Protein 8P0O (pdb70)

Foldseek 3Di:
DDDDDQFQELVQLLVCLVVVVLVSNLVSLLSQLVVCVVVLAANPRYDDDDPPVCVPPQLVVLQVQLQSVLVSVLSNLLPPVRFADLVSLLSLLLSLLSVQLSCCLHPNNFNVVSQLSQADDPPDPDSLERDHDLDVRNVSSNLSRCHLRRSHDDDLVVNCVSPVLSSQQSLLSLQQHLFQAFPSSLVSVVVCLVPPLVSLLPALECVSHNLVRLLSNQQLLVLHDDLSSNSNLLSSLNNLLSHCVVVVDDFDDQDDFFDDPRAGAEEEEEEDQACQDQLVQFALVLLLLLVVHHQYEYEEAPPHDPVRQVSHPGYDHDPDQDLVSNVVVLLVVCVVRSHAEYEYQDPRNHVSSLSVLQGHRHPAYEYEPPPFAENSHPSHAEYEDAQQLAADPVRYPHHYPHDHNQQGQGDDRPPQDDDADADQDQDDQEAEEEEEEESSLHHPLQLLLVLLLCVPAPGHYAYEYQYHSCYHSNPSSVQVSSCVRQNPRYDYDGHDPPVVSLVSRRPGQAYEFGPDQTDDVVVLSQLSSLHYAAAEADRGSRRRVVVSVCVLLPHDPQSYAHDSVSNSVSRSCCRRVSVVRSVSSVVSVVVVSVVVSNDHHNNVVSVVSSVVSVVVCVVPVD/DDDDDQFQELVQLLVCLVVVVLVSNLVSLLSQLVVCVVVLAANPRYDDDDPPVCVPPQLVVLQVQLQSVLVSLLSQLLPPVRFADLVSLLSLLLRLLSVQLSCCLHPNNFNVVSQLSQAPDPPDPDSLERDHDLDVRNVSSNLSRCHLRRSHDDDLVVNCVSPVLSSQQSLLSLQQHLFQAFPSSLVSVVVCLVPPLVSLLPAQECVSHNVQRLLSNQQLLVLHDDLSSNSNLLSSLNNLLSHCVVVVDDFDDQDDFFADPRAGEEEEEEEDQACQDQLVQFALVLLLLLVVHHQYEYEEAPPHDPVSQVSHPGYDYQPDQDLNVSLVVLLVVCVVRSHAEYEYQDPRNHVSRLSNLQHHRHPAYEYEPPPFAENSHPSHAEYEEAQQLAADPVRYPHHYPHDHNQQGFGDDRPPQDDDADADQDQDDQEAEAEEEDESSLHHDLQLLLVLLLCVPFPGHYAYEYQYHSCDHSNPSSVQVSNCVRQPPRYDYHGHDPPVVSLVSVSPGQAYEFGPPQTDDVVVLSQLSNLHYAAAEADRGSRNRVVVSVCVLLPHDPQSYAHDSVSNSVSRSCCRRVSVVRSVRSVVSNVSVSVVSSNDHHNNVVSVVSSVVSVVVCVVPD

Solvent-accessible surface area: 48382 Å² total; per-residue (Å²): 134,195,79,249,166,166,41,13,12,1,68,92,0,51,94,8,9,100,117,126,71,44,130,39,0,17,52,19,0,3,52,0,0,64,58,0,45,95,56,104,0,50,18,133,26,9,68,32,82,74,22,95,35,1,105,111,14,114,67,29,42,8,32,21,1,0,0,35,0,0,51,5,0,33,110,0,0,40,19,114,128,1,82,7,67,110,80,10,1,43,124,0,2,30,1,0,33,23,0,2,14,0,0,0,2,1,11,20,1,4,0,18,77,0,0,59,81,20,34,56,38,118,141,61,143,36,109,103,34,24,98,48,96,141,71,76,35,19,17,7,5,7,0,0,0,14,0,3,4,4,33,8,71,45,100,24,83,85,8,17,146,90,27,103,53,14,1,0,2,1,0,0,0,8,2,0,10,96,8,8,0,7,76,17,2,12,61,29,4,34,69,4,1,92,47,0,15,61,43,0,84,90,25,122,36,3,104,76,3,0,39,110,1,0,44,7,0,0,26,10,2,0,15,1,56,29,170,58,5,7,62,0,1,107,2,1,5,76,0,0,49,26,37,0,84,145,57,59,25,133,47,10,144,30,100,109,10,12,97,80,124,64,63,4,0,0,0,0,4,10,10,84,2,72,33,77,58,34,5,32,44,25,12,1,33,0,0,82,18,0,72,128,24,1,27,0,0,0,0,0,58,109,70,7,42,116,42,0,53,82,2,9,54,49,35,55,79,21,119,52,106,72,41,83,123,29,0,56,70,0,59,103,18,0,88,155,10,26,0,0,0,0,0,0,1,2,1,0,50,55,20,7,5,0,10,2,0,5,0,45,0,0,12,6,0,0,0,0,21,26,4,13,1,0,0,42,6,156,31,8,49,32,0,1,2,14,59,27,6,7,29,43,93,106,24,14,66,13,78,18,10,92,4,71,125,70,0,3,11,16,42,69,41,117,132,46,48,142,119,33,115,96,34,45,46,84,105,16,97,58,0,30,0,0,1,5,6,40,1,37,31,2,1,24,120,0,0,86,5,0,68,25,0,61,89,126,16,185,33,150,8,34,0,38,0,7,2,18,38,0,39,14,0,8,8,17,3,0,22,20,8,3,87,49,26,0,31,137,48,16,50,19,24,58,91,24,97,81,108,110,39,14,76,14,0,36,46,0,2,0,0,0,1,2,8,14,15,8,4,36,67,9,0,36,13,0,16,21,6,0,0,0,0,0,0,38,10,14,64,10,2,2,25,35,20,2,24,2,0,0,94,48,9,38,6,44,121,43,0,15,0,96,50,57,81,37,0,9,96,58,0,25,88,0,0,44,60,30,107,55,0,1,58,27,2,114,77,12,62,154,88,73,15,32,142,81,8,70,72,36,76,40,20,21,0,0,118,38,0,82,47,51,6,72,98,48,74,149,109,71,69,63,131,199,79,247,168,173,42,14,12,0,67,91,0,49,96,8,8,100,118,126,69,44,132,40,0,16,62,21,0,16,62,0,0,69,58,0,45,95,54,103,0,53,10,138,26,9,65,28,82,71,22,94,34,0,106,113,14,123,66,26,47,5,34,21,0,0,0,36,0,0,50,5,0,32,106,0,0,40,19,110,127,2,83,9,63,109,61,6,1,40,120,0,1,30,2,0,34,23,0,1,13,0,0,0,2,0,10,19,2,5,0,19,79,0,0,58,82,19,34,59,38,118,141,62,145,34,111,100,34,24,98,47,96,140,70,71,36,19,14,6,5,6,0,0,0,13,0,2,5,4,33,8,72,47,100,27,82,86,7,21,142,90,25,101,51,11,0,0,2,1,0,0,0,6,2,0,8,91,8,10,0,8,78,17,2,12,63,30,4,34,70,3,1,93,44,0,14,60,42,0,82,94,25,130,44,5,103,75,3,0,38,109,2,0,38,2,1,0,19,6,2,0,18,1,58,28,172,60,6,7,62,0,0,106,1,0,5,75,0,0,48,24,33,0,71,141,60,58,27,135,44,9,143,43,104,100,8,11,108,89,127,57,72,8,0,0,0,0,3,11,10,85,2,71,32,78,58,33,5,31,43,26,13,1,30,0,0,83,9,0,68,109,28,0,18,0,0,0,0,0,61,117,69,6,41,117,44,0,54,82,2,9,54,39,35,51,63,22,120,57,100,76,40,76,136,27,0,55,79,0,59,112,8,0,85,127,7,26,0,0,0,0,0,0,2,2,1,0,51,56,19,7,4,0,8,1,0,4,0,47,0,0,14,6,0,0,0,0,20,27,7,12,1,0,0,46,7,160,32,8,50,31,0,1,2,13,65,36,6,8,29,40,94,105,22,15,66,12,77,19,12,95,4,68,113,50,0,4,9,16,45,71,40,118,127,46,48,133,109,27,132,90,49,45,38,107,107,16,80,53,0,24,0,0,0,6,6,42,0,36,29,2,1,23,120,0,0,86,6,0,69,25,0,61,90,126,16,183,34,121,8,34,0,26,0,7,2,18,38,0,40,16,0,7,12,17,3,0,21,22,8,4,92,50,27,0,29,131,48,16,51,20,24,61,91,26,97,78,104,116,38,15,84,10,0,54,59,0,2,0,0,0,1,2,8,13,17,7,5,37,69,6,0,37,13,0,15,20,6,0,1,0,0,0,0,39,11,15,68,9,2,2,26,33,21,1,23,1,0,0,93,41,7,36,7,41,120,43,0,13,0,97,49,58,82,38,0,8,99,56,0,25,90,0,0,45,49,27,123,48,0,2,57,29,3,117,89,12,50,152,78,75,13,32,143,81,6,69,72,32,81,38,9,24,0,0,112,40,0,80,46,55,6,82,110,57,103,145,85,144,31

Nearest PDB structures (foldseek):
  8p0q-assembly2_B  TM=9.976E-01  e=0.000E+00  Aggregatibacter aphrophilus
  3q3i-assembly1_A  TM=9.888E-01  e=2.001E-91  Actinobacillus pleuropneumoniae serovar 1 str. 4074
  8j30-assembly1_A  TM=9.880E-01  e=1.558E-89  Actinobacillus pleuropneumoniae serovar 5b str. L20
  3q3e-assembly2_B  TM=9.897E-01  e=3.392E-89  Actinobacillus pleuropneumoniae serovar 1 str. 4074
  8j30-assembly2_B  TM=9.890E-01  e=7.612E-88  Actinobacillus pleuropneumoniae serovar 5b str. L20

Sequence (1243 aa):
GMSRKKNPSVIQFEKAITEKNYEAACTELLDILNKIDTNFGDIEGIDFDYPQQLETLMQDRIVYFCTRMSNAITQLFCDPQFSLSESGANRFFVVQRWLNLIFASSPYINADHILQTYNCNPERDSIYDIYLEPNKNVLMKFAVLYLPESNVNLNLDTMWETDKNICGSLCFALQSPRFIGTPAAFSKRSTILQWFPAKLEQFHVLDDLPSNISHDVYMHCSYDTAENKHNVKKALNQVIRSHLLKCGWQDRQITQIGMRNGKPVMVVVLEHFHSSHSIYRTHSTSMIAAREQFYLIGLGNNAVDQAGRDVFDEFHEFDGSNILKKLAFLKEMCEKNDAAVLYMPSIGMDLATIFVSNARFAPIQVIALGHPATTHSEFIEYVIVEDDYVGSESCFSETLLRLPKDALPYVPSSLAPTDVQYVLRETPEVVNIGIAATTMKLNPYFLETLKTIRDRAKVKVHFHFALGQSIGITHPYVARFIRSYLGDDATAHPHSPYNRYLDILHNCDMMLNPFPFGNTNGIIDMVTLGLVGVCKTGPEVHEHIDEGLFKRLGLPEWLIADSVEDYIERAIRLAENHQERLALRRHIIENNGLKTLFSGDPSPMGKTLFAKLTEWRQTNGIGMSRKKNPSVIQFEKAITEKNYEAACTELLDILNKIDTNFGDIEGIDFDYPQQLETLMQDRIVYFCTRMSNAITQLFCDPQFSLSESGANRFFVVQRWLNLIFASSPYINADHILQTYNCNPERDSIYDIYLEPNKNVLMKFAVLYLPESNVNLNLDTMWETDKNICGSLCFALQSPRFIGTPAAFSKRSTILQWFPAKLEQFHVLDDLPSNISHDVYMHCSYDTAENKHNVKKALNQVIRSHLLKCGWQDRQITQIGMRNGKPVMVVVLEHFHSSHSIYRTHSTSMIAAREQFYLIGLGNNAVDQAGRDVFDEFHEFDGSNILKKLAFLKEMCEKNDAAVLYMPSIGMDLATIFVSNARFAPIQVIALGHPATTHSEFIEYVIVEDDYVGSESCFSETLLRLPKDALPYVPSSLAPTDVQYVLRETPEVVNIGIAATTMKLNPYFLETLKTIRDRAKVKVHFHFALGQSIGITHPYVARFIRSYLGDDATAHPHSPYNRYLDILHNCDMMLNPFPFGNTNGIIDMVTLGLVGVCKTGPEVHEHIDEGLFKRLGLPEWLIADSVEDYIERAIRLAENHQERLALRRHIIENNGLKTLFSGDPSPMGKTLFAKLTEWRQTNG

B-factor: mean 41.21, std 12.96, range [19.82, 117.95]

Radius of gyration: 37.04 Å; Cα contacts (8 Å, |Δi|>4): 2335; chains: 2; bounding box: 56×75×134 Å

Secondary structure (DSSP, 8-state):
---SSPPPBHHHHHHHHHTT-HHHHHHHHHHHHHHHHHTTT--TT-B----GGGTT-HHHHHHHHHHHHHHHHHHHHT-TT----HHHHHHHHHTHHHHHHHHHTSTT-SSHHHHHTT---TT-S-TT--PPPS-HHHHHHHHHT--TT------HHHHHHH-HHHHHHHHHHHH--S---SHHHHHHHHHHHHHSHHHHTT-S-STTS-GGGHHHHHHHGGGS--TTTTHHHHHHHHHHHHHHHTTT--PPP-----EETTEEEEEEE-S---TTSHHHHHHHHHHHHHTTTSEEEEEE-TT--HHHHTTSSEEEE--SS-HHHHHHHHHHHHHHHT-SEEEES--SSSHHHHHHTTS-SSSEEEE--SS-S----TT--EEEEEGGG-S-GGG-SSEEEEE-TTSSPPPPPTT--SS------SS-SEEEEEEEEEGGG--HHHHHHHHHHHHH-SSEEEEEEEEET--GGGHHHHHHHHHHHHGGGEEEEPP--HHHHHHHHHT-SEEE--SSS--SHHHHHHHHTT--EEEE--SSHHHHHHHHHHHHTT--GGGEESSHHHHHHHHHHHHH-HHHHHHHHHHHHHH-GGGGGG-S--THHHHHHHHHHHHHHHHHT-/---SSPPPBHHHHHHHHHTT-HHHHHHHHHHHHHHHHHTTT--TT-B----GGGTT-HHHHHHHHHHHHHHHHHHHHT-TT----HHHHHHHHHTHHHHHHHHHTSTT-SSHHHHHTT---TT-S-TT--PPPS-HHHHHHHHHT--TT--S---HHHHHHH-HHHHHHHHHHHH--S---SHHHHHHHHHHHHHSHHHHTT-S-STTS-GGGHHHHHHHGGGS--TTTTHHHHHHHHHHHHHHHHTT--PPP-----EETTEEEEEEE-SS--TTSHHHHHHHHHHHHHTTTSEEEEEE-TT--HHHHTTSSEEEE--SS-HHHHHHHHHHHHHHHT-SEEEES--SSSHHHHHHTTS-SSSEEEEE-SS-S----TT--EEEEEGGG---GGG-SSEEEEE-TTSSPPPPPTT--SSPPP---SS-SEEEEEEEEEGGG--HHHHHHHHHHHHH-SSEEEEEEEEET--GGGHHHHHHHHHHHHGGGEEEEPP--HHHHHHHHHT-SEEE--SSS--SHHHHHHHHTT--EEEE--SSHHHHHHHHHHHHTT--GGGEESSHHHHHHHHHHHHH-HHHHHHHHHHHHHH-GGGGGG-S--THHHHHHHHHHHHHTTS--

Structure (mmCIF, N/CA/C/O backbone):
data_8P0O
#
_entry.id   8P0O
#
_cell.length_a   47.338
_cell.length_b   113.331
_cell.length_c   260.115
_cell.angle_alpha   90.00
_cell.angle_beta   90.00
_cell.angle_gamma   90.00
#
_symmetry.space_group_name_H-M   'P 21 21 21'
#
loop_
_entity.id
_entity.type
_entity.pdbx_description
1 polymer Adhesin
2 non-polymer 1,2-ETHANEDIOL
3 non-polymer "GALACTOSE-URIDINE-5'-DIPHOSPHATE"
4 water water
#
loop_
_atom_site.group_PDB
_atom_site.id
_atom_site.type_symbol
_atom_site.label_atom_id
_atom_site.label_alt_id
_atom_site.label_comp_id
_atom_site.label_asym_id
_atom_site.label_entity_id
_atom_site.label_seq_id
_atom_site.pdbx_PDB_ins_code
_atom_site.Cartn_x
_atom_site.Cartn_y
_atom_site.Cartn_z
_atom_site.occupancy
_atom_site.B_iso_or_equiv
_atom_site.auth_seq_id
_atom_site.auth_comp_id
_atom_site.auth_asym_id
_atom_site.auth_atom_id
_atom_site.pdbx_PDB_model_num
ATOM 1 N N . GLY A 1 1 ? 24.568 -19.598 41.970 1.00 65.72 0 GLY A N 1
ATOM 2 C CA . GLY A 1 1 ? 24.973 -19.078 43.296 1.00 59.74 0 GLY A CA 1
ATOM 3 C C . GLY A 1 1 ? 24.742 -20.063 44.448 1.00 49.60 0 GLY A C 1
ATOM 4 O O . GLY A 1 1 ? 24.033 -21.063 44.338 1.00 44.96 0 GLY A O 1
ATOM 5 N N . MET A 1 2 ? 25.365 -19.751 45.584 1.00 43.69 1 MET A N 1
ATOM 6 C CA . MET A 1 2 ? 25.213 -20.524 46.798 1.00 39.64 1 MET A CA 1
ATOM 7 C C . MET A 1 2 ? 23.979 -20.020 47.525 1.00 46.33 1 MET A C 1
ATOM 8 O O . MET A 1 2 ? 23.737 -18.816 47.582 1.00 51.62 1 MET A O 1
ATOM 13 N N . SER A 1 3 ? 23.244 -20.949 48.137 1.00 43.99 2 SER A N 1
ATOM 14 C CA . SER A 1 3 ? 22.046 -20.595 48.874 1.00 46.71 2 SER A CA 1
ATOM 15 C C . SER A 1 3 ? 21.839 -21.621 49.979 1.00 38.47 2 SER A C 1
ATOM 16 O O . SER A 1 3 ? 22.519 -22.632 50.032 1.00 41.16 2 SER A O 1
ATOM 19 N N . ARG A 1 4 ? 20.923 -21.324 50.902 1.00 39.74 3 ARG A N 1
ATOM 20 C CA . ARG A 1 4 ? 20.722 -22.156 52.073 1.00 38.18 3 ARG A CA 1
ATOM 21 C C . ARG A 1 4 ? 20.110 -23.502 51.693 1.00 42.06 3 ARG A C 1
ATOM 22 O O . ARG A 1 4 ? 20.397 -24.548 52.276 1.00 38.03 3 ARG A O 1
ATOM 30 N N . LYS A 1 5 ? 19.201 -23.476 50.719 1.00 37.95 4 LYS A N 1
ATOM 31 C CA . LYS A 1 5 ? 18.343 -24.617 50.465 1.00 38.03 4 LYS A CA 1
ATOM 32 C C . LYS A 1 5 ? 17.971 -24.574 48.996 1.00 33.49 4 LYS A C 1
ATOM 33 O O . LYS A 1 5 ? 17.796 -23.486 48.479 1.00 31.58 4 LYS A O 1
ATOM 39 N N . LYS A 1 6 ? 17.806 -25.733 48.353 1.00 31.06 5 LYS A N 1
ATOM 40 C CA . LYS A 1 6 ? 17.303 -25.841 46.992 1.00 34.76 5 LYS A CA 1
ATOM 41 C C . LYS A 1 6 ? 15.966 -25.107 46.841 1.00 33.22 5 LYS A C 1
ATOM 42 O O . LYS A 1 6 ? 15.062 -25.303 47.640 1.00 32.58 5 LYS A O 1
ATOM 48 N N . ASN A 1 7 ? 15.856 -24.280 45.807 1.00 33.23 6 ASN A N 1
ATOM 49 C CA . ASN A 1 7 ? 14.604 -23.599 45.504 1.00 34.05 6 ASN A CA 1
ATOM 50 C C . ASN A 1 7 ? 13.557 -24.573 44.983 1.00 32.70 6 ASN A C 1
ATOM 51 O O . ASN A 1 7 ? 13.849 -25.521 44.264 1.00 30.31 6 ASN A O 1
ATOM 56 N N . PRO A 1 8 ? 12.281 -24.375 45.344 1.00 30.27 7 PRO A N 1
ATOM 57 C CA . PRO A 1 8 ? 11.185 -25.045 44.652 1.00 29.43 7 PRO A CA 1
ATOM 58 C C . PRO A 1 8 ? 11.231 -24.633 43.177 1.00 30.93 7 PRO A C 1
ATOM 59 O O . PRO A 1 8 ? 11.719 -23.544 42.839 1.00 29.98 7 PRO A O 1
ATOM 63 N N . SER A 1 9 ? 10.794 -25.538 42.295 1.00 28.45 8 SER A N 1
ATOM 64 C CA . SER A 1 9 ? 11.013 -25.408 40.862 1.00 29.98 8 SER A CA 1
ATOM 65 C C . SER A 1 9 ? 9.736 -25.744 40.095 1.00 28.44 8 SER A C 1
ATOM 66 O O . SER A 1 9 ? 9.232 -26.848 40.194 1.00 26.57 8 SER A O 1
ATOM 69 N N . VAL A 1 10 ? 9.328 -24.820 39.212 1.00 28.36 9 VAL A N 1
ATOM 70 C CA . VAL A 1 10 ? 8.268 -25.057 38.271 1.00 26.75 9 VAL A CA 1
ATOM 71 C C . VAL A 1 10 ? 8.667 -26.174 37.315 1.00 26.58 9 VAL A C 1
ATOM 72 O O . VAL A 1 10 ? 7.849 -27.010 36.961 1.00 27.45 9 VAL A O 1
ATOM 76 N N . ILE A 1 11 ? 9.934 -26.204 36.879 1.00 27.88 10 ILE A N 1
ATOM 77 C CA . ILE A 1 11 ? 10.383 -27.245 35.967 1.00 29.69 10 ILE A CA 1
ATOM 78 C C . ILE A 1 11 ? 10.265 -28.648 36.588 1.00 28.64 10 ILE A C 1
ATOM 79 O O . ILE A 1 11 ? 9.813 -29.600 35.931 1.00 30.80 10 ILE A O 1
ATOM 84 N N . GLN A 1 12 ? 10.693 -28.795 37.837 1.00 29.24 11 GLN A N 1
ATOM 85 C CA . GLN A 1 12 ? 10.606 -30.073 38.534 1.00 30.56 11 GLN A CA 1
ATOM 86 C C . GLN A 1 12 ? 9.145 -30.474 38.740 1.00 30.07 11 GLN A C 1
ATOM 87 O O . GLN A 1 12 ? 8.802 -31.655 38.679 1.00 28.52 11 GLN A O 1
ATOM 93 N N . PHE A 1 13 ? 8.272 -29.500 39.005 1.00 28.49 12 PHE A N 1
ATOM 94 C CA . PHE A 1 13 ? 6.850 -29.777 39.153 1.00 26.85 12 PHE A CA 1
ATOM 95 C C . PHE A 1 13 ? 6.316 -30.348 37.850 1.00 28.44 12 PHE A C 1
ATOM 96 O O . PHE A 1 13 ? 5.616 -31.380 37.837 1.00 28.04 12 PHE A O 1
ATOM 104 N N . GLU A 1 14 ? 6.611 -29.647 36.741 1.00 27.28 13 GLU A N 1
ATOM 105 C CA . GLU A 1 14 ? 6.166 -30.070 35.426 1.00 29.28 13 GLU A CA 1
ATOM 106 C C . GLU A 1 14 ? 6.707 -31.464 35.106 1.00 30.80 13 GLU A C 1
ATOM 107 O O . GLU A 1 14 ? 6.006 -32.288 34.541 1.00 31.26 13 GLU A O 1
ATOM 113 N N . LYS A 1 15 ? 7.965 -31.710 35.461 1.00 30.32 14 LYS A N 1
ATOM 114 C CA . LYS A 1 15 ? 8.591 -32.985 35.133 1.00 32.13 14 LYS A CA 1
ATOM 115 C C . LYS A 1 15 ? 7.902 -34.127 35.880 1.00 30.60 14 LYS A C 1
ATOM 116 O O . LYS A 1 15 ? 7.670 -35.189 35.305 1.00 33.66 14 LYS A O 1
ATOM 122 N N . ALA A 1 16 ? 7.589 -33.915 37.158 1.00 31.02 15 ALA A N 1
ATOM 123 C CA . ALA A 1 16 ? 6.896 -34.914 37.950 1.00 31.55 15 ALA A CA 1
ATOM 124 C C . ALA A 1 16 ? 5.528 -35.201 37.346 1.00 32.68 15 ALA A C 1
ATOM 125 O O . ALA A 1 16 ? 5.102 -36.353 37.283 1.00 36.54 15 ALA A O 1
ATOM 127 N N . ILE A 1 17 ? 4.829 -34.149 36.886 1.00 29.76 16 ILE A N 1
ATOM 128 C CA . ILE A 1 17 ? 3.529 -34.382 36.274 1.00 32.86 16 ILE A CA 1
ATOM 129 C C . ILE A 1 17 ? 3.660 -35.245 35.024 1.00 34.52 16 ILE A C 1
ATOM 130 O O . ILE A 1 17 ? 2.860 -36.152 34.794 1.00 36.25 16 ILE A O 1
ATOM 135 N N . THR A 1 18 ? 4.612 -34.910 34.177 1.00 33.95 17 THR A N 1
ATOM 136 C CA . THR A 1 18 ? 4.836 -35.658 32.957 1.00 37.51 17 THR A CA 1
ATOM 137 C C . THR A 1 18 ? 5.080 -37.134 33.264 1.00 39.52 17 THR A C 1
ATOM 138 O O . THR A 1 18 ? 4.585 -38.009 32.549 1.00 39.93 17 THR A O 1
ATOM 142 N N . GLU A 1 19 ? 5.866 -37.407 34.301 1.00 39.24 18 GLU A N 1
ATOM 143 C CA . GLU A 1 19 ? 6.252 -38.761 34.661 1.00 40.15 18 GLU A CA 1
ATOM 144 C C . GLU A 1 19 ? 5.156 -39.462 35.446 1.00 40.64 18 GLU A C 1
ATOM 145 O O . GLU A 1 19 ? 5.326 -40.607 35.852 1.00 40.26 18 GLU A O 1
ATOM 151 N N . LYS A 1 20 ? 4.057 -38.747 35.730 1.00 38.30 19 LYS A N 1
ATOM 152 C CA . LYS A 1 20 ? 2.969 -39.262 36.544 1.00 37.74 19 LYS A CA 1
ATOM 153 C C . LYS A 1 20 ? 3.512 -39.744 37.885 1.00 37.80 19 LYS A C 1
ATOM 154 O O . LYS A 1 20 ? 2.998 -40.691 38.467 1.00 38.65 19 LYS A O 1
ATOM 160 N N . ASN A 1 21 ? 4.487 -38.991 38.409 1.00 35.27 20 ASN A N 1
ATOM 161 C CA . ASN A 1 21 ? 4.944 -39.162 39.771 1.00 35.54 20 ASN A CA 1
ATOM 162 C C . ASN A 1 21 ? 4.153 -38.179 40.634 1.00 34.67 20 ASN A C 1
ATOM 163 O O . ASN A 1 21 ? 4.627 -37.069 40.894 1.00 34.83 20 ASN A O 1
ATOM 168 N N . TYR A 1 22 ? 2.974 -38.624 41.090 1.00 35.81 21 TYR A N 1
ATOM 169 C CA . TYR A 1 22 ? 1.984 -37.734 41.674 1.00 38.06 21 TYR A CA 1
ATOM 170 C C . TYR A 1 22 ? 2.461 -37.222 43.020 1.00 41.93 21 TYR A C 1
ATOM 171 O O . TYR A 1 22 ? 2.183 -36.073 43.372 1.00 37.25 21 TYR A O 1
ATOM 180 N N . GLU A 1 23 ? 3.159 -38.086 43.776 1.00 41.45 22 GLU A N 1
ATOM 181 C CA . GLU A 1 23 ? 3.697 -37.696 45.063 1.00 43.96 22 GLU A CA 1
ATOM 182 C C . GLU A 1 23 ? 4.719 -36.569 44.871 1.00 40.31 22 GLU A C 1
ATOM 183 O O . GLU A 1 23 ? 4.749 -35.597 45.637 1.00 38.45 22 GLU A O 1
ATOM 189 N N . ALA A 1 24 ? 5.634 -36.721 43.914 1.00 35.19 23 ALA A N 1
ATOM 190 C CA . ALA A 1 24 ? 6.652 -35.702 43.722 1.00 36.84 23 ALA A CA 1
ATOM 191 C C . ALA A 1 24 ? 6.014 -34.404 43.177 1.00 32.09 23 ALA A C 1
ATOM 192 O O . ALA A 1 24 ? 6.467 -33.293 43.475 1.00 31.26 23 ALA A O 1
ATOM 194 N N . ALA A 1 25 ? 4.984 -34.542 42.356 1.00 31.32 24 ALA A N 1
ATOM 195 C CA . ALA A 1 25 ? 4.308 -33.365 41.811 1.00 30.96 24 ALA A CA 1
ATOM 196 C C . ALA A 1 25 ? 3.599 -32.607 42.939 1.00 30.75 24 ALA A C 1
ATOM 197 O O . ALA A 1 25 ? 3.723 -31.387 43.021 1.00 30.56 24 ALA A O 1
ATOM 199 N N . CYS A 1 26 ? 2.892 -33.325 43.821 1.00 31.81 25 CYS A N 1
ATOM 200 C CA . CYS A 1 26 ? 2.239 -32.695 44.960 1.00 35.79 25 CYS A CA 1
ATOM 201 C C . CYS A 1 26 ? 3.222 -32.036 45.903 1.00 34.93 25 CYS A C 1
ATOM 202 O O . CYS A 1 26 ? 2.970 -30.932 46.381 1.00 32.05 25 CYS A O 1
ATOM 205 N N . THR A 1 27 ? 4.311 -32.747 46.197 1.00 33.88 26 THR A N 1
ATOM 206 C CA . THR A 1 27 ? 5.378 -32.212 47.017 1.00 33.81 26 THR A CA 1
ATOM 207 C C . THR A 1 27 ? 5.945 -30.917 46.420 1.00 31.60 26 THR A C 1
ATOM 208 O O . THR A 1 27 ? 6.182 -29.965 47.169 1.00 29.98 26 THR A O 1
ATOM 212 N N . GLU A 1 28 ? 6.261 -30.901 45.121 1.00 30.25 27 GLU A N 1
ATOM 213 C CA . GLU A 1 28 ? 6.828 -29.704 44.518 1.00 28.71 27 GLU A CA 1
ATOM 214 C C . GLU A 1 28 ? 5.812 -28.548 44.588 1.00 27.74 27 GLU A C 1
ATOM 215 O O . GLU A 1 28 ? 6.205 -27.419 44.854 1.00 26.60 27 GLU A O 1
ATOM 221 N N . LEU A 1 29 ? 4.538 -28.839 44.322 1.00 28.74 28 LEU A N 1
ATOM 222 C CA . LEU A 1 29 ? 3.509 -27.795 44.303 1.00 27.04 28 LEU A CA 1
ATOM 223 C C . LEU A 1 29 ? 3.371 -27.207 45.694 1.00 28.87 28 LEU A C 1
ATOM 224 O O . LEU A 1 29 ? 3.323 -25.982 45.877 1.00 28.09 28 LEU A O 1
ATOM 229 N N . LEU A 1 30 ? 3.323 -28.072 46.729 1.00 27.86 29 LEU A N 1
ATOM 230 C CA . LEU A 1 30 ? 3.263 -27.576 48.094 1.00 32.05 29 LEU A CA 1
ATOM 231 C C . LEU A 1 30 ? 4.510 -26.782 48.462 1.00 31.02 29 LEU A C 1
ATOM 232 O O . LEU A 1 30 ? 4.404 -25.768 49.163 1.00 30.29 29 LEU A O 1
ATOM 237 N N . ASP A 1 31 ? 5.700 -27.221 48.039 1.00 29.88 30 ASP A N 1
ATOM 238 C CA . ASP A 1 31 ? 6.897 -26.459 48.325 1.00 30.26 30 ASP A CA 1
ATOM 239 C C . ASP A 1 31 ? 6.850 -25.063 47.684 1.00 28.03 30 ASP A C 1
ATOM 240 O O . ASP A 1 31 ? 7.283 -24.081 48.317 1.00 26.30 30 ASP A O 1
ATOM 245 N N . ILE A 1 32 ? 6.338 -24.979 46.443 1.00 26.39 31 ILE A N 1
ATOM 246 C CA . ILE A 1 32 ? 6.185 -23.694 45.763 1.00 26.42 31 ILE A CA 1
ATOM 247 C C . ILE A 1 32 ? 5.209 -22.829 46.562 1.00 25.80 31 ILE A C 1
ATOM 248 O O . ILE A 1 32 ? 5.513 -21.671 46.865 1.00 28.56 31 ILE A O 1
ATOM 253 N N . LEU A 1 33 ? 4.020 -23.361 46.876 1.00 25.06 32 LEU A N 1
ATOM 254 C CA . LEU A 1 33 ? 2.995 -22.554 47.547 1.00 27.38 32 LEU A CA 1
ATOM 255 C C . LEU A 1 33 ? 3.443 -22.151 48.946 1.00 28.50 32 LEU A C 1
ATOM 256 O O . LEU A 1 33 ? 3.162 -21.032 49.386 1.00 27.69 32 LEU A O 1
ATOM 261 N N . ASN A 1 34 ? 4.153 -23.050 49.663 1.00 27.62 33 ASN A N 1
ATOM 262 C CA . ASN A 1 34 ? 4.625 -22.724 50.998 1.00 31.90 33 ASN A CA 1
ATOM 263 C C . ASN A 1 34 ? 5.664 -21.614 50.966 1.00 29.06 33 ASN A C 1
ATOM 264 O O . ASN A 1 34 ? 5.666 -20.770 51.858 1.00 32.81 33 ASN A O 1
ATOM 269 N N . LYS A 1 35 ? 6.526 -21.576 49.950 1.00 30.00 34 LYS A N 1
ATOM 270 C CA . LYS A 1 35 ? 7.525 -20.544 49.895 1.00 31.59 34 LYS A CA 1
ATOM 271 C C . LYS A 1 35 ? 6.874 -19.194 49.533 1.00 33.56 34 LYS A C 1
ATOM 272 O O . LYS A 1 35 ? 7.229 -18.139 50.059 1.00 30.32 34 LYS A O 1
ATOM 278 N N . ILE A 1 36 ? 5.923 -19.226 48.611 1.00 29.76 35 ILE A N 1
ATOM 279 C CA . ILE A 1 36 ? 5.154 -18.023 48.317 1.00 25.98 35 ILE A CA 1
ATOM 280 C C . ILE A 1 36 ? 4.496 -17.508 49.597 1.00 24.95 35 ILE A C 1
ATOM 281 O O . ILE A 1 36 ? 4.556 -16.308 49.884 1.00 29.79 35 ILE A O 1
ATOM 286 N N . ASP A 1 37 ? 3.921 -18.411 50.406 1.00 26.96 36 ASP A N 1
ATOM 287 C CA . ASP A 1 37 ? 3.280 -18.040 51.651 1.00 27.84 36 ASP A CA 1
ATOM 288 C C . ASP A 1 37 ? 4.272 -17.321 52.573 1.00 31.52 36 ASP A C 1
ATOM 289 O O . ASP A 1 37 ? 3.968 -16.247 53.083 1.00 28.76 36 ASP A O 1
ATOM 294 N N . THR A 1 38 ? 5.462 -17.926 52.729 1.00 30.18 37 THR A N 1
ATOM 295 C CA . THR A 1 38 ? 6.527 -17.363 53.531 1.00 32.48 37 THR A CA 1
ATOM 296 C C . THR A 1 38 ? 6.896 -15.970 53.063 1.00 33.93 37 THR A C 1
ATOM 297 O O . THR A 1 38 ? 7.205 -15.121 53.895 1.00 35.30 37 THR A O 1
ATOM 301 N N . ASN A 1 39 ? 6.885 -15.725 51.756 1.00 30.06 38 ASN A N 1
ATOM 302 C CA . ASN A 1 39 ? 7.242 -14.428 51.212 1.00 31.82 38 ASN A CA 1
ATOM 303 C C . ASN A 1 39 ? 6.027 -13.572 50.823 1.00 27.30 38 ASN A C 1
ATOM 304 O O . ASN A 1 39 ? 6.193 -12.613 50.067 1.00 27.60 38 ASN A O 1
ATOM 309 N N . PHE A 1 40 ? 4.873 -13.879 51.393 1.00 27.29 39 PHE A N 1
ATOM 310 C CA . PHE A 1 40 ? 3.682 -13.035 51.290 1.00 30.28 39 PHE A CA 1
ATOM 311 C C . PHE A 1 40 ? 3.315 -12.714 49.835 1.00 28.73 39 PHE A C 1
ATOM 312 O O . PHE A 1 40 ? 2.726 -11.662 49.570 1.00 26.37 39 PHE A O 1
ATOM 320 N N . GLY A 1 41 ? 3.518 -13.684 48.935 1.00 26.29 40 GLY A N 1
ATOM 321 C CA . GLY A 1 41 ? 3.096 -13.563 47.551 1.00 28.72 40 GLY A CA 1
ATOM 322 C C . GLY A 1 41 ? 4.242 -13.381 46.558 1.00 25.91 40 GLY A C 1
ATOM 323 O O . GLY A 1 41 ? 4.097 -13.591 45.358 1.00 25.54 40 GLY A O 1
ATOM 324 N N . ASP A 1 42 ? 5.413 -12.998 47.066 1.00 26.73 41 ASP A N 1
ATOM 325 C CA . ASP A 1 42 ? 6.581 -12.783 46.247 1.00 25.28 41 ASP A CA 1
ATOM 326 C C . ASP A 1 42 ? 7.093 -14.131 45.727 1.00 26.85 41 ASP A C 1
ATOM 327 O O . ASP A 1 42 ? 7.095 -15.130 46.457 1.00 27.78 41 ASP A O 1
ATOM 332 N N . ILE A 1 43 ? 7.515 -14.154 44.464 1.00 25.79 42 ILE A N 1
ATOM 333 C CA . ILE A 1 43 ? 7.965 -15.392 43.829 1.00 27.55 42 ILE A CA 1
ATOM 334 C C . ILE A 1 43 ? 9.476 -15.425 43.595 1.00 30.88 42 ILE A C 1
ATOM 335 O O . ILE A 1 43 ? 9.973 -16.305 42.888 1.00 28.99 42 ILE A O 1
ATOM 340 N N . GLU A 1 44 ? 10.214 -14.522 44.230 1.00 30.08 43 GLU A N 1
ATOM 341 C CA . GLU A 1 44 ? 11.676 -14.664 44.204 1.00 36.38 43 GLU A CA 1
ATOM 342 C C . GLU A 1 44 ? 12.085 -16.015 44.803 1.00 30.56 43 GLU A C 1
ATOM 343 O O . GLU A 1 44 ? 11.504 -16.529 45.749 1.00 33.70 43 GLU A O 1
ATOM 349 N N . GLY A 1 45 ? 13.073 -16.661 44.213 1.00 32.93 44 GLY A N 1
ATOM 350 C CA . GLY A 1 45 ? 13.550 -17.910 44.797 1.00 36.21 44 GLY A CA 1
ATOM 351 C C . GLY A 1 45 ? 12.664 -19.115 44.450 1.00 35.97 44 GLY A C 1
ATOM 352 O O . GLY A 1 45 ? 12.715 -20.146 45.102 1.00 32.50 44 GLY A O 1
ATOM 353 N N . ILE A 1 46 ? 11.775 -18.950 43.472 1.00 33.91 45 ILE A N 1
ATOM 354 C CA . ILE A 1 46 ? 11.101 -20.082 42.853 1.00 30.99 45 ILE A CA 1
ATOM 355 C C . ILE A 1 46 ? 11.718 -20.159 41.473 1.00 30.75 45 ILE A C 1
ATOM 356 O O . ILE A 1 46 ? 11.655 -19.186 40.723 1.00 31.67 45 ILE A O 1
ATOM 361 N N . ASP A 1 47 ? 12.251 -21.321 41.090 1.00 30.26 46 ASP A N 1
ATOM 362 C CA . ASP A 1 47 ? 12.939 -21.453 39.824 1.00 30.93 46 ASP A CA 1
ATOM 363 C C . ASP A 1 47 ? 11.966 -21.676 38.660 1.00 30.05 46 ASP A C 1
ATOM 364 O O . ASP A 1 47 ? 11.114 -22.535 38.760 1.00 30.85 46 ASP A O 1
ATOM 369 N N . PHE A 1 48 ? 12.165 -20.929 37.564 1.00 28.91 47 PHE A N 1
ATOM 370 C CA . PHE A 1 48 ? 11.525 -21.166 36.280 1.00 32.57 47 PHE A CA 1
ATOM 371 C C . PHE A 1 48 ? 12.269 -20.397 35.189 1.00 31.71 47 PHE A C 1
ATOM 372 O O . PHE A 1 48 ? 12.826 -19.346 35.462 1.00 32.45 47 PHE A O 1
ATOM 380 N N . ASP A 1 49 ? 12.232 -20.923 33.967 1.00 31.42 48 ASP A N 1
ATOM 381 C CA . ASP A 1 49 ? 12.726 -20.231 32.793 1.00 32.25 48 ASP A CA 1
ATOM 382 C C . ASP A 1 49 ? 11.577 -19.391 32.229 1.00 32.09 48 ASP A C 1
ATOM 383 O O . ASP A 1 49 ? 10.408 -19.661 32.510 1.00 29.01 48 ASP A O 1
ATOM 388 N N . TYR A 1 50 ? 11.911 -18.359 31.454 1.00 28.85 49 TYR A N 1
ATOM 389 C CA . TYR A 1 50 ? 10.884 -17.507 30.881 1.00 30.34 49 TYR A CA 1
ATOM 390 C C . TYR A 1 50 ? 11.484 -16.819 29.659 1.00 31.80 49 TYR A C 1
ATOM 391 O O . TYR A 1 50 ? 12.707 -16.691 29.536 1.00 29.77 49 TYR A O 1
ATOM 400 N N . PRO A 1 51 ? 10.650 -16.361 28.711 1.00 30.89 50 PRO A N 1
ATOM 401 C CA . PRO A 1 51 ? 11.147 -15.607 27.566 1.00 30.30 50 PRO A CA 1
ATOM 402 C C . PRO A 1 51 ? 11.838 -14.327 28.024 1.00 27.92 50 PRO A C 1
ATOM 403 O O . PRO A 1 51 ? 11.336 -13.636 28.904 1.00 28.43 50 PRO A O 1
ATOM 407 N N . GLN A 1 52 ? 12.930 -13.983 27.344 1.00 30.80 51 GLN A N 1
ATOM 408 C CA . GLN A 1 52 ? 13.813 -12.898 27.768 1.00 31.42 51 GLN A CA 1
ATOM 409 C C . GLN A 1 52 ? 13.097 -11.555 27.779 1.00 30.71 51 GLN A C 1
ATOM 410 O O . GLN A 1 52 ? 13.451 -10.667 28.562 1.00 28.59 51 GLN A O 1
ATOM 416 N N . GLN A 1 53 ? 12.028 -11.417 26.980 1.00 29.72 52 GLN A N 1
ATOM 417 C CA . GLN A 1 53 ? 11.229 -10.200 26.990 1.00 30.58 52 GLN A CA 1
ATOM 418 C C . GLN A 1 53 ? 10.741 -9.870 28.401 1.00 29.60 52 GLN A C 1
ATOM 419 O O . GLN A 1 53 ? 10.465 -8.712 28.682 1.00 32.08 52 GLN A O 1
ATOM 425 N N . LEU A 1 54 ? 10.587 -10.863 29.281 1.00 26.64 53 LEU A N 1
ATOM 426 C CA . LEU A 1 54 ? 9.991 -10.605 30.579 1.00 26.92 53 LEU A CA 1
ATOM 427 C C . LEU A 1 54 ? 11.044 -10.281 31.657 1.00 28.95 53 LEU A C 1
ATOM 428 O O . LEU A 1 54 ? 10.688 -10.112 32.814 1.00 29.66 53 LEU A O 1
ATOM 433 N N . GLU A 1 55 ? 12.318 -10.221 31.279 1.00 32.21 54 GLU A N 1
ATOM 434 C CA . GLU A 1 55 ? 13.401 -9.968 32.233 1.00 32.01 54 GLU A CA 1
ATOM 435 C C . GLU A 1 55 ? 13.137 -8.705 33.052 1.00 34.51 54 GLU A C 1
ATOM 436 O O . GLU A 1 55 ? 13.415 -8.671 34.255 1.00 33.63 54 GLU A O 1
ATOM 442 N N . THR A 1 56 ? 12.664 -7.630 32.413 1.00 34.88 55 THR A N 1
ATOM 443 C CA . THR A 1 56 ? 12.510 -6.358 33.088 1.00 34.46 55 THR A CA 1
ATOM 444 C C . THR A 1 56 ? 11.044 -5.983 33.304 1.00 36.15 55 THR A C 1
ATOM 445 O O . THR A 1 56 ? 10.746 -4.869 33.714 1.00 35.23 55 THR A O 1
ATOM 449 N N . LEU A 1 57 ? 10.103 -6.899 33.053 1.00 28.90 56 LEU A N 1
ATOM 450 C CA . LEU A 1 57 ? 8.699 -6.564 33.207 1.00 30.82 56 LEU A CA 1
ATOM 451 C C . LEU A 1 57 ? 8.133 -7.427 34.335 1.00 33.25 56 LEU A C 1
ATOM 452 O O . LEU A 1 57 ? 7.671 -8.552 34.098 1.00 28.69 56 LEU A O 1
ATOM 457 N N . MET A 1 58 ? 8.134 -6.888 35.552 1.00 29.30 57 MET A N 1
ATOM 458 C CA . MET A 1 58 ? 7.840 -7.712 36.719 1.00 30.96 57 MET A CA 1
ATOM 459 C C . MET A 1 58 ? 6.394 -8.211 36.712 1.00 26.31 57 MET A C 1
ATOM 460 O O . MET A 1 58 ? 6.188 -9.384 36.989 1.00 26.27 57 MET A O 1
ATOM 465 N N . GLN A 1 59 ? 5.414 -7.347 36.446 1.00 25.79 58 GLN A N 1
ATOM 466 C CA . GLN A 1 59 ? 4.012 -7.748 36.467 1.00 25.60 58 GLN A CA 1
ATOM 467 C C . GLN A 1 59 ? 3.775 -8.806 35.385 1.00 26.12 58 GLN A C 1
ATOM 468 O O . GLN A 1 59 ? 3.094 -9.786 35.653 1.00 25.18 58 GLN A O 1
ATOM 474 N N . ASP A 1 60 ? 4.349 -8.613 34.201 1.00 24.92 59 ASP A N 1
ATOM 475 C CA . ASP A 1 60 ? 4.159 -9.549 33.092 1.00 26.20 59 ASP A CA 1
ATOM 476 C C . ASP A 1 60 ? 4.792 -10.901 33.434 1.00 26.15 59 ASP A C 1
ATOM 477 O O . ASP A 1 60 ? 4.250 -11.960 33.090 1.00 23.25 59 ASP A O 1
ATOM 482 N N . ARG A 1 61 ? 5.941 -10.878 34.109 1.00 25.43 60 ARG A N 1
ATOM 483 C CA . ARG A 1 61 ? 6.596 -12.104 34.506 1.00 25.28 60 ARG A CA 1
ATOM 484 C C . ARG A 1 61 ? 5.775 -12.861 35.559 1.00 23.93 60 ARG A C 1
ATOM 485 O O . ARG A 1 61 ? 5.754 -14.092 35.544 1.00 23.21 60 ARG A O 1
ATOM 493 N N . ILE A 1 62 ? 5.189 -12.134 36.507 1.00 22.64 61 ILE A N 1
ATOM 494 C CA . ILE A 1 62 ? 4.313 -12.711 37.511 1.00 23.52 61 ILE A CA 1
ATOM 495 C C . ILE A 1 62 ? 3.101 -13.377 36.858 1.00 23.15 61 ILE A C 1
ATOM 496 O O . ILE A 1 62 ? 2.751 -14.488 37.232 1.00 21.60 61 ILE A O 1
ATOM 501 N N . VAL A 1 63 ? 2.482 -12.716 35.870 1.00 21.59 62 VAL A N 1
ATOM 502 C CA . VAL A 1 63 ? 1.347 -13.306 35.187 1.00 22.75 62 VAL A CA 1
ATOM 503 C C . VAL A 1 63 ? 1.768 -14.565 34.426 1.00 22.57 62 VAL A C 1
ATOM 504 O O . VAL A 1 63 ? 1.035 -15.549 34.421 1.00 22.83 62 VAL A O 1
ATOM 508 N N . TYR A 1 64 ? 2.915 -14.521 33.746 1.00 22.14 63 TYR A N 1
ATOM 509 C CA . TYR A 1 64 ? 3.481 -15.683 33.084 1.00 22.46 63 TYR A CA 1
ATOM 510 C C . TYR A 1 64 ? 3.631 -16.856 34.055 1.00 23.25 63 TYR A C 1
ATOM 511 O O . TYR A 1 64 ? 3.184 -17.971 33.786 1.00 22.72 63 TYR A O 1
ATOM 520 N N . PHE A 1 65 ? 4.200 -16.575 35.224 1.00 22.81 64 PHE A N 1
ATOM 521 C CA . PHE A 1 65 ? 4.387 -17.595 36.249 1.00 22.06 64 PHE A CA 1
ATOM 522 C C . PHE A 1 65 ? 3.036 -18.181 36.657 1.00 22.89 64 PHE A C 1
ATOM 523 O O . PHE A 1 65 ? 2.874 -19.411 36.768 1.00 24.12 64 PHE A O 1
ATOM 531 N N . CYS A 1 66 ? 2.046 -17.303 36.927 1.00 21.93 65 CYS A N 1
ATOM 532 C CA . CYS A 1 66 ? 0.753 -17.795 37.379 1.00 21.54 65 CYS A CA 1
ATOM 533 C C . CYS A 1 66 ? 0.103 -18.663 36.292 1.00 21.83 65 CYS A C 1
ATOM 534 O O . CYS A 1 66 ? -0.520 -19.674 36.581 1.00 24.30 65 CYS A O 1
ATOM 537 N N . THR A 1 67 ? 0.256 -18.250 35.032 1.00 23.82 66 THR A N 1
ATOM 538 C CA . THR A 1 67 ? -0.309 -18.961 33.894 1.00 24.42 66 THR A CA 1
ATOM 539 C C . THR A 1 67 ? 0.339 -20.332 33.777 1.00 23.72 66 THR A C 1
ATOM 540 O O . THR A 1 67 ? -0.336 -21.357 33.664 1.00 24.72 66 THR A O 1
ATOM 544 N N . ARG A 1 68 ? 1.663 -20.361 33.809 1.00 23.67 67 ARG A N 1
ATOM 545 C CA . ARG A 1 68 ? 2.384 -21.610 33.694 1.00 24.26 67 ARG A CA 1
ATOM 546 C C . ARG A 1 68 ? 2.055 -22.586 34.840 1.00 24.72 67 ARG A C 1
ATOM 547 O O . ARG A 1 68 ? 1.814 -23.780 34.592 1.00 25.99 67 ARG A O 1
ATOM 555 N N . MET A 1 69 ? 1.983 -22.070 36.054 1.00 24.44 68 MET A N 1
ATOM 556 C CA . MET A 1 69 ? 1.608 -22.871 37.216 1.00 23.95 68 MET A CA 1
ATOM 557 C C . MET A 1 69 ? 0.167 -23.370 37.092 1.00 24.31 68 MET A C 1
ATOM 558 O O . MET A 1 69 ? -0.087 -24.527 37.424 1.00 24.64 68 MET A O 1
ATOM 563 N N . SER A 1 70 ? -0.773 -22.511 36.632 1.00 22.44 69 SER A N 1
ATOM 564 C CA . SER A 1 70 ? -2.156 -22.890 36.412 1.00 24.14 69 SER A CA 1
ATOM 565 C C . SER A 1 70 ? -2.232 -24.038 35.421 1.00 24.50 69 SER A C 1
ATOM 566 O O . SER A 1 70 ? -3.007 -24.967 35.603 1.00 24.04 69 SER A O 1
ATOM 569 N N . ASN A 1 71 ? -1.411 -23.977 34.373 1.00 23.62 70 ASN A N 1
ATOM 570 C CA . ASN A 1 71 ? -1.446 -25.027 33.363 1.00 23.38 70 ASN A CA 1
ATOM 571 C C . ASN A 1 71 ? -1.017 -26.371 33.973 1.00 23.53 70 ASN A C 1
ATOM 572 O O . ASN A 1 71 ? -1.583 -27.447 33.705 1.00 26.14 70 ASN A O 1
ATOM 577 N N . ALA A 1 72 ? 0.053 -26.310 34.759 1.00 24.15 71 ALA A N 1
ATOM 578 C CA . ALA A 1 72 ? 0.567 -27.509 35.402 1.00 26.07 71 ALA A CA 1
ATOM 579 C C . ALA A 1 72 ? -0.427 -28.088 36.395 1.00 25.59 71 ALA A C 1
ATOM 580 O O . ALA A 1 72 ? -0.645 -29.297 36.423 1.00 25.53 71 ALA A O 1
ATOM 582 N N . ILE A 1 73 ? -1.023 -27.243 37.249 1.00 24.41 72 ILE A N 1
ATOM 583 C CA . ILE A 1 73 ? -2.029 -27.713 38.192 1.00 25.66 72 ILE A CA 1
ATOM 584 C C . ILE A 1 73 ? -3.203 -28.335 37.437 1.00 26.67 72 ILE A C 1
ATOM 585 O O . ILE A 1 73 ? -3.759 -29.340 37.888 1.00 25.38 72 ILE A O 1
ATOM 590 N N . THR A 1 74 ? -3.580 -27.751 36.292 1.00 25.38 73 THR A N 1
ATOM 591 C CA . THR A 1 74 ? -4.673 -28.279 35.468 1.00 26.18 73 THR A CA 1
ATOM 592 C C . THR A 1 74 ? -4.327 -29.703 35.018 1.00 28.52 73 THR A C 1
ATOM 593 O O . THR A 1 74 ? -5.161 -30.618 35.115 1.00 29.34 73 THR A O 1
ATOM 597 N N . GLN A 1 75 ? -3.116 -29.882 34.506 1.00 25.01 74 GLN A N 1
ATOM 598 C CA . GLN A 1 75 ? -2.685 -31.164 33.985 1.00 28.90 74 GLN A CA 1
ATOM 599 C C . GLN A 1 75 ? -2.693 -32.221 35.107 1.00 28.45 74 GLN A C 1
ATOM 600 O O . GLN A 1 75 ? -3.159 -33.340 34.899 1.00 30.85 74 GLN A O 1
ATOM 606 N N . LEU A 1 76 ? -2.243 -31.853 36.301 1.00 28.74 75 LEU A N 1
ATOM 607 C CA . LEU A 1 76 ? -2.206 -32.749 37.440 1.00 28.82 75 LEU A CA 1
ATOM 608 C C . LEU A 1 76 ? -3.609 -33.049 37.950 1.00 31.54 75 LEU A C 1
ATOM 609 O O . LEU A 1 76 ? -3.971 -34.214 38.088 1.00 30.50 75 LEU A O 1
ATOM 614 N N . PHE A 1 77 ? -4.417 -32.022 38.240 1.00 28.16 76 PHE A N 1
ATOM 615 C CA . PHE A 1 77 ? -5.669 -32.277 38.921 1.00 26.90 76 PHE A CA 1
ATOM 616 C C . PHE A 1 77 ? -6.750 -32.834 37.999 1.00 31.44 76 PHE A C 1
ATOM 617 O O . PHE A 1 77 ? -7.718 -33.389 38.500 1.00 31.25 76 PHE A O 1
ATOM 625 N N . CYS A 1 78 ? -6.615 -32.675 36.679 1.00 32.07 77 CYS A N 1
ATOM 626 C CA . CYS A 1 78 ? -7.550 -33.298 35.754 1.00 34.71 77 CYS A CA 1
ATOM 627 C C . CYS A 1 78 ? -7.243 -34.776 35.571 1.00 38.55 77 CYS A C 1
ATOM 628 O O . CYS A 1 78 ? -8.080 -35.480 35.040 1.00 44.40 77 CYS A O 1
ATOM 631 N N . ASP A 1 79 ? -6.046 -35.231 35.970 1.00 39.44 78 ASP A N 1
ATOM 632 C CA . ASP A 1 79 ? -5.649 -36.613 35.756 1.00 39.86 78 ASP A CA 1
ATOM 633 C C . ASP A 1 79 ? -6.517 -37.509 36.646 1.00 41.89 78 ASP A C 1
ATOM 634 O O . ASP A 1 79 ? -6.450 -37.459 37.866 1.00 39.38 78 ASP A O 1
ATOM 639 N N . PRO A 1 80 ? -7.384 -38.382 36.085 1.00 49.19 79 PRO A N 1
ATOM 640 C CA . PRO A 1 80 ? -8.220 -39.236 36.929 1.00 51.09 79 PRO A CA 1
ATOM 641 C C . PRO A 1 80 ? -7.410 -40.271 37.715 1.00 48.29 79 PRO A C 1
ATOM 642 O O . PRO A 1 80 ? -7.917 -40.792 38.697 1.00 52.17 79 PRO A O 1
ATOM 646 N N . GLN A 1 81 ? -6.145 -40.523 37.345 1.00 48.60 80 GLN A N 1
ATOM 647 C CA . GLN A 1 81 ? -5.307 -41.442 38.109 1.00 46.71 80 GLN A CA 1
ATOM 648 C C . GLN A 1 81 ? -4.669 -40.738 39.292 1.00 46.63 80 GLN A C 1
ATOM 649 O O . GLN A 1 81 ? -4.037 -41.379 40.126 1.00 41.08 80 GLN A O 1
ATOM 655 N N . PHE A 1 82 ? -4.780 -39.406 39.344 1.00 43.22 81 PHE A N 1
ATOM 656 C CA . PHE A 1 82 ? -4.212 -38.674 40.447 1.00 41.96 81 PHE A CA 1
ATOM 657 C C . PHE A 1 82 ? -5.156 -38.796 41.642 1.00 46.78 81 PHE A C 1
ATOM 658 O O . PHE A 1 82 ? -6.319 -38.390 41.583 1.00 46.82 81 PHE A O 1
ATOM 666 N N . SER A 1 83 ? -4.607 -39.355 42.719 1.00 44.54 82 SER A N 1
ATOM 667 C CA . SER A 1 83 ? -5.308 -39.620 43.958 1.00 52.47 82 SER A CA 1
ATOM 668 C C . SER A 1 83 ? -4.717 -38.694 45.007 1.00 49.39 82 SER A C 1
ATOM 669 O O . SER A 1 83 ? -3.533 -38.752 45.293 1.00 43.69 82 SER A O 1
ATOM 672 N N . LEU A 1 84 ? -5.533 -37.815 45.563 1.00 47.51 83 LEU A N 1
ATOM 673 C CA . LEU A 1 84 ? -5.072 -36.921 46.606 1.00 44.40 83 LEU A CA 1
ATOM 674 C C . LEU A 1 84 ? -5.370 -37.532 47.976 1.00 46.61 83 LEU A C 1
ATOM 675 O O . LEU A 1 84 ? -6.524 -37.864 48.256 1.00 44.43 83 LEU A O 1
ATOM 680 N N . SER A 1 85 ? -4.360 -37.601 48.861 1.00 48.89 84 SER A N 1
ATOM 681 C CA . SER A 1 85 ? -4.556 -38.127 50.207 1.00 50.98 84 SER A CA 1
ATOM 682 C C . SER A 1 85 ? -5.193 -37.073 51.098 1.00 57.25 84 SER A C 1
ATOM 683 O O . SER A 1 85 ? -5.189 -35.883 50.779 1.00 51.61 84 SER A O 1
ATOM 686 N N . GLU A 1 86 ? -5.680 -37.511 52.261 1.00 52.65 85 GLU A N 1
ATOM 687 C CA . GLU A 1 86 ? -6.332 -36.611 53.187 1.00 56.13 85 GLU A CA 1
ATOM 688 C C . GLU A 1 86 ? -5.321 -35.622 53.762 1.00 50.89 85 GLU A C 1
ATOM 689 O O . GLU A 1 86 ? -5.624 -34.439 53.931 1.00 46.11 85 GLU A O 1
ATOM 695 N N . SER A 1 87 ? -4.106 -36.093 54.061 1.00 49.95 86 SER A N 1
ATOM 696 C CA . SER A 1 87 ? -3.093 -35.191 54.580 1.00 48.73 86 SER A CA 1
ATOM 697 C C . SER A 1 87 ? -2.648 -34.228 53.470 1.00 43.76 86 SER A C 1
ATOM 698 O O . SER A 1 87 ? -2.432 -33.063 53.765 1.00 45.88 86 SER A O 1
ATOM 701 N N . GLY A 1 88 ? -2.602 -34.710 52.217 1.00 38.30 87 GLY A N 1
ATOM 702 C CA . GLY A 1 88 ? -2.388 -33.872 51.044 1.00 42.82 87 GLY A CA 1
ATOM 703 C C . GLY A 1 88 ? -3.455 -32.777 50.932 1.00 38.54 87 GLY A C 1
ATOM 704 O O . GLY A 1 88 ? -3.114 -31.610 50.772 1.00 36.55 87 GLY A O 1
ATOM 705 N N . ALA A 1 89 ? -4.735 -33.166 51.027 1.00 35.78 88 ALA A N 1
ATOM 706 C CA . ALA A 1 89 ? -5.833 -32.212 50.964 1.00 36.35 88 ALA A CA 1
ATOM 707 C C . ALA A 1 89 ? -5.726 -31.190 52.089 1.00 35.21 88 ALA A C 1
ATOM 708 O O . ALA A 1 89 ? -5.916 -30.004 51.842 1.00 32.84 88 ALA A O 1
ATOM 710 N N . ASN A 1 90 ? -5.399 -31.636 53.318 1.00 35.74 89 ASN A N 1
ATOM 711 C CA . ASN A 1 90 ? -5.250 -30.715 54.444 1.00 38.13 89 ASN A CA 1
ATOM 712 C C . ASN A 1 90 ? -4.171 -29.679 54.134 1.00 33.24 89 ASN A C 1
ATOM 713 O O . ASN A 1 90 ? -4.369 -28.496 54.346 1.00 34.35 89 ASN A O 1
ATOM 718 N N . ARG A 1 91 ? -3.040 -30.106 53.576 1.00 33.58 90 ARG A N 1
ATOM 719 C CA . ARG A 1 91 ? -1.973 -29.153 53.293 1.00 30.07 90 ARG A CA 1
ATOM 720 C C . ARG A 1 91 ? -2.386 -28.169 52.203 1.00 30.09 90 ARG A C 1
ATOM 721 O O . ARG A 1 91 ? -1.997 -26.996 52.269 1.00 33.26 90 ARG A O 1
ATOM 729 N N . PHE A 1 92 ? -3.187 -28.617 51.233 1.00 27.34 91 PHE A N 1
ATOM 730 C CA . PHE A 1 92 ? -3.653 -27.710 50.201 1.00 27.34 91 PHE A CA 1
ATOM 731 C C . PHE A 1 92 ? -4.639 -26.691 50.766 1.00 29.02 91 PHE A C 1
ATOM 732 O O . PHE A 1 92 ? -4.585 -25.527 50.372 1.00 29.12 91 PHE A O 1
ATOM 740 N N . PHE A 1 93 ? -5.501 -27.084 51.700 1.00 30.52 92 PHE A N 1
ATOM 741 C CA . PHE A 1 93 ? -6.458 -26.131 52.236 1.00 30.83 92 PHE A CA 1
ATOM 742 C C . PHE A 1 93 ? -5.718 -25.012 52.968 1.00 29.40 92 PHE A C 1
ATOM 743 O O . PHE A 1 93 ? -6.082 -23.849 52.875 1.00 28.75 92 PHE A O 1
ATOM 751 N N . VAL A 1 94 ? -4.621 -25.341 53.651 1.00 26.25 93 VAL A N 1
ATOM 752 C CA . VAL A 1 94 ? -3.854 -24.325 54.355 1.00 27.47 93 VAL A CA 1
ATOM 753 C C . VAL A 1 94 ? -3.336 -23.284 53.363 1.00 26.61 93 VAL A C 1
ATOM 754 O O . VAL A 1 94 ? -3.226 -22.114 53.722 1.00 29.36 93 VAL A O 1
ATOM 758 N N . VAL A 1 95 ? -2.946 -23.705 52.145 1.00 25.61 94 VAL A N 1
ATOM 759 C CA . VAL A 1 95 ? -2.408 -22.761 51.176 1.00 26.06 94 VAL A CA 1
ATOM 760 C C . VAL A 1 95 ? -3.391 -22.450 50.051 1.00 25.81 94 VAL A C 1
ATOM 761 O O . VAL A 1 95 ? -2.972 -21.956 49.004 1.00 26.91 94 VAL A O 1
ATOM 765 N N . GLN A 1 96 ? -4.692 -22.662 50.268 1.00 25.75 95 GLN A N 1
ATOM 766 C CA . GLN A 1 96 ? -5.657 -22.454 49.197 1.00 26.60 95 GLN A CA 1
ATOM 767 C C . GLN A 1 96 ? -5.619 -20.998 48.750 1.00 26.30 95 GLN A C 1
ATOM 768 O O . GLN A 1 96 ? -5.863 -20.708 47.604 1.00 24.58 95 GLN A O 1
ATOM 774 N N . ARG A 1 97 ? -5.352 -20.060 49.665 1.00 25.05 96 ARG A N 1
ATOM 775 C CA . ARG A 1 97 ? -5.384 -18.654 49.349 1.00 26.58 96 ARG A CA 1
ATOM 776 C C . ARG A 1 97 ? -4.314 -18.334 48.310 1.00 26.62 96 ARG A C 1
ATOM 777 O O . ARG A 1 97 ? -4.516 -17.401 47.519 1.00 25.51 96 ARG A O 1
ATOM 785 N N . TRP A 1 98 ? -3.221 -19.101 48.303 1.00 25.09 97 TRP A N 1
ATOM 786 C CA . TRP A 1 98 ? -2.190 -18.945 47.281 1.00 26.69 97 TRP A CA 1
ATOM 787 C C . TRP A 1 98 ? -2.543 -19.658 45.986 1.00 27.03 97 TRP A C 1
ATOM 788 O O . TRP A 1 98 ? -2.253 -19.118 44.927 1.00 25.93 97 TRP A O 1
ATOM 799 N N . LEU A 1 99 ? -3.175 -20.828 46.058 1.00 27.77 98 LEU A N 1
ATOM 800 C CA . LEU A 1 99 ? -3.740 -21.466 44.875 1.00 25.49 98 LEU A CA 1
ATOM 801 C C . LEU A 1 99 ? -4.702 -20.540 44.138 1.00 25.24 98 LEU A C 1
ATOM 802 O O . LEU A 1 99 ? -4.765 -20.499 42.904 1.00 27.84 98 LEU A O 1
ATOM 807 N N . ASN A 1 100 ? -5.533 -19.839 44.921 1.00 26.26 99 ASN A N 1
ATOM 808 C CA . ASN A 1 100 ? -6.500 -18.931 44.369 1.00 24.72 99 ASN A CA 1
ATOM 809 C C . ASN A 1 100 ? -5.774 -17.934 43.491 1.00 26.37 99 ASN A C 1
ATOM 810 O O . ASN A 1 100 ? -6.254 -17.638 42.415 1.00 27.12 99 ASN A O 1
ATOM 815 N N . LEU A 1 101 ? -4.655 -17.403 43.990 1.00 24.95 100 LEU A N 1
ATOM 816 C CA . LEU A 1 101 ? -3.990 -16.344 43.260 1.00 25.07 100 LEU A CA 1
ATOM 817 C C . LEU A 1 101 ? -3.259 -16.869 42.030 1.00 24.33 100 LEU A C 1
ATOM 818 O O . LEU A 1 101 ? -3.086 -16.116 41.068 1.00 25.09 100 LEU A O 1
ATOM 823 N N . ILE A 1 102 ? -2.744 -18.092 42.078 1.00 23.45 101 ILE A N 1
ATOM 824 C CA . ILE A 1 102 ? -2.176 -18.707 40.881 1.00 24.46 101 ILE A CA 1
ATOM 825 C C . ILE A 1 102 ? -3.210 -18.628 39.732 1.00 24.81 101 ILE A C 1
ATOM 826 O O . ILE A 1 102 ? -2.881 -18.255 38.610 1.00 22.37 101 ILE A O 1
ATOM 831 N N . PHE A 1 103 ? -4.483 -18.959 39.986 1.00 23.58 102 PHE A N 1
ATOM 832 C CA . PHE A 1 103 ? -5.497 -18.852 38.942 1.00 22.24 102 PHE A CA 1
ATOM 833 C C . PHE A 1 103 ? -5.997 -17.431 38.741 1.00 22.42 102 PHE A C 1
ATOM 834 O O . PHE A 1 103 ? -6.169 -17.013 37.580 1.00 24.29 102 PHE A O 1
ATOM 842 N N . ALA A 1 104 ? -6.267 -16.699 39.850 1.00 23.17 103 ALA A N 1
ATOM 843 C CA . ALA A 1 104 ? -6.905 -15.404 39.780 1.00 23.32 103 ALA A CA 1
ATOM 844 C C . ALA A 1 104 ? -5.996 -14.316 39.206 1.00 24.84 103 ALA A C 1
ATOM 845 O O . ALA A 1 104 ? -6.509 -13.349 38.630 1.00 26.13 103 ALA A O 1
ATOM 847 N N . SER A 1 105 ? -4.670 -14.466 39.332 1.00 23.62 104 SER A N 1
ATOM 848 C CA . SER A 1 105 ? -3.738 -13.522 38.716 1.00 23.21 104 SER A CA 1
ATOM 849 C C . SER A 1 105 ? -3.270 -13.988 37.343 1.00 27.23 104 SER A C 1
ATOM 850 O O . SER A 1 105 ? -2.520 -13.275 36.684 1.00 27.16 104 SER A O 1
ATOM 853 N N . SER A 1 106 ? -3.716 -15.166 36.896 1.00 27.12 105 SER A N 1
ATOM 854 C CA . SER A 1 106 ? -3.529 -15.579 35.523 1.00 25.93 105 SER A CA 1
ATOM 855 C C . SER A 1 106 ? -4.726 -15.057 34.737 1.00 27.77 105 SER A C 1
ATOM 856 O O . SER A 1 106 ? -5.677 -14.585 35.332 1.00 27.22 105 SER A O 1
ATOM 859 N N . PRO A 1 107 ? -4.740 -15.161 33.398 1.00 26.79 106 PRO A N 1
ATOM 860 C CA . PRO A 1 107 ? -5.931 -14.816 32.612 1.00 27.02 106 PRO A CA 1
ATOM 861 C C . PRO A 1 107 ? -7.116 -15.751 32.835 1.00 26.34 106 PRO A C 1
ATOM 862 O O . PRO A 1 107 ? -8.242 -15.407 32.457 1.00 26.15 106 PRO A O 1
ATOM 866 N N . TYR A 1 108 ? -6.910 -16.890 33.518 1.00 24.84 107 TYR A N 1
ATOM 867 C CA . TYR A 1 108 ? -7.952 -17.904 33.646 1.00 25.46 107 TYR A CA 1
ATOM 868 C C . TYR A 1 108 ? -9.003 -17.592 34.715 1.00 24.24 107 TYR A C 1
ATOM 869 O O . TYR A 1 108 ? -10.070 -18.208 34.708 1.00 25.71 107 TYR A O 1
ATOM 878 N N . ILE A 1 109 ? -8.647 -16.743 35.686 1.00 23.98 108 ILE A N 1
ATOM 879 C CA . ILE A 1 109 ? -9.532 -16.264 36.742 1.00 24.79 108 ILE A CA 1
ATOM 880 C C . ILE A 1 109 ? -9.700 -17.287 37.869 1.00 25.12 108 ILE A C 1
ATOM 881 O O . ILE A 1 109 ? -9.578 -16.923 39.031 1.00 25.89 108 ILE A O 1
ATOM 886 N N . ASN A 1 110 ? -10.034 -18.537 37.552 1.00 23.35 109 ASN A N 1
ATOM 887 C CA . ASN A 1 110 ? -10.283 -19.548 38.560 1.00 23.01 109 ASN A CA 1
ATOM 888 C C . ASN A 1 110 ? -9.984 -20.921 37.958 1.00 24.98 109 ASN A C 1
ATOM 889 O O . ASN A 1 110 ? -9.492 -21.007 36.847 1.00 27.69 109 ASN A O 1
ATOM 894 N N . ALA A 1 111 ? -10.222 -21.977 38.732 1.00 24.68 110 ALA A N 1
ATOM 895 C CA . ALA A 1 111 ? -9.924 -23.341 38.320 1.00 24.74 110 ALA A CA 1
ATOM 896 C C . ALA A 1 111 ? -11.206 -24.068 37.922 1.00 26.65 110 ALA A C 1
ATOM 897 O O . ALA A 1 111 ? -11.271 -25.299 37.939 1.00 29.47 110 ALA A O 1
ATOM 899 N N . ASP A 1 112 ? -12.248 -23.318 37.531 1.00 26.43 111 ASP A N 1
ATOM 900 C CA . ASP A 1 112 ? -13.521 -23.969 37.243 1.00 27.63 111 ASP A CA 1
ATOM 901 C C . ASP A 1 112 ? -13.402 -24.928 36.058 1.00 28.90 111 ASP A C 1
ATOM 902 O O . ASP A 1 112 ? -14.154 -25.895 35.988 1.00 30.80 111 ASP A O 1
ATOM 907 N N . HIS A 1 113 ? -12.503 -24.649 35.109 1.00 27.96 112 HIS A N 1
ATOM 908 C CA . HIS A 1 113 ? -12.314 -25.543 33.986 1.00 27.74 112 HIS A CA 1
ATOM 909 C C . HIS A 1 113 ? -11.833 -26.929 34.437 1.00 28.53 112 HIS A C 1
ATOM 910 O O . HIS A 1 113 ? -12.095 -27.921 33.755 1.00 29.69 112 HIS A O 1
ATOM 917 N N . ILE A 1 114 ? -11.136 -27.011 35.562 1.00 27.08 113 ILE A N 1
ATOM 918 C CA . ILE A 1 114 ? -10.789 -28.280 36.189 1.00 28.82 113 ILE A CA 1
ATOM 919 C C . ILE A 1 114 ? -12.014 -28.903 36.842 1.00 31.82 113 ILE A C 1
ATOM 920 O O . ILE A 1 114 ? -12.309 -30.074 36.627 1.00 30.88 113 ILE A O 1
ATOM 925 N N . LEU A 1 115 ? -12.734 -28.129 37.651 1.00 28.33 114 LEU A N 1
ATOM 926 C CA . LEU A 1 115 ? -13.919 -28.645 38.315 1.00 29.05 114 LEU A CA 1
ATOM 927 C C . LEU A 1 115 ? -14.879 -29.269 37.292 1.00 30.04 114 LEU A C 1
ATOM 928 O O . LEU A 1 115 ? -15.492 -30.282 37.588 1.00 32.75 114 LEU A O 1
ATOM 933 N N . GLN A 1 116 ? -15.061 -28.641 36.117 1.00 29.74 115 GLN A N 1
ATOM 934 C CA . GLN A 1 116 ? -16.001 -29.121 35.105 1.00 32.38 115 GLN A CA 1
ATOM 935 C C . GLN A 1 116 ? -15.654 -30.556 34.661 1.00 34.04 115 GLN A C 1
ATOM 936 O O . GLN A 1 116 ? -16.552 -31.350 34.345 1.00 33.63 115 GLN A O 1
ATOM 942 N N . THR A 1 117 ? -14.365 -30.928 34.672 1.00 33.49 116 THR A N 1
ATOM 943 C CA . THR A 1 117 ? -13.952 -32.286 34.306 1.00 34.62 116 THR A CA 1
ATOM 944 C C . THR A 1 117 ? -14.402 -33.315 35.342 1.00 36.68 116 THR A C 1
ATOM 945 O O . THR A 1 117 ? -14.327 -34.522 35.079 1.00 35.60 116 THR A O 1
ATOM 949 N N . TYR A 1 118 ? -14.806 -32.856 36.532 1.00 32.14 117 TYR A N 1
ATOM 950 C CA . TYR A 1 118 ? -15.283 -33.779 37.547 1.00 34.69 117 TYR A CA 1
ATOM 951 C C . TYR A 1 118 ? -16.796 -34.015 37.411 1.00 33.22 117 TYR A C 1
ATOM 952 O O . TYR A 1 118 ? -17.343 -34.827 38.131 1.00 36.41 117 TYR A O 1
ATOM 961 N N . ASN A 1 119 ? -17.492 -33.341 36.507 1.00 35.89 118 ASN A N 1
ATOM 962 C CA . ASN A 1 119 ? -18.945 -33.472 36.484 1.00 35.20 118 ASN A CA 1
ATOM 963 C C . ASN A 1 119 ? -19.297 -34.824 35.868 1.00 39.14 118 ASN A C 1
ATOM 964 O O . ASN A 1 119 ? -18.784 -35.156 34.804 1.00 36.61 118 ASN A O 1
ATOM 969 N N . CYS A 1 120 ? -20.165 -35.597 36.528 1.00 39.53 119 CYS A N 1
ATOM 970 C CA . CYS A 1 120 ? -20.506 -36.914 36.004 1.00 45.08 119 CYS A CA 1
ATOM 971 C C . CYS A 1 120 ? -21.953 -36.974 35.502 1.00 48.94 119 CYS A C 1
ATOM 972 O O . CYS A 1 120 ? -22.379 -38.004 34.979 1.00 50.91 119 CYS A O 1
ATOM 975 N N . ASN A 1 121 ? -22.702 -35.874 35.627 1.00 48.10 120 ASN A N 1
ATOM 976 C CA . ASN A 1 121 ? -24.113 -35.858 35.283 1.00 47.08 120 ASN A CA 1
ATOM 977 C C . ASN A 1 121 ? -24.346 -35.078 33.990 1.00 45.50 120 ASN A C 1
ATOM 978 O O . ASN A 1 121 ? -24.440 -33.856 34.013 1.00 42.20 120 ASN A O 1
ATOM 983 N N . PRO A 1 122 ? -24.549 -35.752 32.831 1.00 54.54 121 PRO A N 1
ATOM 984 C CA . PRO A 1 122 ? -24.826 -35.041 31.581 1.00 54.79 121 PRO A CA 1
ATOM 985 C C . PRO A 1 122 ? -26.228 -34.428 31.512 1.00 50.65 121 PRO A C 1
ATOM 986 O O . PRO A 1 122 ? -26.488 -33.615 30.635 1.00 53.39 121 PRO A O 1
ATOM 990 N N . GLU A 1 123 ? -27.098 -34.728 32.489 1.00 54.57 122 GLU A N 1
ATOM 991 C CA . GLU A 1 123 ? -28.476 -34.249 32.497 1.00 60.30 122 GLU A CA 1
ATOM 992 C C . GLU A 1 123 ? -28.649 -33.029 33.406 1.00 55.19 122 GLU A C 1
ATOM 993 O O . GLU A 1 123 ? -29.764 -32.698 33.808 1.00 50.20 122 GLU A O 1
ATOM 999 N N . ARG A 1 124 ? -27.556 -32.372 33.791 1.00 47.57 123 ARG A N 1
ATOM 1000 C CA . ARG A 1 124 ? -27.694 -31.283 34.742 1.00 44.16 123 ARG A CA 1
ATOM 1001 C C . ARG A 1 124 ? -28.465 -30.134 34.107 1.00 47.04 123 ARG A C 1
ATOM 1002 O O . ARG A 1 124 ? -28.386 -29.895 32.907 1.00 46.45 123 ARG A O 1
ATOM 1010 N N . ASP A 1 125 ? -29.097 -29.343 34.971 1.00 45.07 124 ASP A N 1
ATOM 1011 C CA . ASP A 1 125 ? -29.907 -28.219 34.564 1.00 47.63 124 ASP A CA 1
ATOM 1012 C C . ASP A 1 125 ? -29.059 -27.014 34.183 1.00 48.41 124 ASP A C 1
ATOM 1013 O O . ASP A 1 125 ? -29.538 -26.136 33.473 1.00 45.38 124 ASP A O 1
ATOM 1018 N N . SER A 1 126 ? -27.848 -26.931 34.745 1.00 46.12 125 SER A N 1
ATOM 1019 C CA . SER A 1 126 ? -27.021 -25.746 34.631 1.00 44.27 125 SER A CA 1
ATOM 1020 C C . SER A 1 126 ? -25.563 -26.184 34.535 1.00 40.68 125 SER A C 1
ATOM 1021 O O . SER A 1 126 ? -25.193 -27.135 35.212 1.00 39.11 125 SER A O 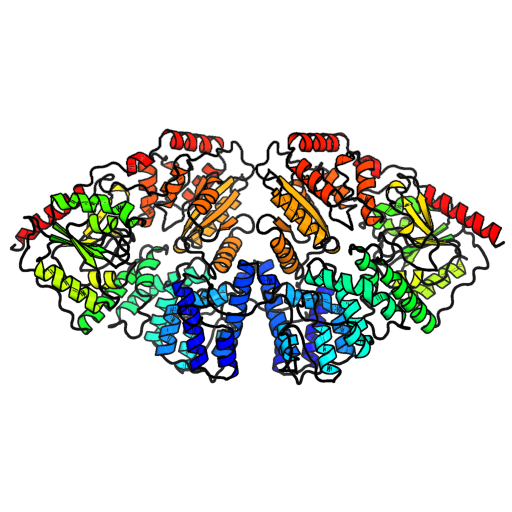1
ATOM 1024 N N . ILE A 1 127 ? -24.761 -25.493 33.712 1.00 46.24 126 ILE A N 1
ATOM 1025 C CA . ILE A 1 127 ? -23.325 -25.750 33.643 1.00 50.21 126 ILE A CA 1
ATOM 1026 C C . ILE A 1 127 ? -22.666 -25.351 34.964 1.00 47.44 126 ILE A C 1
ATOM 1027 O O . ILE A 1 127 ? -21.535 -25.739 35.215 1.00 43.34 126 ILE A O 1
ATOM 1032 N N . TYR A 1 128 ? -23.382 -24.626 35.826 1.00 43.22 127 TYR A N 1
ATOM 1033 C CA . TYR A 1 128 ? -22.813 -24.160 37.082 1.00 41.79 127 TYR A CA 1
ATOM 1034 C C . TYR A 1 128 ? -22.915 -25.245 38.151 1.00 41.88 127 TYR A C 1
ATOM 1035 O O . TYR A 1 128 ? -22.311 -25.120 39.215 1.00 43.18 127 TYR A O 1
ATOM 1044 N N . ASP A 1 129 ? -23.635 -26.339 37.860 1.00 38.49 128 ASP A N 1
ATOM 1045 C CA . ASP A 1 129 ? -23.743 -27.429 38.822 1.00 37.78 128 ASP A CA 1
ATOM 1046 C C . ASP A 1 129 ? -22.731 -28.502 38.453 1.00 38.11 128 ASP A C 1
ATOM 1047 O O . ASP A 1 129 ? -22.601 -28.838 37.278 1.00 42.33 128 ASP A O 1
ATOM 1052 N N . ILE A 1 130 ? -22.020 -29.016 39.456 1.00 35.35 129 ILE A N 1
ATOM 1053 C CA . ILE A 1 130 ? -21.061 -30.098 39.265 1.00 38.35 129 ILE A CA 1
ATOM 1054 C C . ILE A 1 130 ? -21.509 -31.271 40.122 1.00 37.06 129 ILE A C 1
ATOM 1055 O O . ILE A 1 130 ? -21.563 -31.155 41.328 1.00 37.45 129 ILE A O 1
ATOM 1060 N N . TYR A 1 131 ? -21.822 -32.390 39.486 1.00 36.08 130 TYR A N 1
ATOM 1061 C CA . TYR A 1 131 ? -22.186 -33.592 40.198 1.00 37.29 130 TYR A CA 1
ATOM 1062 C C . TYR A 1 131 ? -20.988 -34.529 40.227 1.00 37.09 130 TYR A C 1
ATOM 1063 O O . TYR A 1 131 ? -20.446 -34.828 39.162 1.00 39.59 130 TYR A O 1
ATOM 1072 N N . LEU A 1 132 ? -20.620 -34.987 41.440 1.00 38.27 131 LEU A N 1
ATOM 1073 C CA . LEU A 1 132 ? -19.438 -35.813 41.644 1.00 40.86 131 LEU A CA 1
ATOM 1074 C C . LEU A 1 132 ? -19.837 -37.286 41.757 1.00 44.87 131 LEU A C 1
ATOM 1075 O O . LEU A 1 132 ? -20.861 -37.571 42.357 1.00 44.83 131 LEU A O 1
ATOM 1080 N N . GLU A 1 133 ? -18.974 -38.184 41.250 1.00 46.91 132 GLU A N 1
ATOM 1081 C CA . GLU A 1 133 ? -18.961 -39.588 41.646 1.00 51.56 132 GLU A CA 1
ATOM 1082 C C . GLU A 1 133 ? -18.799 -39.663 43.161 1.00 53.89 132 GLU A C 1
ATOM 1083 O O . GLU A 1 133 ? -18.198 -38.765 43.755 1.00 51.72 132 GLU A O 1
ATOM 1089 N N . PRO A 1 134 ? -19.359 -40.695 43.846 1.00 54.71 133 PRO A N 1
ATOM 1090 C CA . PRO A 1 134 ? -19.356 -40.731 45.311 1.00 54.53 133 PRO A CA 1
ATOM 1091 C C . PRO A 1 134 ? -18.086 -41.333 45.918 1.00 57.86 133 PRO A C 1
ATOM 1092 O O . PRO A 1 134 ? -18.145 -42.298 46.678 1.00 55.88 133 PRO A O 1
ATOM 1096 N N . ASN A 1 135 ? -16.934 -40.727 45.612 1.00 49.82 134 ASN A N 1
ATOM 1097 C CA . ASN A 1 135 ? -15.681 -41.150 46.217 1.00 50.87 134 ASN A CA 1
ATOM 1098 C C . ASN A 1 135 ? -14.989 -39.919 46.800 1.00 52.87 134 ASN A C 1
ATOM 1099 O O . ASN A 1 135 ? -15.140 -38.804 46.284 1.00 46.49 134 ASN A O 1
ATOM 1104 N N . LYS A 1 136 ? -14.243 -40.143 47.885 1.00 47.45 135 LYS A N 1
ATOM 1105 C CA . LYS A 1 136 ? -13.692 -39.057 48.677 1.00 49.39 135 LYS A CA 1
ATOM 1106 C C . LYS A 1 136 ? -12.603 -38.330 47.874 1.00 48.81 135 LYS A C 1
ATOM 1107 O O . LYS A 1 136 ? -12.430 -37.126 48.042 1.00 44.23 135 LYS A O 1
ATOM 1113 N N . ASN A 1 137 ? -11.913 -39.057 46.985 1.00 42.09 136 ASN A N 1
ATOM 1114 C CA . ASN A 1 137 ? -10.798 -38.500 46.221 1.00 43.69 136 ASN A CA 1
ATOM 1115 C C . ASN A 1 137 ? -11.273 -37.303 45.395 1.00 38.97 136 ASN A C 1
ATOM 1116 O O . ASN A 1 137 ? -10.669 -36.242 45.443 1.00 36.51 136 ASN A O 1
ATOM 1121 N N . VAL A 1 138 ? -12.337 -37.490 44.616 1.00 36.22 137 VAL A N 1
ATOM 1122 C CA . VAL A 1 138 ? -12.801 -36.462 43.705 1.00 35.60 137 VAL A CA 1
ATOM 1123 C C . VAL A 1 138 ? -13.442 -35.345 44.530 1.00 32.45 137 VAL A C 1
ATOM 1124 O O . VAL A 1 138 ? -13.308 -34.178 44.178 1.00 33.58 137 VAL A O 1
ATOM 1128 N N . LEU A 1 139 ? -14.034 -35.667 45.678 1.00 32.42 138 LEU A N 1
ATOM 1129 C CA . LEU A 1 139 ? -14.627 -34.649 46.543 1.00 32.89 138 LEU A CA 1
ATOM 1130 C C . LEU A 1 139 ? -13.540 -33.733 47.091 1.00 34.69 138 LEU A C 1
ATOM 1131 O O . LEU A 1 139 ? -13.709 -32.518 47.121 1.00 31.49 138 LEU A O 1
ATOM 1136 N N . MET A 1 140 ? -12.404 -34.325 47.486 1.00 34.05 139 MET A N 1
ATOM 1137 C CA . MET A 1 140 ? -11.306 -33.547 48.011 1.00 36.87 139 MET A CA 1
ATOM 1138 C C . MET A 1 140 ? -10.676 -32.677 46.924 1.00 34.36 139 MET A C 1
ATOM 1139 O O . MET A 1 140 ? -10.304 -31.549 47.207 1.00 32.66 139 MET A O 1
ATOM 1144 N N . LYS A 1 141 ? -10.512 -33.197 45.709 1.00 33.09 140 LYS A N 1
ATOM 1145 C CA . LYS A 1 141 ? -9.922 -32.407 44.629 1.00 34.48 140 LYS A CA 1
ATOM 1146 C C . LYS A 1 141 ? -10.865 -31.260 44.264 1.00 31.74 140 LYS A C 1
ATOM 1147 O O . LYS A 1 141 ? -10.412 -30.140 44.035 1.00 31.22 140 LYS A O 1
ATOM 1153 N N . PHE A 1 142 ? -12.168 -31.553 44.251 1.00 29.29 141 PHE A N 1
ATOM 1154 C CA . PHE A 1 142 ? -13.184 -30.538 44.007 1.00 26.82 141 PHE A CA 1
ATOM 1155 C C . PHE A 1 142 ? -13.043 -29.415 45.038 1.00 29.89 141 PHE A C 1
ATOM 1156 O O . PHE A 1 142 ? -13.000 -28.224 44.688 1.00 29.89 141 PHE A O 1
ATOM 1164 N N . ALA A 1 143 ? -12.963 -29.793 46.311 1.00 29.40 142 ALA A N 1
ATOM 1165 C CA . ALA A 1 143 ? -12.995 -28.823 47.392 1.00 30.00 142 ALA A CA 1
ATOM 1166 C C . ALA A 1 143 ? -11.718 -27.988 47.401 1.00 28.58 142 ALA A C 1
ATOM 1167 O O . ALA A 1 143 ? -11.764 -26.775 47.596 1.00 29.32 142 ALA A O 1
ATOM 1169 N N . VAL A 1 144 ? -10.572 -28.623 47.139 1.00 28.64 143 VAL A N 1
ATOM 1170 C CA . VAL A 1 144 ? -9.311 -27.897 47.118 1.00 28.00 143 VAL A CA 1
ATOM 1171 C C . VAL A 1 144 ? -9.326 -26.822 46.023 1.00 27.80 143 VAL A C 1
ATOM 1172 O O . VAL A 1 144 ? -8.825 -25.721 46.241 1.00 26.61 143 VAL A O 1
ATOM 1176 N N . LEU A 1 145 ? -9.967 -27.115 44.902 1.00 27.57 144 LEU A N 1
ATOM 1177 C CA . LEU A 1 145 ? -10.012 -26.201 43.774 1.00 27.28 144 LEU A CA 1
ATOM 1178 C C . LEU A 1 145 ? -11.302 -25.397 43.709 1.00 25.56 144 LEU A C 1
ATOM 1179 O O . LEU A 1 145 ? -11.513 -24.684 42.713 1.00 26.39 144 LEU A O 1
ATOM 1184 N N . TYR A 1 146 ? -12.127 -25.458 44.769 1.00 26.10 145 TYR A N 1
ATOM 1185 C CA . TYR A 1 146 ? -13.272 -24.565 44.874 1.00 25.21 145 TYR A CA 1
ATOM 1186 C C . TYR A 1 146 ? -12.768 -23.224 45.430 1.00 27.72 145 TYR A C 1
ATOM 1187 O O . TYR A 1 146 ? -12.780 -23.001 46.636 1.00 27.26 145 TYR A O 1
ATOM 1196 N N . LEU A 1 147 ? -12.289 -22.346 44.526 1.00 26.25 146 LEU A N 1
ATOM 1197 C CA . LEU A 1 147 ? -11.493 -21.207 44.952 1.00 28.48 146 LEU A CA 1
ATOM 1198 C C . LEU A 1 147 ? -12.403 -20.007 45.212 1.00 26.25 146 LEU A C 1
ATOM 1199 O O . LEU A 1 147 ? -13.548 -19.929 44.750 1.00 26.98 146 LEU A O 1
ATOM 1204 N N . PRO A 1 148 ? -11.901 -19.007 45.946 1.00 26.23 147 PRO A N 1
ATOM 1205 C CA . PRO A 1 148 ? -12.644 -17.762 46.152 1.00 25.27 147 PRO A CA 1
ATOM 1206 C C . PRO A 1 148 ? -13.262 -17.158 44.901 1.00 28.16 147 PRO A C 1
ATOM 1207 O O . PRO A 1 148 ? -14.372 -16.640 44.964 1.00 28.13 147 PRO A O 1
ATOM 1211 N N . GLU A 1 149 ? -12.591 -17.275 43.748 1.00 25.86 148 GLU A N 1
ATOM 1212 C CA . GLU A 1 149 ? -13.069 -16.682 42.504 1.00 27.96 148 GLU A CA 1
ATOM 1213 C C . GLU A 1 149 ? -13.935 -17.643 41.663 1.00 27.68 148 GLU A C 1
ATOM 1214 O O . GLU A 1 149 ? -14.316 -17.323 40.546 1.00 29.64 148 GLU A O 1
ATOM 1220 N N . SER A 1 150 ? -14.297 -18.800 42.214 1.00 25.50 149 SER A N 1
ATOM 1221 C CA . SER A 1 150 ? -15.074 -19.796 41.492 1.00 25.31 149 SER A CA 1
ATOM 1222 C C . SER A 1 150 ? -16.489 -19.300 41.190 1.00 28.93 149 SER A C 1
ATOM 1223 O O . SER A 1 150 ? -17.091 -18.602 42.028 1.00 28.74 149 SER A O 1
ATOM 1226 N N . ASN A 1 151 ? -17.020 -19.725 40.035 1.00 29.52 150 ASN A N 1
ATOM 1227 C CA . ASN A 1 151 ? -18.373 -19.391 39.635 1.00 30.16 150 ASN A CA 1
ATOM 1228 C C . ASN A 1 151 ? -19.285 -20.604 39.752 1.00 34.51 150 ASN A C 1
ATOM 1229 O O . ASN A 1 151 ? -20.454 -20.551 39.325 1.00 35.86 150 ASN A O 1
ATOM 1234 N N . VAL A 1 152 ? -18.761 -21.683 40.341 1.00 30.93 151 VAL A N 1
ATOM 1235 C CA . VAL A 1 152 ? -19.493 -22.929 40.424 1.00 34.05 151 VAL A CA 1
ATOM 1236 C C . VAL A 1 152 ? -20.445 -22.876 41.609 1.00 35.96 151 VAL A C 1
ATOM 1237 O O . VAL A 1 152 ? -20.140 -22.288 42.654 1.00 34.33 151 VAL A O 1
ATOM 1241 N N . ASN A 1 153 ? -21.638 -23.466 41.418 1.00 36.81 152 ASN A N 1
ATOM 1242 C CA . ASN A 1 153 ? -22.597 -23.613 42.502 1.00 40.00 152 ASN A CA 1
ATOM 1243 C C . ASN A 1 153 ? -22.067 -24.574 43.555 1.00 38.38 152 ASN A C 1
ATOM 1244 O O . ASN A 1 153 ? -21.553 -25.643 43.235 1.00 38.81 152 ASN A O 1
ATOM 1249 N N . LEU A 1 154 ? -22.277 -24.204 44.811 1.00 35.21 153 LEU A N 1
ATOM 1250 C CA . LEU A 1 154 ? -22.028 -25.101 45.917 1.00 34.73 153 LEU A CA 1
ATOM 1251 C C . LEU A 1 154 ? -23.051 -24.810 46.993 1.00 38.26 153 LEU A C 1
ATOM 1252 O O . LEU A 1 154 ? -23.199 -23.655 47.434 1.00 39.67 153 LEU A O 1
ATOM 1257 N N . ASN A 1 155 ? -23.729 -25.882 47.417 1.00 34.77 154 ASN A N 1
ATOM 1258 C CA . ASN A 1 155 ? -24.724 -25.748 48.468 1.00 37.73 154 ASN A CA 1
ATOM 1259 C C . ASN A 1 155 ? -24.099 -26.305 49.737 1.00 34.68 154 ASN A C 1
ATOM 1260 O O . ASN A 1 155 ? -23.786 -27.482 49.809 1.00 35.36 154 ASN A O 1
ATOM 1265 N N . LEU A 1 156 ? -23.889 -25.431 50.719 1.00 37.10 155 LEU A N 1
ATOM 1266 C CA . LEU A 1 156 ? -23.139 -25.804 51.913 1.00 35.41 155 LEU A CA 1
ATOM 1267 C C . LEU A 1 156 ? -23.809 -26.910 52.717 1.00 36.88 155 LEU A C 1
ATOM 1268 O O . LEU A 1 156 ? -23.112 -27.786 53.223 1.00 36.11 155 LEU A O 1
ATOM 1273 N N . ASP A 1 157 ? -25.150 -26.871 52.862 1.00 36.95 156 ASP A N 1
ATOM 1274 C CA . ASP A 1 157 ? -25.838 -27.948 53.559 1.00 38.59 156 ASP A CA 1
ATOM 1275 C C . ASP A 1 157 ? -25.547 -29.288 52.864 1.00 39.79 156 ASP A C 1
ATOM 1276 O O . ASP A 1 157 ? -25.393 -30.284 53.539 1.00 38.51 156 ASP A O 1
ATOM 1281 N N . THR A 1 158 ? -25.489 -29.320 51.526 1.00 44.75 157 THR A N 1
ATOM 1282 C CA . THR A 1 158 ? -25.213 -30.562 50.800 1.00 43.64 157 THR A CA 1
ATOM 1283 C C . THR A 1 158 ? -23.798 -31.050 51.140 1.00 42.82 157 THR A C 1
ATOM 1284 O O . THR A 1 158 ? -23.549 -32.204 51.460 1.00 41.53 157 THR A O 1
ATOM 1288 N N . MET A 1 159 ? -22.835 -30.140 51.064 1.00 44.20 158 MET A N 1
ATOM 1289 C CA . MET A 1 159 ? -21.454 -30.496 51.324 1.00 40.65 158 MET A CA 1
ATOM 1290 C C . MET A 1 159 ? -21.267 -30.988 52.763 1.00 35.77 158 MET A C 1
ATOM 1291 O O . MET A 1 159 ? -20.525 -31.935 53.023 1.00 35.93 158 MET A O 1
ATOM 1296 N N . TRP A 1 160 ? -21.887 -30.288 53.712 1.00 37.21 159 TRP A N 1
ATOM 1297 C CA . TRP A 1 160 ? -21.810 -30.624 55.129 1.00 39.51 159 TRP A CA 1
ATOM 1298 C C . TRP A 1 160 ? -22.298 -32.056 55.386 1.00 40.90 159 TRP A C 1
ATOM 1299 O O . TRP A 1 160 ? -21.675 -32.789 56.145 1.00 38.72 159 TRP A O 1
ATOM 1310 N N . GLU A 1 161 ? -23.421 -32.427 54.774 1.00 47.94 160 GLU A N 1
ATOM 1311 C CA . GLU A 1 161 ? -23.952 -33.779 54.933 1.00 50.57 160 GLU A CA 1
ATOM 1312 C C . GLU A 1 161 ? -23.020 -34.798 54.278 1.00 50.34 160 GLU A C 1
ATOM 1313 O O . GLU A 1 161 ? -22.890 -35.914 54.790 1.00 50.61 160 GLU A O 1
ATOM 1319 N N . THR A 1 162 ? -22.362 -34.416 53.167 1.00 44.42 161 THR A N 1
ATOM 1320 C CA . THR A 1 162 ? -21.487 -35.352 52.472 1.00 42.11 161 THR A CA 1
ATOM 1321 C C . THR A 1 162 ? -20.214 -35.612 53.283 1.00 44.13 161 THR A C 1
ATOM 1322 O O . THR A 1 162 ? -19.786 -36.748 53.422 1.00 41.20 161 THR A O 1
ATOM 1326 N N . ASP A 1 163 ? -19.554 -34.561 53.784 1.00 40.60 162 ASP A N 1
ATOM 1327 C CA . ASP A 1 163 ? -18.339 -34.753 54.558 1.00 39.63 162 ASP A CA 1
ATOM 1328 C C . ASP A 1 163 ? -18.037 -33.504 55.377 1.00 38.85 162 ASP A C 1
ATOM 1329 O O . ASP A 1 163 ? -17.620 -32.472 54.840 1.00 33.34 162 ASP A O 1
ATOM 1334 N N . LYS A 1 164 ? -18.221 -33.610 56.681 1.00 35.67 163 LYS A N 1
ATOM 1335 C CA . LYS A 1 164 ? -18.150 -32.431 57.543 1.00 37.87 163 LYS A CA 1
ATOM 1336 C C . LYS A 1 164 ? -16.729 -31.867 57.594 1.00 37.12 163 LYS A C 1
ATOM 1337 O O . LYS A 1 164 ? -16.555 -30.652 57.610 1.00 36.05 163 LYS A O 1
ATOM 1343 N N . ASN A 1 165 ? -15.718 -32.726 57.672 1.00 36.60 164 ASN A N 1
ATOM 1344 C CA . ASN A 1 165 ? -14.346 -32.238 57.781 1.00 38.32 164 ASN A CA 1
ATOM 1345 C C . ASN A 1 165 ? -13.910 -31.469 56.525 1.00 36.41 164 ASN A C 1
ATOM 1346 O O . ASN A 1 165 ? -13.234 -30.446 56.607 1.00 34.41 164 ASN A O 1
ATOM 1351 N N . ILE A 1 166 ? -14.281 -31.978 55.352 1.00 35.83 165 ILE A N 1
ATOM 1352 C CA . ILE A 1 166 ? -13.910 -31.342 54.096 1.00 37.76 165 ILE A CA 1
ATOM 1353 C C . ILE A 1 166 ? -14.665 -30.024 53.973 1.00 35.53 165 ILE A C 1
ATOM 1354 O O . ILE A 1 166 ? -14.085 -29.008 53.587 1.00 31.41 165 ILE A O 1
ATOM 1359 N N . CYS A 1 167 ? -15.955 -30.045 54.330 1.00 32.55 166 CYS A N 1
ATOM 1360 C CA . CYS A 1 167 ? -16.762 -28.844 54.281 1.00 33.55 166 CYS A CA 1
ATOM 1361 C C . CYS A 1 167 ? -16.158 -27.773 55.189 1.00 34.55 166 CYS A C 1
ATOM 1362 O O . CYS A 1 167 ? -16.023 -26.608 54.804 1.00 31.64 166 CYS A O 1
ATOM 1365 N N . GLY A 1 168 ? -15.821 -28.177 56.411 1.00 30.44 167 GLY A N 1
ATOM 1366 C CA . GLY A 1 168 ? -15.288 -27.233 57.373 1.00 32.65 167 GLY A CA 1
ATOM 1367 C C . GLY A 1 168 ? -13.936 -26.697 56.910 1.00 31.73 167 GLY A C 1
ATOM 1368 O O . GLY A 1 168 ? -13.649 -25.524 57.089 1.00 31.00 167 GLY A O 1
ATOM 1369 N N . SER A 1 169 ? -13.113 -27.578 56.329 1.00 28.94 168 SER A N 1
ATOM 1370 C CA . SER A 1 169 ? -11.803 -27.188 55.842 1.00 27.95 168 SER A CA 1
ATOM 1371 C C . SER A 1 169 ? -11.929 -26.169 54.709 1.00 26.75 168 SER A C 1
ATOM 1372 O O . SER A 1 169 ? -11.183 -25.188 54.668 1.00 28.24 168 SER A O 1
ATOM 1375 N N . LEU A 1 170 ? -12.829 -26.420 53.758 1.00 25.52 169 LEU A N 1
ATOM 1376 C CA . LEU A 1 170 ? -13.075 -25.447 52.702 1.00 27.67 169 LEU A CA 1
ATOM 1377 C C . LEU A 1 170 ? -13.528 -24.109 53.293 1.00 29.64 169 LEU A C 1
ATOM 1378 O O . LEU A 1 170 ? -13.079 -23.050 52.829 1.00 28.23 169 LEU A O 1
ATOM 1383 N N . CYS A 1 171 ? -14.400 -24.135 54.314 1.00 28.08 170 CYS A N 1
ATOM 1384 C CA . CYS A 1 171 ? -14.890 -22.890 54.878 1.00 28.17 170 CYS A CA 1
ATOM 1385 C C . CYS A 1 171 ? -13.745 -22.124 55.541 1.00 26.17 170 CYS A C 1
ATOM 1386 O O . CYS A 1 171 ? -13.687 -20.895 55.446 1.00 27.59 170 CYS A O 1
ATOM 1389 N N . PHE A 1 172 ? -12.833 -22.831 56.206 1.00 26.75 171 PHE A N 1
ATOM 1390 C CA . PHE A 1 172 ? -11.637 -22.151 56.708 1.00 26.44 171 PHE A CA 1
ATOM 1391 C C . PHE A 1 172 ? -10.865 -21.497 55.568 1.00 26.45 171 PHE A C 1
ATOM 1392 O O . PHE A 1 172 ? -10.456 -20.333 55.649 1.00 26.17 171 PHE A O 1
ATOM 1400 N N . ALA A 1 173 ? -10.584 -22.282 54.526 1.00 26.03 172 ALA A N 1
ATOM 1401 C CA . ALA A 1 173 ? -9.761 -21.813 53.434 1.00 26.95 172 ALA A CA 1
ATOM 1402 C C . ALA A 1 173 ? -10.353 -20.538 52.824 1.00 27.41 172 ALA A C 1
ATOM 1403 O O . ALA A 1 173 ? -9.607 -19.614 52.519 1.00 27.15 172 ALA A O 1
ATOM 1405 N N . LEU A 1 174 ? -11.682 -20.499 52.612 1.00 25.78 173 LEU A N 1
ATOM 1406 C CA . LEU A 1 174 ? -12.313 -19.364 51.954 1.00 25.04 173 LEU A CA 1
ATOM 1407 C C . LEU A 1 174 ? -12.336 -18.107 52.837 1.00 25.51 173 LEU A C 1
ATOM 1408 O O . LEU A 1 174 ? -12.533 -17.003 52.308 1.00 29.28 173 LEU A O 1
ATOM 1413 N N . GLN A 1 175 ? -12.069 -18.246 54.139 1.00 25.66 174 GLN A N 1
ATOM 1414 C CA . GLN A 1 175 ? -12.015 -17.111 55.059 1.00 26.27 174 GLN A CA 1
ATOM 1415 C C . GLN A 1 175 ? -10.589 -16.558 55.189 1.00 26.69 174 GLN A C 1
ATOM 1416 O O . GLN A 1 175 ? -10.398 -15.495 55.777 1.00 26.21 174 GLN A O 1
ATOM 1422 N N . SER A 1 176 ? -9.598 -17.298 54.686 1.00 26.39 175 SER A N 1
ATOM 1423 C CA . SER A 1 176 ? -8.196 -17.114 55.055 1.00 27.14 175 SER A CA 1
ATOM 1424 C C . SER A 1 176 ? -7.423 -16.124 54.184 1.00 26.85 175 SER A C 1
ATOM 1425 O O . SER A 1 176 ? -6.344 -15.717 54.615 1.00 26.62 175 SER A O 1
ATOM 1428 N N . PRO A 1 177 ? -7.780 -15.785 52.925 1.00 25.32 176 PRO A N 1
ATOM 1429 C CA . PRO A 1 177 ? -6.990 -14.806 52.192 1.00 25.83 176 PRO A CA 1
ATOM 1430 C C . PRO A 1 177 ? -6.975 -13.440 52.895 1.00 24.60 176 PRO A C 1
ATOM 1431 O O . PRO A 1 177 ? -7.949 -13.014 53.538 1.00 24.03 176 PRO A O 1
ATOM 1435 N N . ARG A 1 178 ? -5.904 -12.692 52.618 1.00 25.60 177 ARG A N 1
ATOM 1436 C CA . ARG A 1 178 ? -5.776 -11.321 53.084 1.00 25.94 177 ARG A CA 1
ATOM 1437 C C . ARG A 1 178 ? -6.374 -10.336 52.089 1.00 25.26 177 ARG A C 1
ATOM 1438 O O . ARG A 1 178 ? -6.368 -9.129 52.380 1.00 26.90 177 ARG A O 1
ATOM 1446 N N . PHE A 1 179 ? -6.846 -10.831 50.944 1.00 25.10 178 PHE A N 1
ATOM 1447 C CA . PHE A 1 179 ? -7.674 -10.059 50.023 1.00 23.25 178 PHE A CA 1
ATOM 1448 C C . PHE A 1 179 ? -8.890 -10.892 49.639 1.00 24.70 178 PHE A C 1
ATOM 1449 O O . PHE A 1 179 ? -8.749 -11.924 48.977 1.00 25.89 178 PHE A O 1
ATOM 1457 N N . ILE A 1 180 ? -10.047 -10.464 50.144 1.00 24.32 179 ILE A N 1
ATOM 1458 C CA . ILE A 1 180 ? -11.348 -11.099 49.937 1.00 25.17 179 ILE A CA 1
ATOM 1459 C C . ILE A 1 180 ? -12.290 -9.968 49.544 1.00 29.65 179 ILE A C 1
ATOM 1460 O O . ILE A 1 180 ? -13.242 -9.632 50.253 1.00 37.67 179 ILE A O 1
ATOM 1465 N N . GLY A 1 181 ? -11.933 -9.311 48.471 1.00 27.48 180 GLY A N 1
ATOM 1466 C CA . GLY A 1 181 ? -12.584 -8.081 48.094 1.00 27.10 180 GLY A CA 1
ATOM 1467 C C . GLY A 1 181 ? -13.557 -8.203 46.939 1.00 27.97 180 GLY A C 1
ATOM 1468 O O . GLY A 1 181 ? -14.425 -7.347 46.776 1.00 27.24 180 GLY A O 1
ATOM 1469 N N . THR A 1 182 ? -13.374 -9.201 46.082 1.00 25.04 181 THR A N 1
ATOM 1470 C CA . THR A 1 182 ? -14.153 -9.286 44.865 1.00 25.73 181 THR A CA 1
ATOM 1471 C C . THR A 1 182 ? -15.585 -9.715 45.152 1.00 26.98 181 THR A C 1
ATOM 1472 O O . THR A 1 182 ? -15.838 -10.331 46.164 1.00 25.62 181 THR A O 1
ATOM 1476 N N . PRO A 1 183 ? -16.569 -9.430 44.275 1.00 27.11 182 PRO A N 1
ATOM 1477 C CA . PRO A 1 183 ? -17.938 -9.912 44.495 1.00 28.49 182 PRO A CA 1
ATOM 1478 C C . PRO A 1 183 ? -17.988 -11.413 44.790 1.00 28.90 182 PRO A C 1
ATOM 1479 O O . PRO A 1 183 ? -18.653 -11.846 45.709 1.00 27.84 182 PRO A O 1
ATOM 1483 N N . ALA A 1 184 ? -17.237 -12.215 44.040 1.00 28.58 183 ALA A N 1
ATOM 1484 C CA . ALA A 1 184 ? -17.293 -13.666 44.201 1.00 27.70 183 ALA A CA 1
ATOM 1485 C C . ALA A 1 184 ? -16.679 -14.104 45.534 1.00 26.48 183 ALA A C 1
ATOM 1486 O O . ALA A 1 184 ? -17.247 -14.939 46.228 1.00 27.43 183 ALA A O 1
ATOM 1488 N N . ALA A 1 185 ? -15.508 -13.579 45.895 1.00 25.24 184 ALA A N 1
ATOM 1489 C CA . ALA A 1 185 ? -14.834 -13.993 47.125 1.00 25.84 184 ALA A CA 1
ATOM 1490 C C . ALA A 1 185 ? -15.576 -13.447 48.357 1.00 25.90 184 ALA A C 1
ATOM 1491 O O . ALA A 1 185 ? -15.749 -14.149 49.354 1.00 25.33 184 ALA A O 1
ATOM 1493 N N . PHE A 1 186 ? -15.972 -12.186 48.289 1.00 25.91 185 PHE A N 1
ATOM 1494 C CA . PHE A 1 186 ? -16.650 -11.540 49.423 1.00 25.86 185 PHE A CA 1
ATOM 1495 C C . PHE A 1 186 ? -18.024 -12.172 49.677 1.00 24.41 185 PHE A C 1
ATOM 1496 O O . PHE A 1 186 ? -18.441 -12.309 50.815 1.00 25.71 185 PHE A O 1
ATOM 1504 N N . SER A 1 187 ? -18.698 -12.566 48.604 1.00 27.99 186 SER A N 1
ATOM 1505 C CA . SER A 1 187 ? -19.991 -13.232 48.702 1.00 30.68 186 SER A CA 1
ATOM 1506 C C . SER A 1 187 ? -19.836 -14.588 49.385 1.00 29.45 186 SER A C 1
ATOM 1507 O O . SER A 1 187 ? -20.599 -14.939 50.279 1.00 27.78 186 SER A O 1
ATOM 1510 N N . LYS A 1 188 ? -18.860 -15.390 48.962 1.00 27.10 187 LYS A N 1
ATOM 1511 C CA . LYS A 1 188 ? -18.624 -16.655 49.660 1.00 27.31 187 LYS A CA 1
ATOM 1512 C C . LYS A 1 188 ? -18.346 -16.454 51.149 1.00 26.37 187 LYS A C 1
ATOM 1513 O O . LYS A 1 188 ? -18.889 -17.144 52.014 1.00 28.02 187 LYS A O 1
ATOM 1519 N N . ARG A 1 189 ? -17.442 -15.540 51.472 1.00 25.61 188 ARG A N 1
ATOM 1520 C CA . ARG A 1 189 ? -17.063 -15.322 52.850 1.00 26.41 188 ARG A CA 1
ATOM 1521 C C . ARG A 1 189 ? -18.255 -14.825 53.669 1.00 26.91 188 ARG A C 1
ATOM 1522 O O . ARG A 1 189 ? -18.451 -15.295 54.786 1.00 29.17 188 ARG A O 1
ATOM 1530 N N . SER A 1 190 ? -19.040 -13.905 53.094 1.00 25.66 189 SER A N 1
ATOM 1531 C CA . SER A 1 190 ? -20.267 -13.403 53.695 1.00 27.16 189 SER A CA 1
ATOM 1532 C C . SER A 1 190 ? -21.188 -14.557 54.089 1.00 26.64 189 SER A C 1
ATOM 1533 O O . SER A 1 190 ? -21.685 -14.626 55.198 1.00 30.56 189 SER A O 1
ATOM 1536 N N . THR A 1 191 ? -21.461 -15.452 53.128 1.00 28.69 190 THR A N 1
ATOM 1537 C CA . THR A 1 191 ? -22.359 -16.566 53.351 1.00 30.01 190 THR A CA 1
ATOM 1538 C C . THR A 1 191 ? -21.803 -17.447 54.472 1.00 30.79 190 THR A C 1
ATOM 1539 O O . THR A 1 191 ? -22.539 -17.903 55.336 1.00 29.76 190 THR A O 1
ATOM 1543 N N . ILE A 1 192 ? -20.496 -17.706 54.446 1.00 28.76 191 ILE A N 1
ATOM 1544 C CA . ILE A 1 192 ? -19.847 -18.524 55.456 1.00 27.37 191 ILE A CA 1
ATOM 1545 C C . ILE A 1 192 ? -19.981 -17.920 56.844 1.00 28.40 191 ILE A C 1
ATOM 1546 O O . ILE A 1 192 ? -20.243 -18.655 57.791 1.00 31.44 191 ILE A O 1
ATOM 1551 N N . LEU A 1 193 ? -19.860 -16.599 56.980 1.00 28.77 192 LEU A N 1
ATOM 1552 C CA . LEU A 1 193 ? -19.948 -15.998 58.301 1.00 30.24 192 LEU A CA 1
ATOM 1553 C C . LEU A 1 193 ? -21.359 -16.151 58.883 1.00 32.20 192 LEU A C 1
ATOM 1554 O O . LEU A 1 193 ? -21.499 -16.072 60.093 1.00 32.00 192 LEU A O 1
ATOM 1559 N N . GLN A 1 194 ? -22.374 -16.345 58.028 1.00 33.13 193 GLN A N 1
ATOM 1560 C CA . GLN A 1 194 ? -23.740 -16.555 58.511 1.00 33.29 193 GLN A CA 1
ATOM 1561 C C . GLN A 1 194 ? -24.008 -18.036 58.772 1.00 34.30 193 GLN A C 1
ATOM 1562 O O . GLN A 1 194 ? -24.674 -18.374 59.744 1.00 37.03 193 GLN A O 1
ATOM 1568 N N . TRP A 1 195 ? -23.496 -18.924 57.910 1.00 33.01 194 TRP A N 1
ATOM 1569 C CA . TRP A 1 195 ? -23.885 -20.325 57.905 1.00 36.36 194 TRP A CA 1
ATOM 1570 C C . TRP A 1 195 ? -22.973 -21.154 58.812 1.00 34.54 194 TRP A C 1
ATOM 1571 O O . TRP A 1 195 ? -23.402 -22.070 59.516 1.00 32.36 194 TRP A O 1
ATOM 1582 N N . PHE A 1 196 ? -21.685 -20.822 58.813 1.00 30.18 195 PHE A N 1
ATOM 1583 C CA . PHE A 1 196 ? -20.675 -21.722 59.348 1.00 29.07 195 PHE A CA 1
ATOM 1584 C C . PHE A 1 196 ? -20.607 -21.736 60.873 1.00 30.31 195 PHE A C 1
ATOM 1585 O O . PHE A 1 196 ? -20.332 -22.810 61.434 1.00 26.91 195 PHE A O 1
ATOM 1593 N N . PRO A 1 197 ? -20.842 -20.626 61.623 1.00 32.84 196 PRO A N 1
ATOM 1594 C CA . PRO A 1 197 ? -20.666 -20.684 63.085 1.00 33.38 196 PRO A CA 1
ATOM 1595 C C . PRO A 1 197 ? -21.420 -21.828 63.780 1.00 34.05 196 PRO A C 1
ATOM 1596 O O . PRO A 1 197 ? -20.832 -22.531 64.594 1.00 32.38 196 PRO A O 1
ATOM 1600 N N . ALA A 1 198 ? -22.684 -22.075 63.408 1.00 34.83 197 ALA A N 1
ATOM 1601 C CA . ALA A 1 198 ? -23.452 -23.159 64.028 1.00 38.54 197 ALA A CA 1
ATOM 1602 C C . ALA A 1 198 ? -22.893 -24.545 63.683 1.00 41.76 197 ALA A C 1
ATOM 1603 O O . ALA A 1 198 ? -23.121 -25.531 64.404 1.00 37.75 197 ALA A O 1
ATOM 1605 N N . LYS A 1 199 ? -22.191 -24.658 62.549 1.00 36.17 198 LYS A N 1
ATOM 1606 C CA . LYS A 1 199 ? -21.566 -25.911 62.171 1.00 36.43 198 LYS A CA 1
ATOM 1607 C C . LYS A 1 199 ? -20.209 -26.050 62.852 1.00 33.52 198 LYS A C 1
ATOM 1608 O O . LYS A 1 199 ? -19.881 -27.102 63.383 1.00 35.54 198 LYS A O 1
ATOM 1614 N N . LEU A 1 200 ? -19.387 -24.998 62.773 1.00 35.66 199 LEU A N 1
ATOM 1615 C CA . LEU A 1 200 ? -18.069 -25.013 63.405 1.00 33.79 199 LEU A CA 1
ATOM 1616 C C . LEU A 1 200 ? -18.150 -25.370 64.893 1.00 37.68 199 LEU A C 1
ATOM 1617 O O . LEU A 1 200 ? -17.304 -26.115 65.396 1.00 36.13 199 LEU A O 1
ATOM 1622 N N . GLU A 1 201 ? -19.183 -24.841 65.587 1.00 35.40 200 GLU A N 1
ATOM 1623 C CA . GLU A 1 201 ? -19.453 -25.108 66.995 1.00 42.95 200 GLU A CA 1
ATOM 1624 C C . GLU A 1 201 ? -19.458 -26.594 67.314 1.00 40.41 200 GLU A C 1
ATOM 1625 O O . GLU A 1 201 ? -19.273 -26.942 68.477 1.00 41.08 200 GLU A O 1
ATOM 1631 N N . GLN A 1 202 ? -19.760 -27.443 66.314 1.00 40.68 201 GLN A N 1
ATOM 1632 C CA . GLN A 1 202 ? -19.936 -28.875 66.530 1.00 40.77 201 GLN A CA 1
ATOM 1633 C C . GLN A 1 202 ? -18.606 -29.613 66.552 1.00 40.60 201 GLN A C 1
ATOM 1634 O O . GLN A 1 202 ? -18.570 -30.781 66.935 1.00 43.18 201 GLN A O 1
ATOM 1640 N N . PHE A 1 203 ? -17.510 -28.965 66.103 1.00 35.61 202 PHE A N 1
ATOM 1641 C CA . PHE A 1 203 ? -16.204 -29.615 66.153 1.00 33.89 202 PHE A CA 1
ATOM 1642 C C . PHE A 1 203 ? -15.690 -29.622 67.588 1.00 34.55 202 PHE A C 1
ATOM 1643 O O . PHE A 1 203 ? -15.899 -28.671 68.332 1.00 37.16 202 PHE A O 1
ATOM 1651 N N . HIS A 1 204 ? -15.050 -30.735 67.959 1.00 37.79 203 HIS A N 1
ATOM 1652 C CA . HIS A 1 204 ? -14.492 -30.951 69.284 1.00 40.49 203 HIS A CA 1
ATOM 1653 C C . HIS A 1 204 ? -12.980 -30.754 69.277 1.00 36.69 203 HIS A C 1
ATOM 1654 O O . HIS A 1 204 ? -12.387 -30.546 70.328 1.00 37.11 203 HIS A O 1
ATOM 1661 N N . VAL A 1 205 ? -12.349 -30.843 68.104 1.00 39.47 204 VAL A N 1
ATOM 1662 C CA . VAL A 1 205 ? -10.912 -30.647 67.981 1.00 39.01 204 VAL A CA 1
ATOM 1663 C C . VAL A 1 205 ? -10.644 -29.934 66.663 1.00 36.65 204 VAL A C 1
ATOM 1664 O O . VAL A 1 205 ? -11.516 -29.883 65.797 1.00 37.95 204 VAL A O 1
ATOM 1668 N N . LEU A 1 206 ? -9.406 -29.469 66.484 1.00 37.97 205 LEU A N 1
ATOM 1669 C CA . LEU A 1 206 ? -8.965 -28.846 65.242 1.00 36.85 205 LEU A CA 1
ATOM 1670 C C . LEU A 1 206 ? -8.226 -29.855 64.350 1.00 37.49 205 LEU A C 1
ATOM 1671 O O . LEU A 1 206 ? -7.819 -29.506 63.234 1.00 35.44 205 LEU A O 1
ATOM 1676 N N . ASP A 1 207 ? -8.060 -31.110 64.802 1.00 37.46 206 ASP A N 1
ATOM 1677 C CA . ASP A 1 207 ? -7.231 -32.097 64.100 1.00 37.11 206 ASP A CA 1
ATOM 1678 C C . ASP A 1 207 ? -7.550 -32.261 62.609 1.00 37.72 206 ASP A C 1
ATOM 1679 O O . ASP A 1 207 ? -6.641 -32.526 61.827 1.00 37.66 206 ASP A O 1
ATOM 1684 N N . ASP A 1 208 ? -8.822 -32.184 62.200 1.00 33.19 207 ASP A N 1
ATOM 1685 C CA . ASP A 1 208 ? -9.206 -32.469 60.825 1.00 36.51 207 ASP A CA 1
ATOM 1686 C C . ASP A 1 208 ? -9.499 -31.181 60.043 1.00 33.70 207 ASP A C 1
ATOM 1687 O O . ASP A 1 208 ? -10.039 -31.226 58.935 1.00 35.17 207 ASP A O 1
ATOM 1692 N N . LEU A 1 209 ? -9.185 -30.045 60.661 1.00 34.17 208 LEU A N 1
ATOM 1693 C CA . LEU A 1 209 ? -9.308 -28.729 60.043 1.00 33.99 208 LEU A CA 1
ATOM 1694 C C . LEU A 1 209 ? -7.915 -28.178 59.748 1.00 33.92 208 LEU A C 1
ATOM 1695 O O . LEU A 1 209 ? -6.898 -28.683 60.224 1.00 32.65 208 LEU A O 1
ATOM 1700 N N . PRO A 1 210 ? -7.822 -27.176 58.854 1.00 33.42 209 PRO A N 1
ATOM 1701 C CA . PRO A 1 210 ? -6.549 -26.507 58.556 1.00 33.01 209 PRO A CA 1
ATOM 1702 C C . PRO A 1 210 ? -6.143 -25.522 59.650 1.00 36.93 209 PRO A C 1
ATOM 1703 O O . PRO A 1 210 ? -6.377 -24.304 59.583 1.00 33.73 209 PRO A O 1
ATOM 1707 N N . SER A 1 211 ? -5.516 -26.094 60.668 1.00 33.56 210 SER A N 1
ATOM 1708 C CA . SER A 1 211 ? -5.268 -25.452 61.940 1.00 38.86 210 SER A CA 1
ATOM 1709 C C . SER A 1 211 ? -4.428 -24.191 61.792 1.00 34.56 210 SER A C 1
ATOM 1710 O O . SER A 1 211 ? -4.643 -23.190 62.495 1.00 32.58 210 SER A O 1
ATOM 1713 N N . ASN A 1 212 ? -3.468 -24.256 60.868 1.00 30.35 211 ASN A N 1
ATOM 1714 C CA . ASN A 1 212 ? -2.512 -23.175 60.691 1.00 34.84 211 ASN A CA 1
ATOM 1715 C C . ASN A 1 212 ? -3.134 -21.886 60.143 1.00 34.72 211 ASN A C 1
ATOM 1716 O O . ASN A 1 212 ? -2.416 -20.889 60.073 1.00 34.49 211 ASN A O 1
ATOM 1721 N N . ILE A 1 213 ? -4.395 -21.904 59.688 1.00 31.90 212 ILE A N 1
ATOM 1722 C CA . ILE A 1 213 ? -5.019 -20.664 59.231 1.00 30.90 212 ILE A CA 1
ATOM 1723 C C . ILE A 1 213 ? -6.185 -20.260 60.154 1.00 31.23 212 ILE A C 1
ATOM 1724 O O . ILE A 1 213 ? -6.987 -19.378 59.801 1.00 27.56 212 ILE A O 1
ATOM 1729 N N . SER A 1 214 ? -6.280 -20.906 61.319 1.00 30.37 213 SER A N 1
ATOM 1730 C CA . SER A 1 214 ? -7.313 -20.622 62.314 1.00 28.45 213 SER A CA 1
ATOM 1731 C C . SER A 1 214 ? -7.301 -19.164 62.734 1.00 28.80 213 SER A C 1
ATOM 1732 O O . SER A 1 214 ? -8.367 -18.566 62.925 1.00 29.33 213 SER A O 1
ATOM 1735 N N . HIS A 1 215 ? -6.104 -18.604 62.916 1.00 27.07 214 HIS A N 1
ATOM 1736 C CA . HIS A 1 215 ? -6.028 -17.242 63.395 1.00 29.76 214 HIS A CA 1
ATOM 1737 C C . HIS A 1 215 ? -6.442 -16.247 62.300 1.00 28.14 214 HIS A C 1
ATOM 1738 O O . HIS A 1 215 ? -6.959 -15.187 62.612 1.00 28.37 214 HIS A O 1
ATOM 1745 N N . ASP A 1 216 ? -6.262 -16.619 61.025 1.00 28.59 215 ASP A N 1
ATOM 1746 C CA . ASP A 1 216 ? -6.769 -15.822 59.907 1.00 29.82 215 ASP A CA 1
ATOM 1747 C C . ASP A 1 216 ? -8.309 -15.821 59.911 1.00 27.47 215 ASP A C 1
ATOM 1748 O O . ASP A 1 216 ? -8.933 -14.768 59.696 1.00 28.73 215 ASP A O 1
ATOM 1753 N N . VAL A 1 217 ? -8.938 -16.979 60.179 1.00 27.18 216 VAL A N 1
ATOM 1754 C CA . VAL A 1 217 ? -10.383 -17.073 60.308 1.00 27.08 216 VAL A CA 1
ATOM 1755 C C . VAL A 1 217 ? -10.849 -16.111 61.406 1.00 28.01 216 VAL A C 1
ATOM 1756 O O . VAL A 1 217 ? -11.816 -15.354 61.217 1.00 27.59 216 VAL A O 1
ATOM 1760 N N . TYR A 1 218 ? -10.136 -16.149 62.534 1.00 26.37 217 TYR A N 1
ATOM 1761 C CA . TYR A 1 218 ? -10.456 -15.343 63.695 1.00 28.75 217 TYR A CA 1
ATOM 1762 C C . TYR A 1 218 ? -10.425 -13.847 63.387 1.00 27.97 217 TYR A C 1
ATOM 1763 O O . TYR A 1 218 ? -11.319 -13.089 63.816 1.00 27.68 217 TYR A O 1
ATOM 1772 N N . MET A 1 219 ? -9.374 -13.410 62.669 1.00 28.49 218 MET A N 1
ATOM 1773 C CA . MET A 1 219 ? -9.163 -11.988 62.424 1.00 27.63 218 MET A CA 1
ATOM 1774 C C . MET A 1 219 ? -10.017 -11.452 61.279 1.00 26.89 218 MET A C 1
ATOM 1775 O O . MET A 1 219 ? -10.546 -10.333 61.335 1.00 28.69 218 MET A O 1
ATOM 1780 N N . HIS A 1 220 ? -10.133 -12.235 60.204 1.00 24.54 219 HIS A N 1
ATOM 1781 C CA . HIS A 1 220 ? -10.632 -11.731 58.939 1.00 24.70 219 HIS A CA 1
ATOM 1782 C C . HIS A 1 220 ? -12.132 -11.465 58.910 1.00 25.50 219 HIS A C 1
ATOM 1783 O O . HIS A 1 220 ? -12.602 -10.695 58.061 1.00 25.38 219 HIS A O 1
ATOM 1790 N N . CYS A 1 221 ? -12.914 -12.124 59.779 1.00 26.30 220 CYS A N 1
ATOM 1791 C CA . CYS A 1 221 ? -14.349 -11.879 59.816 1.00 26.48 220 CYS A CA 1
ATOM 1792 C C . CYS A 1 221 ? -14.634 -10.396 60.088 1.00 27.93 220 CYS A C 1
ATOM 1793 O O . CYS A 1 221 ? -15.683 -9.889 59.667 1.00 27.34 220 CYS A O 1
ATOM 1796 N N . SER A 1 222 ? -13.670 -9.641 60.654 1.00 26.31 221 SER A N 1
ATOM 1797 C CA . SER A 1 222 ? -13.880 -8.228 60.972 1.00 27.98 221 SER A CA 1
ATOM 1798 C C . SER A 1 222 ? -14.001 -7.334 59.729 1.00 28.12 221 SER A C 1
ATOM 1799 O O . SER A 1 222 ? -14.528 -6.244 59.846 1.00 27.63 221 SER A O 1
ATOM 1802 N N . TYR A 1 223 ? -13.567 -7.813 58.548 1.00 27.12 222 TYR A N 1
ATOM 1803 C CA . TYR A 1 223 ? -13.575 -7.036 57.318 1.00 26.84 222 TYR A CA 1
ATOM 1804 C C . TYR A 1 223 ? -14.877 -7.215 56.536 1.00 26.94 222 TYR A C 1
ATOM 1805 O O . TYR A 1 223 ? -15.085 -6.524 55.524 1.00 27.62 222 TYR A O 1
ATOM 1814 N N . ASP A 1 224 ? -15.774 -8.100 57.008 1.00 26.71 223 ASP A N 1
ATOM 1815 C CA . ASP A 1 224 ? -17.107 -8.212 56.443 1.00 28.66 223 ASP A CA 1
ATOM 1816 C C . ASP A 1 224 ? -17.986 -7.049 56.936 1.00 28.40 223 ASP A C 1
ATOM 1817 O O . ASP A 1 224 ? -17.590 -6.271 57.781 1.00 27.72 223 ASP A O 1
ATOM 1822 N N . THR A 1 225 ? -19.193 -6.915 56.366 1.00 30.12 224 THR A N 1
ATOM 1823 C CA . THR A 1 225 ? -20.057 -5.788 56.675 1.00 30.18 224 THR A CA 1
ATOM 1824 C C . THR A 1 225 ? -21.226 -6.153 57.576 1.00 33.26 224 THR A C 1
ATOM 1825 O O . THR A 1 225 ? -21.915 -5.256 58.062 1.00 32.42 224 THR A O 1
ATOM 1829 N N . ALA A 1 226 ? -21.507 -7.433 57.757 1.00 29.83 225 ALA A N 1
ATOM 1830 C CA . ALA A 1 226 ? -22.631 -7.869 58.591 1.00 32.05 225 ALA A CA 1
ATOM 1831 C C . ALA A 1 226 ? -22.428 -7.508 60.063 1.00 35.78 225 ALA A C 1
ATOM 1832 O O . ALA A 1 226 ? -21.322 -7.548 60.616 1.00 29.05 225 ALA A O 1
ATOM 1834 N N . GLU A 1 227 ? -23.528 -7.104 60.730 1.00 33.20 226 GLU A N 1
ATOM 1835 C CA . GLU A 1 227 ? -23.434 -6.695 62.124 1.00 34.23 226 GLU A CA 1
ATOM 1836 C C . GLU A 1 227 ? -22.918 -7.845 62.998 1.00 30.46 226 GLU A C 1
ATOM 1837 O O . GLU A 1 227 ? -22.213 -7.611 63.977 1.00 30.75 226 GLU A O 1
ATOM 1843 N N . ASN A 1 228 ? -23.343 -9.076 62.686 1.00 29.66 227 ASN A N 1
ATOM 1844 C CA . ASN A 1 228 ? -23.021 -10.245 63.485 1.00 29.89 227 ASN A CA 1
ATOM 1845 C C . ASN A 1 228 ? -21.775 -10.964 62.948 1.00 29.47 227 ASN A C 1
ATOM 1846 O O . ASN A 1 228 ? -21.567 -12.134 63.235 1.00 30.57 227 ASN A O 1
ATOM 1851 N N . LYS A 1 229 ? -20.910 -10.252 62.224 1.00 28.06 228 LYS A N 1
ATOM 1852 C CA . LYS A 1 229 ? -19.787 -10.857 61.527 1.00 28.90 228 LYS A CA 1
ATOM 1853 C C . LYS A 1 229 ? -18.851 -11.579 62.485 1.00 26.67 228 LYS A C 1
ATOM 1854 O O . LYS A 1 229 ? -18.183 -12.504 62.057 1.00 28.59 228 LYS A O 1
ATOM 1860 N N . HIS A 1 230 ? -18.751 -11.162 63.760 1.00 27.63 229 HIS A N 1
ATOM 1861 C CA . HIS A 1 230 ? -17.787 -11.805 64.644 1.00 26.50 229 HIS A CA 1
ATOM 1862 C C . HIS A 1 230 ? -18.296 -13.107 65.279 1.00 29.87 229 HIS A C 1
ATOM 1863 O O . HIS A 1 230 ? -17.596 -13.724 66.092 1.00 29.14 229 HIS A O 1
ATOM 1870 N N . ASN A 1 231 ? -19.497 -13.562 64.889 1.00 31.19 230 ASN A N 1
ATOM 1871 C CA . ASN A 1 231 ? -20.064 -14.765 65.507 1.00 32.39 230 ASN A CA 1
ATOM 1872 C C . ASN A 1 231 ? -19.161 -15.988 65.346 1.00 34.60 230 ASN A C 1
ATOM 1873 O O . ASN A 1 231 ? -19.137 -16.875 66.226 1.00 34.06 230 ASN A O 1
ATOM 1878 N N . VAL A 1 232 ? -18.445 -16.086 64.203 1.00 31.17 231 VAL A N 1
ATOM 1879 C CA . VAL A 1 232 ? -17.557 -17.226 63.965 1.00 31.03 231 VAL A CA 1
ATOM 1880 C C . VAL A 1 232 ? -16.476 -17.311 65.046 1.00 31.60 231 VAL A C 1
ATOM 1881 O O . VAL A 1 232 ? -15.951 -18.396 65.299 1.00 32.09 231 VAL A O 1
ATOM 1885 N N . LYS A 1 233 ? -16.116 -16.182 65.670 1.00 29.68 232 LYS A N 1
ATOM 1886 C CA . LYS A 1 233 ? -15.085 -16.196 66.695 1.00 28.88 232 LYS A CA 1
ATOM 1887 C C . LYS A 1 233 ? -15.576 -16.947 67.940 1.00 30.72 232 LYS A C 1
ATOM 1888 O O . LYS A 1 233 ? -14.794 -17.640 68.584 1.00 29.88 232 LYS A O 1
ATOM 1894 N N . LYS A 1 234 ? -16.855 -16.775 68.290 1.00 31.84 233 LYS A N 1
ATOM 1895 C CA . LYS A 1 234 ? -17.434 -17.494 69.414 1.00 34.12 233 LYS A CA 1
ATOM 1896 C C . LYS A 1 234 ? -17.392 -18.987 69.148 1.00 32.97 233 LYS A C 1
ATOM 1897 O O . LYS A 1 234 ? -16.995 -19.775 70.004 1.00 34.95 233 LYS A O 1
ATOM 1903 N N . ALA A 1 235 ? -17.786 -19.372 67.926 1.00 32.58 234 ALA A N 1
ATOM 1904 C CA . ALA A 1 235 ? -17.724 -20.768 67.527 1.00 31.92 234 ALA A CA 1
ATOM 1905 C C . ALA A 1 235 ? -16.293 -21.316 67.569 1.00 30.67 234 ALA A C 1
ATOM 1906 O O . ALA A 1 235 ? -16.075 -22.414 68.067 1.00 32.13 234 ALA A O 1
ATOM 1908 N N . LEU A 1 236 ? -15.316 -20.567 67.034 1.00 29.91 235 LEU A N 1
ATOM 1909 C CA . LEU A 1 236 ? -13.933 -21.008 67.016 1.00 31.18 235 LEU A CA 1
ATOM 1910 C C . LEU A 1 236 ? -13.402 -21.148 68.439 1.00 30.98 235 LEU A C 1
ATOM 1911 O O . LEU A 1 236 ? -12.667 -22.090 68.755 1.00 31.32 235 LEU A O 1
ATOM 1916 N N . ASN A 1 237 ? -13.771 -20.233 69.330 1.00 30.29 236 ASN A N 1
ATOM 1917 C CA . ASN A 1 237 ? -13.335 -20.330 70.713 1.00 33.40 236 ASN A CA 1
ATOM 1918 C C . ASN A 1 237 ? -13.845 -21.616 71.370 1.00 32.84 236 ASN A C 1
ATOM 1919 O O . ASN A 1 237 ? -13.146 -22.216 72.167 1.00 33.63 236 ASN A O 1
ATOM 1924 N N . GLN A 1 238 ? -15.088 -22.017 71.062 1.00 32.74 237 GLN A N 1
ATOM 1925 C CA . GLN A 1 238 ? -15.620 -23.243 71.629 1.00 34.32 237 GLN A CA 1
ATOM 1926 C C . GLN A 1 238 ? -14.780 -24.438 71.189 1.00 34.48 237 GLN A C 1
ATOM 1927 O O . GLN A 1 238 ? -14.527 -25.344 71.981 1.00 36.30 237 GLN A O 1
ATOM 1933 N N . VAL A 1 239 ? -14.401 -24.468 69.910 1.00 32.16 238 VAL A N 1
ATOM 1934 C CA . VAL A 1 239 ? -13.617 -25.567 69.374 1.00 32.52 238 VAL A CA 1
ATOM 1935 C C . VAL A 1 239 ? -12.248 -25.564 70.041 1.00 33.28 238 VAL A C 1
ATOM 1936 O O . VAL A 1 239 ? -11.735 -26.616 70.417 1.00 33.31 238 VAL A O 1
ATOM 1940 N N . ILE A 1 240 ? -11.648 -24.375 70.159 1.00 36.06 239 ILE A N 1
ATOM 1941 C CA . ILE A 1 240 ? -10.311 -24.237 70.730 1.00 34.35 239 ILE A CA 1
ATOM 1942 C C . ILE A 1 240 ? -10.318 -24.670 72.187 1.00 36.07 239 ILE A C 1
ATOM 1943 O O . ILE A 1 240 ? -9.422 -25.391 72.642 1.00 33.63 239 ILE A O 1
ATOM 1948 N N . ARG A 1 241 ? -11.346 -24.240 72.928 1.00 33.87 240 ARG A N 1
ATOM 1949 C CA . ARG A 1 241 ? -11.467 -24.623 74.330 1.00 34.68 240 ARG A CA 1
ATOM 1950 C C . ARG A 1 241 ? -11.561 -26.146 74.456 1.00 35.73 240 ARG A C 1
ATOM 1951 O O . ARG A 1 241 ? -10.895 -26.751 75.289 1.00 36.36 240 ARG A O 1
ATOM 1959 N N . SER A 1 242 ? -12.399 -26.765 73.618 1.00 38.90 241 SER A N 1
ATOM 1960 C CA . SER A 1 242 ? -12.581 -28.217 73.624 1.00 37.27 241 SER A CA 1
ATOM 1961 C C . SER A 1 242 ? -11.262 -28.914 73.298 1.00 38.05 241 SER A C 1
ATOM 1962 O O . SER A 1 242 ? -10.861 -29.885 73.953 1.00 34.10 241 SER A O 1
ATOM 1965 N N . HIS A 1 243 ? -10.589 -28.414 72.262 1.00 34.40 242 HIS A N 1
ATOM 1966 C CA . HIS A 1 243 ? -9.328 -28.975 71.811 1.00 33.95 242 HIS A CA 1
ATOM 1967 C C . HIS A 1 243 ? -8.302 -28.894 72.944 1.00 30.95 242 HIS A C 1
ATOM 1968 O O . HIS A 1 243 ? -7.609 -29.865 73.270 1.00 38.21 242 HIS A O 1
ATOM 1975 N N . LEU A 1 244 ? -8.235 -27.738 73.581 1.00 32.56 243 LEU A N 1
ATOM 1976 C CA . LEU A 1 244 ? -7.284 -27.527 74.671 1.00 33.24 243 LEU A CA 1
ATOM 1977 C C . LEU A 1 244 ? -7.541 -28.507 75.825 1.00 37.30 243 LEU A C 1
ATOM 1978 O O . LEU A 1 244 ? -6.596 -29.116 76.357 1.00 36.13 243 LEU A O 1
ATOM 1983 N N . LEU A 1 245 ? -8.815 -28.643 76.231 1.00 37.97 244 LEU A N 1
ATOM 1984 C CA . LEU A 1 245 ? -9.149 -29.580 77.305 1.00 39.61 244 LEU A CA 1
ATOM 1985 C C . LEU A 1 245 ? -8.784 -31.007 76.892 1.00 36.69 244 LEU A C 1
ATOM 1986 O O . LEU A 1 245 ? -8.351 -31.788 77.735 1.00 41.80 244 LEU A O 1
ATOM 1991 N N . LYS A 1 246 ? -9.008 -31.381 75.617 1.00 39.43 245 LYS A N 1
ATOM 1992 C CA . LYS A 1 246 ? -8.689 -32.718 75.131 1.00 39.63 245 LYS A CA 1
ATOM 1993 C C . LYS A 1 246 ? -7.192 -32.965 75.034 1.00 42.02 245 LYS A C 1
ATOM 1994 O O . LYS A 1 246 ? -6.818 -34.072 74.637 1.00 43.20 245 LYS A O 1
ATOM 2000 N N . CYS A 1 247 ? -6.371 -31.930 75.243 1.00 38.88 246 CYS A N 1
ATOM 2001 C CA . CYS A 1 247 ? -4.923 -32.053 75.379 1.00 39.89 246 CYS A CA 1
ATOM 2002 C C . CYS A 1 247 ? -4.516 -32.108 76.843 1.00 41.75 246 CYS A C 1
ATOM 2003 O O . CYS A 1 247 ? -3.326 -32.045 77.129 1.00 39.06 246 CYS A O 1
ATOM 2006 N N . GLY A 1 248 ? -5.492 -32.186 77.764 1.00 41.95 247 GLY A N 1
ATOM 2007 C CA . GLY A 1 248 ? -5.195 -32.371 79.183 1.00 42.03 247 GLY A CA 1
ATOM 2008 C C . GLY A 1 248 ? -5.069 -31.077 79.979 1.00 42.90 247 GLY A C 1
ATOM 2009 O O . GLY A 1 248 ? -4.665 -31.089 81.138 1.00 37.86 247 GLY A O 1
ATOM 2010 N N . TRP A 1 249 ? -5.435 -29.944 79.357 1.00 37.38 248 TRP A N 1
ATOM 2011 C CA . TRP A 1 249 ? -5.332 -28.673 80.039 1.00 36.10 248 TRP A CA 1
ATOM 2012 C C . TRP A 1 249 ? -6.193 -28.640 81.307 1.00 37.37 248 TRP A C 1
ATOM 2013 O O . TRP A 1 249 ? -7.337 -29.099 81.317 1.00 38.46 248 TRP A O 1
ATOM 2024 N N . GLN A 1 250 ? -5.662 -28.002 82.349 1.00 34.90 249 GLN A N 1
ATOM 2025 C CA . GLN A 1 250 ? -6.448 -27.609 83.503 1.00 41.01 249 GLN A CA 1
ATOM 2026 C C . GLN A 1 250 ? -6.202 -26.136 83.827 1.00 39.04 249 GLN A C 1
ATOM 2027 O O . GLN A 1 250 ? -5.061 -25.693 83.903 1.00 41.14 249 GLN A O 1
ATOM 2033 N N . ASP A 1 251 ? -7.299 -25.404 84.034 1.00 40.82 250 ASP A N 1
ATOM 2034 C CA . ASP A 1 251 ? -7.225 -23.995 84.388 1.00 39.15 250 ASP A CA 1
ATOM 2035 C C . ASP A 1 251 ? -6.514 -23.820 85.723 1.00 43.90 250 ASP A C 1
ATOM 2036 O O . ASP A 1 251 ? -6.583 -24.684 86.606 1.00 41.52 250 ASP A O 1
ATOM 2041 N N . ARG A 1 252 ? -5.870 -22.667 85.884 1.00 39.77 251 ARG A N 1
ATOM 2042 C CA . ARG A 1 252 ? -5.236 -22.354 87.145 1.00 44.39 251 ARG A CA 1
ATOM 2043 C C . ARG A 1 252 ? -6.323 -22.037 88.179 1.00 51.30 251 ARG A C 1
ATOM 2044 O O . ARG A 1 252 ? -7.337 -21.414 87.867 1.00 46.90 251 ARG A O 1
ATOM 2052 N N . GLN A 1 253 ? -6.111 -22.511 89.413 1.00 46.08 252 GLN A N 1
ATOM 2053 C CA . GLN A 1 253 ? -6.880 -22.089 90.575 1.00 51.39 252 GLN A CA 1
ATOM 2054 C C . GLN A 1 253 ? -6.256 -20.804 91.113 1.00 46.87 252 GLN A C 1
ATOM 2055 O O . GLN A 1 253 ? -5.033 -20.738 91.260 1.00 45.97 252 GLN A O 1
ATOM 2061 N N . ILE A 1 254 ? -7.088 -19.772 91.309 1.00 44.35 253 ILE A N 1
ATOM 2062 C CA . ILE A 1 254 ? -6.656 -18.500 91.871 1.00 47.05 253 ILE A CA 1
ATOM 2063 C C . ILE A 1 254 ? -6.862 -18.575 93.389 1.00 48.65 253 ILE A C 1
ATOM 2064 O O . ILE A 1 254 ? -8.005 -18.569 93.839 1.00 48.25 253 ILE A O 1
ATOM 2069 N N . THR A 1 255 ? -5.771 -18.673 94.157 1.00 50.96 254 THR A N 1
ATOM 2070 C CA . THR A 1 255 ? -5.861 -18.820 95.605 1.00 51.85 254 THR A CA 1
ATOM 2071 C C . THR A 1 255 ? -5.145 -17.679 96.322 1.00 49.82 254 THR A C 1
ATOM 2072 O O . THR A 1 255 ? -5.425 -17.473 97.491 1.00 54.51 254 THR A O 1
ATOM 2076 N N . GLN A 1 256 ? -4.258 -16.943 95.636 1.00 44.76 255 GLN A N 1
ATOM 2077 C CA . GLN A 1 256 ? -3.475 -15.868 96.238 1.00 46.68 255 GLN A CA 1
ATOM 2078 C C . GLN A 1 256 ? -3.212 -14.754 95.224 1.00 48.58 255 GLN A C 1
ATOM 2079 O O . GLN A 1 256 ? -3.201 -15.011 94.021 1.00 47.86 255 GLN A O 1
ATOM 2085 N N . ILE A 1 257 ? -2.986 -13.526 95.702 1.00 42.24 256 ILE A N 1
ATOM 2086 C CA . ILE A 1 257 ? -2.489 -12.454 94.858 1.00 45.50 256 ILE A CA 1
ATOM 2087 C C . ILE A 1 257 ? -1.058 -12.156 95.267 1.00 49.16 256 ILE A C 1
ATOM 2088 O O . ILE A 1 257 ? -0.843 -11.529 96.303 1.00 50.81 256 ILE A O 1
ATOM 2093 N N . GLY A 1 258 ? -0.106 -12.585 94.419 1.00 45.60 257 GLY A N 1
ATOM 2094 C CA . GLY A 1 258 ? 1.312 -12.391 94.685 1.00 48.76 257 GLY A CA 1
ATOM 2095 C C . GLY A 1 258 ? 1.703 -10.922 94.592 1.00 48.35 257 GLY A C 1
ATOM 2096 O O . GLY A 1 258 ? 0.982 -10.149 93.967 1.00 45.47 257 GLY A O 1
ATOM 2097 N N . MET A 1 259 ? 2.790 -10.538 95.288 1.00 48.39 258 MET A N 1
ATOM 2098 C CA . MET A 1 259 ? 3.319 -9.180 95.283 1.00 48.62 258 MET A CA 1
ATOM 2099 C C . MET A 1 259 ? 4.800 -9.227 94.929 1.00 50.88 258 MET A C 1
ATOM 2100 O O . MET A 1 259 ? 5.523 -10.123 95.350 1.00 52.03 258 MET A O 1
ATOM 2105 N N . ARG A 1 260 ? 5.258 -8.207 94.218 1.00 48.91 259 ARG A N 1
ATOM 2106 C CA . ARG A 1 260 ? 6.669 -8.009 93.950 1.00 54.96 259 ARG A CA 1
ATOM 2107 C C . ARG A 1 260 ? 6.931 -6.504 94.058 1.00 57.04 259 ARG A C 1
ATOM 2108 O O . ARG A 1 260 ? 6.204 -5.702 93.456 1.00 50.61 259 ARG A O 1
ATOM 2116 N N . ASN A 1 261 ? 7.942 -6.129 94.864 1.00 58.35 260 ASN A N 1
ATOM 2117 C CA . ASN A 1 261 ? 8.199 -4.734 95.207 1.00 55.14 260 ASN A CA 1
ATOM 2118 C C . ASN A 1 261 ? 6.900 -4.083 95.689 1.00 52.18 260 ASN A C 1
ATOM 2119 O O . ASN A 1 261 ? 6.628 -2.928 95.397 1.00 59.79 260 ASN A O 1
ATOM 2124 N N . GLY A 1 262 ? 6.099 -4.861 96.428 1.00 51.81 261 GLY A N 1
ATOM 2125 C CA . GLY A 1 262 ? 4.872 -4.400 97.043 1.00 49.70 261 GLY A CA 1
ATOM 2126 C C . GLY A 1 262 ? 3.735 -4.160 96.053 1.00 50.51 261 GLY A C 1
ATOM 2127 O O . GLY A 1 262 ? 2.732 -3.550 96.423 1.00 45.56 261 GLY A O 1
ATOM 2128 N N . LYS A 1 263 ? 3.877 -4.647 94.814 1.00 49.01 262 LYS A N 1
ATOM 2129 C CA . LYS A 1 263 ? 2.865 -4.435 93.786 1.00 54.20 262 LYS A CA 1
ATOM 2130 C C . LYS A 1 263 ? 2.341 -5.783 93.278 1.00 50.60 262 LYS A C 1
ATOM 2131 O O . LYS A 1 263 ? 3.075 -6.776 93.190 1.00 45.64 262 LYS A O 1
ATOM 2137 N N . PRO A 1 264 ? 1.044 -5.858 92.908 1.00 44.05 263 PRO A N 1
ATOM 2138 C CA . PRO A 1 264 ? 0.514 -7.060 92.269 1.00 45.50 263 PRO A CA 1
ATOM 2139 C C . PRO A 1 264 ? 1.183 -7.229 90.900 1.00 45.77 263 PRO A C 1
ATOM 2140 O O . PRO A 1 264 ? 1.747 -6.271 90.348 1.00 42.14 263 PRO A O 1
ATOM 2144 N N . VAL A 1 265 ? 1.108 -8.459 90.368 1.00 41.93 264 VAL A N 1
ATOM 2145 C CA . VAL A 1 265 ? 1.796 -8.808 89.135 1.00 43.92 264 VAL A CA 1
ATOM 2146 C C . VAL A 1 265 ? 0.835 -8.829 87.943 1.00 37.83 264 VAL A C 1
ATOM 2147 O O . VAL A 1 265 ? -0.217 -9.485 87.972 1.00 38.37 264 VAL A O 1
ATOM 2151 N N . MET A 1 266 ? 1.257 -8.118 86.892 1.00 38.89 265 MET A N 1
ATOM 2152 C CA . MET A 1 266 ? 0.614 -8.184 85.589 1.00 36.60 265 MET A CA 1
ATOM 2153 C C . MET A 1 266 ? 1.532 -8.937 84.627 1.00 36.80 265 MET A C 1
ATOM 2154 O O . MET A 1 266 ? 2.664 -8.522 84.379 1.00 37.46 265 MET A O 1
ATOM 2159 N N . VAL A 1 267 ? 1.008 -10.016 84.054 1.00 34.61 266 VAL A N 1
ATOM 2160 C CA . VAL A 1 267 ? 1.740 -10.701 82.993 1.00 33.59 266 VAL A CA 1
ATOM 2161 C C . VAL A 1 267 ? 1.177 -10.196 81.661 1.00 35.16 266 VAL A C 1
ATOM 2162 O O . VAL A 1 267 ? -0.046 -10.233 81.463 1.00 34.83 266 VAL A O 1
ATOM 2166 N N . VAL A 1 268 ? 2.076 -9.723 80.781 1.00 35.49 267 VAL A N 1
ATOM 2167 C CA . VAL A 1 268 ? 1.696 -9.267 79.441 1.00 36.07 267 VAL A CA 1
ATOM 2168 C C . VAL A 1 268 ? 2.133 -10.288 78.389 1.00 34.07 267 VAL A C 1
ATOM 2169 O O . VAL A 1 268 ? 3.305 -10.607 78.255 1.00 36.52 267 VAL A O 1
ATOM 2173 N N . VAL A 1 269 ? 1.170 -10.789 77.618 1.00 32.40 268 VAL A N 1
ATOM 2174 C CA . VAL A 1 269 ? 1.465 -11.768 76.579 1.00 32.31 268 VAL A CA 1
ATOM 2175 C C . VAL A 1 269 ? 1.366 -11.075 75.227 1.00 34.30 268 VAL A C 1
ATOM 2176 O O . VAL A 1 269 ? 0.307 -10.555 74.886 1.00 31.90 268 VAL A O 1
ATOM 2180 N N . LEU A 1 270 ? 2.475 -11.095 74.482 1.00 32.33 269 LEU A N 1
ATOM 2181 C CA . LEU A 1 270 ? 2.662 -10.245 73.321 1.00 36.08 269 LEU A CA 1
ATOM 2182 C C . LEU A 1 270 ? 2.557 -11.082 72.043 1.00 36.67 269 LEU A C 1
ATOM 2183 O O . LEU A 1 270 ? 3.071 -12.171 71.989 1.00 40.95 269 LEU A O 1
ATOM 2188 N N . GLU A 1 271 ? 1.948 -10.540 70.996 1.00 36.01 270 GLU A N 1
ATOM 2189 C CA . GLU A 1 271 ? 2.015 -11.152 69.674 1.00 39.23 270 GLU A CA 1
ATOM 2190 C C . GLU A 1 271 ? 3.146 -10.518 68.862 1.00 43.95 270 GLU A C 1
ATOM 2191 O O . GLU A 1 271 ? 4.124 -11.174 68.531 1.00 49.39 270 GLU A O 1
ATOM 2197 N N . HIS A 1 272 ? 3.023 -9.230 68.559 1.00 45.89 271 HIS A N 1
ATOM 2198 C CA . HIS A 1 272 ? 4.120 -8.500 67.933 1.00 53.52 271 HIS A CA 1
ATOM 2199 C C . HIS A 1 272 ? 4.473 -7.348 68.858 1.00 51.54 271 HIS A C 1
ATOM 2200 O O . HIS A 1 272 ? 3.576 -6.602 69.262 1.00 52.82 271 HIS A O 1
ATOM 2207 N N . PHE A 1 273 ? 5.752 -7.200 69.206 1.00 44.44 272 PHE A N 1
ATOM 2208 C CA . PHE A 1 273 ? 6.067 -6.055 70.035 1.00 48.71 272 PHE A CA 1
ATOM 2209 C C . PHE A 1 273 ? 7.427 -5.445 69.739 1.00 50.38 272 PHE A C 1
ATOM 2210 O O . PHE A 1 273 ? 7.969 -4.713 70.571 1.00 53.60 272 PHE A O 1
ATOM 2218 N N . HIS A 1 274 ? 7.947 -5.681 68.538 1.00 45.50 273 HIS A N 1
ATOM 2219 C CA . HIS A 1 274 ? 9.125 -4.958 68.102 1.00 44.24 273 HIS A CA 1
ATOM 2220 C C . HIS A 1 274 ? 8.767 -3.468 68.121 1.00 40.46 273 HIS A C 1
ATOM 2221 O O . HIS A 1 274 ? 7.627 -3.105 67.844 1.00 42.36 273 HIS A O 1
ATOM 2228 N N . SER A 1 275 ? 9.737 -2.606 68.426 1.00 42.98 274 SER A N 1
ATOM 2229 C CA . SER A 1 275 ? 9.466 -1.187 68.567 1.00 44.05 274 SER A CA 1
ATOM 2230 C C . SER A 1 275 ? 9.136 -0.548 67.220 1.00 43.88 274 SER A C 1
ATOM 2231 O O . SER A 1 275 ? 8.663 0.580 67.186 1.00 47.38 274 SER A O 1
ATOM 2234 N N . SER A 1 276 ? 9.385 -1.256 66.116 1.00 39.91 275 SER A N 1
ATOM 2235 C CA . SER A 1 276 ? 8.990 -0.753 64.808 1.00 44.40 275 SER A CA 1
ATOM 2236 C C . SER A 1 276 ? 7.515 -1.019 64.501 1.00 43.24 275 SER A C 1
ATOM 2237 O O . SER A 1 276 ? 7.025 -0.528 63.492 1.00 43.76 275 SER A O 1
ATOM 2240 N N . HIS A 1 277 ? 6.787 -1.736 65.373 1.00 37.89 276 HIS A N 1
ATOM 2241 C CA . HIS A 1 277 ? 5.418 -2.122 65.067 1.00 42.57 276 HIS A CA 1
ATOM 2242 C C . HIS A 1 277 ? 4.418 -1.112 65.637 1.00 39.53 276 HIS A C 1
ATOM 2243 O O . HIS A 1 277 ? 4.691 -0.503 66.678 1.00 35.87 276 HIS A O 1
ATOM 2250 N N . SER A 1 278 ? 3.232 -1.006 65.007 1.00 36.91 277 SER A N 1
ATOM 2251 C CA . SER A 1 278 ? 2.163 -0.124 65.471 1.00 44.77 277 SER A CA 1
ATOM 2252 C C . SER A 1 278 ? 1.826 -0.367 66.934 1.00 40.81 277 SER A C 1
ATOM 2253 O O . SER A 1 278 ? 1.515 0.575 67.655 1.00 39.68 277 SER A O 1
ATOM 2256 N N . ILE A 1 279 ? 1.786 -1.641 67.330 1.00 39.35 278 ILE A N 1
ATOM 2257 C CA . ILE A 1 279 ? 1.303 -1.978 68.656 1.00 44.65 278 ILE A CA 1
ATOM 2258 C C . ILE A 1 279 ? 2.220 -1.391 69.733 1.00 42.61 278 ILE A C 1
ATOM 2259 O O . ILE A 1 279 ? 1.754 -0.979 70.800 1.00 39.51 278 ILE A O 1
ATOM 2264 N N . TYR A 1 280 ? 3.519 -1.330 69.454 1.00 38.27 279 TYR A N 1
ATOM 2265 C CA . TYR A 1 280 ? 4.429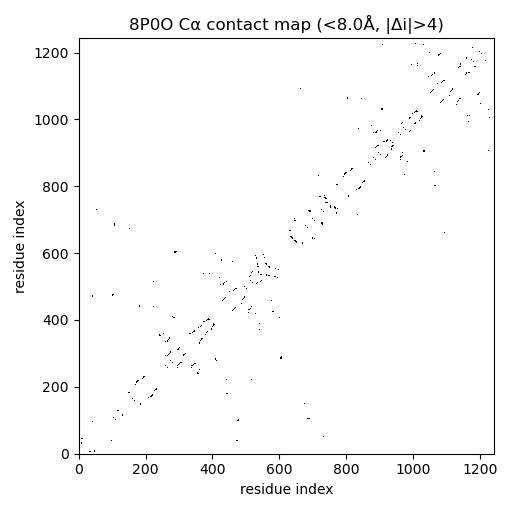 -0.649 70.359 1.00 37.76 279 TYR A CA 1
ATOM 2266 C C . TYR A 1 280 ? 4.097 0.844 70.392 1.00 38.46 279 TYR A C 1
ATOM 2267 O O . TYR A 1 280 ? 4.039 1.449 71.463 1.00 40.35 279 TYR A O 1
ATOM 2276 N N . ARG A 1 281 ? 3.844 1.424 69.214 1.00 37.97 280 ARG A N 1
ATOM 2277 C CA . ARG A 1 281 ? 3.606 2.850 69.139 1.00 39.85 280 ARG A CA 1
ATOM 2278 C C . ARG A 1 281 ? 2.314 3.226 69.856 1.00 37.80 280 ARG A C 1
ATOM 2279 O O . ARG A 1 281 ? 2.218 4.316 70.427 1.00 41.59 280 ARG A O 1
ATOM 2287 N N . THR A 1 282 ? 1.307 2.351 69.797 1.00 35.63 281 THR A N 1
ATOM 2288 C CA . THR A 1 282 ? 0.003 2.703 70.331 1.00 38.79 281 THR A CA 1
ATOM 2289 C C . THR A 1 282 ? -0.094 2.367 71.816 1.00 41.08 281 THR A C 1
ATOM 2290 O O . THR A 1 282 ? -0.794 3.084 72.531 1.00 45.55 281 THR A O 1
ATOM 2294 N N . HIS A 1 283 ? 0.555 1.273 72.266 1.00 41.20 282 HIS A N 1
ATOM 2295 C CA . HIS A 1 283 ? 0.222 0.660 73.543 1.00 40.07 282 HIS A CA 1
ATOM 2296 C C . HIS A 1 283 ? 1.369 0.639 74.552 1.00 42.16 282 HIS A C 1
ATOM 2297 O O . HIS A 1 283 ? 1.123 0.243 75.693 1.00 43.70 282 HIS A O 1
ATOM 2304 N N . SER A 1 284 ? 2.584 1.059 74.172 1.00 39.56 283 SER A N 1
ATOM 2305 C CA . SER A 1 284 ? 3.726 0.936 75.085 1.00 39.25 283 SER A CA 1
ATOM 2306 C C . SER A 1 284 ? 3.693 1.978 76.213 1.00 41.39 283 SER A C 1
ATOM 2307 O O . SER A 1 284 ? 4.101 1.678 77.323 1.00 40.02 283 SER A O 1
ATOM 2310 N N . THR A 1 285 ? 3.231 3.213 75.954 1.00 39.81 284 THR A N 1
ATOM 2311 C CA . THR A 1 285 ? 3.324 4.237 76.989 1.00 41.14 284 THR A CA 1
ATOM 2312 C C . THR A 1 285 ? 2.406 3.921 78.176 1.00 39.78 284 THR A C 1
ATOM 2313 O O . THR A 1 285 ? 2.737 4.222 79.325 1.00 41.23 284 THR A O 1
ATOM 2317 N N . SER A 1 286 ? 1.220 3.366 77.902 1.00 38.84 285 SER A N 1
ATOM 2318 C CA . SER A 1 286 ? 0.289 2.996 78.961 1.00 39.72 285 SER A CA 1
ATOM 2319 C C . SER A 1 286 ? 0.803 1.790 79.736 1.00 39.53 285 SER A C 1
ATOM 2320 O O . SER A 1 286 ? 0.494 1.659 80.914 1.00 39.65 285 SER A O 1
ATOM 2323 N N . MET A 1 287 ? 1.566 0.888 79.094 1.00 39.79 286 MET A N 1
ATOM 2324 C CA . MET A 1 287 ? 2.139 -0.232 79.836 1.00 39.38 286 MET A CA 1
ATOM 2325 C C . MET A 1 287 ? 3.237 0.255 80.798 1.00 42.24 286 MET A C 1
ATOM 2326 O O . MET A 1 287 ? 3.287 -0.130 81.980 1.00 42.08 286 MET A O 1
ATOM 2331 N N . ILE A 1 288 ? 4.146 1.089 80.289 1.00 38.94 287 ILE A N 1
ATOM 2332 C CA . ILE A 1 288 ? 5.195 1.653 81.129 1.00 43.20 287 ILE A CA 1
ATOM 2333 C C . ILE A 1 288 ? 4.573 2.303 82.368 1.00 42.70 287 ILE A C 1
ATOM 2334 O O . ILE A 1 288 ? 4.999 2.022 83.484 1.00 41.60 287 ILE A O 1
ATOM 2339 N N . ALA A 1 289 ? 3.528 3.110 82.152 1.00 42.62 288 ALA A N 1
ATOM 2340 C CA . ALA A 1 289 ? 2.897 3.875 83.220 1.00 44.20 288 ALA A CA 1
ATOM 2341 C C . ALA A 1 289 ? 2.210 2.964 84.238 1.00 45.81 288 ALA A C 1
ATOM 2342 O O . ALA A 1 289 ? 2.104 3.345 85.408 1.00 44.88 288 ALA A O 1
ATOM 2344 N N . ALA A 1 290 ? 1.734 1.785 83.798 1.00 38.71 289 ALA A N 1
ATOM 2345 C CA . ALA A 1 290 ? 1.081 0.846 84.702 1.00 40.17 289 ALA A CA 1
ATOM 2346 C C . ALA A 1 290 ? 2.055 0.210 85.696 1.00 37.73 289 ALA A C 1
ATOM 2347 O O . ALA A 1 290 ? 1.618 -0.403 86.667 1.00 39.86 289 ALA A O 1
ATOM 2349 N N . ARG A 1 291 ? 3.361 0.326 85.457 1.00 40.29 290 ARG A N 1
ATOM 2350 C CA . ARG A 1 291 ? 4.340 -0.158 86.417 1.00 43.26 290 ARG A CA 1
ATOM 2351 C C . ARG A 1 291 ? 4.284 0.601 87.752 1.00 47.55 290 ARG A C 1
ATOM 2352 O O . ARG A 1 291 ? 4.787 0.130 88.776 1.00 44.74 290 ARG A O 1
ATOM 2360 N N . GLU A 1 292 ? 3.663 1.778 87.752 1.00 51.91 291 GLU A N 1
ATOM 2361 C CA . GLU A 1 292 ? 3.443 2.518 88.981 1.00 56.87 291 GLU A CA 1
ATOM 2362 C C . GLU A 1 292 ? 2.494 1.733 89.884 1.00 53.88 291 GLU A C 1
ATOM 2363 O O . GLU A 1 292 ? 2.592 1.860 91.098 1.00 47.28 291 GLU A O 1
ATOM 2369 N N . GLN A 1 293 ? 1.579 0.930 89.315 1.00 43.59 292 GLN A N 1
ATOM 2370 C CA . GLN A 1 293 ? 0.660 0.162 90.147 1.00 46.76 292 GLN A CA 1
ATOM 2371 C C . GLN A 1 293 ? 0.987 -1.330 90.159 1.00 47.33 292 GLN A C 1
ATOM 2372 O O . GLN A 1 293 ? 0.627 -1.993 91.128 1.00 42.96 292 GLN A O 1
ATOM 2378 N N . PHE A 1 294 ? 1.574 -1.871 89.067 1.00 42.95 293 PHE A N 1
ATOM 2379 C CA . PHE A 1 294 ? 1.822 -3.297 88.937 1.00 42.41 293 PHE A CA 1
ATOM 2380 C C . PHE A 1 294 ? 3.297 -3.561 88.668 1.00 41.13 293 PHE A C 1
ATOM 2381 O O . PHE A 1 294 ? 4.012 -2.693 88.175 1.00 42.35 293 PHE A O 1
ATOM 2389 N N . TYR A 1 295 ? 3.736 -4.763 89.040 1.00 40.51 294 TYR A N 1
ATOM 2390 C CA . TYR A 1 295 ? 4.988 -5.304 88.527 1.00 40.69 294 TYR A CA 1
ATOM 2391 C C . TYR A 1 295 ? 4.692 -6.038 87.217 1.00 39.40 294 TYR A C 1
ATOM 2392 O O . TYR A 1 295 ? 3.880 -6.970 87.230 1.00 37.59 294 TYR A O 1
ATOM 2401 N N . LEU A 1 296 ? 5.365 -5.621 86.125 1.00 40.60 295 LEU A N 1
ATOM 2402 C CA . LEU A 1 296 ? 5.029 -6.066 84.772 1.00 43.36 295 LEU A CA 1
ATOM 2403 C C . LEU A 1 296 ? 6.032 -7.082 84.260 1.00 41.93 295 LEU A C 1
ATOM 2404 O O . LEU A 1 296 ? 7.226 -6.784 84.134 1.00 44.08 295 LEU A O 1
ATOM 2409 N N . ILE A 1 297 ? 5.499 -8.248 83.875 1.00 40.12 296 ILE A N 1
ATOM 2410 C CA . ILE A 1 297 ? 6.303 -9.293 83.262 1.00 40.65 296 ILE A CA 1
ATOM 2411 C C . ILE A 1 297 ? 5.849 -9.473 81.809 1.00 40.53 296 ILE A C 1
ATOM 2412 O O . ILE A 1 297 ? 4.696 -9.827 81.577 1.00 37.30 296 ILE A O 1
ATOM 2417 N N . GLY A 1 298 ? 6.751 -9.242 80.854 1.00 36.25 297 GLY A N 1
ATOM 2418 C CA . GLY A 1 298 ? 6.380 -9.351 79.447 1.00 38.94 297 GLY A CA 1
ATOM 2419 C C . GLY A 1 298 ? 6.857 -10.679 78.865 1.00 38.24 297 GLY A C 1
ATOM 2420 O O . GLY A 1 298 ? 7.997 -11.086 79.104 1.00 37.76 297 GLY A O 1
ATOM 2421 N N . LEU A 1 299 ? 5.955 -11.373 78.157 1.00 37.16 298 LEU A N 1
ATOM 2422 C CA . LEU A 1 299 ? 6.287 -12.617 77.468 1.00 38.60 298 LEU A CA 1
ATOM 2423 C C . LEU A 1 299 ? 6.091 -12.380 75.973 1.00 40.34 298 LEU A C 1
ATOM 2424 O O . LEU A 1 299 ? 4.994 -12.015 75.551 1.00 36.85 298 LEU A O 1
ATOM 2429 N N . GLY A 1 300 ? 7.177 -12.531 75.211 1.00 40.35 299 GLY A N 1
ATOM 2430 C CA . GLY A 1 300 ? 7.139 -12.329 73.776 1.00 43.87 299 GLY A CA 1
ATOM 2431 C C . GLY A 1 300 ? 8.159 -13.228 73.081 1.00 45.15 299 GLY A C 1
ATOM 2432 O O . GLY A 1 300 ? 8.877 -13.989 73.735 1.00 44.99 299 GLY A O 1
ATOM 2433 N N . ASN A 1 301 ? 8.179 -13.143 71.744 1.00 46.34 300 ASN A N 1
ATOM 2434 C CA . ASN A 1 301 ? 9.069 -13.962 70.939 1.00 43.43 300 ASN A CA 1
ATOM 2435 C C . ASN A 1 301 ? 10.470 -13.338 70.921 1.00 42.81 300 ASN A C 1
ATOM 2436 O O . ASN A 1 301 ? 10.691 -12.240 71.445 1.00 42.90 300 ASN A O 1
ATOM 2441 N N . ASN A 1 302 ? 11.409 -14.067 70.308 1.00 46.22 301 ASN A N 1
ATOM 2442 C CA . ASN A 1 302 ? 12.815 -13.693 70.152 1.00 53.80 301 ASN A CA 1
ATOM 2443 C C . ASN A 1 302 ? 13.008 -12.366 69.437 1.00 52.45 301 ASN A C 1
ATOM 2444 O O . ASN A 1 302 ? 14.031 -11.728 69.627 1.00 54.09 301 ASN A O 1
ATOM 2449 N N . ALA A 1 303 ? 12.071 -12.025 68.549 1.00 48.06 302 ALA A N 1
ATOM 2450 C CA . ALA A 1 303 ? 12.209 -10.896 67.648 1.00 51.93 302 ALA A CA 1
ATOM 2451 C C . ALA A 1 303 ? 11.982 -9.567 68.359 1.00 50.72 302 ALA A C 1
ATOM 2452 O O . ALA A 1 303 ? 12.218 -8.529 67.754 1.00 57.10 302 ALA A O 1
ATOM 2454 N N . VAL A 1 304 ? 11.458 -9.574 69.595 1.00 48.88 303 VAL A N 1
ATOM 2455 C CA . VAL A 1 304 ? 11.276 -8.321 70.309 1.00 47.42 303 VAL A CA 1
ATOM 2456 C C . VAL A 1 304 ? 12.652 -7.717 70.574 1.00 46.54 303 VAL A C 1
ATOM 2457 O O . VAL A 1 304 ? 13.537 -8.394 71.086 1.00 47.72 303 VAL A O 1
ATOM 2461 N N . ASP A 1 305 ? 12.801 -6.436 70.231 1.00 45.69 304 ASP A N 1
ATOM 2462 C CA . ASP A 1 305 ? 14.050 -5.706 70.387 1.00 48.71 304 ASP A CA 1
ATOM 2463 C C . ASP A 1 305 ? 14.114 -5.135 71.799 1.00 50.57 304 ASP A C 1
ATOM 2464 O O . ASP A 1 305 ? 13.171 -5.255 72.592 1.00 47.49 304 ASP A O 1
ATOM 2469 N N . GLN A 1 306 ? 15.253 -4.521 72.121 1.00 50.12 305 GLN A N 1
ATOM 2470 C CA . GLN A 1 306 ? 15.512 -4.096 73.481 1.00 52.18 305 GLN A CA 1
ATOM 2471 C C . GLN A 1 306 ? 14.461 -3.089 73.935 1.00 47.53 305 GLN A C 1
ATOM 2472 O O . GLN A 1 306 ? 13.998 -3.185 75.063 1.00 46.12 305 GLN A O 1
ATOM 2478 N N . ALA A 1 307 ? 14.105 -2.133 73.058 1.00 48.70 306 ALA A N 1
ATOM 2479 C CA . ALA A 1 307 ? 13.173 -1.068 73.409 1.00 43.22 306 ALA A CA 1
ATOM 2480 C C . ALA A 1 307 ? 11.826 -1.686 73.777 1.00 43.49 306 ALA A C 1
ATOM 2481 O O . ALA A 1 307 ? 11.165 -1.240 74.717 1.00 42.69 306 ALA A O 1
ATOM 2483 N N . GLY A 1 308 ? 11.440 -2.726 73.017 1.00 41.86 307 GLY A N 1
ATOM 2484 C CA . GLY A 1 308 ? 10.248 -3.500 73.322 1.00 42.91 307 GLY A CA 1
ATOM 2485 C C . GLY A 1 308 ? 10.328 -4.190 74.687 1.00 41.97 307 GLY A C 1
ATOM 2486 O O . GLY A 1 308 ? 9.387 -4.123 75.492 1.00 40.31 307 GLY A O 1
ATOM 2487 N N . ARG A 1 309 ? 11.467 -4.827 74.958 1.00 41.28 308 ARG A N 1
ATOM 2488 C CA . ARG A 1 309 ? 11.640 -5.584 76.191 1.00 44.37 308 ARG A CA 1
ATOM 2489 C C . ARG A 1 309 ? 11.649 -4.664 77.415 1.00 46.95 308 ARG A C 1
ATOM 2490 O O . ARG A 1 309 ? 11.144 -5.028 78.492 1.00 41.03 308 ARG A O 1
ATOM 2498 N N . ASP A 1 310 ? 12.229 -3.475 77.220 1.00 45.17 309 ASP A N 1
ATOM 2499 C CA . ASP A 1 310 ? 12.413 -2.497 78.277 1.00 47.96 309 ASP A CA 1
ATOM 2500 C C . ASP A 1 310 ? 11.095 -1.899 78.759 1.00 46.34 309 ASP A C 1
ATOM 2501 O O . ASP A 1 310 ? 11.100 -1.182 79.749 1.00 44.19 309 ASP A O 1
ATOM 2506 N N . VAL A 1 311 ? 9.957 -2.134 78.089 1.00 43.87 310 VAL A N 1
ATOM 2507 C CA . VAL A 1 311 ? 8.742 -1.537 78.613 1.00 42.28 310 VAL A CA 1
ATOM 2508 C C . VAL A 1 311 ? 8.332 -2.298 79.883 1.00 41.80 310 VAL A C 1
ATOM 2509 O O . VAL A 1 311 ? 7.566 -1.769 80.701 1.00 44.29 310 VAL A O 1
ATOM 2513 N N . PHE A 1 312 ? 8.898 -3.497 80.092 1.00 38.95 311 PHE A N 1
ATOM 2514 C CA . PHE A 1 312 ? 8.530 -4.358 81.215 1.00 42.41 311 PHE A CA 1
ATOM 2515 C C . PHE A 1 312 ? 9.573 -4.291 82.330 1.00 45.27 311 PHE A C 1
ATOM 2516 O O . PHE A 1 312 ? 10.734 -3.993 82.059 1.00 48.05 311 PHE A O 1
ATOM 2524 N N . ASP A 1 313 ? 9.157 -4.686 83.550 1.00 43.24 312 ASP A N 1
ATOM 2525 C CA . ASP A 1 313 ? 10.090 -4.872 84.653 1.00 46.44 312 ASP A CA 1
ATOM 2526 C C . ASP A 1 313 ? 10.990 -6.070 84.348 1.00 51.56 312 ASP A C 1
ATOM 2527 O O . ASP A 1 313 ? 12.185 -6.046 84.626 1.00 50.17 312 ASP A O 1
ATOM 2532 N N . GLU A 1 314 ? 10.420 -7.139 83.774 1.00 47.58 313 GLU A N 1
ATOM 2533 C CA . GLU A 1 314 ? 11.255 -8.209 83.264 1.00 45.71 313 GLU A CA 1
ATOM 2534 C C . GLU A 1 314 ? 10.572 -8.817 82.045 1.00 46.11 313 GLU A C 1
ATOM 2535 O O . GLU A 1 314 ? 9.347 -8.705 81.876 1.00 45.55 313 GLU A O 1
ATOM 2541 N N . PHE A 1 315 ? 11.408 -9.431 81.209 1.00 42.29 314 PHE A N 1
ATOM 2542 C CA . PHE A 1 315 ? 10.973 -9.982 79.944 1.00 44.29 314 PHE A CA 1
ATOM 2543 C C . PHE A 1 315 ? 11.443 -11.426 79.820 1.00 44.32 314 PHE A C 1
ATOM 2544 O O . PHE A 1 315 ? 12.572 -11.741 80.183 1.00 45.28 314 PHE A O 1
ATOM 2552 N N . HIS A 1 316 ? 10.575 -12.279 79.268 1.00 40.46 315 HIS A N 1
ATOM 2553 C CA . HIS A 1 316 ? 10.913 -13.658 78.964 1.00 44.05 315 HIS A CA 1
ATOM 2554 C C . HIS A 1 316 ? 10.545 -13.989 77.519 1.00 42.98 315 HIS A C 1
ATOM 2555 O O . HIS A 1 316 ? 9.456 -13.632 77.073 1.00 41.69 315 HIS A O 1
ATOM 2562 N N . GLU A 1 317 ? 11.414 -14.763 76.855 1.00 43.77 316 GLU A N 1
ATOM 2563 C CA . GLU A 1 317 ? 11.149 -15.272 75.518 1.00 45.85 316 GLU A CA 1
ATOM 2564 C C . GLU A 1 317 ? 10.244 -16.494 75.574 1.00 50.40 316 GLU A C 1
ATOM 2565 O O . GLU A 1 317 ? 10.406 -17.344 76.435 1.00 50.78 316 GLU A O 1
ATOM 2571 N N . PHE A 1 318 ? 9.313 -16.587 74.617 1.00 54.35 317 PHE A N 1
ATOM 2572 C CA . PHE A 1 318 ? 8.613 -17.831 74.327 1.00 63.61 317 PHE A CA 1
ATOM 2573 C C . PHE A 1 318 ? 9.432 -18.726 73.395 1.00 73.99 317 PHE A C 1
ATOM 2574 O O . PHE A 1 318 ? 9.522 -18.453 72.197 1.00 87.65 317 PHE A O 1
ATOM 2582 N N . ASP A 1 319 ? 9.932 -19.845 73.941 1.00 73.03 318 ASP A N 1
ATOM 2583 C CA . ASP A 1 319 ? 10.753 -20.804 73.212 1.00 85.07 318 ASP A CA 1
ATOM 2584 C C . ASP A 1 319 ? 9.906 -21.687 72.277 1.00 85.58 318 ASP A C 1
ATOM 2585 O O . ASP A 1 319 ? 9.296 -22.663 72.716 1.00 87.79 318 ASP A O 1
ATOM 2590 N N . GLY A 1 320 ? 9.894 -21.337 70.978 1.00 75.31 319 GLY A N 1
ATOM 2591 C CA . GLY A 1 320 ? 9.470 -22.223 69.897 1.00 61.63 319 GLY A CA 1
ATOM 2592 C C . GLY A 1 320 ? 8.041 -21.957 69.418 1.00 54.06 319 GLY A C 1
ATOM 2593 O O . GLY A 1 320 ? 7.448 -20.944 69.771 1.00 64.88 319 GLY A O 1
ATOM 2594 N N . SER A 1 321 ? 7.486 -22.925 68.677 1.00 48.01 320 SER A N 1
ATOM 2595 C CA . SER A 1 321 ? 6.176 -22.830 68.055 1.00 51.10 320 SER A CA 1
ATOM 2596 C C . SER A 1 321 ? 5.094 -23.677 68.748 1.00 49.94 320 SER A C 1
ATOM 2597 O O . SER A 1 321 ? 3.922 -23.498 68.445 1.00 56.71 320 SER A O 1
ATOM 2600 N N . ASN A 1 322 ? 5.449 -24.560 69.696 1.00 39.96 321 ASN A N 1
ATOM 2601 C CA . ASN A 1 322 ? 4.488 -25.458 70.341 1.00 33.07 321 ASN A CA 1
ATOM 2602 C C . ASN A 1 322 ? 3.563 -24.710 71.302 1.00 30.65 321 ASN A C 1
ATOM 2603 O O . ASN A 1 322 ? 3.992 -24.098 72.263 1.00 31.02 321 ASN A O 1
ATOM 2608 N N . ILE A 1 323 ? 2.261 -24.777 71.042 1.00 30.20 322 ILE A N 1
ATOM 2609 C CA . ILE A 1 323 ? 1.280 -23.998 71.781 1.00 30.22 322 ILE A CA 1
ATOM 2610 C C . ILE A 1 323 ? 1.129 -24.520 73.215 1.00 32.64 322 ILE A C 1
ATOM 2611 O O . ILE A 1 323 ? 1.060 -23.712 74.153 1.00 32.18 322 ILE A O 1
ATOM 2616 N N . LEU A 1 324 ? 1.024 -25.848 73.388 1.00 33.82 323 LEU A N 1
ATOM 2617 C CA . LEU A 1 324 ? 0.972 -26.435 74.719 1.00 34.74 323 LEU A CA 1
ATOM 2618 C C . LEU A 1 324 ? 2.149 -25.993 75.595 1.00 34.24 323 LEU A C 1
ATOM 2619 O O . LEU A 1 324 ? 1.950 -25.658 76.761 1.00 31.32 323 LEU A O 1
ATOM 2624 N N . LYS A 1 325 ? 3.368 -25.942 75.057 1.00 32.82 324 LYS A N 1
ATOM 2625 C CA . LYS A 1 325 ? 4.521 -25.504 75.829 1.00 32.33 324 LYS A CA 1
ATOM 2626 C C . LYS A 1 325 ? 4.413 -24.031 76.201 1.00 34.95 324 LYS A C 1
ATOM 2627 O O . LYS A 1 325 ? 4.812 -23.646 77.296 1.00 33.66 324 LYS A O 1
ATOM 2633 N N . LYS A 1 326 ? 3.854 -23.207 75.291 1.00 35.12 325 LYS A N 1
ATOM 2634 C CA . LYS A 1 326 ? 3.651 -21.803 75.611 1.00 33.87 325 LYS A CA 1
ATOM 2635 C C . LYS A 1 326 ? 2.655 -21.644 76.758 1.00 32.80 325 LYS A C 1
ATOM 2636 O O . LYS A 1 326 ? 2.888 -20.834 77.643 1.00 32.91 325 LYS A O 1
ATOM 2642 N N . LEU A 1 327 ? 1.515 -22.350 76.718 1.00 31.88 326 LEU A N 1
ATOM 2643 C CA . LEU A 1 327 ? 0.498 -22.175 77.741 1.00 34.76 326 LEU A CA 1
ATOM 2644 C C . LEU A 1 327 ? 1.034 -22.729 79.071 1.00 36.20 326 LEU A C 1
ATOM 2645 O O . LEU A 1 327 ? 0.729 -22.184 80.134 1.00 32.94 326 LEU A O 1
ATOM 2650 N N . ALA A 1 328 ? 1.850 -23.790 78.998 1.00 34.27 327 ALA A N 1
ATOM 2651 C CA . ALA A 1 328 ? 2.452 -24.368 80.201 1.00 36.48 327 ALA A CA 1
ATOM 2652 C C . ALA A 1 328 ? 3.419 -23.375 80.836 1.00 39.54 327 ALA A C 1
ATOM 2653 O O . ALA A 1 328 ? 3.401 -23.168 82.058 1.00 38.91 327 ALA A O 1
ATOM 2655 N N . PHE A 1 329 ? 4.219 -22.707 79.992 1.00 37.88 328 PHE A N 1
ATOM 2656 C CA . PHE A 1 329 ? 5.187 -21.727 80.463 1.00 38.12 328 PHE A CA 1
ATOM 2657 C C . PHE A 1 329 ? 4.432 -20.550 81.074 1.00 38.34 328 PHE A C 1
ATOM 2658 O O . PHE A 1 329 ? 4.777 -20.071 82.156 1.00 36.32 328 PHE A O 1
ATOM 2666 N N . LEU A 1 330 ? 3.377 -20.093 80.384 1.00 35.79 329 LEU A N 1
ATOM 2667 C CA . LEU A 1 330 ? 2.564 -19.008 80.921 1.00 36.19 329 LEU A CA 1
ATOM 2668 C C . LEU A 1 330 ? 1.897 -19.420 82.231 1.00 35.22 329 LEU A C 1
ATOM 2669 O O . LEU A 1 330 ? 1.804 -18.610 83.154 1.00 36.26 329 LEU A O 1
ATOM 2674 N N . LYS A 1 331 ? 1.359 -20.639 82.287 1.00 38.29 330 LYS A N 1
ATOM 2675 C CA . LYS A 1 331 ? 0.719 -21.137 83.499 1.00 38.47 330 LYS A CA 1
ATOM 2676 C C . LYS A 1 331 ? 1.694 -21.125 84.689 1.00 43.34 330 LYS A C 1
ATOM 2677 O O . LYS A 1 331 ? 1.319 -20.712 85.789 1.00 42.53 330 LYS A O 1
ATOM 2683 N N . GLU A 1 332 ? 2.937 -21.561 84.454 1.00 44.04 331 GLU A N 1
ATOM 2684 C CA . GLU A 1 332 ? 3.953 -21.628 85.502 1.00 46.08 331 GLU A CA 1
ATOM 2685 C C . GLU A 1 332 ? 4.369 -20.227 85.927 1.00 42.40 331 GLU A C 1
ATOM 2686 O O . GLU A 1 332 ? 4.611 -19.962 87.101 1.00 41.56 331 GLU A O 1
ATOM 2692 N N . MET A 1 333 ? 4.431 -19.300 84.979 1.00 39.73 332 MET A N 1
ATOM 2693 C CA . MET A 1 333 ? 4.766 -17.917 85.280 1.00 39.13 332 MET A CA 1
ATOM 2694 C C . MET A 1 333 ? 3.662 -17.289 86.134 1.00 38.65 332 MET A C 1
ATOM 2695 O O . MET A 1 333 ? 3.948 -16.556 87.078 1.00 39.07 332 MET A O 1
ATOM 2700 N N . CYS A 1 334 ? 2.384 -17.570 85.818 1.00 39.26 333 CYS A N 1
ATOM 2701 C CA . CYS A 1 334 ? 1.287 -17.035 86.606 1.00 38.85 333 CYS A CA 1
ATOM 2702 C C . CYS A 1 334 ? 1.188 -17.712 87.996 1.00 41.21 333 CYS A C 1
ATOM 2703 O O . CYS A 1 334 ? 0.800 -17.063 88.968 1.00 39.90 333 CYS A O 1
ATOM 2706 N N . GLU A 1 335 ? 1.496 -19.007 88.066 1.00 43.94 334 GLU A N 1
ATOM 2707 C CA . GLU A 1 335 ? 1.498 -19.780 89.309 1.00 50.52 334 GLU A CA 1
ATOM 2708 C C . GLU A 1 335 ? 2.612 -19.293 90.246 1.00 50.27 334 GLU A C 1
ATOM 2709 O O . GLU A 1 335 ? 2.365 -18.988 91.417 1.00 49.37 334 GLU A O 1
ATOM 2715 N N . LYS A 1 336 ? 3.828 -19.176 89.717 1.00 47.91 335 LYS A N 1
ATOM 2716 C CA . LYS A 1 336 ? 4.984 -18.730 90.482 1.00 51.42 335 LYS A CA 1
ATOM 2717 C C . LYS A 1 336 ? 4.756 -17.340 91.071 1.00 51.49 335 LYS A C 1
ATOM 2718 O O . LYS A 1 336 ? 5.164 -17.068 92.200 1.00 48.52 335 LYS A O 1
ATOM 2724 N N . ASN A 1 337 ? 4.113 -16.441 90.320 1.00 45.67 336 ASN A N 1
ATOM 2725 C CA . ASN A 1 337 ? 3.969 -15.065 90.763 1.00 44.78 336 ASN A CA 1
ATOM 2726 C C . ASN A 1 337 ? 2.571 -14.808 91.330 1.00 43.95 336 ASN A C 1
ATOM 2727 O O . ASN A 1 337 ? 2.276 -13.690 91.721 1.00 47.28 336 ASN A O 1
ATOM 2732 N N . ASP A 1 338 ? 1.700 -15.825 91.339 1.00 43.41 337 ASP A N 1
ATOM 2733 C CA . ASP A 1 338 ? 0.304 -15.648 91.712 1.00 42.01 337 ASP A CA 1
ATOM 2734 C C . ASP A 1 338 ? -0.250 -14.396 91.025 1.00 41.91 337 ASP A C 1
ATOM 2735 O O . ASP A 1 338 ? -0.743 -13.487 91.683 1.00 40.64 337 ASP A O 1
ATOM 2740 N N . ALA A 1 339 ? -0.149 -14.366 89.688 1.00 41.00 338 ALA A N 1
ATOM 2741 C CA . ALA A 1 339 ? -0.409 -13.177 88.88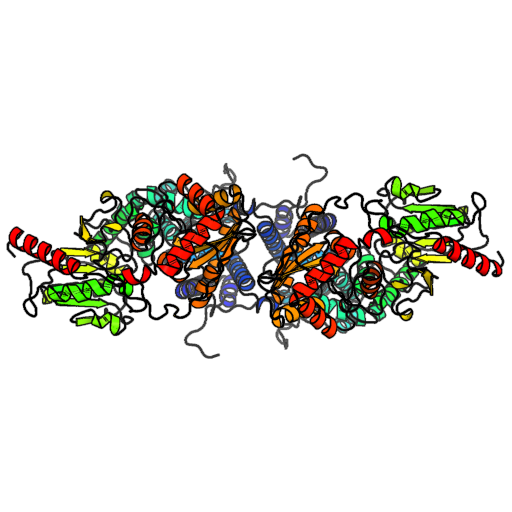8 1.00 39.90 338 ALA A CA 1
ATOM 2742 C C . ALA A 1 339 ? -1.825 -12.678 89.126 1.00 39.39 338 ALA A C 1
ATOM 2743 O O . ALA A 1 339 ? -2.756 -13.486 89.245 1.00 39.27 338 ALA A O 1
ATOM 2745 N N . ALA A 1 340 ? -1.974 -11.348 89.134 1.00 37.26 339 ALA A N 1
ATOM 2746 C CA . ALA A 1 340 ? -3.274 -10.712 89.307 1.00 37.96 339 ALA A CA 1
ATOM 2747 C C . ALA A 1 340 ? -3.941 -10.418 87.964 1.00 36.73 339 ALA A C 1
ATOM 2748 O O . ALA A 1 340 ? -5.155 -10.558 87.841 1.00 38.43 339 ALA A O 1
ATOM 2750 N N . VAL A 1 341 ? -3.166 -9.942 86.989 1.00 38.54 340 VAL A N 1
ATOM 2751 C CA . VAL A 1 341 ? -3.739 -9.505 85.710 1.00 39.12 340 VAL A CA 1
ATOM 2752 C C . VAL A 1 341 ? -2.959 -10.165 84.577 1.00 37.98 340 VAL A C 1
ATOM 2753 O O . VAL A 1 341 ? -1.718 -10.229 84.621 1.00 33.62 340 VAL A O 1
ATOM 2757 N N . LEU A 1 342 ? -3.727 -10.695 83.608 1.00 36.16 341 LEU A N 1
ATOM 2758 C CA . LEU A 1 342 ? -3.181 -11.121 82.315 1.00 33.37 341 LEU A CA 1
ATOM 2759 C C . LEU A 1 342 ? -3.658 -10.125 81.266 1.00 32.94 341 LEU A C 1
ATOM 2760 O O . LEU A 1 342 ? -4.856 -9.877 81.176 1.00 32.82 341 LEU A O 1
ATOM 2765 N N . TYR A 1 343 ? -2.701 -9.512 80.562 1.00 31.27 342 TYR A N 1
ATOM 2766 C CA . TYR A 1 343 ? -2.987 -8.503 79.546 1.00 31.86 342 TYR A CA 1
ATOM 2767 C C . TYR A 1 343 ? -2.417 -8.912 78.186 1.00 33.78 342 TYR A C 1
ATOM 2768 O O . TYR A 1 343 ? -1.254 -9.298 78.066 1.00 30.88 342 TYR A O 1
ATOM 2777 N N . MET A 1 344 ? -3.272 -8.847 77.149 1.00 32.91 343 MET A N 1
ATOM 2778 C CA . MET A 1 344 ? -2.831 -9.074 75.789 1.00 33.46 343 MET A CA 1
ATOM 2779 C C . MET A 1 344 ? -3.180 -7.830 74.969 1.00 30.87 343 MET A C 1
ATOM 2780 O O . MET A 1 344 ? -4.356 -7.554 74.708 1.00 31.01 343 MET A O 1
ATOM 2785 N N . PRO A 1 345 ? -2.198 -6.981 74.611 1.00 30.68 344 PRO A N 1
ATOM 2786 C CA . PRO A 1 345 ? -2.529 -5.774 73.854 1.00 32.87 344 PRO A CA 1
ATOM 2787 C C . PRO A 1 345 ? -3.131 -6.063 72.474 1.00 32.78 344 PRO A C 1
ATOM 2788 O O . PRO A 1 345 ? -3.903 -5.258 71.934 1.00 33.21 344 PRO A O 1
ATOM 2792 N N . SER A 1 346 ? -2.787 -7.217 71.900 1.00 33.23 345 SER A N 1
ATOM 2793 C CA . SER A 1 346 ? -3.452 -7.672 70.690 1.00 34.60 345 SER A CA 1
ATOM 2794 C C . SER A 1 346 ? -3.760 -9.151 70.781 1.00 34.56 345 SER A C 1
ATOM 2795 O O . SER A 1 346 ? -2.986 -9.929 71.345 1.00 37.05 345 SER A O 1
ATOM 2798 N N . ILE A 1 347 ? -4.899 -9.533 70.212 1.00 34.02 346 ILE A N 1
ATOM 2799 C CA . ILE A 1 347 ? -5.196 -10.944 70.123 1.00 35.17 346 ILE A CA 1
ATOM 2800 C C . ILE A 1 347 ? -5.689 -11.236 68.715 1.00 35.28 346 ILE A C 1
ATOM 2801 O O . ILE A 1 347 ? -6.621 -10.573 68.243 1.00 34.35 346 ILE A O 1
ATOM 2806 N N . GLY A 1 348 ? -5.068 -12.254 68.093 1.00 32.21 347 GLY A N 1
ATOM 2807 C CA . GLY A 1 348 ? -5.515 -12.711 66.790 1.00 33.91 347 GLY A CA 1
ATOM 2808 C C . GLY A 1 348 ? -4.370 -12.946 65.816 1.00 34.88 347 GLY A C 1
ATOM 2809 O O . GLY A 1 348 ? -4.488 -13.765 64.916 1.00 31.82 347 GLY A O 1
ATOM 2810 N N . MET A 1 349 ? -3.239 -12.267 66.004 1.00 32.85 348 MET A N 1
ATOM 2811 C CA . MET A 1 349 ? -2.150 -12.408 65.066 1.00 36.36 348 MET A CA 1
ATOM 2812 C C . MET A 1 349 ? -1.412 -13.728 65.284 1.00 35.61 348 MET A C 1
ATOM 2813 O O . MET A 1 349 ? -0.745 -14.189 64.364 1.00 32.94 348 MET A O 1
ATOM 2818 N N . ASP A 1 350 ? -1.628 -14.394 66.431 1.00 33.40 349 ASP A N 1
ATOM 2819 C CA . ASP A 1 350 ? -0.997 -15.680 66.697 1.00 35.85 349 ASP A CA 1
ATOM 2820 C C . ASP A 1 350 ? -2.045 -16.621 67.306 1.00 32.39 349 ASP A C 1
ATOM 2821 O O . ASP A 1 350 ? -2.790 -16.217 68.198 1.00 30.42 349 ASP A O 1
ATOM 2826 N N . LEU A 1 351 ? -2.104 -17.859 66.795 1.00 30.54 350 LEU A N 1
ATOM 2827 C CA . LEU A 1 351 ? -3.033 -18.862 67.316 1.00 31.85 350 LEU A CA 1
ATOM 2828 C C . LEU A 1 351 ? -2.806 -19.132 68.808 1.00 33.17 350 LEU A C 1
ATOM 2829 O O . LEU A 1 351 ? -3.761 -19.342 69.547 1.00 29.29 350 LEU A O 1
ATOM 2834 N N . ALA A 1 352 ? -1.545 -19.135 69.245 1.00 30.74 351 ALA A N 1
ATOM 2835 C CA . ALA A 1 352 ? -1.221 -19.351 70.643 1.00 33.42 351 ALA A CA 1
ATOM 2836 C C . ALA A 1 352 ? -1.983 -18.376 71.546 1.00 32.62 351 ALA A C 1
ATOM 2837 O O . ALA A 1 352 ? -2.524 -18.790 72.571 1.00 32.48 351 ALA A O 1
ATOM 2839 N N . THR A 1 353 ? -2.030 -17.092 71.174 1.00 31.80 352 THR A N 1
ATOM 2840 C CA . THR A 1 353 ? -2.723 -16.086 71.962 1.00 33.82 352 THR A CA 1
ATOM 2841 C C . THR A 1 353 ? -4.216 -16.385 72.038 1.00 32.52 352 THR A C 1
ATOM 2842 O O . THR A 1 353 ? -4.864 -16.072 73.032 1.00 34.42 352 THR A O 1
ATOM 2846 N N . ILE A 1 354 ? -4.787 -16.926 70.958 1.00 31.07 353 ILE A N 1
ATOM 2847 C CA . ILE A 1 354 ? -6.200 -17.260 70.973 1.00 29.49 353 ILE A CA 1
ATOM 2848 C C . ILE A 1 354 ? -6.429 -18.407 71.965 1.00 31.53 353 ILE A C 1
ATOM 2849 O O . ILE A 1 354 ? -7.423 -18.404 72.706 1.00 31.50 353 ILE A O 1
ATOM 2854 N N . PHE A 1 355 ? -5.540 -19.417 71.951 1.00 30.67 354 PHE A N 1
ATOM 2855 C CA . PHE A 1 355 ? -5.633 -20.457 72.986 1.00 31.89 354 PHE A CA 1
ATOM 2856 C C . PHE A 1 355 ? -5.595 -19.857 74.401 1.00 34.90 354 PHE A C 1
ATOM 2857 O O . PHE A 1 355 ? -6.399 -20.226 75.260 1.00 32.89 354 PHE A O 1
ATOM 2865 N N . VAL A 1 356 ? -4.650 -18.938 74.640 1.00 31.43 355 VAL A N 1
ATOM 2866 C CA . VAL A 1 356 ? -4.491 -18.292 75.931 1.00 33.52 355 VAL A CA 1
ATOM 2867 C C . VAL A 1 356 ? -5.802 -17.648 76.375 1.00 32.90 355 VAL A C 1
ATOM 2868 O O . VAL A 1 356 ? -6.195 -17.797 77.521 1.00 35.62 355 VAL A O 1
ATOM 2872 N N . SER A 1 357 ? -6.462 -16.935 75.454 1.00 32.73 356 SER A N 1
ATOM 2873 C CA . SER A 1 357 ? -7.708 -16.250 75.747 1.00 32.99 356 SER A CA 1
ATOM 2874 C C . SER A 1 357 ? -8.848 -17.210 76.095 1.00 32.04 356 SER A C 1
ATOM 2875 O O . SER A 1 357 ? -9.899 -16.728 76.551 1.00 35.28 356 SER A O 1
ATOM 2878 N N . ASN A 1 358 ? -8.658 -18.519 75.862 1.00 30.38 357 ASN A N 1
ATOM 2879 C CA . ASN A 1 358 ? -9.670 -19.514 76.155 1.00 31.07 357 ASN A CA 1
ATOM 2880 C C . ASN A 1 358 ? -9.300 -20.362 77.373 1.00 32.10 357 ASN A C 1
ATOM 2881 O O . ASN A 1 358 ? -9.816 -21.469 77.508 1.00 35.45 357 ASN A O 1
ATOM 2886 N N . ALA A 1 359 ? -8.511 -19.805 78.298 1.00 33.91 358 ALA A N 1
ATOM 2887 C CA . ALA A 1 359 ? -8.146 -20.514 79.520 1.00 35.04 358 ALA A CA 1
ATOM 2888 C C . ALA A 1 359 ? -7.925 -19.508 80.649 1.00 36.50 358 ALA A C 1
ATOM 2889 O O . ALA A 1 359 ? -7.902 -18.296 80.410 1.00 33.63 358 ALA A O 1
ATOM 2891 N N . ARG A 1 360 ? -7.875 -20.018 81.893 1.00 35.59 359 ARG A N 1
ATOM 2892 C CA . ARG A 1 360 ? -7.828 -19.159 83.077 1.00 35.88 359 ARG A CA 1
ATOM 2893 C C . ARG A 1 360 ? -6.426 -19.185 83.695 1.00 34.08 359 ARG A C 1
ATOM 2894 O O . ARG A 1 360 ? -5.939 -20.247 84.095 1.00 37.85 359 ARG A O 1
ATOM 2902 N N . PHE A 1 361 ? -5.810 -17.997 83.761 1.00 34.80 360 PHE A N 1
ATOM 2903 C CA . PHE A 1 361 ? -4.466 -17.823 84.285 1.00 37.45 360 PHE A CA 1
ATOM 2904 C C . PHE A 1 361 ? -4.424 -16.828 85.443 1.00 37.07 360 PHE A C 1
ATOM 2905 O O . PHE A 1 361 ? -3.528 -16.926 86.268 1.00 37.22 360 PHE A O 1
ATOM 2913 N N . ALA A 1 362 ? -5.292 -15.813 85.404 1.00 34.51 361 ALA A N 1
ATOM 2914 C CA . ALA A 1 362 ? -5.280 -14.727 86.370 1.00 34.23 361 ALA A CA 1
ATOM 2915 C C . ALA A 1 362 ? -6.723 -14.302 86.573 1.00 36.88 361 ALA A C 1
ATOM 2916 O O . ALA A 1 362 ? -7.549 -14.573 85.717 1.00 37.61 361 ALA A O 1
ATOM 2918 N N . PRO A 1 363 ? -7.097 -13.743 87.747 1.00 37.98 362 PRO A N 1
ATOM 2919 C CA . PRO A 1 363 ? -8.493 -13.401 88.014 1.00 38.58 362 PRO A CA 1
ATOM 2920 C C . PRO A 1 363 ? -9.054 -12.303 87.127 1.00 35.64 362 PRO A C 1
ATOM 2921 O O . PRO A 1 363 ? -10.274 -12.235 86.919 1.00 38.37 362 PRO A O 1
ATOM 2925 N N . ILE A 1 364 ? -8.161 -11.425 86.656 1.00 34.35 363 ILE A N 1
ATOM 2926 C CA . ILE A 1 364 ? -8.534 -10.382 85.706 1.00 35.64 363 ILE A CA 1
ATOM 2927 C C . ILE A 1 364 ? -7.791 -10.630 84.388 1.00 37.58 363 ILE A C 1
ATOM 2928 O O . ILE A 1 364 ? -6.555 -10.552 84.367 1.00 35.12 363 ILE A O 1
ATOM 2933 N N . GLN A 1 365 ? -8.542 -10.888 83.295 1.00 34.66 364 GLN A N 1
ATOM 2934 C CA . GLN A 1 365 ? -7.892 -11.072 81.993 1.00 32.15 364 GLN A CA 1
ATOM 2935 C C . GLN A 1 365 ? -8.429 -10.008 81.048 1.00 32.23 364 GLN A C 1
ATOM 2936 O O . GLN A 1 365 ? -9.641 -9.807 81.009 1.00 34.16 364 GLN A O 1
ATOM 2942 N N . VAL A 1 366 ? -7.499 -9.349 80.337 1.00 33.31 365 VAL A N 1
ATOM 2943 C CA . VAL A 1 366 ? -7.758 -8.087 79.644 1.00 33.60 365 VAL A CA 1
ATOM 2944 C C . VAL A 1 366 ? -7.096 -8.121 78.279 1.00 35.49 365 VAL A C 1
ATOM 2945 O O . VAL A 1 366 ? -5.949 -8.557 78.188 1.00 33.79 365 VAL A O 1
ATOM 2949 N N . ILE A 1 367 ? -7.798 -7.588 77.248 1.00 31.46 366 ILE A N 1
ATOM 2950 C CA . ILE A 1 367 ? -7.163 -7.364 75.966 1.00 32.13 366 ILE A CA 1
ATOM 2951 C C . ILE A 1 367 ? -7.215 -5.880 75.655 1.00 34.77 366 ILE A C 1
ATOM 2952 O O . ILE A 1 367 ? -7.997 -5.134 76.264 1.00 33.96 366 ILE A O 1
ATOM 2957 N N . ALA A 1 368 ? -6.333 -5.467 74.743 1.00 33.84 367 ALA A N 1
ATOM 2958 C CA . ALA A 1 368 ? -6.520 -4.196 74.051 1.00 33.28 367 ALA A CA 1
ATOM 2959 C C . ALA A 1 368 ? -6.805 -4.480 72.582 1.00 34.40 367 ALA A C 1
ATOM 2960 O O . ALA A 1 368 ? -6.965 -5.648 72.190 1.00 33.30 367 ALA A O 1
ATOM 2962 N N . LEU A 1 369 ? -6.908 -3.411 71.776 1.00 33.11 368 LEU A N 1
ATOM 2963 C CA . LEU A 1 369 ? -7.479 -3.592 70.449 1.00 35.39 368 LEU A CA 1
ATOM 2964 C C . LEU A 1 369 ? -6.438 -3.445 69.331 1.00 32.63 368 LEU A C 1
ATOM 2965 O O . LEU A 1 369 ? -6.746 -2.923 68.265 1.00 33.22 368 LEU A O 1
ATOM 2970 N N . GLY A 1 370 ? -5.231 -3.969 69.554 1.00 34.15 369 GLY A N 1
ATOM 2971 C CA . GLY A 1 370 ? -4.239 -4.133 68.494 1.00 33.08 369 GLY A CA 1
ATOM 2972 C C . GLY A 1 370 ? -4.840 -4.766 67.228 1.00 32.12 369 GLY A C 1
ATOM 2973 O O . GLY A 1 370 ? -4.545 -4.315 66.128 1.00 31.57 369 GLY A O 1
ATOM 2974 N N . HIS A 1 371 ? -5.705 -5.774 67.394 1.00 30.48 370 HIS A N 1
ATOM 2975 C CA . HIS A 1 371 ? -6.681 -6.135 66.384 1.00 30.50 370 HIS A CA 1
ATOM 2976 C C . HIS A 1 371 ? -8.053 -5.712 66.917 1.00 32.47 370 HIS A C 1
ATOM 2977 O O . HIS A 1 371 ? -8.539 -6.255 67.892 1.00 34.44 370 HIS A O 1
ATOM 2984 N N . PRO A 1 372 ? -8.697 -4.694 66.328 1.00 29.05 371 PRO A N 1
ATOM 2985 C CA . PRO A 1 372 ? -9.889 -4.085 66.943 1.00 31.35 371 PRO A CA 1
ATOM 2986 C C . PRO A 1 372 ? -11.206 -4.833 66.760 1.00 29.42 371 PRO A C 1
ATOM 2987 O O . PRO A 1 372 ? -12.040 -4.462 65.934 1.00 32.35 371 PRO A O 1
ATOM 2991 N N . ALA A 1 373 ? -11.379 -5.888 67.555 1.00 28.06 372 ALA A N 1
ATOM 2992 C CA . ALA A 1 373 ? -12.575 -6.716 67.496 1.00 25.59 372 ALA A CA 1
ATOM 2993 C C . ALA A 1 373 ? -12.695 -7.502 68.810 1.00 29.25 372 ALA A C 1
ATOM 2994 O O . ALA A 1 373 ? -11.695 -7.951 69.365 1.00 32.03 372 ALA A O 1
ATOM 2996 N N . THR A 1 374 ? -13.943 -7.753 69.204 1.00 30.83 373 THR A N 1
ATOM 2997 C CA . THR A 1 374 ? -14.255 -8.536 70.382 1.00 31.51 373 THR A CA 1
ATOM 2998 C C . THR A 1 374 ? -13.705 -9.951 70.242 1.00 32.93 373 THR A C 1
ATOM 2999 O O . THR A 1 374 ? -13.656 -10.521 69.141 1.00 31.25 373 THR A O 1
ATOM 3003 N N . THR A 1 375 ? -13.372 -10.568 71.382 1.00 31.43 374 THR A N 1
ATOM 3004 C CA . THR A 1 375 ? -12.956 -11.969 71.375 1.00 33.52 374 THR A CA 1
ATOM 3005 C C . THR A 1 375 ? -14.130 -12.954 71.367 1.00 30.86 374 THR A C 1
ATOM 3006 O O . THR A 1 375 ? -13.961 -14.074 70.916 1.00 31.86 374 THR A O 1
ATOM 3010 N N . HIS A 1 376 ? -15.274 -12.581 71.974 1.00 30.96 375 HIS A N 1
ATOM 3011 C CA . HIS A 1 376 ? -16.343 -13.514 72.305 1.00 31.81 375 HIS A CA 1
ATOM 3012 C C . HIS A 1 376 ? -15.855 -14.636 73.235 1.00 36.87 375 HIS A C 1
ATOM 3013 O O . HIS A 1 376 ? -16.447 -15.706 73.266 1.00 39.68 375 HIS A O 1
ATOM 3020 N N . SER A 1 377 ? -14.784 -14.393 73.987 1.00 33.27 376 SER A N 1
ATOM 3021 C CA . SER A 1 377 ? -14.283 -15.394 74.917 1.00 32.24 376 SER A CA 1
ATOM 3022 C C . SER A 1 377 ? -14.907 -15.202 76.303 1.00 35.76 376 SER A C 1
ATOM 3023 O O . SER A 1 377 ? -14.920 -14.099 76.824 1.00 34.27 376 SER A O 1
ATOM 3026 N N . GLU A 1 378 ? -15.330 -16.319 76.915 1.00 39.68 377 GLU A N 1
ATOM 3027 C CA . GLU A 1 378 ? -15.786 -16.337 78.302 1.00 43.20 377 GLU A CA 1
ATOM 3028 C C . GLU A 1 378 ? -14.660 -16.044 79.301 1.00 42.08 377 GLU A C 1
ATOM 3029 O O . GLU A 1 378 ? -14.946 -15.717 80.447 1.00 42.21 377 GLU A O 1
ATOM 3035 N N . PHE A 1 379 ? -13.391 -16.141 78.880 1.00 35.50 378 PHE A N 1
ATOM 3036 C CA . PHE A 1 379 ? -12.258 -15.987 79.799 1.00 34.38 378 PHE A CA 1
ATOM 3037 C C . PHE A 1 379 ? -11.629 -14.598 79.733 1.00 34.96 378 PHE A C 1
ATOM 3038 O O . PHE A 1 379 ? -10.647 -14.345 80.427 1.00 34.06 378 PHE A O 1
ATOM 3046 N N . ILE A 1 380 ? -12.220 -13.667 78.951 1.00 35.53 379 ILE A N 1
ATOM 3047 C CA . ILE A 1 380 ? -11.710 -12.307 78.908 1.00 35.11 379 ILE A CA 1
ATOM 3048 C C . ILE A 1 380 ? -12.747 -11.396 79.553 1.00 34.63 379 ILE A C 1
ATOM 3049 O O . ILE A 1 380 ? -13.872 -11.288 79.047 1.00 32.86 379 ILE A O 1
ATOM 3054 N N . GLU A 1 381 ? -12.334 -10.730 80.639 1.00 33.89 380 GLU A N 1
ATOM 3055 C CA . GLU A 1 381 ? -13.236 -9.855 81.378 1.00 37.31 380 GLU A CA 1
ATOM 3056 C C . GLU A 1 381 ? -13.374 -8.483 80.713 1.00 36.94 380 GLU A C 1
ATOM 3057 O O . GLU A 1 381 ? -14.483 -7.925 80.618 1.00 35.11 380 GLU A O 1
ATOM 3063 N N . TYR A 1 382 ? -12.228 -7.908 80.309 1.00 33.64 381 TYR A N 1
ATOM 3064 C CA . TYR A 1 382 ? -12.170 -6.502 79.965 1.00 36.43 381 TYR A CA 1
ATOM 3065 C C . TYR A 1 382 ? -11.483 -6.247 78.625 1.00 35.44 381 TYR A C 1
ATOM 3066 O O . TYR A 1 382 ? -10.601 -6.982 78.192 1.00 32.38 381 TYR A O 1
ATOM 3075 N N . VAL A 1 383 ? -11.899 -5.143 77.999 1.00 33.89 382 VAL A N 1
ATOM 3076 C CA . VAL A 1 383 ? -11.188 -4.567 76.861 1.00 35.07 382 VAL A CA 1
ATOM 3077 C C . VAL A 1 383 ? -10.766 -3.136 77.204 1.00 36.67 382 VAL A C 1
ATOM 3078 O O . VAL A 1 383 ? -11.611 -2.306 77.584 1.00 37.12 382 VAL A O 1
ATOM 3082 N N . ILE A 1 384 ? -9.483 -2.831 76.992 1.00 33.60 383 ILE A N 1
ATOM 3083 C CA . ILE A 1 384 ? -8.957 -1.481 77.134 1.00 32.57 383 ILE A CA 1
ATOM 3084 C C . ILE A 1 384 ? -9.155 -0.730 75.820 1.00 33.30 383 ILE A C 1
ATOM 3085 O O . ILE A 1 384 ? -8.672 -1.192 74.779 1.00 33.42 383 ILE A O 1
ATOM 3090 N N . VAL A 1 385 ? -9.860 0.417 75.860 1.00 32.09 384 VAL A N 1
ATOM 3091 C CA . VAL A 1 385 ? -10.027 1.235 74.670 1.00 34.19 384 VAL A CA 1
ATOM 3092 C C . VAL A 1 385 ? -10.226 2.706 75.043 1.00 38.17 384 VAL A C 1
ATOM 3093 O O . VAL A 1 385 ? -10.836 3.025 76.062 1.00 38.23 384 VAL A O 1
ATOM 3097 N N . GLU A 1 386 ? -9.779 3.584 74.150 1.00 33.40 385 GLU A N 1
ATOM 3098 C CA . GLU A 1 386 ? -9.988 5.015 74.271 1.00 35.81 385 GLU A CA 1
ATOM 3099 C C . GLU A 1 386 ? -11.470 5.309 74.105 1.00 37.81 385 GLU A C 1
ATOM 3100 O O . GLU A 1 386 ? -12.117 4.857 73.167 1.00 32.48 385 GLU A O 1
ATOM 3106 N N . ASP A 1 387 ? -12.000 6.145 75.014 1.00 34.36 386 ASP A N 1
ATOM 3107 C CA . ASP A 1 387 ? -13.402 6.493 75.025 1.00 34.43 386 ASP A CA 1
ATOM 3108 C C . ASP A 1 387 ? -13.892 7.001 73.670 1.00 31.35 386 ASP A C 1
ATOM 3109 O O . ASP A 1 387 ? -15.029 6.709 73.310 1.00 34.82 386 ASP A O 1
ATOM 3114 N N . ASP A 1 388 ? -13.065 7.777 72.942 1.00 33.69 387 ASP A N 1
ATOM 3115 C CA . ASP A 1 388 ? -13.513 8.452 71.723 1.00 33.41 387 ASP A CA 1
ATOM 3116 C C . ASP A 1 388 ? -13.447 7.521 70.498 1.00 30.76 387 ASP A C 1
ATOM 3117 O O . ASP A 1 388 ? -13.819 7.923 69.403 1.00 32.89 387 ASP A O 1
ATOM 3122 N N . TYR A 1 389 ? -12.984 6.290 70.700 1.00 31.28 388 TYR A N 1
ATOM 3123 C CA . TYR A 1 389 ? -12.906 5.302 69.622 1.00 30.68 388 TYR A CA 1
ATOM 3124 C C . TYR A 1 389 ? -14.065 4.313 69.684 1.00 32.63 388 TYR A C 1
ATOM 3125 O O . TYR A 1 389 ? -14.191 3.462 68.797 1.00 31.35 388 TYR A O 1
ATOM 3134 N N . VAL A 1 390 ? -14.923 4.427 70.697 1.00 32.74 389 VAL A N 1
ATOM 3135 C CA . VAL A 1 390 ? -15.984 3.451 70.909 1.00 33.46 389 VAL A CA 1
ATOM 3136 C C . VAL A 1 390 ? -17.250 3.948 70.227 1.00 35.93 389 VAL A C 1
ATOM 3137 O O . VAL A 1 390 ? -17.616 5.114 70.372 1.00 33.97 389 VAL A O 1
ATOM 3141 N N . GLY A 1 391 ? -17.909 3.045 69.507 1.00 32.77 390 GLY A N 1
ATOM 3142 C CA . GLY A 1 391 ? -19.219 3.302 68.940 1.00 34.78 390 GLY A CA 1
ATOM 3143 C C . GLY A 1 391 ? -20.300 2.746 69.864 1.00 37.66 390 GLY A C 1
ATOM 3144 O O . GLY A 1 391 ? -20.666 3.431 70.810 1.00 36.11 390 GLY A O 1
ATOM 3145 N N . SER A 1 392 ? -20.714 1.482 69.647 1.00 35.14 391 SER A N 1
ATOM 3146 C CA . SER A 1 392 ? -21.646 0.791 70.530 1.00 35.03 391 SER A CA 1
ATOM 3147 C C . SER A 1 392 ? -20.893 -0.189 71.411 1.00 35.56 391 SER A C 1
ATOM 3148 O O . SER A 1 392 ? -20.073 -0.944 70.909 1.00 32.68 391 SER A O 1
ATOM 3151 N N . GLU A 1 393 ? -21.261 -0.262 72.695 1.00 33.82 392 GLU A N 1
ATOM 3152 C CA . GLU A 1 393 ? -20.657 -1.244 73.594 1.00 34.24 392 GLU A CA 1
ATOM 3153 C C . GLU A 1 393 ? -21.185 -2.643 73.286 1.00 35.17 392 GLU A C 1
ATOM 3154 O O . GLU A 1 393 ? -20.559 -3.634 73.659 1.00 35.84 392 GLU A O 1
ATOM 3160 N N . SER A 1 394 ? -22.324 -2.719 72.579 1.00 34.29 393 SER A N 1
ATOM 3161 C CA . SER A 1 394 ? -22.944 -3.995 72.280 1.00 35.07 393 SER A CA 1
ATOM 3162 C C . SER A 1 394 ? -22.113 -4.791 71.264 1.00 33.84 393 SER A C 1
ATOM 3163 O O . SER A 1 394 ? -22.410 -5.941 71.005 1.00 34.82 393 SER A O 1
ATOM 3166 N N . CYS A 1 395 ? -21.110 -4.157 70.628 1.00 31.93 394 CYS A N 1
ATOM 3167 C CA . CYS A 1 395 ? -20.230 -4.844 69.686 1.00 29.80 394 CYS A CA 1
ATOM 3168 C C . CYS A 1 395 ? -19.260 -5.770 70.416 1.00 30.78 394 CYS A C 1
ATOM 3169 O O . CYS A 1 395 ? -18.614 -6.571 69.766 1.00 31.92 394 CYS A O 1
ATOM 3172 N N . PHE A 1 396 ? -19.119 -5.617 71.740 1.00 30.24 395 PHE A N 1
ATOM 3173 C CA . PHE A 1 396 ? -18.165 -6.403 72.494 1.00 28.77 395 PHE A CA 1
ATOM 3174 C C .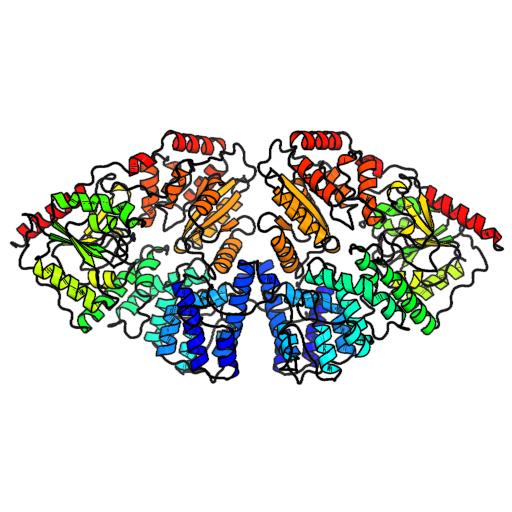 PHE A 1 396 ? -18.866 -7.298 73.511 1.00 33.67 395 PHE A C 1
ATOM 3175 O O . PHE A 1 396 ? -19.809 -6.873 74.189 1.00 35.11 395 PHE A O 1
ATOM 3183 N N . SER A 1 397 ? -18.362 -8.519 73.646 1.00 34.65 396 SER A N 1
ATOM 3184 C CA . SER A 1 397 ? -18.838 -9.451 74.670 1.00 36.99 396 SER A CA 1
ATOM 3185 C C . SER A 1 397 ? -18.249 -9.086 76.038 1.00 38.89 396 SER A C 1
ATOM 3186 O O . SER A 1 397 ? -18.828 -9.406 77.082 1.00 39.25 396 SER A O 1
ATOM 3189 N N . GLU A 1 398 ? -17.067 -8.459 76.013 1.00 34.90 397 GLU A N 1
ATOM 3190 C CA . GLU A 1 398 ? -16.347 -8.046 77.205 1.00 34.47 397 GLU A CA 1
ATOM 3191 C C . GLU A 1 398 ? -16.914 -6.737 77.771 1.00 35.64 397 GLU A C 1
ATOM 3192 O O . GLU A 1 398 ? -17.622 -5.997 77.074 1.00 36.21 397 GLU A O 1
ATOM 3198 N N . THR A 1 399 ? -16.489 -6.401 78.996 1.00 36.62 398 THR A N 1
ATOM 3199 C CA . THR A 1 399 ? -16.762 -5.087 79.570 1.00 34.96 398 THR A CA 1
ATOM 3200 C C . THR A 1 399 ? -15.680 -4.112 79.136 1.00 32.32 398 THR A C 1
ATOM 3201 O O . THR A 1 399 ? -14.502 -4.365 79.340 1.00 34.63 398 THR A O 1
ATOM 3205 N N . LEU A 1 400 ? -16.094 -2.999 78.508 1.00 32.92 399 LEU A N 1
ATOM 3206 C CA . LEU A 1 400 ? -15.134 -2.024 78.013 1.00 34.66 399 LEU A CA 1
ATOM 3207 C C . LEU A 1 400 ? -14.682 -1.122 79.156 1.00 37.41 399 LEU A C 1
ATOM 3208 O O . LEU A 1 400 ? -15.504 -0.561 79.898 1.00 38.51 399 LEU A O 1
ATOM 3213 N N . LEU A 1 401 ? -13.364 -0.969 79.258 1.00 36.59 400 LEU A N 1
ATOM 3214 C CA . LEU A 1 401 ? -12.758 0.010 80.136 1.00 34.60 400 LEU A CA 1
ATOM 3215 C C . LEU A 1 401 ? -12.381 1.193 79.276 1.00 37.01 400 LEU A C 1
ATOM 3216 O O . LEU A 1 401 ? -11.351 1.175 78.607 1.00 36.21 400 LEU A O 1
ATOM 3221 N N . ARG A 1 402 ? -13.279 2.179 79.281 1.00 35.38 401 ARG A N 1
ATOM 3222 C CA . ARG A 1 402 ? -13.222 3.290 78.370 1.00 35.48 401 ARG A CA 1
ATOM 3223 C C . ARG A 1 402 ? -12.344 4.349 79.012 1.00 42.14 401 ARG A C 1
ATOM 3224 O O . ARG A 1 402 ? -12.797 5.065 79.898 1.00 43.78 401 ARG A O 1
ATOM 3232 N N . LEU A 1 403 ? -11.103 4.445 78.554 1.00 39.40 402 LEU A N 1
ATOM 3233 C CA . LEU A 1 403 ? -10.136 5.367 79.135 1.00 41.33 402 LEU A CA 1
ATOM 3234 C C . LEU A 1 403 ? -10.304 6.750 78.517 1.00 43.42 402 LEU A C 1
ATOM 3235 O O . LEU A 1 403 ? -10.842 6.885 77.418 1.00 36.98 402 LEU A O 1
ATOM 3240 N N . PRO A 1 404 ? -9.797 7.826 79.170 1.00 41.33 403 PRO A N 1
ATOM 3241 C CA . PRO A 1 404 ? -9.708 9.139 78.520 1.00 43.41 403 PRO A CA 1
ATOM 3242 C C . PRO A 1 404 ? -8.994 9.132 77.169 1.00 42.27 403 PRO A C 1
ATOM 3243 O O . PRO A 1 404 ? -8.091 8.328 76.938 1.00 40.21 403 PRO A O 1
ATOM 3247 N N . LYS A 1 405 ? -9.416 10.063 76.301 1.00 41.73 404 LYS A N 1
ATOM 3248 C CA . LYS A 1 405 ? -9.017 10.120 74.908 1.00 43.54 404 LYS A CA 1
ATOM 3249 C C . LYS A 1 405 ? -7.522 10.363 74.797 1.00 43.65 404 LYS A C 1
ATOM 3250 O O . LYS A 1 405 ? -6.960 10.084 73.734 1.00 39.57 404 LYS A O 1
ATOM 3256 N N . ASP A 1 406 ? -6.884 10.856 75.876 1.00 40.30 405 ASP A N 1
ATOM 3257 C CA . ASP A 1 406 ? -5.436 11.017 75.887 1.00 45.62 405 ASP A CA 1
ATOM 3258 C C . ASP A 1 406 ? -4.705 9.975 76.751 1.00 40.35 405 ASP A C 1
ATOM 3259 O O . ASP A 1 406 ? -3.544 10.191 77.114 1.00 42.19 405 ASP A O 1
ATOM 3264 N N . ALA A 1 407 ? -5.340 8.840 77.070 1.00 40.04 406 ALA A N 1
ATOM 3265 C CA . ALA A 1 407 ? -4.730 7.889 78.006 1.00 38.42 406 ALA A CA 1
ATOM 3266 C C . ALA A 1 407 ? -3.718 6.935 77.358 1.00 41.65 406 ALA A C 1
ATOM 3267 O O . ALA A 1 407 ? -2.991 6.230 78.059 1.00 39.52 406 ALA A O 1
ATOM 3269 N N . LEU A 1 408 ? -3.692 6.869 76.025 1.00 41.10 407 LEU A N 1
ATOM 3270 C CA . LEU A 1 408 ? -2.753 6.012 75.322 1.00 41.13 407 LEU A CA 1
ATOM 3271 C C . LEU A 1 408 ? -1.960 6.891 74.370 1.00 40.88 407 LEU A C 1
ATOM 3272 O O . LEU A 1 408 ? -2.134 6.771 73.157 1.00 44.62 407 LEU A O 1
ATOM 3277 N N . PRO A 1 409 ? -1.063 7.764 74.876 1.00 43.64 408 PRO A N 1
ATOM 3278 C CA . PRO A 1 409 ? -0.264 8.627 74.008 1.00 43.68 408 PRO A CA 1
ATOM 3279 C C . PRO A 1 409 ? 0.605 7.756 73.105 1.00 46.63 408 PRO A C 1
ATOM 3280 O O . PRO A 1 409 ? 1.191 6.780 73.571 1.00 44.11 408 PRO A O 1
ATOM 3284 N N . TYR A 1 410 ? 0.647 8.114 71.815 1.00 44.18 409 TYR A N 1
ATOM 3285 C CA . TYR A 1 410 ? 1.368 7.352 70.803 1.00 46.23 409 TYR A CA 1
ATOM 3286 C C . TYR A 1 410 ? 2.847 7.730 70.833 1.00 45.03 409 TYR A C 1
ATOM 3287 O O . TYR A 1 410 ? 3.208 8.863 71.142 1.00 44.73 409 TYR A O 1
ATOM 3296 N N . VAL A 1 411 ? 3.718 6.787 70.485 1.00 39.47 410 VAL A N 1
ATOM 3297 C CA . VAL A 1 411 ? 5.107 7.153 70.267 1.00 46.22 410 VAL A CA 1
ATOM 3298 C C . VAL A 1 411 ? 5.334 7.273 68.761 1.00 44.01 410 VAL A C 1
ATOM 3299 O O . VAL A 1 411 ? 4.922 6.422 67.968 1.00 43.08 410 VAL A O 1
ATOM 3303 N N . PRO A 1 412 ? 5.930 8.394 68.304 1.00 46.61 411 PRO A N 1
ATOM 3304 C CA . PRO A 1 412 ? 6.205 8.576 66.881 1.00 45.72 411 PRO A CA 1
ATOM 3305 C C . PRO A 1 412 ? 7.124 7.505 66.316 1.00 42.21 411 PRO A C 1
ATOM 3306 O O . PRO A 1 412 ? 8.065 7.073 66.982 1.00 41.41 411 PRO A O 1
ATOM 3310 N N . SER A 1 413 ? 6.844 7.081 65.080 1.00 43.93 412 SER A N 1
ATOM 3311 C CA . SER A 1 413 ? 7.761 6.254 64.314 1.00 45.71 412 SER A CA 1
ATOM 3312 C C . SER A 1 413 ? 9.069 7.012 64.087 1.00 49.89 412 SER A C 1
ATOM 3313 O O . SER A 1 413 ? 9.052 8.201 63.781 1.00 50.71 412 SER A O 1
ATOM 3316 N N . SER A 1 414 ? 10.196 6.302 64.196 1.00 54.15 413 SER A N 1
ATOM 3317 C CA . SER A 1 414 ? 11.507 6.869 63.930 1.00 56.92 413 SER A CA 1
ATOM 3318 C C . SER A 1 414 ? 11.724 7.072 62.427 1.00 52.42 413 SER A C 1
ATOM 3319 O O . SER A 1 414 ? 12.623 7.803 62.036 1.00 53.93 413 SER A O 1
ATOM 3322 N N . LEU A 1 415 ? 10.891 6.446 61.582 1.00 53.17 414 LEU A N 1
ATOM 3323 C CA . LEU A 1 415 ? 10.966 6.605 60.131 1.00 52.41 414 LEU A CA 1
ATOM 3324 C C . LEU A 1 415 ? 10.102 7.777 59.638 1.00 46.89 414 LEU A C 1
ATOM 3325 O O . LEU A 1 415 ? 9.955 7.988 58.430 1.00 45.13 414 LEU A O 1
ATOM 3330 N N . ALA A 1 416 ? 9.481 8.513 60.566 1.00 46.72 415 ALA A N 1
ATOM 3331 C CA . ALA A 1 416 ? 8.636 9.649 60.229 1.00 46.41 415 ALA A CA 1
ATOM 3332 C C . ALA A 1 416 ? 9.445 10.696 59.455 1.00 47.48 415 ALA A C 1
ATOM 3333 O O . ALA A 1 416 ? 10.575 11.004 59.826 1.00 46.85 415 ALA A O 1
ATOM 3335 N N . PRO A 1 417 ? 8.897 11.255 58.347 1.00 42.94 416 PRO A N 1
ATOM 3336 C CA . PRO A 1 417 ? 9.641 12.187 57.497 1.00 45.34 416 PRO A CA 1
ATOM 3337 C C . PRO A 1 417 ? 9.856 13.528 58.200 1.00 47.22 416 PRO A C 1
ATOM 3338 O O . PRO A 1 417 ? 8.992 13.991 58.943 1.00 45.71 416 PRO A O 1
ATOM 3342 N N . THR A 1 418 ? 11.042 14.105 57.987 1.00 52.44 417 THR A N 1
ATOM 3343 C CA . THR A 1 418 ? 11.460 15.327 58.661 1.00 61.73 417 THR A CA 1
ATOM 3344 C C . THR A 1 418 ? 11.375 16.540 57.724 1.00 54.43 417 THR A C 1
ATOM 3345 O O . THR A 1 418 ? 11.338 17.664 58.210 1.00 58.89 417 THR A O 1
ATOM 3349 N N . ASP A 1 419 ? 11.385 16.337 56.395 1.00 50.80 418 ASP A N 1
ATOM 3350 C CA . ASP A 1 419 ? 11.292 17.455 55.463 1.00 48.72 418 ASP A CA 1
ATOM 3351 C C . ASP A 1 419 ? 10.178 17.185 54.453 1.00 48.63 418 ASP A C 1
ATOM 3352 O O . ASP A 1 419 ? 10.419 17.115 53.237 1.00 42.37 418 ASP A O 1
ATOM 3357 N N . VAL A 1 420 ? 8.937 17.074 54.959 1.00 41.50 419 VAL A N 1
ATOM 3358 C CA . VAL A 1 420 ? 7.817 16.778 54.078 1.00 40.15 419 VAL A CA 1
ATOM 3359 C C . VAL A 1 420 ? 7.720 17.832 52.975 1.00 39.14 419 VAL A C 1
ATOM 3360 O O . VAL A 1 420 ? 7.796 19.004 53.256 1.00 37.62 419 VAL A O 1
ATOM 3364 N N . GLN A 1 421 ? 7.461 17.377 51.739 1.00 41.37 420 GLN A N 1
ATOM 3365 C CA . GLN A 1 421 ? 7.124 18.238 50.617 1.00 45.17 420 GLN A CA 1
ATOM 3366 C C . GLN A 1 421 ? 5.607 18.224 50.401 1.00 40.27 420 GLN A C 1
ATOM 3367 O O . GLN A 1 421 ? 4.952 17.167 50.519 1.00 41.59 420 GLN A O 1
ATOM 3373 N N . TYR A 1 422 ? 5.088 19.378 49.943 1.00 40.24 421 TYR A N 1
ATOM 3374 C CA . TYR A 1 422 ? 3.656 19.605 49.738 1.00 41.90 421 TYR A CA 1
ATOM 3375 C C . TYR A 1 422 ? 3.361 20.076 48.314 1.00 48.85 421 TYR A C 1
ATOM 3376 O O . TYR A 1 422 ? 4.037 20.942 47.763 1.00 49.80 421 TYR A O 1
ATOM 3385 N N . VAL A 1 423 ? 2.367 19.448 47.692 1.00 44.87 422 VAL A N 1
ATOM 3386 C CA . VAL A 1 423 ? 1.843 19.900 46.422 1.00 45.73 422 VAL A CA 1
ATOM 3387 C C . VAL A 1 423 ? 0.402 20.309 46.701 1.00 49.65 422 VAL A C 1
ATOM 3388 O O . VAL A 1 423 ? -0.435 19.439 46.968 1.00 45.69 422 VAL A O 1
ATOM 3392 N N . LEU A 1 424 ? 0.135 21.627 46.711 1.00 48.92 423 LEU A N 1
ATOM 3393 C CA . LEU A 1 424 ? -1.225 22.134 46.846 1.00 42.66 423 LEU A CA 1
ATOM 3394 C C . LEU A 1 424 ? -1.641 22.739 45.514 1.00 46.55 423 LEU A C 1
ATOM 3395 O O . LEU A 1 424 ? -1.285 23.872 45.199 1.00 44.88 423 LEU A O 1
ATOM 3400 N N . ARG A 1 425 ? -2.366 21.949 44.720 1.00 38.83 424 ARG A N 1
ATOM 3401 C CA . ARG A 1 425 ? -2.805 22.405 43.420 1.00 36.65 424 ARG A CA 1
ATOM 3402 C C . ARG A 1 425 ? -4.076 23.214 43.606 1.00 39.78 424 ARG A C 1
ATOM 3403 O O . ARG A 1 425 ? -5.046 22.707 44.164 1.00 37.16 424 ARG A O 1
ATOM 3411 N N . GLU A 1 426 ? -4.089 24.427 43.043 1.00 41.83 425 GLU A N 1
ATOM 3412 C CA . GLU A 1 426 ? -5.209 25.342 43.197 1.00 45.56 425 GLU A CA 1
ATOM 3413 C C . GLU A 1 426 ? -6.442 24.856 42.437 1.00 47.98 425 GLU A C 1
ATOM 3414 O O . GLU A 1 426 ? -7.546 24.907 42.962 1.00 54.40 425 GLU A O 1
ATOM 3420 N N . THR A 1 427 ? -6.293 24.443 41.186 1.00 43.88 426 THR A N 1
ATOM 3421 C CA . THR A 1 427 ? -7.466 24.102 40.389 1.00 49.25 426 THR A CA 1
ATOM 3422 C C . THR A 1 427 ? -7.083 22.930 39.506 1.00 43.05 426 THR A C 1
ATOM 3423 O O . THR A 1 427 ? -6.898 23.084 38.311 1.00 41.86 426 THR A O 1
ATOM 3427 N N . PRO A 1 428 ? -6.863 21.743 40.093 1.00 38.94 427 PRO A N 1
ATOM 3428 C CA . PRO A 1 428 ? -6.376 20.614 39.314 1.00 39.00 427 PRO A CA 1
ATOM 3429 C C . PRO A 1 428 ? -7.398 20.205 38.277 1.00 38.25 427 PRO A C 1
ATOM 3430 O O . PRO A 1 428 ? -8.593 20.181 38.567 1.00 41.82 427 PRO A O 1
ATOM 3434 N N . GLU A 1 429 ? -6.921 19.858 37.078 1.00 38.59 428 GLU A N 1
ATOM 3435 C CA . GLU A 1 429 ? -7.827 19.355 36.055 1.00 41.12 428 GLU A CA 1
ATOM 3436 C C . GLU A 1 429 ? -8.407 17.994 36.409 1.00 39.44 428 GLU A C 1
ATOM 3437 O O . GLU A 1 429 ? -9.499 17.673 35.949 1.00 41.44 428 GLU A O 1
ATOM 3443 N N . VAL A 1 430 ? -7.634 17.177 37.140 1.00 39.78 429 VAL A N 1
ATOM 3444 C CA . VAL A 1 430 ? -8.095 15.882 37.631 1.00 38.63 429 VAL A CA 1
ATOM 3445 C C . VAL A 1 430 ? -7.796 15.888 39.129 1.00 37.48 429 VAL A C 1
ATOM 3446 O O . VAL A 1 430 ? -6.688 16.246 39.528 1.00 37.01 429 VAL A O 1
ATOM 3450 N N . VAL A 1 431 ? -8.803 15.605 39.957 1.00 33.17 430 VAL A N 1
ATOM 3451 C CA . VAL A 1 431 ? -8.578 15.474 41.391 1.00 33.59 430 VAL A CA 1
ATOM 3452 C C . VAL A 1 431 ? -8.048 14.057 41.653 1.00 35.32 430 VAL A C 1
ATOM 3453 O O . VAL A 1 431 ? -8.743 13.072 41.382 1.00 32.29 430 VAL A O 1
ATOM 3457 N N . ASN A 1 432 ? -6.796 13.978 42.122 1.00 30.74 431 ASN A N 1
ATOM 3458 C CA . ASN A 1 432 ? -6.168 12.708 42.473 1.00 32.92 431 ASN A CA 1
ATOM 3459 C C . ASN A 1 432 ? -6.558 12.374 43.907 1.00 29.05 431 ASN A C 1
ATOM 3460 O O . ASN A 1 432 ? -6.268 13.146 44.819 1.00 30.46 431 ASN A O 1
ATOM 3465 N N . ILE A 1 433 ? -7.177 11.212 44.088 1.00 29.57 432 ILE A N 1
ATOM 3466 C CA . ILE A 1 433 ? -7.679 10.780 45.366 1.00 27.51 432 ILE A CA 1
ATOM 3467 C C . ILE A 1 433 ? -6.902 9.550 45.835 1.00 27.31 432 ILE A C 1
ATOM 3468 O O . ILE A 1 433 ? -6.980 8.507 45.202 1.00 29.05 432 ILE A O 1
ATOM 3473 N N . GLY A 1 434 ? -6.210 9.688 46.952 1.00 26.59 433 GLY A N 1
ATOM 3474 C CA . GLY A 1 434 ? -5.411 8.608 47.500 1.00 28.93 433 GLY A CA 1
ATOM 3475 C C . GLY A 1 434 ? -6.235 7.741 48.435 1.00 29.65 433 GLY A C 1
ATOM 3476 O O . GLY A 1 434 ? -7.045 8.226 49.221 1.00 29.19 433 GLY A O 1
ATOM 3477 N N . ILE A 1 435 ? -5.983 6.428 48.357 1.00 26.91 434 ILE A N 1
ATOM 3478 C CA . ILE A 1 435 ? -6.600 5.483 49.275 1.00 27.36 434 ILE A CA 1
ATOM 3479 C C . ILE A 1 435 ? -5.487 4.605 49.820 1.00 25.65 434 ILE A C 1
ATOM 3480 O O . ILE A 1 435 ? -4.876 3.841 49.074 1.00 29.03 434 ILE A O 1
ATOM 3485 N N . ALA A 1 436 ? -5.206 4.764 51.096 1.00 26.60 435 ALA A N 1
ATOM 3486 C CA . ALA A 1 436 ? -4.215 4.002 51.812 1.00 30.12 435 ALA A CA 1
ATOM 3487 C C . ALA A 1 436 ? -4.976 2.912 52.549 1.00 31.08 435 ALA A C 1
ATOM 3488 O O . ALA A 1 436 ? -5.737 3.164 53.479 1.00 35.98 435 ALA A O 1
ATOM 3490 N N . ALA A 1 437 ? -4.842 1.700 52.052 1.00 33.19 436 ALA A N 1
ATOM 3491 C CA . ALA A 1 437 ? -5.562 0.593 52.645 1.00 34.88 436 ALA A CA 1
ATOM 3492 C C . ALA A 1 437 ? -4.847 -0.717 52.350 1.00 31.38 436 ALA A C 1
ATOM 3493 O O . ALA A 1 437 ? -4.507 -0.970 51.193 1.00 37.73 436 ALA A O 1
ATOM 3495 N N . THR A 1 438 ? -4.746 -1.557 53.387 1.00 31.89 437 THR A N 1
ATOM 3496 C CA . THR A 1 438 ? -4.427 -2.956 53.212 1.00 30.98 437 THR A CA 1
ATOM 3497 C C . THR A 1 438 ? -5.541 -3.575 52.372 1.00 26.46 437 THR A C 1
ATOM 3498 O O . THR A 1 438 ? -6.695 -3.138 52.390 1.00 25.30 437 THR A O 1
ATOM 3502 N N . THR A 1 439 ? -5.178 -4.637 51.652 1.00 26.76 438 THR A N 1
ATOM 3503 C CA . THR A 1 439 ? -6.132 -5.339 50.825 1.00 24.17 438 THR A CA 1
ATOM 3504 C C . THR A 1 439 ? -7.315 -5.869 51.614 1.00 24.37 438 THR A C 1
ATOM 3505 O O . THR A 1 439 ? -8.390 -5.986 51.025 1.00 27.24 438 THR A O 1
ATOM 3509 N N . MET A 1 440 ? -7.135 -6.194 52.891 1.00 24.65 439 MET A N 1
ATOM 3510 C CA . MET A 1 440 ? -8.216 -6.757 53.702 1.00 26.05 439 MET A CA 1
ATOM 3511 C C . MET A 1 440 ? -9.402 -5.792 53.781 1.00 27.86 439 MET A C 1
ATOM 3512 O O . MET A 1 440 ? -10.552 -6.220 53.938 1.00 25.90 439 MET A O 1
ATOM 3517 N N . LYS A 1 441 ? -9.100 -4.488 53.672 1.00 27.91 440 LYS A N 1
ATOM 3518 C CA . LYS A 1 441 ? -10.094 -3.425 53.844 1.00 25.16 440 LYS A CA 1
ATOM 3519 C C . LYS A 1 441 ? -10.897 -3.133 52.581 1.00 26.54 440 LYS A C 1
ATOM 3520 O O . LYS A 1 441 ? -11.862 -2.361 52.637 1.00 25.78 440 LYS A O 1
ATOM 3526 N N . LEU A 1 442 ? -10.533 -3.747 51.436 1.00 26.71 441 LEU A N 1
ATOM 3527 C CA . LEU A 1 442 ? -11.263 -3.577 50.195 1.00 27.58 441 LEU A CA 1
ATOM 3528 C C . LEU A 1 442 ? -12.427 -4.549 50.127 1.00 28.08 441 LEU A C 1
ATOM 3529 O O . LEU A 1 442 ? -12.315 -5.692 50.572 1.00 28.13 441 LEU A O 1
ATOM 3534 N N . ASN A 1 443 ? -13.508 -4.095 49.481 1.00 27.07 442 ASN A N 1
ATOM 3535 C CA . ASN A 1 443 ? -14.703 -4.908 49.350 1.00 25.06 442 ASN A CA 1
ATOM 3536 C C . ASN A 1 443 ? -15.627 -4.275 48.315 1.00 24.67 442 ASN A C 1
ATOM 3537 O O . ASN A 1 443 ? -15.379 -3.170 47.832 1.00 26.06 442 ASN A O 1
ATOM 3542 N N . PRO A 1 444 ? -16.673 -4.995 47.861 1.00 26.31 443 PRO A N 1
ATOM 3543 C CA . PRO A 1 444 ? -17.557 -4.475 46.817 1.00 27.83 443 PRO A CA 1
ATOM 3544 C C . PRO A 1 444 ? -18.317 -3.211 47.184 1.00 28.10 443 PRO A C 1
ATOM 3545 O O . PRO A 1 444 ? -18.597 -2.382 46.294 1.00 29.63 443 PRO A O 1
ATOM 3549 N N . TYR A 1 445 ? -18.662 -3.064 48.460 1.00 27.66 444 TYR A N 1
ATOM 3550 C CA . TYR A 1 445 ? -19.390 -1.864 48.871 1.00 31.05 444 TYR A CA 1
ATOM 3551 C C . TYR A 1 445 ? -18.515 -0.628 48.694 1.00 29.06 444 TYR A C 1
ATOM 3552 O O . TYR A 1 445 ? -18.945 0.405 48.178 1.00 28.60 444 TYR A O 1
ATOM 3561 N N . PHE A 1 446 ? -17.298 -0.723 49.203 1.00 27.48 445 PHE A N 1
ATOM 3562 C CA . PHE A 1 446 ? -16.343 0.370 49.098 1.00 27.30 445 PHE A CA 1
ATOM 3563 C C . PHE A 1 446 ? -16.076 0.711 47.646 1.00 27.88 445 PHE A C 1
ATOM 3564 O O . PHE A 1 446 ? -16.103 1.881 47.263 1.00 29.06 445 PHE A O 1
ATOM 3572 N N . LEU A 1 447 ? -15.763 -0.301 46.810 1.00 27.08 446 LEU A N 1
ATOM 3573 C CA . LEU A 1 447 ? -15.470 -0.018 45.415 1.00 27.45 446 LEU A CA 1
ATOM 3574 C C . LEU A 1 447 ? -16.672 0.555 44.672 1.00 27.91 446 LEU A C 1
ATOM 3575 O O . LEU A 1 447 ? -16.493 1.446 43.830 1.00 28.14 446 LEU A O 1
ATOM 3580 N N . GLU A 1 448 ? -17.866 0.034 44.930 1.00 26.08 447 GLU A N 1
ATOM 3581 C CA . GLU A 1 448 ? -19.073 0.568 44.273 1.00 31.81 447 GLU A CA 1
ATOM 3582 C C . GLU A 1 448 ? -19.292 2.038 44.649 1.00 30.04 447 GLU A C 1
ATOM 3583 O O . GLU A 1 448 ? -19.725 2.852 43.809 1.00 29.70 447 GLU A O 1
ATOM 3589 N N . THR A 1 449 ? -18.939 2.365 45.898 1.00 30.27 448 THR A N 1
ATOM 3590 C CA . THR A 1 449 ? -19.012 3.718 46.426 1.00 30.86 448 THR A CA 1
ATOM 3591 C C . THR A 1 449 ? -18.067 4.643 45.665 1.00 31.24 448 THR A C 1
ATOM 3592 O O . THR A 1 449 ? -18.461 5.723 45.216 1.00 29.25 448 THR A O 1
ATOM 3596 N N . LEU A 1 450 ? -16.832 4.194 45.437 1.00 27.89 449 LEU A N 1
ATOM 3597 C CA . LEU A 1 450 ? -15.886 4.991 44.679 1.00 28.68 449 LEU A CA 1
ATOM 3598 C C . LEU A 1 450 ? -16.399 5.198 43.261 1.00 29.72 449 LEU A C 1
ATOM 3599 O O . LEU A 1 450 ? -16.263 6.295 42.699 1.00 29.45 449 LEU A O 1
ATOM 3604 N N . LYS A 1 451 ? -16.985 4.152 42.663 1.00 29.01 450 LYS A N 1
ATOM 3605 C CA . LYS A 1 451 ? -17.470 4.253 41.302 1.00 32.51 450 LYS A CA 1
ATOM 3606 C C . LYS A 1 451 ? -18.569 5.320 41.229 1.00 31.43 450 LYS A C 1
ATOM 3607 O O . LYS A 1 451 ? -18.642 6.115 40.265 1.00 31.93 450 LYS A O 1
ATOM 3613 N N . THR A 1 452 ? -19.427 5.337 42.238 1.00 31.94 451 THR A N 1
ATOM 3614 C CA . THR A 1 452 ? -20.506 6.329 42.290 1.00 33.99 451 THR A CA 1
ATOM 3615 C C . THR A 1 452 ? -19.951 7.751 42.426 1.00 34.57 451 THR A C 1
ATOM 3616 O O . THR A 1 452 ? -20.454 8.687 41.782 1.00 34.64 451 THR A O 1
ATOM 3620 N N . ILE A 1 453 ? -18.927 7.930 43.263 1.00 32.21 452 ILE A N 1
ATOM 3621 C CA . ILE A 1 453 ? -18.311 9.233 43.425 1.00 31.76 452 ILE A CA 1
ATOM 3622 C C . ILE A 1 453 ? -17.784 9.686 42.071 1.00 33.71 452 ILE A C 1
ATOM 3623 O O . ILE A 1 453 ? -17.998 10.836 41.663 1.00 31.53 452 ILE A O 1
ATOM 3628 N N . ARG A 1 454 ? -17.137 8.760 41.339 1.00 30.17 453 ARG A N 1
ATOM 3629 C CA . ARG A 1 454 ? -16.573 9.109 40.044 1.00 34.49 453 ARG A CA 1
ATOM 3630 C C . ARG A 1 454 ? -17.699 9.516 39.091 1.00 36.92 453 ARG A C 1
ATOM 3631 O O . ARG A 1 454 ? -17.585 10.513 38.373 1.00 36.60 453 ARG A O 1
ATOM 3639 N N . ASP A 1 455 ? -18.778 8.737 39.097 1.00 35.01 454 ASP A N 1
ATOM 3640 C CA . ASP A 1 455 ? -19.825 8.884 38.101 1.00 35.99 454 ASP A CA 1
ATOM 3641 C C . ASP A 1 455 ? -20.642 10.147 38.382 1.00 39.02 454 ASP A C 1
ATOM 3642 O O . ASP A 1 455 ? -21.233 10.695 37.461 1.00 40.19 454 ASP A O 1
ATOM 3647 N N . ARG A 1 456 ? -20.688 10.606 39.637 1.00 36.58 455 ARG A N 1
ATOM 3648 C CA . ARG A 1 456 ? -21.537 11.730 39.996 1.00 38.71 455 ARG A CA 1
ATOM 3649 C C . ARG A 1 456 ? -20.771 13.043 40.106 1.00 42.83 455 ARG A C 1
ATOM 3650 O O . ARG A 1 456 ? -21.388 14.104 40.099 1.00 38.68 455 ARG A O 1
ATOM 3658 N N . ALA A 1 457 ? -19.463 12.983 40.343 1.00 35.65 456 ALA A N 1
ATOM 3659 C CA . ALA A 1 457 ? -18.704 14.199 40.593 1.00 38.91 456 ALA A CA 1
ATOM 3660 C C . ALA A 1 457 ? -18.704 15.064 39.334 1.00 39.39 456 ALA A C 1
ATOM 3661 O O . ALA A 1 457 ? -18.644 14.534 38.231 1.00 40.66 456 ALA A O 1
ATOM 3663 N N . LYS A 1 458 ? -18.723 16.389 39.504 1.00 35.51 457 LYS A N 1
ATOM 3664 C CA . LYS A 1 458 ? -18.670 17.282 38.351 1.00 40.14 457 LYS A CA 1
ATOM 3665 C C . LYS A 1 458 ? -17.227 17.620 38.000 1.00 42.41 457 LYS A C 1
ATOM 3666 O O . LYS A 1 458 ? -16.983 18.379 37.085 1.00 44.30 457 LYS A O 1
ATOM 3672 N N . VAL A 1 459 ? -16.263 17.076 38.748 1.00 39.32 458 VAL A N 1
ATOM 3673 C CA . VAL A 1 459 ? -14.863 17.194 38.397 1.00 35.11 458 VAL A CA 1
ATOM 3674 C C . VAL A 1 459 ? -14.388 15.804 37.988 1.00 34.98 458 VAL A C 1
ATOM 3675 O O . VAL A 1 459 ? -15.002 14.807 38.350 1.00 33.04 458 VAL A O 1
ATOM 3679 N N . LYS A 1 460 ? -13.308 15.759 37.206 1.00 37.06 459 LYS A N 1
ATOM 3680 C CA . LYS A 1 460 ? -12.657 14.502 36.872 1.00 37.53 459 LYS A CA 1
ATOM 3681 C C . LYS A 1 460 ? -11.869 14.041 38.095 1.00 33.28 459 LYS A C 1
ATOM 3682 O O . LYS A 1 460 ? -11.256 14.851 38.779 1.00 33.35 459 LYS A O 1
ATOM 3688 N N . VAL A 1 461 ? -11.871 12.727 38.349 1.00 35.21 460 VAL A N 1
ATOM 3689 C CA . VAL A 1 461 ? -11.123 12.193 39.476 1.00 35.01 460 VAL A CA 1
ATOM 3690 C C . VAL A 1 461 ? -10.267 11.025 38.992 1.00 34.36 460 VAL A C 1
ATOM 3691 O O . VAL A 1 461 ? -10.562 10.419 37.966 1.00 33.39 460 VAL A O 1
ATOM 3695 N N . HIS A 1 462 ? -9.229 10.704 39.754 1.00 33.30 461 HIS A N 1
ATOM 3696 C CA . HIS A 1 462 ? -8.455 9.482 39.551 1.00 33.09 461 HIS A CA 1
ATOM 3697 C C . HIS A 1 462 ? -8.056 8.931 40.921 1.00 31.67 461 HIS A C 1
ATOM 3698 O O . HIS A 1 462 ? -7.614 9.677 41.797 1.00 33.71 461 HIS A O 1
ATOM 3705 N N . PHE A 1 463 ? -8.281 7.630 41.131 1.00 28.61 462 PHE A N 1
ATOM 3706 C CA . PHE A 1 463 ? -8.029 6.998 42.415 1.00 29.25 462 PHE A CA 1
ATOM 3707 C C . PHE A 1 463 ? -6.656 6.329 42.434 1.00 31.25 462 PHE A C 1
ATOM 3708 O O . PHE A 1 463 ? -6.368 5.486 41.577 1.00 31.90 462 PHE A O 1
ATOM 3716 N N . HIS A 1 464 ? -5.806 6.709 43.398 1.00 29.44 463 HIS A N 1
ATOM 3717 C CA . HIS A 1 464 ? -4.526 6.035 43.561 1.00 28.78 463 HIS A CA 1
ATOM 3718 C C . HIS A 1 464 ? -4.600 5.134 44.793 1.00 28.72 463 HIS A C 1
ATOM 3719 O O . HIS A 1 464 ? -4.691 5.621 45.906 1.00 30.04 463 HIS A O 1
ATOM 3726 N N . PHE A 1 465 ? -4.551 3.820 44.606 1.00 25.30 464 PHE A N 1
ATOM 3727 C CA . PHE A 1 465 ? -4.627 2.893 45.723 1.00 25.15 464 PHE A CA 1
ATOM 3728 C C . PHE A 1 465 ? -3.214 2.474 46.109 1.00 29.27 464 PHE A C 1
ATOM 3729 O O . PHE A 1 465 ? -2.506 1.894 45.283 1.00 27.33 464 PHE A O 1
ATOM 3737 N N . ALA A 1 466 ? -2.835 2.792 47.352 1.00 26.54 465 ALA A N 1
ATOM 3738 C CA . ALA A 1 466 ? -1.582 2.362 47.948 1.00 27.12 465 ALA A CA 1
ATOM 3739 C C . ALA A 1 466 ? -1.848 1.113 48.773 1.00 26.58 465 ALA A C 1
ATOM 3740 O O . ALA A 1 466 ? -2.374 1.194 49.881 1.00 29.21 465 ALA A O 1
ATOM 3742 N N . LEU A 1 467 ? -1.583 -0.074 48.164 1.00 27.68 466 LEU A N 1
ATOM 3743 C CA . LEU A 1 467 ? -2.194 -1.325 48.636 1.00 27.02 466 LEU A CA 1
ATOM 3744 C C . LEU A 1 467 ? -1.231 -2.155 49.499 1.00 30.93 466 LEU A C 1
ATOM 3745 O O . LEU A 1 467 ? -0.438 -2.972 48.969 1.00 29.71 466 LEU A O 1
ATOM 3750 N N . GLY A 1 468 ? -1.309 -1.988 50.811 1.00 30.56 467 GLY A N 1
ATOM 3751 C CA . GLY A 1 468 ? -0.630 -2.864 51.758 1.00 31.75 467 GLY A CA 1
ATOM 3752 C C . GLY A 1 468 ? -1.044 -4.313 51.530 1.00 31.02 467 GLY A C 1
ATOM 3753 O O . GLY A 1 468 ? -2.224 -4.590 51.369 1.00 28.23 467 GLY A O 1
ATOM 3754 N N . GLN A 1 469 ? -0.054 -5.215 51.521 1.00 29.22 468 GLN A N 1
ATOM 3755 C CA . GLN A 1 469 ? -0.246 -6.650 51.353 1.00 28.96 468 GLN A CA 1
ATOM 3756 C C . GLN A 1 469 ? -0.494 -7.043 49.897 1.00 28.90 468 GLN A C 1
ATOM 3757 O O . GLN A 1 469 ? -0.730 -8.219 49.624 1.00 29.98 468 GLN A O 1
ATOM 3763 N N . SER A 1 470 ? -0.512 -6.097 48.947 1.00 26.99 469 SER A N 1
ATOM 3764 C CA . SER A 1 470 ? -0.612 -6.456 47.543 1.00 28.88 469 SER A CA 1
ATOM 3765 C C . SER A 1 470 ? 0.810 -6.663 47.015 1.00 28.76 469 SER A C 1
ATOM 3766 O O . SER A 1 470 ? 1.491 -5.724 46.583 1.00 26.03 469 SER A O 1
ATOM 3769 N N . ILE A 1 471 ? 1.271 -7.900 47.162 1.00 27.19 470 ILE A N 1
ATOM 3770 C CA . ILE A 1 471 ? 2.659 -8.272 46.946 1.00 25.24 470 ILE A CA 1
ATOM 3771 C C . ILE A 1 471 ? 2.680 -9.439 45.964 1.00 25.62 470 ILE A C 1
ATOM 3772 O O . ILE A 1 471 ? 1.899 -10.363 46.144 1.00 23.68 470 ILE A O 1
ATOM 3777 N N . GLY A 1 472 ? 3.598 -9.390 44.991 1.00 25.03 471 GLY A N 1
ATOM 3778 C CA . GLY A 1 472 ? 3.851 -10.544 44.126 1.00 25.25 471 GLY A CA 1
ATOM 3779 C C . GLY A 1 472 ? 2.595 -11.008 43.399 1.00 24.27 471 GLY A C 1
ATOM 3780 O O . GLY A 1 472 ? 1.919 -10.198 42.741 1.00 24.68 471 GLY A O 1
ATOM 3781 N N . ILE A 1 473 ? 2.243 -12.296 43.566 1.00 25.11 472 ILE A N 1
ATOM 3782 C CA . ILE A 1 473 ? 1.147 -12.883 42.799 1.00 25.34 472 ILE A CA 1
ATOM 3783 C C . ILE A 1 473 ? -0.220 -12.379 43.272 1.00 25.38 472 ILE A C 1
ATOM 3784 O O . ILE A 1 473 ? -1.220 -12.662 42.631 1.00 24.98 472 ILE A O 1
ATOM 3789 N N . THR A 1 474 ? -0.276 -11.586 44.350 1.00 22.25 473 THR A N 1
ATOM 3790 C CA . THR A 1 474 ? -1.535 -10.994 44.756 1.00 23.07 473 THR A CA 1
ATOM 3791 C C . THR A 1 474 ? -1.954 -9.878 43.788 1.00 25.11 473 THR A C 1
ATOM 3792 O O . THR A 1 474 ? -3.147 -9.655 43.585 1.00 23.87 473 THR A O 1
ATOM 3796 N N . HIS A 1 475 ? -0.982 -9.141 43.254 1.00 24.47 474 HIS A N 1
ATOM 3797 C CA . HIS A 1 475 ? -1.245 -7.851 42.621 1.00 24.35 474 HIS A CA 1
ATOM 3798 C C . HIS A 1 475 ? -2.120 -7.879 41.365 1.00 25.04 474 HIS A C 1
ATOM 3799 O O . HIS A 1 475 ? -3.034 -7.059 41.247 1.00 24.53 474 HIS A O 1
ATOM 3806 N N . PRO A 1 476 ? -1.859 -8.711 40.334 1.00 24.73 475 PRO A N 1
ATOM 3807 C CA . PRO A 1 476 ? -2.699 -8.682 39.135 1.00 24.07 475 PRO A CA 1
ATOM 3808 C C . PRO A 1 476 ? -4.174 -8.819 39.459 1.00 22.95 475 PRO A C 1
ATOM 3809 O O . PRO A 1 476 ? -5.003 -8.149 38.845 1.00 25.16 475 PRO A O 1
ATOM 3813 N N . TYR A 1 477 ? -4.502 -9.720 40.390 1.00 22.41 476 TYR A N 1
ATOM 3814 C CA . TYR A 1 477 ? -5.866 -9.966 40.805 1.00 24.20 476 TYR A CA 1
ATOM 3815 C C . TYR A 1 477 ? -6.497 -8.707 41.408 1.00 25.47 476 TYR A C 1
ATOM 3816 O O . TYR A 1 477 ? -7.605 -8.315 41.041 1.00 24.78 476 TYR A O 1
ATOM 3825 N N . VAL A 1 478 ? -5.751 -8.054 42.310 1.00 24.34 477 VAL A N 1
ATOM 3826 C CA . VAL A 1 478 ? -6.234 -6.849 42.974 1.00 22.86 477 VAL A CA 1
ATOM 3827 C C . VAL A 1 478 ? -6.414 -5.727 41.941 1.00 23.10 477 VAL A C 1
ATOM 3828 O O . VAL A 1 478 ? -7.442 -5.043 41.939 1.00 25.10 477 VAL A O 1
ATOM 3832 N N . ALA A 1 479 ? -5.463 -5.576 41.038 1.00 24.09 478 ALA A N 1
ATOM 3833 C CA . ALA A 1 479 ? -5.527 -4.569 39.984 1.00 26.68 478 ALA A CA 1
ATOM 3834 C C . ALA A 1 479 ? -6.740 -4.791 39.092 1.00 26.32 478 ALA A C 1
ATOM 3835 O O . ALA A 1 479 ? -7.416 -3.840 38.721 1.00 26.36 478 ALA A O 1
ATOM 3837 N N . ARG A 1 480 ? -6.994 -6.055 38.702 1.00 27.75 479 ARG A N 1
ATOM 3838 C CA . ARG A 1 480 ? -8.137 -6.356 37.865 1.00 25.99 479 ARG A CA 1
ATOM 3839 C C . ARG A 1 480 ? -9.448 -6.034 38.580 1.00 26.31 479 ARG A C 1
ATOM 3840 O O . ARG A 1 480 ? -10.397 -5.505 37.979 1.00 28.29 479 ARG A O 1
ATOM 3848 N N . PHE A 1 481 ? -9.532 -6.395 39.862 1.00 26.26 480 PHE A N 1
ATOM 3849 C CA . PHE A 1 481 ? -10.667 -6.033 40.708 1.00 27.36 480 PHE A CA 1
ATOM 3850 C C . PHE A 1 481 ? -10.930 -4.534 40.645 1.00 27.08 480 PHE A C 1
ATOM 3851 O O . PHE A 1 481 ? -12.068 -4.088 40.447 1.00 27.45 480 PHE A O 1
ATOM 3859 N N . ILE A 1 482 ? -9.876 -3.725 40.842 1.00 30.27 481 ILE A N 1
ATOM 3860 C CA . ILE A 1 482 ? -10.050 -2.279 40.851 1.00 31.25 481 ILE A CA 1
ATOM 3861 C C . ILE A 1 482 ? -10.513 -1.809 39.477 1.00 31.54 481 ILE A C 1
ATOM 3862 O O . ILE A 1 482 ? -11.459 -1.019 39.366 1.00 27.84 481 ILE A O 1
ATOM 3867 N N . ARG A 1 483 ? -9.883 -2.340 38.431 1.00 28.03 482 ARG A N 1
ATOM 3868 C CA . ARG A 1 483 ? -10.239 -2.006 37.058 1.00 29.06 482 ARG A CA 1
ATOM 3869 C C . ARG A 1 483 ? -11.708 -2.360 36.770 1.00 29.68 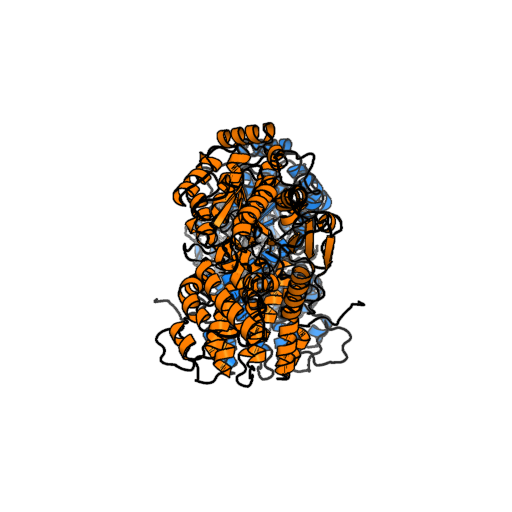482 ARG A C 1
ATOM 3870 O O . ARG A 1 483 ? -12.370 -1.663 36.000 1.00 30.07 482 ARG A O 1
ATOM 3878 N N . SER A 1 484 ? -12.229 -3.419 37.380 1.00 27.16 483 SER A N 1
ATOM 3879 C CA . SER A 1 484 ? -13.574 -3.855 37.058 1.00 29.95 483 SER A CA 1
ATOM 3880 C C . SER A 1 484 ? -14.593 -2.800 37.509 1.00 32.98 483 SER A C 1
ATOM 3881 O O . SER A 1 484 ? -15.678 -2.710 36.957 1.00 32.28 483 SER A O 1
ATOM 3884 N N . TYR A 1 485 ? -14.251 -1.991 38.512 1.00 31.56 484 TYR A N 1
ATOM 3885 C CA . TYR A 1 485 ? -15.130 -0.914 38.963 1.00 30.30 484 TYR A CA 1
ATOM 3886 C C . TYR A 1 485 ? -14.774 0.432 38.336 1.00 31.35 484 TYR A C 1
ATOM 3887 O O . TYR A 1 485 ? -15.671 1.204 38.012 1.00 33.31 484 TYR A O 1
ATOM 3896 N N . LEU A 1 486 ? -13.488 0.738 38.251 1.00 27.57 485 LEU A N 1
ATOM 3897 C CA . LEU A 1 486 ? -13.023 2.079 37.983 1.00 29.15 485 LEU A CA 1
ATOM 3898 C C . LEU A 1 486 ? -12.306 2.253 36.651 1.00 31.58 485 LEU A C 1
ATOM 3899 O O . LEU A 1 486 ? -11.950 3.381 36.302 1.00 31.14 485 LEU A O 1
ATOM 3904 N N . GLY A 1 487 ? -12.133 1.178 35.869 1.00 32.70 486 GLY A N 1
ATOM 3905 C CA . GLY A 1 487 ? -11.493 1.271 34.567 1.00 32.64 486 GLY A CA 1
ATOM 3906 C C . GLY A 1 487 ? -10.165 2.018 34.591 1.00 31.08 486 GLY A C 1
ATOM 3907 O O . GLY A 1 487 ? -9.275 1.746 35.393 1.00 33.86 486 GLY A O 1
ATOM 3908 N N . ASP A 1 488 ? -10.035 2.995 33.698 1.00 31.68 487 ASP A N 1
ATOM 3909 C CA . ASP A 1 488 ? -8.804 3.762 33.572 1.00 34.89 487 ASP A CA 1
ATOM 3910 C C . ASP A 1 488 ? -8.750 4.887 34.611 1.00 33.21 487 ASP A C 1
ATOM 3911 O O . ASP A 1 488 ? -7.782 5.621 34.657 1.00 35.34 487 ASP A O 1
ATOM 3916 N N . ASP A 1 489 ? -9.750 5.006 35.487 1.00 30.94 488 ASP A N 1
ATOM 3917 C CA . ASP A 1 489 ? -9.780 6.091 36.455 1.00 33.07 488 ASP A CA 1
ATOM 3918 C C . ASP A 1 489 ? -9.202 5.674 37.812 1.00 32.06 488 ASP A C 1
ATOM 3919 O O . ASP A 1 489 ? -9.406 6.352 38.835 1.00 33.14 488 ASP A O 1
ATOM 3924 N N . ALA A 1 490 ? -8.412 4.600 37.844 1.00 28.62 489 ALA A N 1
ATOM 3925 C CA . ALA A 1 490 ? -7.723 4.226 39.059 1.00 28.15 489 ALA A CA 1
ATOM 3926 C C . ALA A 1 490 ? -6.400 3.574 38.715 1.00 30.27 489 ALA A C 1
ATOM 3927 O O . ALA A 1 490 ? -6.275 2.936 37.663 1.00 29.50 489 ALA A O 1
ATOM 3929 N N . THR A 1 491 ? -5.462 3.679 39.658 1.00 28.41 490 THR A N 1
ATOM 3930 C CA . THR A 1 491 ? -4.150 3.049 39.588 1.00 31.08 490 THR A CA 1
ATOM 3931 C C . THR A 1 491 ? -3.940 2.243 40.863 1.00 30.47 490 THR A C 1
ATOM 3932 O O . THR A 1 491 ? -4.088 2.756 41.969 1.00 27.60 490 THR A O 1
ATOM 3936 N N . ALA A 1 492 ? -3.561 0.965 40.691 1.00 27.55 491 ALA A N 1
ATOM 3937 C CA . ALA A 1 492 ? -3.353 0.074 41.814 1.00 26.95 491 ALA A CA 1
ATOM 3938 C C . ALA A 1 492 ? -1.857 -0.057 42.065 1.00 29.73 491 ALA A C 1
ATOM 3939 O O . ALA A 1 492 ? -1.127 -0.638 41.254 1.00 29.38 491 ALA A O 1
ATOM 3941 N N . HIS A 1 493 ? -1.368 0.580 43.124 1.00 25.57 492 HIS A N 1
ATOM 3942 C CA . HIS A 1 493 ? 0.049 0.544 43.431 1.00 27.48 492 HIS A CA 1
ATOM 3943 C C . HIS A 1 493 ? 0.354 -0.649 44.332 1.00 27.33 492 HIS A C 1
ATOM 3944 O O . HIS A 1 493 ? -0.234 -0.788 45.402 1.00 27.22 492 HIS A O 1
ATOM 3951 N N . PRO A 1 494 ? 1.279 -1.570 43.955 1.00 27.91 493 PRO A N 1
ATOM 3952 C CA . PRO A 1 494 ? 1.699 -2.625 44.874 1.00 29.98 493 PRO A CA 1
ATOM 3953 C C . PRO A 1 494 ? 2.297 -2.079 46.170 1.00 30.49 493 PRO A C 1
ATOM 3954 O O . PRO A 1 494 ? 2.742 -0.940 46.230 1.00 29.65 493 PRO A O 1
ATOM 3958 N N . HIS A 1 495 ? 2.291 -2.918 47.203 1.00 26.07 494 HIS A N 1
ATOM 3959 C CA . HIS A 1 495 ? 2.924 -2.655 48.471 1.00 29.43 494 HIS A CA 1
ATOM 3960 C C . HIS A 1 495 ? 4.331 -2.144 48.194 1.00 30.67 494 HIS A C 1
ATOM 3961 O O . HIS A 1 495 ? 5.073 -2.740 47.407 1.00 27.71 494 HIS A O 1
ATOM 3968 N N . SER A 1 496 ? 4.700 -1.041 48.830 1.00 28.92 495 SER A N 1
ATOM 3969 C CA . SER A 1 496 ? 5.931 -0.359 48.461 1.00 31.80 495 SER A CA 1
ATOM 3970 C C . SER A 1 496 ? 6.675 0.037 49.736 1.00 33.78 495 SER A C 1
ATOM 3971 O O . SER A 1 496 ? 6.095 0.053 50.818 1.00 33.14 495 SER A O 1
ATOM 3974 N N . PRO A 1 497 ? 7.981 0.350 49.652 1.00 34.60 496 PRO A N 1
ATOM 3975 C CA . PRO A 1 497 ? 8.712 0.908 50.792 1.00 37.11 496 PRO A CA 1
ATOM 3976 C C . PRO A 1 497 ? 8.036 2.213 51.223 1.00 33.19 496 PRO A C 1
ATOM 3977 O O . PRO A 1 497 ? 7.423 2.905 50.409 1.00 31.24 496 PRO A O 1
ATOM 3981 N N . TYR A 1 498 ? 8.225 2.570 52.485 1.00 36.88 497 TYR A N 1
ATOM 3982 C CA . TYR A 1 498 ? 7.526 3.699 53.094 1.00 36.83 497 TYR A CA 1
ATOM 3983 C C . TYR A 1 498 ? 7.711 4.997 52.303 1.00 33.55 497 TYR A C 1
ATOM 3984 O O . TYR A 1 498 ? 6.725 5.701 52.061 1.00 34.79 497 TYR A O 1
ATOM 3993 N N . ASN A 1 499 ? 8.929 5.281 51.824 1.00 35.46 498 ASN A N 1
ATOM 3994 C CA . ASN A 1 499 ? 9.194 6.546 51.140 1.00 38.83 498 ASN A CA 1
ATOM 3995 C C . ASN A 1 499 ? 8.436 6.642 49.813 1.00 36.25 498 ASN A C 1
ATOM 3996 O O . ASN A 1 499 ? 7.948 7.720 49.449 1.00 32.43 498 ASN A O 1
ATOM 4001 N N . ARG A 1 500 ? 8.397 5.534 49.056 1.00 32.32 499 ARG A N 1
ATOM 4002 C CA . ARG A 1 500 ? 7.631 5.448 47.823 1.00 32.45 499 ARG A CA 1
ATOM 4003 C C . ARG A 1 500 ? 6.125 5.653 48.091 1.00 29.88 499 ARG A C 1
ATOM 4004 O O . ARG A 1 500 ? 5.443 6.387 47.354 1.00 30.86 499 ARG A O 1
ATOM 4012 N N . TYR A 1 501 ? 5.642 4.979 49.123 1.00 29.80 500 TYR A N 1
ATOM 4013 C CA . TYR A 1 501 ? 4.260 5.062 49.572 1.00 31.46 500 TYR A CA 1
ATOM 4014 C C . TYR A 1 501 ? 3.878 6.505 49.887 1.00 30.25 500 TYR A C 1
ATOM 4015 O O . TYR A 1 501 ? 2.856 6.966 49.421 1.00 30.47 500 TYR A O 1
ATOM 4024 N N . LEU A 1 502 ? 4.731 7.229 50.626 1.00 32.31 501 LEU A N 1
ATOM 4025 C CA . LEU A 1 502 ? 4.456 8.637 50.906 1.00 32.91 501 LEU A CA 1
ATOM 4026 C C . LEU A 1 502 ? 4.513 9.482 49.638 1.00 31.54 501 LEU A C 1
ATOM 4027 O O . LEU A 1 502 ? 3.722 10.415 49.494 1.00 29.71 501 LEU A O 1
ATOM 4032 N N . ASP A 1 503 ? 5.404 9.158 48.682 1.00 34.12 502 ASP A N 1
ATOM 4033 C CA . ASP A 1 503 ? 5.469 9.893 47.418 1.00 34.74 502 ASP A CA 1
ATOM 4034 C C . ASP A 1 503 ? 4.156 9.749 46.650 1.00 31.82 502 ASP A C 1
ATOM 4035 O O . ASP A 1 503 ? 3.654 10.733 46.099 1.00 32.65 502 ASP A O 1
ATOM 4040 N N . ILE A 1 504 ? 3.593 8.530 46.639 1.00 34.39 503 ILE A N 1
ATOM 4041 C CA . ILE A 1 504 ? 2.327 8.261 45.959 1.00 35.44 503 ILE A CA 1
ATOM 4042 C C . ILE A 1 504 ? 1.243 9.154 46.567 1.00 30.22 503 ILE A C 1
ATOM 4043 O O . ILE A 1 504 ? 0.552 9.895 45.851 1.00 34.33 503 ILE A O 1
ATOM 4048 N N . LEU A 1 505 ? 1.131 9.121 47.897 1.00 33.62 504 LEU A N 1
ATOM 4049 C CA . LEU A 1 505 ? 0.057 9.846 48.547 1.00 32.22 504 LEU A CA 1
ATOM 4050 C C . LEU A 1 505 ? 0.233 11.353 48.400 1.00 30.64 504 LEU A C 1
ATOM 4051 O O . LEU A 1 505 ? -0.762 12.036 48.213 1.00 32.14 504 LEU A O 1
ATOM 4056 N N . HIS A 1 506 ? 1.473 11.849 48.447 1.00 32.14 505 HIS A N 1
ATOM 4057 C CA . HIS A 1 506 ? 1.723 13.283 48.500 1.00 35.74 505 HIS A CA 1
ATOM 4058 C C . HIS A 1 506 ? 1.331 13.944 47.180 1.00 35.38 505 HIS A C 1
ATOM 4059 O O . HIS A 1 506 ? 1.028 15.142 47.161 1.00 31.42 505 HIS A O 1
ATOM 4066 N N . ASN A 1 507 ? 1.246 13.144 46.103 1.00 33.57 506 ASN A N 1
ATOM 4067 C CA . ASN A 1 507 ? 0.836 13.647 44.797 1.00 34.03 506 ASN A CA 1
ATOM 4068 C C . ASN A 1 507 ? -0.679 13.640 44.628 1.00 33.73 506 ASN A C 1
ATOM 4069 O O . ASN A 1 507 ? -1.190 14.064 43.594 1.00 37.55 506 ASN A O 1
ATOM 4074 N N . CYS A 1 508 ? -1.417 13.206 45.658 1.00 29.58 507 CYS A N 1
ATOM 4075 C CA . CYS A 1 508 ? -2.862 13.259 45.659 1.00 29.32 507 CYS A CA 1
ATOM 4076 C C . CYS A 1 508 ? -3.328 14.598 46.254 1.00 29.87 507 CYS A C 1
ATOM 4077 O O . CYS A 1 508 ? -2.572 15.269 46.965 1.00 32.84 507 CYS A O 1
ATOM 4080 N N . ASP A 1 509 ? -4.544 14.979 45.890 1.00 30.94 508 ASP A N 1
ATOM 4081 C CA . ASP A 1 509 ? -5.157 16.220 46.355 1.00 30.78 508 ASP A CA 1
ATOM 4082 C C . ASP A 1 509 ? -6.006 16.020 47.612 1.00 29.72 508 ASP A C 1
ATOM 4083 O O . ASP A 1 509 ? -6.313 16.985 48.321 1.00 29.30 508 ASP A O 1
ATOM 4088 N N . MET A 1 510 ? -6.408 14.772 47.879 1.00 29.41 509 MET A N 1
ATOM 4089 C CA . MET A 1 510 ? -7.250 14.419 49.004 1.00 27.44 509 MET A CA 1
ATOM 4090 C C . MET A 1 510 ? -7.172 12.902 49.173 1.00 29.79 509 MET A C 1
ATOM 4091 O O . MET A 1 510 ? -6.642 12.193 48.294 1.00 29.45 509 MET A O 1
ATOM 4096 N N . MET A 1 511 ? -7.722 12.410 50.271 1.00 29.85 510 MET A N 1
ATOM 4097 C CA . MET A 1 511 ? -7.712 10.983 50.535 1.00 28.39 510 MET A CA 1
ATOM 4098 C C . MET A 1 511 ? -9.118 10.543 50.912 1.00 29.81 510 MET A C 1
ATOM 4099 O O . MET A 1 511 ? -9.980 11.385 51.223 1.00 30.17 510 MET A O 1
ATOM 4104 N N . LEU A 1 512 ? -9.398 9.249 50.714 1.00 29.05 511 LEU A N 1
ATOM 4105 C CA . LEU A 1 512 ? -10.647 8.651 51.169 1.00 26.63 511 LEU A CA 1
ATOM 4106 C C . LEU A 1 512 ? -10.334 7.409 51.981 1.00 29.00 511 LEU A C 1
ATOM 4107 O O . LEU A 1 512 ? -9.499 6.621 51.557 1.00 29.27 511 LEU A O 1
ATOM 4112 N N . ASN A 1 513 ? -11.043 7.220 53.098 1.00 27.29 512 ASN A N 1
ATOM 4113 C CA . ASN A 1 513 ? -10.775 6.082 53.972 1.00 29.06 512 ASN A CA 1
ATOM 4114 C C . ASN A 1 513 ? -11.721 4.930 53.622 1.00 30.63 512 ASN A C 1
ATOM 4115 O O . ASN A 1 513 ? -12.886 5.132 53.308 1.00 28.22 512 ASN A O 1
ATOM 4120 N N . PRO A 1 514 ? -11.237 3.679 53.701 1.00 29.62 513 PRO A N 1
ATOM 4121 C CA . PRO A 1 514 ? -12.063 2.524 53.397 1.00 25.99 513 PRO A CA 1
ATOM 4122 C C . PRO A 1 514 ? -13.064 2.319 54.516 1.00 26.70 513 PRO A C 1
ATOM 4123 O O . PRO A 1 514 ? -12.909 2.827 55.639 1.00 26.50 513 PRO A O 1
ATOM 4127 N N . PHE A 1 515 ? -14.054 1.489 54.191 1.00 25.92 514 PHE A N 1
ATOM 4128 C CA . PHE A 1 515 ? -15.003 1.039 55.194 1.00 29.87 514 PHE A CA 1
ATOM 4129 C C . PHE A 1 515 ? -15.444 -0.361 54.811 1.00 30.39 514 PHE A C 1
ATOM 4130 O O . PHE A 1 515 ? -15.272 -0.733 53.660 1.00 29.54 514 PHE A O 1
ATOM 4138 N N . PRO A 1 516 ? -15.961 -1.208 55.738 1.00 31.69 515 PRO A N 1
ATOM 4139 C CA . PRO A 1 516 ? -16.274 -0.816 57.121 1.00 32.17 515 PRO A CA 1
ATOM 4140 C C . PRO A 1 516 ? -15.095 -0.673 58.072 1.00 33.45 515 PRO A C 1
ATOM 4141 O O . PRO A 1 516 ? -15.147 0.031 59.079 1.00 35.43 515 PRO A O 1
ATOM 4145 N N . PHE A 1 517 ? -14.001 -1.318 57.737 1.00 29.77 516 PHE A N 1
ATOM 4146 C CA . PHE A 1 517 ? -12.839 -1.291 58.583 1.00 28.73 516 PHE A CA 1
ATOM 4147 C C . PHE A 1 517 ? -11.956 -0.132 58.114 1.00 31.72 516 PHE A C 1
ATOM 4148 O O . PHE A 1 517 ? -11.367 -0.173 57.032 1.00 29.04 516 PHE A O 1
ATOM 4156 N N . GLY A 1 518 ? -11.846 0.914 58.953 1.00 28.33 517 GLY A N 1
ATOM 4157 C CA . GLY A 1 518 ? -11.111 2.109 58.568 1.00 31.31 517 GLY A CA 1
ATOM 4158 C C . GLY A 1 518 ? -9.618 2.022 58.889 1.00 31.82 517 GLY A C 1
ATOM 4159 O O . GLY A 1 518 ? -9.036 0.949 59.094 1.00 33.62 517 GLY A O 1
ATOM 4160 N N . ASN A 1 519 ? -9.025 3.213 59.003 1.00 32.69 518 ASN A N 1
ATOM 4161 C CA . ASN A 1 519 ? -7.593 3.398 59.135 1.00 32.92 518 ASN A CA 1
ATOM 4162 C C . ASN A 1 519 ? -7.255 4.012 60.498 1.00 33.38 518 ASN A C 1
ATOM 4163 O O . ASN A 1 519 ? -8.113 4.617 61.152 1.00 34.46 518 ASN A O 1
ATOM 4168 N N . THR A 1 520 ? -6.000 3.821 60.911 1.00 31.26 519 THR A N 1
ATOM 4169 C CA . THR A 1 520 ? -5.366 4.537 61.997 1.00 30.92 519 THR A CA 1
ATOM 4170 C C . THR A 1 520 ? -4.056 5.125 61.484 1.00 32.01 519 THR A C 1
ATOM 4171 O O . THR A 1 520 ? -3.888 6.350 61.364 1.00 32.85 519 THR A O 1
ATOM 4175 N N . ASN A 1 521 ? -3.105 4.239 61.163 1.00 26.75 520 ASN A N 1
ATOM 4176 C CA . ASN A 1 521 ? -1.840 4.698 60.622 1.00 27.84 520 ASN A CA 1
ATOM 4177 C C . ASN A 1 521 ? -2.059 5.550 59.369 1.00 29.18 520 ASN A C 1
ATOM 4178 O O . ASN A 1 521 ? -1.354 6.526 59.134 1.00 29.37 520 ASN A O 1
ATOM 4183 N N . GLY A 1 522 ? -3.001 5.167 58.518 1.00 27.37 521 GLY A N 1
ATOM 4184 C CA . GLY A 1 522 ? -3.207 5.879 57.275 1.00 29.65 521 GLY A CA 1
ATOM 4185 C C . GLY A 1 522 ? -3.676 7.322 57.506 1.00 29.30 521 GLY A C 1
ATOM 4186 O O . GLY A 1 522 ? -3.408 8.191 56.687 1.00 28.89 521 GLY A O 1
ATOM 4187 N N . ILE A 1 523 ? -4.354 7.558 58.622 1.00 28.40 522 ILE A N 1
ATOM 4188 C CA . ILE A 1 523 ? -4.783 8.904 58.993 1.00 28.35 522 ILE A CA 1
ATOM 4189 C C . ILE A 1 523 ? -3.594 9.734 59.470 1.00 29.82 522 ILE A C 1
ATOM 4190 O O . ILE A 1 523 ? -3.463 10.906 59.135 1.00 28.47 522 ILE A O 1
ATOM 4195 N N . ILE A 1 524 ? -2.710 9.117 60.227 1.00 26.89 523 ILE A N 1
ATOM 4196 C CA . ILE A 1 524 ? -1.458 9.737 60.630 1.00 31.01 523 ILE A CA 1
ATOM 4197 C C . ILE A 1 524 ? -0.643 10.138 59.397 1.00 30.03 523 ILE A C 1
ATOM 4198 O O . ILE A 1 524 ? -0.103 11.251 59.340 1.00 30.50 523 ILE A O 1
ATOM 4203 N N . ASP A 1 525 ? -0.567 9.245 58.402 1.00 29.14 524 ASP A N 1
ATOM 4204 C CA . ASP A 1 525 ? 0.140 9.496 57.155 1.00 29.28 524 ASP A CA 1
ATOM 4205 C C . ASP A 1 525 ? -0.533 10.665 56.439 1.00 29.77 524 ASP A C 1
ATOM 4206 O O . ASP A 1 525 ? 0.147 11.523 55.900 1.00 30.47 524 ASP A O 1
ATOM 4211 N N . MET A 1 526 ? -1.869 10.673 56.424 1.00 29.35 525 MET A N 1
ATOM 4212 C CA . MET A 1 526 ? -2.606 11.721 55.753 1.00 29.62 525 MET A CA 1
ATOM 4213 C C . MET A 1 526 ? -2.214 13.098 56.319 1.00 30.79 525 MET A C 1
ATOM 4214 O O . MET A 1 526 ? -1.865 14.018 55.574 1.00 29.69 525 MET A O 1
ATOM 4219 N N . VAL A 1 527 ? -2.272 13.254 57.633 1.00 30.90 526 VAL A N 1
ATOM 4220 C CA . VAL A 1 527 ? -2.047 14.579 58.207 1.00 33.10 526 VAL A CA 1
ATOM 4221 C C . VAL A 1 527 ? -0.562 14.921 58.170 1.00 33.77 526 VAL A C 1
ATOM 4222 O O . VAL A 1 527 ? -0.232 16.090 57.995 1.00 30.87 526 VAL A O 1
ATOM 4226 N N . THR A 1 528 ? 0.315 13.916 58.260 1.00 32.35 527 THR A N 1
ATOM 4227 C CA . THR A 1 528 ? 1.740 14.108 57.999 1.00 34.11 527 THR A CA 1
ATOM 4228 C C . THR A 1 528 ? 1.974 14.823 56.670 1.00 32.66 527 THR A C 1
ATOM 4229 O O . THR A 1 528 ? 2.882 15.649 56.575 1.00 32.76 527 THR A O 1
ATOM 4233 N N . LEU A 1 529 ? 1.202 14.464 55.629 1.00 28.43 528 LEU A N 1
ATOM 4234 C CA . LEU A 1 529 ? 1.390 15.019 54.293 1.00 29.75 528 LEU A CA 1
ATOM 4235 C C . LEU A 1 529 ? 0.532 16.275 54.101 1.00 29.60 528 LEU A C 1
ATOM 4236 O O . LEU A 1 529 ? 0.442 16.807 52.996 1.00 29.20 528 LEU A O 1
ATOM 4241 N N . GLY A 1 530 ? -0.120 16.730 55.180 1.00 31.35 529 GLY A N 1
ATOM 4242 C CA . GLY A 1 530 ? -1.000 17.877 55.138 1.00 32.54 529 GLY A CA 1
ATOM 4243 C C . GLY A 1 530 ? -2.229 17.667 54.268 1.00 32.60 529 GLY A C 1
ATOM 4244 O O . GLY A 1 530 ? -2.736 18.625 53.658 1.00 32.30 529 GLY A O 1
ATOM 4245 N N . LEU A 1 531 ? -2.665 16.399 54.153 1.00 29.25 530 LEU A N 1
ATOM 4246 C CA . LEU A 1 531 ? -3.812 16.069 53.333 1.00 29.13 530 LEU A CA 1
ATOM 4247 C C . LEU A 1 531 ? -5.071 16.030 54.204 1.00 30.87 530 LEU A C 1
ATOM 4248 O O . LEU A 1 531 ? -4.985 15.990 55.423 1.00 29.32 530 LEU A O 1
ATOM 4253 N N . VAL A 1 532 ? -6.234 16.088 53.535 1.00 29.43 531 VAL A N 1
ATOM 4254 C CA . VAL A 1 532 ? -7.530 15.954 54.179 1.00 27.96 531 VAL A CA 1
ATOM 4255 C C . VAL A 1 532 ? -8.308 14.889 53.421 1.00 27.83 531 VAL A C 1
ATOM 4256 O O . VAL A 1 532 ? -7.950 14.514 52.305 1.00 27.40 531 VAL A O 1
ATOM 4260 N N . GLY A 1 533 ? -9.326 14.345 54.061 1.00 28.44 532 GLY A N 1
ATOM 4261 C CA . GLY A 1 533 ? -10.075 13.262 53.458 1.00 28.73 532 GLY A CA 1
ATOM 4262 C C . GLY A 1 533 ? -11.390 13.019 54.199 1.00 28.90 532 GLY A C 1
ATOM 4263 O O . GLY A 1 533 ? -11.701 13.730 55.142 1.00 30.30 532 GLY A O 1
ATOM 4264 N N . VAL A 1 534 ? -12.173 12.082 53.669 1.00 28.48 533 VAL A N 1
ATOM 4265 C CA . VAL A 1 534 ? -13.460 11.702 54.213 1.00 28.85 533 VAL A CA 1
ATOM 4266 C C . VAL A 1 534 ? -13.329 10.288 54.789 1.00 31.40 533 VAL A C 1
ATOM 4267 O O . VAL A 1 534 ? -12.654 9.427 54.215 1.00 29.63 533 VAL A O 1
ATOM 4271 N N . CYS A 1 535 ? -14.060 10.045 55.876 1.00 27.56 534 CYS A N 1
ATOM 4272 C CA . CYS A 1 535 ? -14.166 8.726 56.458 1.00 30.10 534 CYS A CA 1
ATOM 4273 C C . CYS A 1 535 ? -15.627 8.410 56.741 1.00 32.45 534 CYS A C 1
ATOM 4274 O O . CYS A 1 535 ? -16.518 9.285 56.656 1.00 30.99 534 CYS A O 1
ATOM 4277 N N . LYS A 1 536 ? -15.877 7.118 56.967 1.00 31.62 535 LYS A N 1
ATOM 4278 C CA . LYS A 1 536 ? -17.186 6.642 57.367 1.00 29.87 535 LYS A CA 1
ATOM 4279 C C . LYS A 1 536 ? -17.089 6.210 58.825 1.00 34.83 535 LYS A C 1
ATOM 4280 O O . LYS A 1 536 ? -16.078 5.645 59.239 1.00 39.43 535 LYS A O 1
ATOM 4286 N N . THR A 1 537 ? -18.148 6.487 59.597 1.00 31.46 536 THR A N 1
ATOM 4287 C CA . THR A 1 537 ? -18.175 6.048 60.978 1.00 30.03 536 THR A CA 1
ATOM 4288 C C . THR A 1 537 ? -19.262 4.990 61.146 1.00 31.92 536 THR A C 1
ATOM 4289 O O . THR A 1 537 ? -20.130 4.808 60.305 1.00 34.82 536 THR A O 1
ATOM 4293 N N . GLY A 1 538 ? -19.217 4.315 62.291 1.00 33.69 537 GLY A N 1
ATOM 4294 C CA . GLY A 1 538 ? -20.224 3.334 62.617 1.00 33.02 537 GLY A CA 1
ATOM 4295 C C . GLY A 1 538 ? -19.948 2.715 63.975 1.00 29.75 537 GLY A C 1
ATOM 4296 O O . GLY A 1 538 ? -19.110 3.210 64.731 1.00 30.77 537 GLY A O 1
ATOM 4297 N N . PRO A 1 539 ? -20.698 1.647 64.355 1.00 31.58 538 PRO A N 1
ATOM 4298 C CA . PRO A 1 539 ? -20.677 1.172 65.743 1.00 33.26 538 PRO A CA 1
ATOM 4299 C C . PRO A 1 539 ? -19.440 0.426 66.234 1.00 30.87 538 PRO A C 1
ATOM 4300 O O . PRO A 1 539 ? -19.068 0.534 67.395 1.00 31.02 538 PRO A O 1
ATOM 4304 N N . GLU A 1 540 ? -18.792 -0.365 65.370 1.00 30.75 539 GLU A N 1
ATOM 4305 C CA . GLU A 1 540 ? -17.592 -1.069 65.808 1.00 30.19 539 GLU A CA 1
ATOM 4306 C C . GLU A 1 540 ? -16.485 -0.067 66.084 1.00 30.03 539 GLU A C 1
ATOM 4307 O O . GLU A 1 540 ? -16.364 0.957 65.416 1.00 28.73 539 GLU A O 1
ATOM 4313 N N . VAL A 1 541 ? -15.557 -0.455 66.960 1.00 29.36 540 VAL A N 1
ATOM 4314 C CA . VAL A 1 541 ? -14.351 0.329 67.114 1.00 28.13 540 VAL A CA 1
ATOM 4315 C C . VAL A 1 541 ? -13.641 0.506 65.782 1.00 29.57 540 VAL A C 1
ATOM 4316 O O . VAL A 1 541 ? -13.178 1.601 65.485 1.00 28.79 540 VAL A O 1
ATOM 4320 N N . HIS A 1 542 ? -13.577 -0.544 64.944 1.00 28.53 541 HIS A N 1
ATOM 4321 C CA . HIS A 1 542 ? -12.809 -0.388 63.717 1.00 28.48 541 HIS A CA 1
ATOM 4322 C C . HIS A 1 542 ? -13.515 0.506 62.714 1.00 27.43 541 HIS A C 1
ATOM 4323 O O . HIS A 1 542 ? -12.885 0.899 61.743 1.00 29.56 541 HIS A O 1
ATOM 4330 N N . GLU A 1 543 ? -14.810 0.770 62.917 1.00 27.07 542 GLU A N 1
ATOM 4331 C CA . GLU A 1 543 ? -15.557 1.750 62.143 1.00 28.24 542 GLU A CA 1
ATOM 4332 C C . GLU A 1 543 ? -15.447 3.165 62.735 1.00 33.22 542 GLU A C 1
ATOM 4333 O O . GLU A 1 543 ? -15.625 4.147 62.015 1.00 33.66 542 GLU A O 1
ATOM 4339 N N . HIS A 1 544 ? -15.178 3.268 64.027 1.00 30.40 543 HIS A N 1
ATOM 4340 C CA . HIS A 1 544 ? -15.408 4.505 64.788 1.00 30.54 543 HIS A CA 1
ATOM 4341 C C . HIS A 1 544 ? -14.085 5.223 65.058 1.00 30.26 543 HIS A C 1
ATOM 4342 O O . HIS A 1 544 ? -14.104 6.416 65.330 1.00 31.05 543 HIS A O 1
ATOM 4349 N N . ILE A 1 545 ? -12.946 4.512 64.981 1.00 28.78 544 ILE A N 1
ATOM 4350 C CA . ILE A 1 545 ? -11.646 5.113 65.228 1.00 30.56 544 ILE A CA 1
ATOM 4351 C C . ILE A 1 545 ? -11.413 6.335 64.341 1.00 32.09 544 ILE A C 1
ATOM 4352 O O . ILE A 1 545 ? -10.844 7.321 64.802 1.00 32.21 544 ILE A O 1
ATOM 4357 N N . ASP A 1 546 ? -11.794 6.234 63.070 1.00 31.97 545 ASP A N 1
ATOM 4358 C CA . ASP A 1 546 ? -11.535 7.297 62.105 1.00 33.27 545 ASP A CA 1
ATOM 4359 C C . ASP A 1 546 ? -12.212 8.601 62.582 1.00 33.53 545 ASP A C 1
ATOM 4360 O O . ASP A 1 546 ? -11.636 9.689 62.501 1.00 32.32 545 ASP A O 1
ATOM 4365 N N . GLU A 1 547 ? -13.435 8.459 63.064 1.00 28.79 546 GLU A N 1
ATOM 4366 C CA . GLU A 1 547 ? -14.198 9.586 63.586 1.00 30.81 546 GLU A CA 1
ATOM 4367 C C . GLU A 1 547 ? -13.446 10.192 64.758 1.00 31.00 546 GLU A C 1
ATOM 4368 O O . GLU A 1 547 ? -13.240 11.404 64.837 1.00 31.40 546 GLU A O 1
ATOM 4374 N N . GLY A 1 548 ? -13.020 9.354 65.695 1.00 30.29 547 GLY A N 1
ATOM 4375 C CA . GLY A 1 548 ? -12.354 9.880 66.873 1.00 32.46 547 GLY A CA 1
ATOM 4376 C C . GLY A 1 548 ? -11.026 10.557 66.536 1.00 35.47 547 GLY A C 1
ATOM 4377 O O . GLY A 1 548 ? -10.692 11.614 67.094 1.00 31.71 547 GLY A O 1
ATOM 4378 N N . LEU A 1 549 ? -10.254 9.921 65.651 1.00 30.61 548 LEU A N 1
ATOM 4379 C CA . LEU A 1 549 ? -8.950 10.435 65.274 1.00 32.53 548 LEU A CA 1
ATOM 4380 C C . LEU A 1 549 ? -9.054 11.731 64.491 1.00 31.27 548 LEU A C 1
ATOM 4381 O O . LEU A 1 549 ? -8.214 12.611 64.685 1.00 35.08 548 LEU A O 1
ATOM 4386 N N . PHE A 1 550 ? -10.047 11.821 63.604 1.00 29.32 549 PHE A N 1
ATOM 4387 C CA . PHE A 1 550 ? -10.279 13.048 62.860 1.00 31.04 549 PHE A CA 1
ATOM 4388 C C . PHE A 1 550 ? -10.528 14.186 63.851 1.00 32.58 549 PHE A C 1
ATOM 4389 O O . PHE A 1 550 ? -9.956 15.276 63.731 1.00 36.70 549 PHE A O 1
ATOM 4397 N N . LYS A 1 551 ? -11.350 13.905 64.863 1.00 31.25 550 LYS A N 1
ATOM 4398 C CA . LYS A 1 551 ? -11.650 14.917 65.871 1.00 34.23 550 LYS A CA 1
ATOM 4399 C C . LYS A 1 551 ? -10.409 15.259 66.692 1.00 34.84 550 LYS A C 1
ATOM 4400 O O . LYS A 1 551 ? -10.191 16.430 66.982 1.00 36.66 550 LYS A O 1
ATOM 4406 N N . ARG A 1 552 ? -9.591 14.278 67.085 1.00 33.85 551 ARG A N 1
ATOM 4407 C CA . ARG A 1 552 ? -8.385 14.572 67.850 1.00 40.94 551 ARG A CA 1
ATOM 4408 C C . ARG A 1 552 ? -7.484 15.506 67.059 1.00 40.28 551 ARG A C 1
ATOM 4409 O O . ARG A 1 552 ? -6.845 16.387 67.622 1.00 37.64 551 ARG A O 1
ATOM 4417 N N . LEU A 1 553 ? -7.452 15.306 65.752 1.00 35.80 552 LEU A N 1
ATOM 4418 C CA . LEU A 1 553 ? -6.529 16.000 64.883 1.00 34.06 552 LEU A CA 1
ATOM 4419 C C . LEU A 1 553 ? -7.133 17.307 64.406 1.00 34.85 552 LEU A C 1
ATOM 4420 O O . LEU A 1 553 ? -6.467 18.012 63.667 1.00 44.97 552 LEU A O 1
ATOM 4425 N N . GLY A 1 554 ? -8.353 17.656 64.834 1.00 37.28 553 GLY A N 1
ATOM 4426 C CA . GLY A 1 554 ? -8.951 18.945 64.512 1.00 37.46 553 GLY A CA 1
ATOM 4427 C C . GLY A 1 554 ? -9.543 19.021 63.097 1.00 42.30 553 GLY A C 1
ATOM 4428 O O . GLY A 1 554 ? -9.742 20.110 62.583 1.00 43.59 553 GLY A O 1
ATOM 4429 N N . LEU A 1 555 ? -9.842 17.872 62.460 1.00 35.64 554 LEU A N 1
ATOM 4430 C CA . LEU A 1 555 ? -10.579 17.893 61.206 1.00 37.25 554 LEU A CA 1
ATOM 4431 C C . LEU A 1 555 ? -12.059 18.104 61.522 1.00 35.59 554 LEU A C 1
ATOM 4432 O O . LEU A 1 555 ? -12.567 17.572 62.507 1.00 35.94 554 LEU A O 1
ATOM 4437 N N . PRO A 1 556 ? -12.800 18.844 60.676 1.00 35.61 555 PRO A N 1
ATOM 4438 C CA . PRO A 1 556 ? -14.196 19.135 60.944 1.00 41.22 555 PRO A CA 1
ATOM 4439 C C . PRO A 1 556 ? -15.131 17.963 60.699 1.00 37.99 555 PRO A C 1
ATOM 4440 O O . PRO A 1 556 ? -14.850 17.080 59.884 1.00 34.85 555 PRO A O 1
ATOM 4444 N N . GLU A 1 557 ? -16.286 18.031 61.357 1.00 38.97 556 GLU A N 1
ATOM 4445 C CA . GLU A 1 557 ? -17.239 16.930 61.411 1.00 39.65 556 GLU A CA 1
ATOM 4446 C C . GLU A 1 557 ? -17.857 16.605 60.062 1.00 36.96 556 GLU A C 1
ATOM 4447 O O . GLU A 1 557 ? -18.294 15.472 59.876 1.00 37.40 556 GLU A O 1
ATOM 4453 N N . TRP A 1 558 ? -17.970 17.579 59.128 1.00 34.63 557 TRP A N 1
ATOM 4454 C CA . TRP A 1 558 ? -18.601 17.263 57.861 1.00 31.04 557 TRP A CA 1
ATOM 4455 C C . TRP A 1 558 ? -17.850 16.171 57.081 1.00 29.83 557 TRP A C 1
ATOM 4456 O O . TRP A 1 558 ? -18.450 15.569 56.187 1.00 31.05 557 TRP A O 1
ATOM 4467 N N . LEU A 1 559 ? -16.561 15.953 57.394 1.00 31.17 558 LEU A N 1
ATOM 4468 C CA . LEU A 1 559 ? -15.738 14.958 56.713 1.00 29.80 558 LEU A CA 1
ATOM 4469 C C . LEU A 1 559 ? -16.018 13.549 57.250 1.00 33.65 558 LEU A C 1
ATOM 4470 O O . LEU A 1 559 ? -15.492 12.565 56.712 1.00 31.18 558 LEU A O 1
ATOM 4475 N N . ILE A 1 560 ? -16.828 13.467 58.309 1.00 32.65 559 ILE A N 1
ATOM 4476 C CA . ILE A 1 560 ? -17.175 12.212 58.967 1.00 32.98 559 ILE A CA 1
ATOM 4477 C C . ILE A 1 560 ? -18.604 11.808 58.603 1.00 35.05 559 ILE A C 1
ATOM 4478 O O . ILE A 1 560 ? -19.577 12.465 58.996 1.00 33.03 559 ILE A O 1
ATOM 4483 N N . ALA A 1 561 ? -18.719 10.722 57.821 1.00 32.65 560 ALA A N 1
ATOM 4484 C CA . ALA A 1 561 ? -19.987 10.330 57.221 1.00 33.11 560 ALA A CA 1
ATOM 4485 C C . ALA A 1 561 ? -20.598 9.160 57.996 1.00 37.08 560 ALA A C 1
ATOM 4486 O O . ALA A 1 561 ? -19.880 8.268 58.420 1.00 34.96 560 ALA A O 1
ATOM 4488 N N . ASP A 1 562 ? -21.922 9.172 58.179 1.00 36.96 561 ASP A N 1
ATOM 4489 C CA . ASP A 1 562 ? -22.627 8.111 58.898 1.00 39.15 561 ASP A CA 1
ATOM 4490 C C . ASP A 1 562 ? -23.051 7.013 57.926 1.00 35.62 561 ASP A C 1
ATOM 4491 O O . ASP A 1 562 ? -22.706 5.842 58.093 1.00 40.91 561 ASP A O 1
ATOM 4496 N N . SER A 1 563 ? -23.741 7.391 56.855 1.00 35.04 562 SER A N 1
ATOM 4497 C CA . SER A 1 563 ? -24.222 6.427 55.863 1.00 34.05 562 SER A CA 1
ATOM 4498 C C . SER A 1 563 ? -23.333 6.431 54.626 1.00 30.11 562 SER A C 1
ATOM 4499 O O . SER A 1 563 ? -22.521 7.354 54.420 1.00 34.26 562 SER A O 1
ATOM 4502 N N . VAL A 1 564 ? -23.554 5.447 53.747 1.00 30.11 563 VAL A N 1
ATOM 4503 C CA . VAL A 1 564 ? -22.805 5.388 52.508 1.00 32.61 563 VAL A CA 1
ATOM 4504 C C . VAL A 1 564 ? -23.181 6.575 51.619 1.00 32.96 563 VAL A C 1
ATOM 4505 O O . VAL A 1 564 ? -22.315 7.193 50.990 1.00 30.87 563 VAL A O 1
ATOM 4509 N N . GLU A 1 565 ? -24.466 6.939 51.625 1.00 32.78 564 GLU A N 1
ATOM 4510 C CA . GLU A 1 565 ? -24.913 8.074 50.828 1.00 36.88 564 GLU A CA 1
ATOM 4511 C C . GLU A 1 565 ? -24.235 9.360 51.319 1.00 32.56 564 GLU A C 1
ATOM 4512 O O . GLU A 1 565 ? -23.785 10.182 50.496 1.00 33.91 564 GLU A O 1
ATOM 4518 N N . ASP A 1 566 ? -24.163 9.530 52.626 1.00 31.79 565 ASP A N 1
ATOM 4519 C CA . ASP A 1 566 ? -23.450 10.640 53.232 1.00 32.61 565 ASP A CA 1
ATOM 4520 C C . ASP A 1 566 ? -22.000 10.665 52.733 1.00 33.81 565 ASP A C 1
ATOM 4521 O O . ASP A 1 566 ? -21.456 11.709 52.383 1.00 32.43 565 ASP A O 1
ATOM 4526 N N . TYR A 1 567 ? -21.337 9.504 52.774 1.00 33.64 566 TYR A N 1
ATOM 4527 C CA . TYR A 1 567 ? -19.946 9.410 52.352 1.00 32.51 566 TYR A CA 1
ATOM 4528 C C . TYR A 1 567 ? -19.770 9.896 50.920 1.00 32.49 566 TYR A C 1
ATOM 4529 O O . TYR A 1 567 ? -18.832 10.651 50.632 1.00 32.19 566 TYR A O 1
ATOM 4538 N N . ILE A 1 568 ? -20.629 9.414 50.009 1.00 28.18 567 ILE A N 1
ATOM 4539 C CA . ILE A 1 568 ? -20.615 9.829 48.620 1.00 31.93 567 ILE A CA 1
ATOM 4540 C C . ILE A 1 568 ? -20.713 11.344 48.520 1.00 33.63 567 ILE A C 1
ATOM 4541 O O . ILE A 1 568 ? -19.942 11.952 47.783 1.00 34.43 567 ILE A O 1
ATOM 4546 N N . GLU A 1 569 ? -21.676 11.935 49.238 1.00 35.05 568 GLU A N 1
ATOM 4547 C CA . GLU A 1 569 ? -21.918 13.371 49.166 1.00 36.53 568 GLU A CA 1
ATOM 4548 C C . GLU A 1 569 ? -20.696 14.150 49.648 1.00 31.17 568 GLU A C 1
ATOM 4549 O O . GLU A 1 569 ? -20.289 15.111 48.995 1.00 30.64 568 GLU A O 1
ATOM 4555 N N . ARG A 1 570 ? -20.105 13.718 50.754 1.00 29.56 569 ARG A N 1
ATOM 4556 C CA . ARG A 1 570 ? -18.982 14.445 51.338 1.00 29.86 569 ARG A CA 1
ATOM 4557 C C . ARG A 1 570 ? -17.734 14.281 50.472 1.00 30.07 569 ARG A C 1
ATOM 4558 O O . ARG A 1 570 ? -16.948 15.224 50.305 1.00 29.92 569 ARG A O 1
ATOM 4566 N N . ALA A 1 571 ? -17.516 13.075 49.928 1.00 31.01 570 ALA A N 1
ATOM 4567 C CA . ALA A 1 571 ? -16.382 12.867 49.033 1.00 31.35 570 ALA A CA 1
ATOM 4568 C C . ALA A 1 571 ? -16.497 13.768 47.797 1.00 32.92 570 ALA A C 1
ATOM 4569 O O . ALA A 1 571 ? -15.496 14.326 47.357 1.00 30.66 570 ALA A O 1
ATOM 4571 N N . ILE A 1 572 ? -17.694 13.836 47.187 1.00 29.10 571 ILE A N 1
ATOM 4572 C CA . ILE A 1 572 ? -17.898 14.686 46.019 1.00 30.59 571 ILE A CA 1
ATOM 4573 C C . ILE A 1 572 ? -17.619 16.142 46.376 1.00 31.78 571 ILE A C 1
ATOM 4574 O O . ILE A 1 572 ? -16.961 16.857 45.608 1.00 33.43 571 ILE A O 1
ATOM 4579 N N . ARG A 1 573 ? -18.141 16.575 47.525 1.00 33.16 572 ARG A N 1
ATOM 4580 C CA . ARG A 1 573 ? -17.956 17.942 47.986 1.00 31.76 572 ARG A CA 1
ATOM 4581 C C . ARG A 1 573 ? -16.466 18.254 48.127 1.00 34.11 572 ARG A C 1
ATOM 4582 O O . ARG A 1 573 ? -15.990 19.251 47.623 1.00 34.06 572 ARG A O 1
ATOM 4590 N N . LEU A 1 574 ? -15.702 17.354 48.754 1.00 31.09 573 LEU A N 1
ATOM 4591 C CA . LEU A 1 574 ? -14.289 17.618 48.962 1.00 29.30 573 LEU A CA 1
ATOM 4592 C C . LEU A 1 574 ? -13.529 17.665 47.641 1.00 30.29 573 LEU A C 1
ATOM 4593 O O . LEU A 1 574 ? -12.566 18.421 47.511 1.00 31.13 573 LEU A O 1
ATOM 4598 N N . ALA A 1 575 ? -13.956 16.862 46.646 1.00 29.88 574 ALA A N 1
ATOM 4599 C CA . ALA A 1 575 ? -13.307 16.824 45.359 1.00 30.66 574 ALA A CA 1
ATOM 4600 C C . ALA A 1 575 ? -13.642 18.064 44.529 1.00 32.38 574 ALA A C 1
ATOM 4601 O O . ALA A 1 575 ? -12.773 18.624 43.849 1.00 31.86 574 ALA A O 1
ATOM 4603 N N . GLU A 1 576 ? -14.914 18.457 44.568 1.00 30.97 575 GLU A N 1
ATOM 4604 C CA . GLU A 1 576 ? -15.411 19.546 43.722 1.00 32.48 575 GLU A CA 1
ATOM 4605 C C . GLU A 1 576 ? -14.978 20.917 44.249 1.00 34.13 575 GLU A C 1
ATOM 4606 O O . GLU A 1 576 ? -14.721 21.832 43.445 1.00 34.39 575 GLU A O 1
ATOM 4612 N N . ASN A 1 577 ? -14.978 21.072 45.583 1.00 34.84 576 ASN A N 1
ATOM 4613 C CA . ASN A 1 577 ? -14.804 22.363 46.239 1.00 33.09 576 ASN A CA 1
ATOM 4614 C C . ASN A 1 577 ? -13.317 22.652 46.476 1.00 30.63 576 ASN A C 1
ATOM 4615 O O . ASN A 1 577 ? -12.823 22.538 47.586 1.00 33.88 576 ASN A O 1
ATOM 4620 N N . HIS A 1 578 ? -12.609 22.983 45.399 1.00 33.24 577 HIS A N 1
ATOM 4621 C CA . HIS A 1 578 ? -11.156 23.120 45.414 1.00 33.40 577 HIS A CA 1
ATOM 4622 C C . HIS A 1 578 ? -10.698 24.073 46.520 1.00 33.36 577 HIS A C 1
ATOM 4623 O O . HIS A 1 578 ? -9.795 23.768 47.280 1.00 33.47 577 HIS A O 1
ATOM 4630 N N . GLN A 1 579 ? -11.311 25.255 46.587 1.00 33.50 578 GLN A N 1
ATOM 4631 C CA . GLN A 1 579 ? -10.931 26.256 47.575 1.00 35.49 578 GLN A CA 1
ATOM 4632 C C . GLN A 1 579 ? -11.188 25.779 49.013 1.00 33.51 578 GLN A C 1
ATOM 4633 O O . GLN A 1 579 ? -10.378 25.977 49.913 1.00 33.75 578 GLN A O 1
ATOM 4639 N N . GLU A 1 580 ? -12.333 25.154 49.251 1.00 30.97 579 GLU A N 1
ATOM 4640 C CA . GLU A 1 580 ? -12.660 24.642 50.548 1.00 31.77 579 GLU A CA 1
ATOM 4641 C C . GLU A 1 580 ? -11.639 23.587 50.975 1.00 29.96 579 GLU A C 1
ATOM 4642 O O . GLU A 1 580 ? -11.218 23.589 52.130 1.00 33.86 579 GLU A O 1
ATOM 4648 N N . ARG A 1 581 ? -11.297 22.695 50.040 1.00 29.69 580 ARG A N 1
ATOM 4649 C CA . ARG A 1 581 ? -10.328 21.644 50.291 1.00 28.99 580 ARG A CA 1
ATOM 4650 C C . ARG A 1 581 ? -8.983 22.258 50.644 1.00 28.71 580 ARG A C 1
ATOM 4651 O O . ARG A 1 581 ? -8.345 21.875 51.596 1.00 28.54 580 ARG A O 1
ATOM 4659 N N . LEU A 1 582 ? -8.513 23.201 49.840 1.00 29.95 581 LEU A N 1
ATOM 4660 C CA . LEU A 1 582 ? -7.201 23.780 50.097 1.00 32.29 581 LEU A CA 1
ATOM 4661 C C . LEU A 1 582 ? -7.183 24.534 51.423 1.00 31.01 581 LEU A C 1
ATOM 4662 O O . LEU A 1 582 ? -6.170 24.530 52.102 1.00 30.03 581 LEU A O 1
ATOM 4667 N N . ALA A 1 583 ? -8.291 25.180 51.803 1.00 30.37 582 ALA A N 1
ATOM 4668 C CA . ALA A 1 583 ? -8.351 25.839 53.090 1.00 32.72 582 ALA A CA 1
ATOM 4669 C C . ALA A 1 583 ? -8.173 24.819 54.230 1.00 32.46 582 ALA A C 1
ATOM 4670 O O . ALA A 1 583 ? -7.388 25.047 55.148 1.00 32.36 582 ALA A O 1
ATOM 4672 N N . LEU A 1 584 ? -8.849 23.673 54.168 1.00 33.55 583 LEU A N 1
ATOM 4673 C CA . LEU A 1 584 ? -8.677 22.640 55.195 1.00 32.35 583 LEU A CA 1
ATOM 4674 C C . LEU A 1 584 ? -7.243 22.124 55.244 1.00 31.03 583 LEU A C 1
ATOM 4675 O O . LEU A 1 584 ? -6.719 21.852 56.325 1.00 36.39 583 LEU A O 1
ATOM 4680 N N . ARG A 1 585 ? -6.612 21.961 54.086 1.00 29.07 584 ARG A N 1
ATOM 4681 C CA . ARG A 1 585 ? -5.236 21.501 54.065 1.00 29.56 584 ARG A CA 1
ATOM 4682 C C . ARG A 1 585 ? -4.348 22.537 54.770 1.00 32.88 584 ARG A C 1
ATOM 4683 O O . ARG A 1 585 ? -3.461 22.165 55.530 1.00 30.91 584 ARG A O 1
ATOM 4691 N N . ARG A 1 586 ? -4.615 23.834 54.546 1.00 33.52 585 ARG A N 1
ATOM 4692 C CA . ARG A 1 586 ? -3.851 24.900 55.210 1.00 35.71 585 ARG A CA 1
ATOM 4693 C C . ARG A 1 586 ? -4.064 24.902 56.728 1.00 34.04 585 ARG A C 1
ATOM 4694 O O . ARG A 1 586 ? -3.124 25.128 57.493 1.00 34.29 585 ARG A O 1
ATOM 4702 N N . HIS A 1 587 ? -5.301 24.680 57.162 1.00 34.13 586 HIS A N 1
ATOM 4703 C CA . HIS A 1 587 ? -5.622 24.433 58.563 1.00 39.41 586 HIS A CA 1
ATOM 4704 C C . HIS A 1 587 ? -4.738 23.327 59.134 1.00 36.39 586 HIS A C 1
ATOM 4705 O O . HIS A 1 587 ? -4.095 23.526 60.170 1.00 33.96 586 HIS A O 1
ATOM 4712 N N . ILE A 1 588 ? -4.657 22.188 58.431 1.00 36.37 587 ILE A N 1
ATOM 4713 C CA . ILE A 1 588 ? -3.965 21.021 58.952 1.00 36.38 587 ILE A CA 1
ATOM 4714 C C . ILE A 1 588 ? -2.456 21.271 58.989 1.00 36.68 587 ILE A C 1
ATOM 4715 O O . ILE A 1 588 ? -1.790 20.882 59.946 1.00 35.60 587 ILE A O 1
ATOM 4720 N N . ILE A 1 589 ? -1.905 21.894 57.934 1.00 34.48 588 ILE A N 1
ATOM 4721 C CA . ILE A 1 589 ? -0.468 22.139 57.874 1.00 34.87 588 ILE A CA 1
ATOM 4722 C C . ILE A 1 589 ? -0.063 23.086 59.003 1.00 36.73 588 ILE A C 1
ATOM 4723 O O . ILE A 1 589 ? 0.938 22.843 59.711 1.00 37.19 588 ILE A O 1
ATOM 4728 N N . GLU A 1 590 ? -0.882 24.120 59.218 1.00 33.96 589 GLU A N 1
ATOM 4729 C CA . GLU A 1 590 ? -0.565 25.132 60.220 1.00 36.38 589 GLU A CA 1
ATOM 4730 C C . GLU A 1 590 ? -0.795 24.586 61.640 1.00 45.31 589 GLU A C 1
ATOM 4731 O O . GLU A 1 590 ? -0.083 24.949 62.583 1.00 41.75 589 GLU A O 1
ATOM 4737 N N . ASN A 1 591 ? -1.805 23.730 61.824 1.00 46.60 590 ASN A N 1
ATOM 4738 C CA . ASN A 1 591 ? -2.202 23.333 63.176 1.00 53.54 590 ASN A CA 1
ATOM 4739 C C . ASN A 1 591 ? -1.341 22.197 63.705 1.00 55.79 590 ASN A C 1
ATOM 4740 O O . ASN A 1 591 ? -1.088 22.155 64.909 1.00 55.29 590 ASN A O 1
ATOM 4745 N N . ASN A 1 592 ? -0.898 21.279 62.840 1.00 55.82 591 ASN A N 1
ATOM 4746 C CA . ASN A 1 592 ? 0.015 20.237 63.279 1.00 63.02 591 ASN A CA 1
ATOM 4747 C C . ASN A 1 592 ? -0.595 19.517 64.492 1.00 61.06 591 ASN A C 1
ATOM 4748 O O . ASN A 1 592 ? 0.066 19.377 65.531 1.00 53.84 591 ASN A O 1
ATOM 4753 N N . GLY A 1 593 ? -1.856 19.056 64.337 1.00 51.85 592 GLY A N 1
ATOM 4754 C CA . GLY A 1 593 ? -2.574 18.314 65.366 1.00 47.21 592 GLY A CA 1
ATOM 4755 C C . GLY A 1 593 ? -1.863 17.013 65.735 1.00 45.75 592 GLY A C 1
ATOM 4756 O O . GLY A 1 593 ? -2.107 16.431 66.785 1.00 41.94 592 GLY A O 1
ATOM 4757 N N . LEU A 1 594 ? -0.981 16.557 64.845 1.00 48.43 593 LEU A N 1
ATOM 4758 C CA . LEU A 1 594 ? -0.230 15.330 65.010 1.00 50.06 593 LEU A CA 1
ATOM 4759 C C . LEU A 1 594 ? 0.484 15.325 66.356 1.00 52.07 593 LEU A C 1
ATOM 4760 O O . LEU A 1 594 ? 0.400 14.363 67.125 1.00 42.91 593 LEU A O 1
ATOM 4765 N N . LYS A 1 595 ? 1.127 16.456 66.684 1.00 60.89 594 LYS A N 1
ATOM 4766 C CA . LYS A 1 595 ? 1.922 16.568 67.896 1.00 55.14 594 LYS A CA 1
ATOM 4767 C C . LYS A 1 595 ? 1.098 16.240 69.146 1.00 47.83 594 LYS A C 1
ATOM 4768 O O . LYS A 1 595 ? 1.649 15.701 70.107 1.00 50.08 594 LYS A O 1
ATOM 4774 N N . THR A 1 596 ? -0.223 16.473 69.116 1.00 45.39 595 THR A N 1
ATOM 4775 C CA . THR A 1 596 ? -1.090 16.205 70.260 1.00 47.90 595 THR A CA 1
ATOM 4776 C C . THR A 1 596 ? -1.337 14.710 70.484 1.00 46.78 595 THR A C 1
ATOM 4777 O O . THR A 1 596 ? -1.799 14.316 71.544 1.00 46.26 595 THR A O 1
ATOM 4781 N N . LEU A 1 597 ? -1.055 13.856 69.490 1.00 45.24 596 LEU A N 1
ATOM 4782 C CA . LEU A 1 597 ? -1.245 12.418 69.664 1.00 47.80 596 LEU A CA 1
ATOM 4783 C C . LEU A 1 597 ? -0.171 11.860 70.598 1.00 44.94 596 LEU A C 1
ATOM 4784 O O . LEU A 1 597 ? -0.356 10.802 71.194 1.00 45.24 596 LEU A O 1
ATOM 4789 N N . PHE A 1 598 ? 0.952 12.591 70.711 1.00 45.08 597 PHE A N 1
ATOM 4790 C CA . PHE A 1 598 ? 2.136 12.113 71.402 1.00 49.79 597 PHE A CA 1
ATOM 4791 C C . PHE A 1 598 ? 2.124 12.590 72.855 1.00 51.64 597 PHE A C 1
ATOM 4792 O O . PHE A 1 598 ? 2.978 12.216 73.644 1.00 52.59 597 PHE A O 1
ATOM 4800 N N . SER A 1 599 ? 1.110 13.378 73.204 1.00 54.97 598 SER A N 1
ATOM 4801 C CA . SER A 1 599 ? 0.961 13.902 74.544 1.00 57.84 598 SER A CA 1
ATOM 4802 C C . SER A 1 599 ? -0.266 13.295 75.192 1.00 53.98 598 SER A C 1
ATOM 4803 O O . SER A 1 599 ? -1.205 12.910 74.501 1.00 54.41 598 SER A O 1
ATOM 4806 N N . GLY A 1 600 ? -0.205 13.205 76.520 1.00 49.44 599 GLY A N 1
ATOM 4807 C CA . GLY A 1 600 ? -1.327 12.740 77.308 1.00 47.89 599 GLY A CA 1
ATOM 4808 C C . GLY A 1 600 ? -0.837 12.185 78.635 1.00 45.62 599 GLY A C 1
ATOM 4809 O O . GLY A 1 600 ? 0.360 12.086 78.868 1.00 50.85 599 GLY A O 1
ATOM 4810 N N . ASP A 1 601 ? -1.787 11.862 79.500 1.00 45.93 600 ASP A N 1
ATOM 4811 C CA . ASP A 1 601 ? -1.487 11.262 80.783 1.00 43.98 600 ASP A CA 1
ATOM 4812 C C . ASP A 1 601 ? -1.717 9.772 80.615 1.00 42.45 600 ASP A C 1
ATOM 4813 O O . ASP A 1 601 ? -2.875 9.382 80.442 1.00 43.48 600 ASP A O 1
ATOM 4818 N N . PRO A 1 602 ? -0.649 8.942 80.667 1.00 44.67 601 PRO A N 1
ATOM 4819 C CA . PRO A 1 602 ? -0.749 7.504 80.391 1.00 45.75 601 PRO A CA 1
ATOM 4820 C C . PRO A 1 602 ? -1.137 6.607 81.568 1.00 45.41 601 PRO A C 1
ATOM 4821 O O . PRO A 1 602 ? -1.137 5.385 81.408 1.00 45.38 601 PRO A O 1
ATOM 4825 N N . SER A 1 603 ? -1.468 7.200 82.729 1.00 40.21 602 SER A N 1
ATOM 4826 C CA . SER A 1 603 ? -1.616 6.432 83.956 1.00 40.43 602 SER A CA 1
ATOM 4827 C C . SER A 1 603 ? -2.956 5.695 84.047 1.00 39.00 602 SER A C 1
ATOM 4828 O O . SER A 1 603 ? -3.085 4.782 84.866 1.00 41.01 602 SER A O 1
ATOM 4831 N N . PRO A 1 604 ? -4.045 6.106 83.338 1.00 36.52 603 PRO A N 1
ATOM 4832 C CA . PRO A 1 604 ? -5.353 5.501 83.596 1.00 41.91 603 PRO A CA 1
ATOM 4833 C C . PRO A 1 604 ? -5.467 3.982 83.459 1.00 39.24 603 PRO A C 1
ATOM 4834 O O . PRO A 1 604 ? -6.226 3.364 84.197 1.00 43.40 603 PRO A O 1
ATOM 4838 N N . MET A 1 605 ? -4.733 3.366 82.530 1.00 41.68 604 MET A N 1
ATOM 4839 C CA . MET A 1 605 ? -4.902 1.937 82.343 1.00 40.90 604 MET A CA 1
ATOM 4840 C C . MET A 1 605 ? -4.468 1.204 83.620 1.00 39.18 604 MET A C 1
ATOM 4841 O O . MET A 1 605 ? -5.226 0.394 84.136 1.00 37.44 604 MET A O 1
ATOM 4846 N N . GLY A 1 606 ? -3.278 1.530 84.129 1.00 36.99 605 GLY A N 1
ATOM 4847 C CA . GLY A 1 606 ? -2.774 0.972 85.373 1.00 39.64 605 GLY A CA 1
ATOM 4848 C C . GLY A 1 606 ? -3.719 1.211 86.549 1.00 40.93 605 GLY A C 1
ATOM 4849 O O . GLY A 1 606 ? -3.990 0.289 87.333 1.00 38.13 605 GLY A O 1
ATOM 4850 N N . LYS A 1 607 ? -4.239 2.454 86.640 1.00 40.33 606 LYS A N 1
ATOM 4851 C CA . LYS A 1 607 ? -5.073 2.821 87.768 1.00 44.15 606 LYS A CA 1
ATOM 4852 C C . LYS A 1 607 ? -6.417 2.110 87.677 1.00 44.39 606 LYS A C 1
ATOM 4853 O O . LYS A 1 607 ? -6.948 1.666 88.688 1.00 40.99 606 LYS A O 1
ATOM 4859 N N . THR A 1 608 ? -6.958 1.985 86.455 1.00 43.49 607 THR A N 1
ATOM 4860 C CA . THR A 1 608 ? -8.260 1.363 86.292 1.00 40.25 607 THR A CA 1
ATOM 4861 C C . THR A 1 608 ? -8.164 -0.130 86.607 1.00 38.37 607 THR A C 1
ATOM 4862 O O . THR A 1 608 ? -9.048 -0.691 87.270 1.00 38.74 607 THR A O 1
ATOM 4866 N N . LEU A 1 609 ? -7.086 -0.778 86.155 1.00 38.59 608 LEU A N 1
ATOM 4867 C CA . LEU A 1 609 ? -6.932 -2.208 86.380 1.00 37.09 608 LEU A CA 1
ATOM 4868 C C . LEU A 1 609 ? -6.657 -2.493 87.857 1.00 39.08 608 LEU A C 1
ATOM 4869 O O . LEU A 1 609 ? -7.123 -3.509 88.378 1.00 38.91 608 LEU A O 1
ATOM 4874 N N . PHE A 1 610 ? -5.951 -1.578 88.532 1.00 39.39 609 PHE A N 1
ATOM 4875 C CA . PHE A 1 610 ? -5.678 -1.725 89.960 1.00 41.11 609 PHE A CA 1
ATOM 4876 C C . PHE A 1 610 ? -6.980 -1.611 90.763 1.00 41.34 609 PHE A C 1
ATOM 4877 O O . PHE A 1 610 ? -7.238 -2.440 91.628 1.00 41.98 609 PHE A O 1
ATOM 4885 N N . ALA A 1 611 ? -7.837 -0.638 90.418 1.00 43.24 610 ALA A N 1
ATOM 4886 C CA . ALA A 1 611 ? -9.153 -0.523 91.034 1.00 43.26 610 ALA A CA 1
ATOM 4887 C C . ALA A 1 611 ? -9.979 -1.788 90.821 1.00 40.36 610 ALA A C 1
ATOM 4888 O O . ALA A 1 611 ? -10.658 -2.270 91.739 1.00 40.11 610 ALA A O 1
ATOM 4890 N N . LYS A 1 612 ? -9.916 -2.353 89.606 1.00 40.13 611 LYS A N 1
ATOM 4891 C CA . LYS A 1 612 ? -10.663 -3.570 89.339 1.00 38.91 611 LYS A CA 1
ATOM 4892 C C . LYS A 1 612 ? -10.138 -4.702 90.209 1.00 41.14 611 LYS A C 1
ATOM 4893 O O . LYS A 1 612 ? -10.921 -5.548 90.630 1.00 42.36 611 LYS A O 1
ATOM 4899 N N . LEU A 1 613 ? -8.821 -4.738 90.422 1.00 39.73 612 LEU A N 1
ATOM 4900 C CA . LEU A 1 613 ? -8.233 -5.798 91.232 1.00 40.29 612 LEU A CA 1
ATOM 4901 C C . LEU A 1 613 ? -8.695 -5.645 92.682 1.00 42.02 612 LEU A C 1
ATOM 4902 O O . LEU A 1 613 ? -9.068 -6.633 93.331 1.00 45.64 612 LEU A O 1
ATOM 4907 N N . THR A 1 614 ? -8.643 -4.409 93.182 1.00 44.49 613 THR A N 1
ATOM 4908 C CA . THR A 1 614 ? -9.110 -4.102 94.533 1.00 46.09 613 THR A CA 1
ATOM 4909 C C . THR A 1 614 ? -10.532 -4.642 94.714 1.00 51.56 613 THR A C 1
ATOM 4910 O O . THR A 1 614 ? -10.825 -5.330 95.702 1.00 49.84 613 THR A O 1
ATOM 4914 N N . GLU A 1 615 ? -11.407 -4.338 93.749 1.00 45.72 614 GLU A N 1
ATOM 4915 C CA . GLU A 1 615 ? -12.808 -4.724 93.824 1.00 48.19 614 GLU A CA 1
ATOM 4916 C C . GLU A 1 615 ? -12.936 -6.246 93.781 1.00 48.09 614 GLU A C 1
ATOM 4917 O O . GLU A 1 615 ? -13.775 -6.822 94.473 1.00 45.34 614 GLU A O 1
ATOM 4923 N N . TRP A 1 616 ? -12.113 -6.900 92.946 1.00 41.04 615 TRP A N 1
ATOM 4924 C CA . TRP A 1 616 ? -12.090 -8.349 92.870 1.00 41.16 615 TRP A CA 1
ATOM 4925 C C . TRP A 1 616 ? -11.696 -8.962 94.223 1.00 41.98 615 TRP A C 1
ATOM 4926 O O . TRP A 1 616 ? -12.270 -9.964 94.645 1.00 42.37 615 TRP A O 1
ATOM 4937 N N . ARG A 1 617 ? -10.662 -8.392 94.854 1.00 43.68 616 ARG A N 1
ATOM 4938 C CA . ARG A 1 617 ? -10.112 -8.917 96.099 1.00 47.99 616 ARG A CA 1
ATOM 4939 C C . ARG A 1 617 ? -11.138 -8.823 97.231 1.00 47.43 616 ARG A C 1
ATOM 4940 O O . ARG A 1 617 ? -11.223 -9.713 98.079 1.00 48.80 616 ARG A O 1
ATOM 4948 N N . GLN A 1 618 ? -11.888 -7.714 97.273 1.00 50.14 617 GLN A N 1
ATOM 4949 C CA . GLN A 1 618 ? -12.805 -7.517 98.394 1.00 60.00 617 GLN A CA 1
ATOM 4950 C C . GLN A 1 618 ? -14.135 -8.242 98.100 1.00 54.94 617 GLN A C 1
ATOM 4951 O O . GLN A 1 618 ? -14.874 -8.578 99.023 1.00 52.94 617 GLN A O 1
ATOM 4957 N N . THR A 1 619 ? -14.372 -8.639 96.843 1.00 48.06 618 THR A N 1
ATOM 4958 C CA . THR A 1 619 ? -15.527 -9.463 96.516 1.00 50.79 618 THR A CA 1
ATOM 4959 C C . THR A 1 619 ? -15.226 -10.911 96.896 1.00 51.76 618 THR A C 1
ATOM 4960 O O . THR A 1 619 ? -16.103 -11.621 97.391 1.00 50.84 618 THR A O 1
ATOM 4964 N N . ASN A 1 620 ? -13.985 -11.344 96.636 1.00 50.37 619 ASN A N 1
ATOM 4965 C CA . ASN A 1 620 ? -13.633 -12.752 96.697 1.00 45.53 619 ASN A CA 1
ATOM 4966 C C . ASN A 1 620 ? -12.904 -13.106 97.991 1.00 44.80 619 ASN A C 1
ATOM 4967 O O . ASN A 1 620 ? -12.863 -14.272 98.338 1.00 45.10 619 ASN A O 1
ATOM 4972 N N . GLY A 1 621 ? -12.269 -12.123 98.638 1.00 46.09 620 GLY A N 1
ATOM 4973 C CA . GLY A 1 621 ? -11.577 -12.351 99.893 1.00 47.35 620 GLY A CA 1
ATOM 4974 C C . GLY A 1 621 ? -10.307 -13.163 99.687 1.00 48.95 620 GLY A C 1
ATOM 4975 O O . GLY A 1 621 ? -10.007 -14.087 100.465 1.00 48.54 620 GLY A O 1
ATOM 4976 N N . ILE A 1 622 ? -9.597 -12.792 98.615 1.00 46.89 621 ILE A N 1
ATOM 4977 C CA . ILE A 1 622 ? -8.297 -13.347 98.274 1.00 48.83 621 ILE A CA 1
ATOM 4978 C C . ILE A 1 622 ? -7.356 -12.154 98.030 1.00 53.73 621 ILE A C 1
ATOM 4979 O O . ILE A 1 622 ? -6.239 -12.200 98.636 1.00 49.46 621 ILE A O 1
ATOM 4984 N N . GLY B 1 1 ? -29.020 -15.620 18.155 1.00 62.76 0 GLY B N 1
ATOM 4985 C CA . GLY B 1 1 ? -28.885 -14.582 17.112 1.00 61.40 0 GLY B CA 1
ATOM 4986 C C . GLY B 1 1 ? -28.989 -15.151 15.699 1.00 49.48 0 GLY B C 1
ATOM 4987 O O . GLY B 1 1 ? -28.416 -16.181 15.375 1.00 43.86 0 GLY B O 1
ATOM 4988 N N . MET B 1 2 ? -29.735 -14.463 14.836 1.00 44.76 1 MET B N 1
ATOM 4989 C CA . MET B 1 2 ? -29.643 -14.727 13.414 1.00 41.41 1 MET B CA 1
ATOM 4990 C C . MET B 1 2 ? -28.408 -13.980 12.907 1.00 40.72 1 MET B C 1
ATOM 4991 O O . MET B 1 2 ? -28.182 -12.822 13.272 1.00 43.07 1 MET B O 1
ATOM 4996 N N . SER B 1 3 ? -27.670 -14.650 12.038 1.00 42.54 2 SER B N 1
ATOM 4997 C CA . SER B 1 3 ? -26.461 -14.084 11.483 1.00 47.43 2 SER B CA 1
ATOM 4998 C C . SER B 1 3 ? -26.252 -14.668 10.096 1.00 42.46 2 SER B C 1
ATOM 4999 O O . SER B 1 3 ? -26.915 -15.633 9.687 1.00 45.26 2 SER B O 1
ATOM 5002 N N . ARG B 1 4 ? -25.340 -14.055 9.343 1.00 41.98 3 ARG B N 1
ATOM 5003 C CA . ARG B 1 4 ? -25.117 -14.434 7.955 1.00 39.66 3 ARG B CA 1
ATOM 5004 C C . ARG B 1 4 ? -24.502 -15.820 7.863 1.00 38.72 3 ARG B C 1
ATOM 5005 O O . ARG B 1 4 ? -24.802 -16.603 6.967 1.00 38.29 3 ARG B O 1
ATOM 5013 N N . LYS B 1 5 ? -23.559 -16.103 8.778 1.00 36.93 4 LYS B N 1
ATOM 5014 C CA . LYS B 1 5 ? -22.704 -17.260 8.618 1.00 42.10 4 LYS B CA 1
ATOM 5015 C C . LYS B 1 5 ? -22.328 -17.751 10.017 1.00 36.24 4 LYS B C 1
ATOM 5016 O O . LYS B 1 5 ? -22.168 -16.924 10.882 1.00 31.75 4 LYS B O 1
ATOM 5022 N N . LYS B 1 6 ? -22.172 -19.063 10.208 1.00 34.32 5 LYS B N 1
ATOM 5023 C CA . LYS B 1 6 ? -21.689 -19.654 11.445 1.00 37.49 5 LYS B CA 1
ATOM 5024 C C . LYS B 1 6 ? -20.339 -19.021 11.853 1.00 38.36 5 LYS B C 1
ATOM 5025 O O . LYS B 1 6 ? -19.429 -18.945 11.029 1.00 38.90 5 LYS B O 1
ATOM 5031 N N . ASN B 1 7 ? -20.225 -18.584 13.104 1.00 34.59 6 ASN B N 1
ATOM 5032 C CA . ASN B 1 7 ? -18.961 -18.056 13.610 1.00 36.23 6 ASN B CA 1
ATOM 5033 C C . ASN B 1 7 ? -17.915 -19.153 13.800 1.00 34.43 6 ASN B C 1
ATOM 5034 O O . ASN B 1 7 ? -18.231 -20.269 14.176 1.00 32.65 6 ASN B O 1
ATOM 5039 N N . PRO B 1 8 ? -16.632 -18.863 13.517 1.00 33.81 7 PRO B N 1
ATOM 5040 C CA . PRO B 1 8 ? -15.540 -19.735 13.958 1.00 32.69 7 PRO B CA 1
ATOM 5041 C C . PRO B 1 8 ? -15.606 -19.871 15.474 1.00 27.67 7 PRO B C 1
ATOM 5042 O O . PRO B 1 8 ? -16.057 -18.962 16.161 1.00 30.15 7 PRO B O 1
ATOM 5046 N N . SER B 1 9 ? -15.161 -21.022 15.993 1.00 28.76 8 SER B N 1
ATOM 5047 C CA . SER B 1 9 ? -15.379 -21.384 17.380 1.00 28.87 8 SER B CA 1
ATOM 5048 C C . SER B 1 9 ? -14.087 -21.934 18.002 1.00 26.49 8 SER B C 1
ATOM 5049 O O . SER B 1 9 ? -13.557 -22.926 17.544 1.00 24.70 8 SER B O 1
ATOM 5052 N N . VAL B 1 10 ? -13.680 -21.333 19.119 1.00 26.12 9 VAL B N 1
ATOM 5053 C CA . VAL B 1 10 ? -12.615 -21.887 19.946 1.00 25.49 9 VAL B CA 1
ATOM 5054 C C . VAL B 1 10 ? -12.987 -23.253 20.502 1.00 25.66 9 VAL B C 1
ATOM 5055 O O . VAL B 1 10 ? -12.172 -24.167 20.501 1.00 25.78 9 VAL B O 1
ATOM 5059 N N . ILE B 1 11 ? -14.266 -23.459 20.849 1.00 26.96 10 ILE B N 1
ATOM 5060 C CA . ILE B 1 11 ? -14.676 -24.748 21.393 1.00 27.31 10 ILE B CA 1
ATOM 5061 C C . ILE B 1 11 ? -14.557 -25.844 20.333 1.00 30.14 10 ILE B C 1
ATOM 5062 O O . ILE B 1 11 ? -14.083 -26.959 20.609 1.00 29.30 10 ILE B O 1
ATOM 5067 N N . GLN B 1 12 ? -15.011 -25.553 19.108 1.00 29.42 11 GLN B N 1
ATOM 5068 C CA . GLN B 1 12 ? -14.908 -26.539 18.034 1.00 30.02 11 GLN B CA 1
ATOM 5069 C C . GLN B 1 12 ? -13.451 -26.838 17.685 1.00 27.45 11 GLN B C 1
ATOM 5070 O O . GLN B 1 12 ? -13.112 -27.975 17.365 1.00 27.96 11 GLN B O 1
ATOM 5076 N N . PHE B 1 13 ? -12.586 -25.816 17.756 1.00 27.37 12 PHE B N 1
ATOM 5077 C CA . PHE B 1 13 ? -11.158 -26.001 17.536 1.00 25.88 12 PHE B CA 1
ATOM 5078 C C . PHE B 1 13 ? -10.594 -26.994 18.554 1.00 26.01 12 PHE B C 1
ATOM 5079 O O . PHE B 1 13 ? -9.925 -27.952 18.204 1.00 26.10 12 PHE B O 1
ATOM 5087 N N . GLU B 1 14 ? -10.885 -26.730 19.821 1.00 28.13 13 GLU B N 1
ATOM 5088 C CA . GLU B 1 14 ? -10.450 -27.581 20.917 1.00 27.98 13 GLU B CA 1
ATOM 5089 C C . GLU B 1 14 ? -10.968 -28.997 20.761 1.00 29.51 13 GLU B C 1
ATOM 5090 O O . GLU B 1 14 ? -10.248 -29.956 20.998 1.00 28.53 13 GLU B O 1
ATOM 5096 N N . LYS B 1 15 ? -12.232 -29.126 20.360 1.00 28.88 14 LYS B N 1
ATOM 5097 C CA . LYS B 1 15 ? -12.840 -30.435 20.244 1.00 30.53 14 LYS B CA 1
ATOM 5098 C C . LYS B 1 15 ? -12.152 -31.243 19.156 1.00 28.45 14 LYS B C 1
ATOM 5099 O O . LYS B 1 15 ? -11.891 -32.439 19.329 1.00 29.77 14 LYS B O 1
ATOM 5105 N N . ALA B 1 16 ? -11.853 -30.594 18.019 1.00 25.89 15 ALA B N 1
ATOM 5106 C CA . ALA B 1 16 ? -11.176 -31.294 16.931 1.00 27.94 15 ALA B CA 1
ATOM 5107 C C . ALA B 1 16 ? -9.799 -31.755 17.388 1.00 27.40 15 ALA B C 1
ATOM 5108 O O . ALA B 1 16 ? -9.330 -32.834 17.068 1.00 28.19 15 ALA B O 1
ATOM 5110 N N . ILE B 1 17 ? -9.090 -30.907 18.152 1.00 26.61 16 ILE B N 1
ATOM 5111 C CA . ILE B 1 17 ? -7.781 -31.321 18.639 1.00 27.30 16 ILE B CA 1
ATOM 5112 C C . ILE B 1 17 ? -7.893 -32.549 19.548 1.00 28.29 16 ILE B C 1
ATOM 5113 O O . ILE B 1 17 ? -7.107 -33.492 19.461 1.00 30.37 16 ILE B O 1
ATOM 5118 N N . THR B 1 18 ? -8.842 -32.530 20.452 1.00 28.80 17 THR B N 1
ATOM 5119 C CA . THR B 1 18 ? -9.018 -33.642 21.365 1.00 34.16 17 THR B CA 1
ATOM 5120 C C . THR B 1 18 ? -9.307 -34.947 20.603 1.00 35.61 17 THR B C 1
ATOM 5121 O O . THR B 1 18 ? -8.815 -36.009 20.976 1.00 31.90 17 THR B O 1
ATOM 5125 N N . GLU B 1 19 ? -10.096 -34.856 19.528 1.00 33.20 18 GLU B N 1
ATOM 5126 C CA . GLU B 1 19 ? -10.431 -36.017 18.704 1.00 35.71 18 GLU B CA 1
ATOM 5127 C C . GLU B 1 19 ? -9.312 -36.404 17.748 1.00 32.62 18 GLU B C 1
ATOM 5128 O O . GLU B 1 19 ? -9.405 -37.384 17.016 1.00 30.44 18 GLU B O 1
ATOM 5134 N N . LYS B 1 20 ? -8.246 -35.617 17.713 1.00 30.33 19 LYS B N 1
ATOM 5135 C CA . LYS B 1 20 ? -7.161 -35.794 16.773 1.00 32.45 19 LYS B CA 1
ATOM 5136 C C . LYS B 1 20 ? -7.694 -35.776 15.345 1.00 32.58 19 LYS B C 1
ATOM 5137 O O . LYS B 1 20 ? -7.200 -36.471 14.464 1.00 33.22 19 LYS B O 1
ATOM 5143 N N . ASN B 1 21 ? -8.682 -34.910 15.116 1.00 32.47 20 ASN B N 1
ATOM 5144 C CA . ASN B 1 21 ? -9.137 -34.593 13.776 1.00 34.25 20 ASN B CA 1
ATOM 5145 C C . ASN B 1 21 ? -8.356 -33.373 13.281 1.00 31.51 20 ASN B C 1
ATOM 5146 O O . ASN B 1 21 ? -8.810 -32.250 13.419 1.00 31.44 20 ASN B O 1
ATOM 5151 N N . TYR B 1 22 ? -7.168 -33.621 12.728 1.00 31.80 21 TYR B N 1
ATOM 5152 C CA . TYR B 1 22 ? -6.192 -32.566 12.471 1.00 31.83 21 TYR B CA 1
ATOM 5153 C C . TYR B 1 22 ? -6.685 -31.662 11.350 1.00 30.49 21 TYR B C 1
ATOM 5154 O O . TYR B 1 22 ? -6.473 -30.459 11.385 1.00 31.73 21 TYR B O 1
ATOM 5163 N N . GLU B 1 23 ? -7.376 -32.252 10.352 1.00 30.07 22 GLU B N 1
ATOM 5164 C CA . GLU B 1 23 ? -7.930 -31.444 9.277 1.00 31.97 22 GLU B CA 1
ATOM 5165 C C . GLU B 1 23 ? -8.969 -30.454 9.821 1.00 30.23 22 GLU B C 1
ATOM 5166 O O . GLU B 1 23 ? -9.024 -29.274 9.435 1.00 29.99 22 GLU B O 1
ATOM 5172 N N . ALA B 1 24 ? -9.874 -30.938 10.678 1.00 30.00 23 ALA B N 1
ATOM 5173 C CA . ALA B 1 24 ? -10.912 -30.071 11.206 1.00 28.98 23 ALA B CA 1
ATOM 5174 C C . ALA B 1 24 ? -10.294 -29.016 12.141 1.00 26.21 23 ALA B C 1
ATOM 5175 O O . ALA B 1 24 ? -10.783 -27.895 12.231 1.00 27.68 23 ALA B O 1
ATOM 5177 N N . ALA B 1 25 ? -9.260 -29.399 12.873 1.00 27.84 24 ALA B N 1
ATOM 5178 C CA . ALA B 1 25 ? -8.619 -28.463 13.790 1.00 29.02 24 ALA B CA 1
ATOM 5179 C C . ALA B 1 25 ? -7.924 -27.364 12.982 1.00 27.60 24 ALA B C 1
ATOM 5180 O O . ALA B 1 25 ? -8.029 -26.201 13.327 1.00 27.46 24 ALA B O 1
ATOM 5182 N N . CYS B 1 26 ? -7.194 -27.739 11.919 1.00 27.85 25 CYS B N 1
ATOM 5183 C CA . CYS B 1 26 ? -6.541 -26.724 11.094 1.00 30.34 25 CYS B CA 1
ATOM 5184 C C . CYS B 1 26 ? -7.515 -25.806 10.396 1.00 30.06 25 CYS B C 1
ATOM 5185 O O . CYS B 1 26 ? -7.305 -24.592 10.339 1.00 32.17 25 CYS B O 1
ATOM 5188 N N . THR B 1 27 ? -8.602 -26.391 9.893 1.00 30.09 26 THR B N 1
ATOM 5189 C CA . THR B 1 27 ? -9.654 -25.618 9.275 1.00 29.11 26 THR B CA 1
ATOM 5190 C C . THR B 1 27 ? -10.235 -24.616 10.272 1.00 29.78 26 THR B C 1
ATOM 5191 O O . THR B 1 27 ? -10.428 -23.457 9.912 1.00 29.90 26 THR B O 1
ATOM 5195 N N . GLU B 1 28 ? -10.566 -25.052 11.506 1.00 28.72 27 GLU B N 1
ATOM 5196 C CA . GLU B 1 28 ? -11.124 -24.135 12.478 1.00 26.98 27 GLU B CA 1
ATOM 5197 C C . GLU B 1 28 ? -10.135 -23.005 12.804 1.00 27.33 27 GLU B C 1
ATOM 5198 O O . GLU B 1 28 ? -10.529 -21.859 12.960 1.00 27.15 27 GLU B O 1
ATOM 5204 N N . LEU B 1 29 ? -8.862 -23.357 12.950 1.00 27.58 28 LEU B N 1
ATOM 5205 C CA . LEU B 1 29 ? -7.854 -22.380 13.344 1.00 26.74 28 LEU B CA 1
ATOM 5206 C C . LEU B 1 29 ? -7.720 -21.330 12.247 1.00 28.98 28 LEU B C 1
ATOM 5207 O O . LEU B 1 29 ? -7.685 -20.144 12.534 1.00 27.21 28 LEU B O 1
ATOM 5212 N N . LEU B 1 30 ? -7.685 -21.780 10.980 1.00 29.09 29 LEU B N 1
ATOM 5213 C CA . LEU B 1 30 ? -7.598 -20.863 9.857 1.00 29.30 29 LEU B CA 1
ATOM 5214 C C . LEU B 1 30 ? -8.844 -20.001 9.782 1.00 29.76 29 LEU B C 1
ATOM 5215 O O . LEU B 1 30 ? -8.740 -18.818 9.484 1.00 32.19 29 LEU B O 1
ATOM 5220 N N . ASP B 1 31 ? -10.039 -20.561 10.020 1.00 29.37 30 ASP B N 1
ATOM 5221 C CA . ASP B 1 31 ? -11.248 -19.766 10.015 1.00 30.21 30 ASP B CA 1
ATOM 5222 C C . ASP B 1 31 ? -11.207 -18.677 11.095 1.00 29.11 30 ASP B C 1
ATOM 5223 O O . ASP B 1 31 ? -11.649 -17.551 10.845 1.00 27.28 30 ASP B O 1
ATOM 5228 N N . ILE B 1 32 ? -10.705 -19.019 12.297 1.00 26.94 31 ILE B N 1
ATOM 5229 C CA . ILE B 1 32 ? -10.564 -18.041 13.380 1.00 25.91 31 ILE B CA 1
ATOM 5230 C C . ILE B 1 32 ? -9.595 -16.942 12.950 1.00 24.96 31 ILE B C 1
ATOM 5231 O O . ILE B 1 32 ? -9.912 -15.752 13.083 1.00 27.62 31 ILE B O 1
ATOM 5236 N N . LEU B 1 33 ? -8.410 -17.326 12.475 1.00 27.11 32 LEU B N 1
ATOM 5237 C CA . LEU B 1 33 ? -7.386 -16.332 12.139 1.00 27.57 32 LEU B CA 1
ATOM 5238 C C . LEU B 1 33 ? -7.833 -15.472 10.947 1.00 28.03 32 LEU B C 1
ATOM 5239 O O . LEU B 1 33 ? -7.537 -14.280 10.900 1.00 27.22 32 LEU B O 1
ATOM 5244 N N . ASN B 1 34 ? -8.537 -16.067 9.978 1.00 31.30 33 ASN B N 1
ATOM 5245 C CA . ASN B 1 34 ? -8.980 -15.309 8.814 1.00 31.87 33 ASN B CA 1
ATOM 5246 C C . ASN B 1 34 ? -10.028 -14.292 9.213 1.00 32.30 33 ASN B C 1
ATOM 5247 O O . ASN B 1 34 ? -10.058 -13.192 8.658 1.00 35.14 33 ASN B O 1
ATOM 5252 N N . LYS B 1 35 ? -10.896 -14.624 10.167 1.00 29.94 34 LYS B N 1
ATOM 5253 C CA . LYS B 1 35 ? -11.892 -13.675 10.582 1.00 31.46 34 LYS B CA 1
ATOM 5254 C C . LYS B 1 35 ? -11.263 -12.530 11.369 1.00 33.48 34 LYS B C 1
ATOM 5255 O O . LYS B 1 35 ? -11.615 -11.359 11.197 1.00 31.12 34 LYS B O 1
ATOM 5261 N N . ILE B 1 36 ? -10.309 -12.878 12.241 1.00 28.43 35 ILE B N 1
ATOM 5262 C CA . ILE B 1 36 ? -9.549 -11.830 12.907 1.00 26.04 35 ILE B CA 1
ATOM 5263 C C . ILE B 1 36 ? -8.906 -10.895 11.872 1.00 26.16 35 ILE B C 1
ATOM 5264 O O . ILE B 1 36 ? -8.969 -9.663 12.025 1.00 32.00 35 ILE B O 1
ATOM 5269 N N . ASP B 1 37 ? -8.342 -11.460 10.809 1.00 29.56 36 ASP B N 1
ATOM 5270 C CA . ASP B 1 37 ? -7.691 -10.686 9.765 1.00 29.98 36 ASP B CA 1
ATOM 5271 C C . ASP B 1 37 ? -8.682 -9.704 9.134 1.00 33.93 36 ASP B C 1
ATOM 5272 O O . ASP B 1 37 ? -8.400 -8.512 8.979 1.00 31.60 36 ASP B O 1
ATOM 5277 N N . THR B 1 38 ? -9.872 -10.223 8.799 1.00 33.05 37 THR B N 1
ATOM 5278 C CA . THR B 1 38 ? -10.949 -9.437 8.236 1.00 34.24 37 THR B CA 1
ATOM 5279 C C . THR B 1 38 ? -11.285 -8.272 9.136 1.00 36.05 37 THR B C 1
ATOM 5280 O O . THR B 1 38 ? -11.606 -7.209 8.641 1.00 37.78 37 THR B O 1
ATOM 5284 N N . ASN B 1 39 ? -11.284 -8.486 10.452 1.00 33.61 38 ASN B N 1
ATOM 5285 C CA . ASN B 1 39 ? -11.653 -7.461 11.392 1.00 34.13 38 ASN B CA 1
ATOM 5286 C C . ASN B 1 39 ? -10.443 -6.768 12.033 1.00 30.25 38 ASN B C 1
ATOM 5287 O O . ASN B 1 39 ? -10.609 -6.109 13.060 1.00 31.52 38 ASN B O 1
ATOM 5292 N N . PHE B 1 40 ? -9.280 -6.880 11.407 1.00 31.95 39 PHE B N 1
ATOM 5293 C CA . PHE B 1 40 ? -8.089 -6.109 11.769 1.00 36.34 39 PHE B CA 1
ATOM 5294 C C . PHE B 1 40 ? -7.687 -6.311 13.226 1.00 31.76 39 PHE B C 1
ATOM 5295 O O . PHE B 1 40 ? -7.125 -5.403 13.839 1.00 28.94 39 PHE B O 1
ATOM 5303 N N . GLY B 1 41 ? -7.965 -7.504 13.765 1.00 29.62 40 GLY B N 1
ATOM 5304 C CA . GLY B 1 41 ? -7.514 -7.870 15.094 1.00 30.93 40 GLY B CA 1
ATOM 5305 C C . GLY B 1 41 ? -8.649 -8.007 16.100 1.00 31.29 40 GLY B C 1
ATOM 5306 O O . GLY B 1 41 ? -8.498 -8.583 17.162 1.00 30.32 40 GLY B O 1
ATOM 5307 N N . ASP B 1 42 ? -9.813 -7.467 15.754 1.00 32.43 41 ASP B N 1
ATOM 5308 C CA . ASP B 1 42 ? -10.982 -7.567 16.607 1.00 31.58 41 ASP B CA 1
ATOM 5309 C C . ASP B 1 42 ? -11.456 -9.020 16.654 1.00 28.64 41 ASP B C 1
ATOM 5310 O O . ASP B 1 42 ? -11.443 -9.711 15.636 1.00 30.69 41 ASP B O 1
ATOM 5315 N N . ILE B 1 43 ? -11.904 -9.480 17.828 1.00 27.67 42 ILE B N 1
ATOM 5316 C CA . ILE B 1 43 ? -12.304 -10.875 17.974 1.00 30.50 42 ILE B CA 1
ATOM 5317 C C . ILE B 1 43 ? -13.813 -11.019 18.185 1.00 32.32 42 ILE B C 1
ATOM 5318 O O . ILE B 1 43 ? -14.282 -12.095 18.544 1.00 29.37 42 ILE B O 1
ATOM 5323 N N . GLU B 1 44 ? -14.572 -9.968 17.894 1.00 31.74 43 GLU B N 1
ATOM 5324 C CA . GLU B 1 44 ? -16.022 -10.086 17.827 1.00 38.75 43 GLU B CA 1
ATOM 5325 C C . GLU B 1 44 ? -16.393 -11.196 16.852 1.00 31.34 43 GLU B C 1
ATOM 5326 O O . GLU B 1 44 ? -15.812 -11.372 15.783 1.00 39.07 43 GLU B O 1
ATOM 5332 N N . GLY B 1 45 ? -17.378 -11.996 17.216 1.00 37.26 44 GLY B N 1
ATOM 5333 C CA . GLY B 1 45 ? -17.877 -12.984 16.276 1.00 36.66 44 GLY B CA 1
ATOM 5334 C C . GLY B 1 45 ? -16.986 -14.231 16.177 1.00 35.24 44 GLY B C 1
ATOM 5335 O O . GLY B 1 45 ? -17.039 -14.989 15.213 1.00 34.80 44 GLY B O 1
ATOM 5336 N N . ILE B 1 46 ? -16.111 -14.405 17.159 1.00 33.66 45 ILE B N 1
ATOM 5337 C CA . ILE B 1 46 ? -15.429 -15.669 17.353 1.00 33.70 45 ILE B CA 1
ATOM 5338 C C . ILE B 1 46 ? -16.034 -16.229 18.628 1.00 31.58 45 ILE B C 1
ATOM 5339 O O . ILE B 1 46 ? -15.999 -15.555 19.656 1.00 32.22 45 ILE B O 1
ATOM 5344 N N . ASP B 1 47 ? -16.566 -17.445 18.589 1.00 28.82 46 ASP B N 1
ATOM 5345 C CA . ASP B 1 47 ? -17.296 -18.000 19.712 1.00 29.24 46 ASP B CA 1
ATOM 5346 C C . ASP B 1 47 ? -16.334 -18.616 20.725 1.00 30.63 46 ASP B C 1
ATOM 5347 O O . ASP B 1 47 ? -15.488 -19.409 20.341 1.00 30.30 46 ASP B O 1
ATOM 5352 N N . PHE B 1 48 ? -16.511 -18.267 22.008 1.00 31.39 47 PHE B N 1
ATOM 5353 C CA . PHE B 1 48 ? -15.874 -18.981 23.107 1.00 32.84 47 PHE B CA 1
ATOM 5354 C C . PHE B 1 48 ? -16.626 -18.680 24.391 1.00 31.48 47 PHE B C 1
ATOM 5355 O O . PHE B 1 48 ? -17.218 -17.613 24.515 1.00 32.42 47 PHE B O 1
ATOM 5363 N N . ASP B 1 49 ? -16.580 -19.618 25.340 1.00 30.87 48 ASP B N 1
ATOM 5364 C CA . ASP B 1 49 ? -17.092 -19.378 26.679 1.00 31.88 48 ASP B CA 1
ATOM 5365 C C . ASP B 1 49 ? -15.965 -18.732 27.487 1.00 32.63 48 ASP B C 1
ATOM 5366 O O . ASP B 1 49 ? -14.796 -18.852 27.127 1.00 28.32 48 ASP B O 1
ATOM 5371 N N . TYR B 1 50 ? -16.330 -18.028 28.551 1.00 28.62 49 TYR B N 1
ATOM 5372 C CA . TYR B 1 50 ? -15.324 -17.412 29.403 1.00 31.34 49 TYR B CA 1
ATOM 5373 C C . TYR B 1 50 ? -15.939 -17.203 30.789 1.00 33.76 49 TYR B C 1
ATOM 5374 O O . TYR B 1 50 ? -17.158 -17.167 30.944 1.00 31.31 49 TYR B O 1
ATOM 5383 N N . PRO B 1 51 ? -15.110 -17.080 31.844 1.00 34.39 50 PRO B N 1
ATOM 5384 C CA . PRO B 1 51 ? -15.617 -16.812 33.193 1.00 30.94 50 PRO B CA 1
ATOM 5385 C C . PRO B 1 51 ? -16.329 -15.462 33.249 1.00 29.14 50 PRO B C 1
ATOM 5386 O O . PRO B 1 51 ? -15.857 -14.480 32.672 1.00 29.75 50 PRO B O 1
ATOM 5390 N N . GLN B 1 52 ? -17.443 -15.393 33.979 1.00 31.25 51 GLN B N 1
ATOM 5391 C CA . GLN B 1 52 ? -18.322 -14.218 33.962 1.00 32.88 51 GLN B CA 1
ATOM 5392 C C . GLN B 1 52 ? -17.607 -12.932 34.374 1.00 28.98 51 GLN B C 1
ATOM 5393 O O . GLN B 1 52 ? -17.955 -11.852 33.881 1.00 32.65 51 GLN B O 1
ATOM 5399 N N . GLN B 1 53 ? -16.524 -13.039 35.169 1.00 29.82 52 GLN B N 1
ATOM 5400 C CA . GLN B 1 53 ? -15.730 -11.885 35.518 1.00 29.71 52 GLN B CA 1
ATOM 5401 C C . GLN B 1 53 ? -15.269 -11.105 34.286 1.00 31.44 52 GLN B C 1
ATOM 5402 O O . GLN B 1 53 ? -15.044 -9.899 34.399 1.00 30.14 52 GLN B O 1
ATOM 5408 N N . LEU B 1 54 ? -15.115 -11.769 33.124 1.00 28.41 53 LEU B N 1
ATOM 5409 C CA . LEU B 1 54 ? -14.548 -11.094 31.968 1.00 32.26 53 LEU B CA 1
ATOM 5410 C C . LEU B 1 54 ? -15.611 -10.425 31.082 1.00 35.16 53 LEU B C 1
ATOM 5411 O O . LEU B 1 54 ? -15.267 -9.859 30.057 1.00 35.37 53 LEU B O 1
ATOM 5416 N N . GLU B 1 55 ? -16.869 -10.487 31.488 1.00 36.13 54 GLU B N 1
ATOM 5417 C CA . GLU B 1 55 ? -17.974 -9.962 30.686 1.00 39.47 54 GLU B CA 1
ATOM 5418 C C . GLU B 1 55 ? -17.737 -8.500 30.317 1.00 38.12 54 GLU B C 1
ATOM 5419 O O . GLU B 1 55 ? -17.953 -8.108 29.165 1.00 41.72 54 GLU B O 1
ATOM 5425 N N . THR B 1 56 ? -17.287 -7.683 31.275 1.00 37.76 55 THR B N 1
ATOM 5426 C CA . THR B 1 56 ? -17.140 -6.261 31.057 1.00 41.49 55 THR B CA 1
ATOM 5427 C C . THR B 1 56 ? -15.688 -5.818 30.991 1.00 38.72 55 THR B C 1
ATOM 5428 O O . THR B 1 56 ? -15.409 -4.629 30.930 1.00 46.36 55 THR B O 1
ATOM 5432 N N . LEU B 1 57 ? -14.741 -6.757 30.911 1.00 35.20 56 LEU B N 1
ATOM 5433 C CA . LEU B 1 57 ? -13.340 -6.386 30.895 1.00 35.26 56 LEU B CA 1
ATOM 5434 C C . LEU B 1 57 ? -12.757 -6.781 29.546 1.00 38.35 56 LEU B C 1
ATOM 5435 O O . LEU B 1 57 ? -12.225 -7.889 29.422 1.00 31.68 56 LEU B O 1
ATOM 5440 N N . MET B 1 58 ? -12.754 -5.842 28.596 1.00 39.17 57 MET B N 1
ATOM 5441 C CA . MET B 1 58 ? -12.450 -6.198 27.214 1.00 41.08 57 MET B CA 1
ATOM 5442 C C . MET B 1 58 ? -10.991 -6.633 27.084 1.00 32.10 57 MET B C 1
ATOM 5443 O O . MET B 1 58 ? -10.724 -7.624 26.415 1.00 32.13 57 MET B O 1
ATOM 5448 N N . GLN B 1 59 ? -10.038 -5.882 27.653 1.00 30.82 58 GLN B N 1
ATOM 5449 C CA . GLN B 1 59 ? -8.632 -6.211 27.480 1.00 34.39 58 GLN B CA 1
ATOM 5450 C C . GLN B 1 59 ? -8.328 -7.563 28.143 1.00 30.90 58 GLN B C 1
ATOM 5451 O O . GLN B 1 59 ? -7.585 -8.377 27.583 1.00 29.46 58 GLN B O 1
ATOM 5457 N N . ASP B 1 60 ? -8.898 -7.810 29.319 1.00 30.27 59 ASP B N 1
ATOM 5458 C CA . ASP B 1 60 ? -8.659 -9.057 30.044 1.00 29.57 59 ASP B CA 1
ATOM 5459 C C . ASP B 1 60 ? -9.296 -10.226 29.278 1.00 29.20 59 ASP B C 1
ATOM 5460 O O . ASP B 1 60 ? -8.751 -11.330 29.258 1.00 25.29 59 ASP B O 1
ATOM 5465 N N . ARG B 1 61 ? -10.446 -9.984 28.644 1.00 25.64 60 ARG B N 1
ATOM 5466 C CA . ARG B 1 61 ? -11.083 -11.011 27.833 1.00 25.97 60 ARG B CA 1
ATOM 5467 C C . ARG B 1 61 ? -10.229 -11.351 26.616 1.00 23.02 60 ARG B C 1
ATOM 5468 O O . ARG B 1 61 ? -10.176 -12.506 26.219 1.00 26.87 60 ARG B O 1
ATOM 5476 N N . ILE B 1 62 ? -9.653 -10.337 25.961 1.00 25.49 61 ILE B N 1
ATOM 5477 C CA . ILE B 1 62 ? -8.746 -10.517 24.844 1.00 26.93 61 ILE B CA 1
ATOM 5478 C C . ILE B 1 62 ? -7.560 -11.390 25.265 1.00 25.41 61 ILE B C 1
ATOM 5479 O O . ILE B 1 62 ? -7.186 -12.302 24.525 1.00 23.52 61 ILE B O 1
ATOM 5484 N N . VAL B 1 63 ? -6.952 -11.092 26.416 1.00 26.14 62 VAL B N 1
ATOM 5485 C CA . VAL B 1 63 ? -5.795 -11.864 26.863 1.00 24.22 62 VAL B CA 1
ATOM 5486 C C . VAL B 1 63 ? -6.209 -13.311 27.154 1.00 23.59 62 VAL B C 1
ATOM 5487 O O . VAL B 1 63 ? -5.474 -14.255 26.858 1.00 23.44 62 VAL B O 1
ATOM 5491 N N . TYR B 1 64 ? -7.357 -13.504 27.798 1.00 24.79 63 TYR B N 1
ATOM 5492 C CA . TYR B 1 64 ? -7.904 -14.830 28.014 1.00 24.63 63 TYR B CA 1
ATOM 5493 C C . TYR B 1 64 ? -8.058 -15.616 26.710 1.00 23.07 63 TYR B C 1
ATOM 5494 O O . TYR B 1 64 ? -7.601 -16.759 26.595 1.00 24.78 63 TYR B O 1
ATOM 5503 N N . PHE B 1 65 ? -8.630 -14.966 25.694 1.00 23.20 64 PHE B N 1
ATOM 5504 C CA . PHE B 1 65 ? -8.794 -15.566 24.392 1.00 23.56 64 PHE B CA 1
ATOM 5505 C C . PHE B 1 65 ? -7.433 -15.956 23.810 1.00 23.11 64 PHE B C 1
ATOM 5506 O O . PHE B 1 65 ? -7.270 -17.054 23.304 1.00 24.75 64 PHE B O 1
ATOM 5514 N N . CYS B 1 66 ? -6.468 -15.053 23.876 1.00 24.53 65 CYS B N 1
ATOM 5515 C CA . CYS B 1 66 ? -5.150 -15.332 23.302 1.00 25.01 65 CYS B CA 1
ATOM 5516 C C . CYS B 1 66 ? -4.493 -16.516 24.022 1.00 26.51 65 CYS B C 1
ATOM 5517 O O . CYS B 1 66 ? -3.847 -17.364 23.381 1.00 23.66 65 CYS B O 1
ATOM 5520 N N . THR B 1 67 ? -4.682 -16.568 25.337 1.00 24.27 66 THR B N 1
ATOM 5521 C CA . THR B 1 67 ? -4.097 -17.612 26.164 1.00 24.98 66 THR B CA 1
ATOM 5522 C C . THR B 1 67 ? -4.717 -18.949 25.802 1.00 24.33 66 THR B C 1
ATOM 5523 O O . THR B 1 67 ? -4.041 -19.962 25.580 1.00 25.77 66 THR B O 1
ATOM 5527 N N . ARG B 1 68 ? -6.048 -18.973 25.757 1.00 23.83 67 ARG B N 1
ATOM 5528 C CA . ARG B 1 68 ? -6.760 -20.186 25.410 1.00 26.99 67 ARG B CA 1
ATOM 5529 C C . ARG B 1 68 ? -6.395 -20.696 24.025 1.00 25.35 67 ARG B C 1
ATOM 5530 O O . ARG B 1 68 ? -6.176 -21.906 23.833 1.00 26.27 67 ARG B O 1
ATOM 5538 N N . MET B 1 69 ? -6.328 -19.771 23.055 1.00 23.44 68 MET B N 1
ATOM 5539 C CA . MET B 1 69 ? -5.936 -20.149 21.703 1.00 25.08 68 MET B CA 1
ATOM 5540 C C . MET B 1 69 ? -4.495 -20.668 21.664 1.00 22.47 68 MET B C 1
ATOM 5541 O O . MET B 1 69 ? -4.206 -21.643 20.983 1.00 22.13 68 MET B O 1
ATOM 5546 N N . SER B 1 70 ? -3.571 -20.013 22.390 1.00 21.55 69 SER B N 1
ATOM 5547 C CA . SER B 1 70 ? -2.183 -20.451 22.490 1.00 23.86 69 SER B CA 1
ATOM 5548 C C . SER B 1 70 ? -2.093 -21.854 23.065 1.00 23.50 69 SER B C 1
ATOM 5549 O O . SER B 1 70 ? -1.317 -22.683 22.581 1.00 23.96 69 SER B O 1
ATOM 5552 N N . ASN B 1 71 ? -2.961 -22.182 24.023 1.00 23.04 70 ASN B N 1
ATOM 5553 C CA . ASN B 1 71 ? -2.868 -23.501 24.636 1.00 24.33 70 ASN B CA 1
ATOM 5554 C C . ASN B 1 71 ? -3.290 -24.563 23.600 1.00 24.27 70 ASN B C 1
ATOM 5555 O O . ASN B 1 71 ? -2.739 -25.677 23.482 1.00 24.54 70 ASN B O 1
ATOM 5560 N N . ALA B 1 72 ? -4.353 -24.235 22.871 1.00 23.44 71 ALA B N 1
ATOM 5561 C CA . ALA B 1 72 ? -4.864 -25.160 21.863 1.00 23.49 71 ALA B CA 1
ATOM 5562 C C . ALA B 1 72 ? -3.850 -25.343 20.738 1.00 22.10 71 ALA B C 1
ATOM 5563 O O . ALA B 1 72 ? -3.618 -26.474 20.289 1.00 23.97 71 ALA B O 1
ATOM 5565 N N . ILE B 1 73 ? -3.285 -24.253 20.218 1.00 21.77 72 ILE B N 1
ATOM 5566 C CA . ILE B 1 73 ? -2.247 -24.358 19.201 1.00 23.48 72 ILE B CA 1
ATOM 5567 C C . ILE B 1 73 ? -1.070 -25.201 19.693 1.00 26.11 72 ILE B C 1
ATOM 5568 O O . ILE B 1 73 ? -0.518 -26.018 18.905 1.00 23.90 72 ILE B O 1
ATOM 5573 N N . THR B 1 74 ? -0.719 -25.045 20.981 1.00 24.98 73 THR B N 1
ATOM 5574 C CA . THR B 1 74 ? 0.351 -25.823 21.584 1.00 25.82 73 THR B CA 1
ATOM 5575 C C . THR B 1 74 ? 0.013 -27.318 21.492 1.00 26.38 73 THR B C 1
ATOM 5576 O O . THR B 1 74 ? 0.842 -28.152 21.066 1.00 26.41 73 THR B O 1
ATOM 5580 N N . GLN B 1 75 ? -1.197 -27.682 21.945 1.00 25.13 74 GLN B N 1
ATOM 5581 C CA . GLN B 1 75 ? -1.605 -29.076 21.974 1.00 29.06 74 GLN B CA 1
ATOM 5582 C C . GLN B 1 75 ? -1.625 -29.686 20.564 1.00 28.94 74 GLN B C 1
ATOM 5583 O O . GLN B 1 75 ? -1.211 -30.823 20.371 1.00 30.22 74 GLN B O 1
ATOM 5589 N N . LEU B 1 76 ? -2.033 -28.921 19.557 1.00 26.78 75 LEU B N 1
ATOM 5590 C CA . LEU B 1 76 ? -2.082 -29.394 18.183 1.00 26.41 75 LEU B CA 1
ATOM 5591 C C . LEU B 1 76 ? -0.667 -29.511 17.615 1.00 26.34 75 LEU B C 1
ATOM 5592 O O . LEU B 1 76 ? -0.298 -30.575 17.116 1.00 26.91 75 LEU B O 1
ATOM 5597 N N . PHE B 1 77 ? 0.139 -28.444 17.695 1.00 26.00 76 PHE B N 1
ATOM 5598 C CA . PHE B 1 77 ? 1.394 -28.447 16.953 1.00 27.98 76 PHE B CA 1
ATOM 5599 C C . PHE B 1 77 ? 2.482 -29.254 17.647 1.00 28.57 76 PHE B C 1
ATOM 5600 O O . PHE B 1 77 ? 3.442 -29.636 16.965 1.00 29.90 76 PHE B O 1
ATOM 5608 N N . CYS B 1 78 ? 2.328 -29.550 18.946 1.00 29.01 77 CYS B N 1
ATOM 5609 C CA . CYS B 1 78 ? 3.265 -30.454 19.602 1.00 34.06 77 CYS B CA 1
ATOM 5610 C C . CYS B 1 78 ? 2.952 -31.908 19.277 1.00 36.29 77 CYS B C 1
ATOM 5611 O O . CYS B 1 78 ? 3.780 -32.764 19.559 1.00 39.68 77 CYS B O 1
ATOM 5614 N N . ASP B 1 79 ? 1.752 -32.207 18.751 1.00 34.02 78 ASP B N 1
ATOM 5615 C CA . ASP B 1 79 ? 1.373 -33.583 18.477 1.00 36.59 78 ASP B CA 1
ATOM 5616 C C . ASP B 1 79 ? 2.246 -34.117 17.341 1.00 35.24 78 ASP B C 1
ATOM 5617 O O . ASP B 1 79 ? 2.192 -33.638 16.212 1.00 34.13 78 ASP B O 1
ATOM 5622 N N . PRO B 1 80 ? 3.120 -35.119 17.574 1.00 38.03 79 PRO B N 1
ATOM 5623 C CA . PRO B 1 80 ? 3.972 -35.622 16.503 1.00 42.33 79 PRO B CA 1
ATOM 5624 C C . PRO B 1 80 ? 3.173 -36.339 15.405 1.00 41.82 79 PRO B C 1
ATOM 5625 O O . PRO B 1 80 ? 3.677 -36.468 14.305 1.00 40.40 79 PRO B O 1
ATOM 5629 N N . GLN B 1 81 ? 1.908 -36.724 15.653 1.00 38.02 80 GLN B N 1
ATOM 5630 C CA . GLN B 1 81 ? 1.096 -37.334 14.597 1.00 35.92 80 GLN B CA 1
ATOM 5631 C C . GLN B 1 81 ? 0.448 -36.263 13.729 1.00 37.46 80 GLN B C 1
ATOM 5632 O O . GLN B 1 81 ? -0.208 -36.576 12.750 1.00 36.08 80 GLN B O 1
ATOM 5638 N N . PHE B 1 82 ? 0.546 -34.992 14.127 1.00 34.28 81 PHE B N 1
ATOM 5639 C CA . PHE B 1 82 ? -0.014 -33.934 13.314 1.00 33.09 81 PHE B CA 1
ATOM 5640 C C . PHE B 1 82 ? 0.915 -33.650 12.145 1.00 38.43 81 PHE B C 1
ATOM 5641 O O . PHE B 1 82 ? 2.072 -33.270 12.340 1.00 34.97 81 PHE B O 1
ATOM 5649 N N . SER B 1 83 ? 0.360 -33.832 10.943 1.00 40.21 82 SER B N 1
ATOM 5650 C CA . SER B 1 83 ? 1.054 -33.632 9.682 1.00 41.64 82 SER B CA 1
ATOM 5651 C C . SER B 1 83 ? 0.460 -32.408 9.008 1.00 40.99 82 SER B C 1
ATOM 5652 O O . SER B 1 83 ? -0.716 -32.381 8.689 1.00 41.20 82 SER B O 1
ATOM 5655 N N . LEU B 1 84 ? 1.275 -31.390 8.789 1.00 36.35 83 LEU B N 1
ATOM 5656 C CA . LEU B 1 84 ? 0.823 -30.229 8.055 1.00 35.27 83 LEU B CA 1
ATOM 5657 C C . LEU B 1 84 ? 1.132 -30.361 6.561 1.00 35.61 83 LEU B C 1
ATOM 5658 O O . LEU B 1 84 ? 2.269 -30.638 6.197 1.00 38.10 83 LEU B O 1
ATOM 5663 N N . SER B 1 85 ? 0.175 -30.085 5.673 1.00 35.54 84 SER B N 1
ATOM 5664 C CA . SER B 1 85 ? 0.465 -30.149 4.244 1.00 38.11 84 SER B CA 1
ATOM 5665 C C . SER B 1 85 ? 1.125 -28.852 3.798 1.00 37.38 84 SER B C 1
ATOM 5666 O O . SER B 1 85 ? 1.052 -27.844 4.500 1.00 35.26 84 SER B O 1
ATOM 5669 N N . GLU B 1 86 ? 1.676 -28.860 2.587 1.00 35.89 85 GLU B N 1
ATOM 5670 C CA . GLU B 1 86 ? 2.318 -27.671 2.065 1.00 39.85 85 GLU B CA 1
ATOM 5671 C C . GLU B 1 86 ? 1.286 -26.574 1.824 1.00 37.98 85 GLU B C 1
ATOM 5672 O O . GLU B 1 86 ? 1.531 -25.398 2.090 1.00 36.02 85 GLU B O 1
ATOM 5678 N N . SER B 1 87 ? 0.117 -26.954 1.295 1.00 35.62 86 SER B N 1
ATOM 5679 C CA . SER B 1 87 ? -0.912 -25.944 1.061 1.00 35.91 86 SER B CA 1
ATOM 5680 C C . SER B 1 87 ? -1.468 -25.452 2.406 1.00 33.34 86 SER B C 1
ATOM 5681 O O . SER B 1 87 ? -1.756 -24.266 2.553 1.00 32.21 86 SER B O 1
ATOM 5684 N N . GLY B 1 88 ? -1.540 -26.340 3.420 1.00 32.28 87 GLY B N 1
ATOM 5685 C CA . GLY B 1 88 ? -1.882 -25.912 4.767 1.00 32.17 87 GLY B CA 1
ATOM 5686 C C . GLY B 1 88 ? -0.859 -24.911 5.327 1.00 28.95 87 GLY B C 1
ATOM 5687 O O . GLY B 1 88 ? -1.238 -23.874 5.883 1.00 31.14 87 GLY B O 1
ATOM 5688 N N . ALA B 1 89 ? 0.425 -25.224 5.185 1.00 28.76 88 ALA B N 1
ATOM 5689 C CA . ALA B 1 89 ? 1.482 -24.340 5.665 1.00 30.73 88 ALA B CA 1
ATOM 5690 C C . ALA B 1 89 ? 1.404 -22.997 4.952 1.00 30.35 88 ALA B C 1
ATOM 5691 O O . ALA B 1 89 ? 1.533 -21.954 5.597 1.00 29.33 88 ALA B O 1
ATOM 5693 N N . ASN B 1 90 ? 1.124 -23.004 3.646 1.00 31.14 89 ASN B N 1
ATOM 5694 C CA . ASN B 1 90 ? 0.951 -21.788 2.863 1.00 30.28 89 ASN B CA 1
ATOM 5695 C C . ASN B 1 90 ? -0.144 -20.917 3.470 1.00 30.80 89 ASN B C 1
ATOM 5696 O O . ASN B 1 90 ? 0.036 -19.730 3.677 1.00 29.50 89 ASN B O 1
ATOM 5701 N N . ARG B 1 91 ? -1.295 -21.514 3.773 1.00 27.98 90 ARG B N 1
ATOM 5702 C CA . ARG B 1 91 ? -2.367 -20.740 4.371 1.00 30.12 90 ARG B CA 1
ATOM 5703 C C . ARG B 1 91 ? -1.962 -20.163 5.735 1.00 29.26 90 ARG B C 1
ATOM 5704 O O . ARG B 1 91 ? -2.407 -19.067 6.092 1.00 27.17 90 ARG B O 1
ATOM 5712 N N . PHE B 1 92 ? -1.203 -20.925 6.545 1.00 26.32 91 PHE B N 1
ATOM 5713 C CA . PHE B 1 92 ? -0.765 -20.414 7.832 1.00 27.17 91 PHE B CA 1
ATOM 5714 C C . PHE B 1 92 ? 0.230 -19.254 7.688 1.00 28.19 91 PHE B C 1
ATOM 5715 O O . PHE B 1 92 ? 0.168 -18.283 8.478 1.00 26.21 91 PHE B O 1
ATOM 5723 N N . PHE B 1 93 ? 1.106 -19.306 6.679 1.00 26.83 92 PHE B N 1
ATOM 5724 C CA . PHE B 1 93 ? 2.060 -18.203 6.514 1.00 26.30 92 PHE B CA 1
ATOM 5725 C C . PHE B 1 93 ? 1.315 -16.903 6.216 1.00 27.64 92 PHE B C 1
ATOM 5726 O O . PHE B 1 93 ? 1.692 -15.843 6.712 1.00 28.03 92 PHE B O 1
ATOM 5734 N N . VAL B 1 94 ? 0.208 -16.981 5.481 1.00 26.98 93 VAL B N 1
ATOM 5735 C CA . VAL B 1 94 ? -0.554 -15.810 5.103 1.00 26.95 93 VAL B CA 1
ATOM 5736 C C . VAL B 1 94 ? -1.075 -15.141 6.370 1.00 28.58 93 VAL B C 1
ATOM 5737 O O . VAL B 1 94 ? -1.150 -13.918 6.414 1.00 29.63 93 VAL B O 1
ATOM 5741 N N . VAL B 1 95 ? -1.438 -15.927 7.409 1.00 26.26 94 VAL B N 1
ATOM 5742 C CA . VAL B 1 95 ? -1.985 -15.351 8.636 1.00 27.36 94 VAL B CA 1
ATOM 5743 C C . VAL B 1 95 ? -1.004 -15.453 9.825 1.00 26.39 94 VAL B C 1
ATOM 5744 O O . VAL B 1 95 ? -1.401 -15.329 10.987 1.00 25.57 94 VAL B O 1
ATOM 5748 N N . GLN B 1 96 ? 0.298 -15.637 9.555 1.00 25.10 95 GLN B N 1
ATOM 5749 C CA . GLN B 1 96 ? 1.262 -15.757 10.628 1.00 23.78 95 GLN B CA 1
ATOM 5750 C C . GLN B 1 96 ? 1.256 -14.500 11.503 1.00 25.29 95 GLN B C 1
ATOM 5751 O O . GLN B 1 96 ? 1.486 -14.599 12.696 1.00 25.80 95 GLN B O 1
ATOM 5757 N N . ARG B 1 97 ? 0.995 -13.335 10.936 1.00 25.66 96 ARG B N 1
ATOM 5758 C CA . ARG B 1 97 ? 0.995 -12.098 11.700 1.00 25.41 96 ARG B CA 1
ATOM 5759 C C . ARG B 1 97 ? -0.061 -12.142 12.790 1.00 25.48 96 ARG B C 1
ATOM 5760 O O . ARG B 1 97 ? 0.137 -11.549 13.856 1.00 26.48 96 ARG B O 1
ATOM 5768 N N . TRP B 1 98 ? -1.148 -12.894 12.577 1.00 23.97 97 TRP B N 1
ATOM 5769 C CA . TRP B 1 98 ? -2.176 -13.048 13.592 1.00 24.30 97 TRP B CA 1
ATOM 5770 C C . TRP B 1 98 ? -1.806 -14.147 14.585 1.00 25.85 97 TRP B C 1
ATOM 5771 O O . TRP B 1 98 ? -2.089 -14.013 15.771 1.00 25.89 97 TRP B O 1
ATOM 5782 N N . LEU B 1 99 ? -1.151 -15.208 14.135 1.00 25.73 98 LEU B N 1
ATOM 5783 C CA . LEU B 1 99 ? -0.631 -16.228 15.050 1.00 26.66 98 LEU B CA 1
ATOM 5784 C C . LEU B 1 99 ? 0.358 -15.587 16.033 1.00 25.84 98 LEU B C 1
ATOM 5785 O O . LEU B 1 99 ? 0.418 -15.931 17.212 1.00 25.61 98 LEU B O 1
ATOM 5790 N N . ASN B 1 100 ? 1.164 -14.650 15.532 1.00 25.19 99 ASN B N 1
ATOM 5791 C CA . ASN B 1 100 ? 2.131 -13.956 16.365 1.00 25.21 99 ASN B CA 1
ATOM 5792 C C . ASN B 1 100 ? 1.417 -13.271 17.521 1.00 27.80 99 ASN B C 1
ATOM 5793 O O . ASN B 1 100 ? 1.874 -13.391 18.640 1.00 27.38 99 ASN B O 1
ATOM 5798 N N . LEU B 1 101 ? 0.285 -12.638 17.248 1.00 24.49 100 LEU B N 1
ATOM 5799 C CA . LEU B 1 101 ? -0.430 -11.898 18.268 1.00 24.57 100 LEU B CA 1
ATOM 5800 C C . LEU B 1 101 ? -1.151 -12.821 19.246 1.00 23.96 100 LEU B C 1
ATOM 5801 O O . LEU B 1 101 ? -1.338 -12.449 20.395 1.00 25.08 100 LEU B O 1
ATOM 5806 N N . ILE B 1 102 ? -1.611 -13.979 18.788 1.00 23.39 101 ILE B N 1
ATOM 5807 C CA . ILE B 1 102 ? -2.206 -14.968 19.684 1.00 23.05 101 ILE B CA 1
ATOM 5808 C C . ILE B 1 102 ? -1.197 -15.279 20.801 1.00 24.12 101 ILE B C 1
ATOM 5809 O O . ILE B 1 102 ? -1.550 -15.335 21.974 1.00 24.97 101 ILE B O 1
ATOM 5814 N N . PHE B 1 103 ? 0.082 -15.470 20.451 1.00 23.31 102 PHE B N 1
ATOM 5815 C CA . PHE B 1 103 ? 1.087 -15.753 21.481 1.00 22.32 102 PHE B CA 1
ATOM 5816 C C . PHE B 1 103 ? 1.565 -14.460 22.151 1.00 22.79 102 PHE B C 1
ATOM 5817 O O . PHE B 1 103 ? 1.742 -14.437 23.350 1.00 25.32 102 PHE B O 1
ATOM 5825 N N . ALA B 1 104 ? 1.839 -13.409 21.361 1.00 23.08 103 ALA B N 1
ATOM 5826 C CA . ALA B 1 104 ? 2.464 -12.189 21.857 1.00 23.59 103 ALA B CA 1
ATOM 5827 C C . ALA B 1 104 ? 1.543 -11.369 22.762 1.00 25.64 103 ALA B C 1
ATOM 5828 O O . ALA B 1 104 ? 2.058 -10.665 23.661 1.00 25.58 103 ALA B O 1
ATOM 5830 N N . SER B 1 105 ? 0.207 -11.490 22.601 1.00 25.67 104 SER B N 1
ATOM 5831 C CA . SER B 1 105 ? -0.718 -10.793 23.502 1.00 24.66 104 SER B CA 1
ATOM 5832 C C . SER B 1 105 ? -1.170 -11.698 24.652 1.00 27.93 104 SER B C 1
ATOM 5833 O O . SER B 1 105 ? -1.857 -11.231 25.578 1.00 28.57 104 SER B O 1
ATOM 5836 N N . SER B 1 106 ? -0.722 -12.954 24.642 1.00 25.65 105 SER B N 1
ATOM 5837 C CA . SER B 1 106 ? -0.887 -13.853 25.777 1.00 25.93 105 SER B CA 1
ATOM 5838 C C . SER B 1 106 ? 0.290 -13.607 26.721 1.00 24.93 105 SER B C 1
ATOM 5839 O O . SER B 1 106 ? 1.215 -12.940 26.355 1.00 25.97 105 SER B O 1
ATOM 5842 N N . PRO B 1 107 ? 0.316 -14.205 27.914 1.00 23.63 106 PRO B N 1
ATOM 5843 C CA . PRO B 1 107 ? 1.496 -14.108 28.785 1.00 24.92 106 PRO B CA 1
ATOM 5844 C C . PRO B 1 107 ? 2.724 -14.850 28.255 1.00 25.37 106 PRO B C 1
ATOM 5845 O O . PRO B 1 107 ? 3.823 -14.624 28.737 1.00 25.48 106 PRO B O 1
ATOM 5849 N N . TYR B 1 108 ? 2.537 -15.680 27.228 1.00 24.02 107 TYR B N 1
ATOM 5850 C CA . TYR B 1 108 ? 3.564 -16.597 26.774 1.00 23.97 107 TYR B CA 1
ATOM 5851 C C . TYR B 1 108 ? 4.613 -15.937 25.877 1.00 22.97 107 TYR B C 1
ATOM 5852 O O . TYR B 1 108 ? 5.681 -16.508 25.680 1.00 25.70 107 TYR B O 1
ATOM 5861 N N . ILE B 1 109 ? 4.243 -14.825 25.244 1.00 22.72 108 ILE B N 1
ATOM 5862 C CA . ILE B 1 109 ? 5.092 -14.008 24.387 1.00 25.69 108 ILE B CA 1
ATOM 5863 C C . ILE B 1 109 ? 5.295 -14.603 22.984 1.00 24.63 108 ILE B C 1
ATOM 5864 O O . ILE B 1 109 ? 5.175 -13.860 22.000 1.00 24.14 108 ILE B O 1
ATOM 5869 N N . ASN B 1 110 ? 5.691 -15.867 22.891 1.00 23.90 109 ASN B N 1
ATOM 5870 C CA . ASN B 1 110 ? 5.930 -16.516 21.610 1.00 24.61 109 ASN B CA 1
ATOM 5871 C C . ASN B 1 110 ? 5.601 -17.999 21.720 1.00 23.82 109 ASN B C 1
ATOM 5872 O O . ASN B 1 110 ? 5.134 -18.460 22.761 1.00 24.63 109 ASN B O 1
ATOM 5877 N N . ALA B 1 111 ? 5.869 -18.752 20.638 1.00 25.05 110 ALA B N 1
ATOM 5878 C CA . ALA B 1 111 ? 5.559 -20.159 20.565 1.00 26.90 110 ALA B CA 1
ATOM 5879 C C . ALA B 1 111 ? 6.834 -20.993 20.726 1.00 25.05 110 ALA B C 1
ATOM 5880 O O . ALA B 1 111 ? 6.928 -22.129 20.248 1.00 26.19 110 ALA B O 1
ATOM 5882 N N . ASP B 1 112 ? 7.847 -20.440 21.384 1.00 24.36 111 ASP B N 1
ATOM 5883 C CA . ASP B 1 112 ? 9.140 -21.121 21.400 1.00 26.05 111 ASP B CA 1
ATOM 5884 C C . ASP B 1 112 ? 9.047 -22.424 22.189 1.00 25.21 111 ASP B C 1
ATOM 5885 O O . ASP B 1 112 ? 9.820 -23.336 21.929 1.00 26.36 111 ASP B O 1
ATOM 5890 N N . HIS B 1 113 ? 8.156 -22.498 23.179 1.00 25.51 112 HIS B N 1
ATOM 5891 C CA . HIS B 1 113 ? 7.951 -23.727 23.928 1.00 26.56 112 HIS B CA 1
ATOM 5892 C C . HIS B 1 113 ? 7.489 -24.876 23.021 1.00 27.26 112 HIS B C 1
ATOM 5893 O O . HIS B 1 113 ? 7.761 -26.043 23.304 1.00 27.22 112 HIS B O 1
ATOM 5900 N N . ILE B 1 114 ? 6.791 -24.552 21.930 1.00 26.22 113 ILE B N 1
ATOM 5901 C CA . ILE B 1 114 ? 6.445 -25.541 20.913 1.00 25.64 113 ILE B CA 1
ATOM 5902 C C . ILE B 1 114 ? 7.685 -25.905 20.100 1.00 26.30 113 ILE B C 1
ATOM 5903 O O . ILE B 1 114 ? 7.995 -27.085 19.923 1.00 27.96 113 ILE B O 1
ATOM 5908 N N . LEU B 1 115 ? 8.400 -24.882 19.606 1.00 26.43 114 LEU B N 1
ATOM 5909 C CA . LEU B 1 115 ? 9.581 -25.115 18.800 1.00 26.77 114 LEU B CA 1
ATOM 5910 C C . LEU B 1 115 ? 10.555 -26.054 19.532 1.00 29.61 114 LEU B C 1
ATOM 5911 O O . LEU B 1 115 ? 11.163 -26.904 18.887 1.00 28.44 114 LEU B O 1
ATOM 5916 N N . GLN B 1 116 ? 10.716 -25.877 20.846 1.00 29.68 115 GLN B N 1
ATOM 5917 C CA . GLN B 1 116 ? 11.663 -26.661 21.647 1.00 32.61 115 GLN B CA 1
ATOM 5918 C C . GLN B 1 116 ? 11.350 -28.159 21.550 1.00 36.42 115 GLN B C 1
ATOM 5919 O O . GLN B 1 116 ? 12.284 -28.983 21.551 1.00 30.74 115 GLN B O 1
ATOM 5925 N N . THR B 1 117 ? 10.055 -28.531 21.423 1.00 30.43 116 THR B N 1
ATOM 5926 C CA . THR B 1 117 ? 9.682 -29.939 21.318 1.00 29.78 116 THR B CA 1
ATOM 5927 C C . THR B 1 117 ? 10.159 -30.548 20.007 1.00 30.39 116 THR B C 1
ATOM 5928 O O . THR B 1 117 ? 10.139 -31.777 19.859 1.00 32.96 116 THR B O 1
ATOM 5932 N N . TYR B 1 118 ? 10.530 -29.710 19.034 1.00 29.15 117 TYR B N 1
ATOM 5933 C CA . TYR B 1 118 ? 10.999 -30.224 17.766 1.00 29.32 117 TYR B CA 1
ATOM 5934 C C . TYR B 1 118 ? 12.504 -30.525 17.813 1.00 32.69 117 TYR B C 1
ATOM 5935 O O . TYR B 1 118 ? 13.016 -31.087 16.864 1.00 34.44 117 TYR B O 1
ATOM 5944 N N . ASN B 1 119 ? 13.228 -30.090 18.852 1.00 32.54 118 ASN B N 1
ATOM 5945 C CA . ASN B 1 119 ? 14.677 -30.256 18.836 1.00 32.12 118 ASN B CA 1
ATOM 5946 C C . ASN B 1 119 ? 15.037 -31.731 18.975 1.00 35.07 118 ASN B C 1
ATOM 5947 O O . ASN B 1 119 ? 14.579 -32.392 19.896 1.00 37.10 118 ASN B O 1
ATOM 5952 N N . CYS B 1 120 ? 15.911 -32.229 18.102 1.00 43.54 119 CYS B N 1
ATOM 5953 C CA . CYS B 1 120 ? 16.294 -33.640 18.136 1.00 45.45 119 CYS B CA 1
ATOM 5954 C C . CYS B 1 120 ? 17.744 -33.836 18.606 1.00 48.78 119 CYS B C 1
ATOM 5955 O O . CYS B 1 120 ? 18.204 -34.964 18.730 1.00 50.13 119 CYS B O 1
ATOM 5958 N N . ASN B 1 121 ? 18.464 -32.751 18.893 1.00 47.78 120 ASN B N 1
ATOM 5959 C CA . ASN B 1 121 ? 19.876 -32.824 19.248 1.00 42.38 120 ASN B CA 1
ATOM 5960 C C . ASN B 1 121 ? 20.079 -32.514 20.730 1.00 44.55 120 ASN B C 1
ATOM 5961 O O . ASN B 1 121 ? 20.149 -31.351 21.125 1.00 43.31 120 ASN B O 1
ATOM 5966 N N . PRO B 1 122 ? 20.292 -33.532 21.599 1.00 51.41 121 PRO B N 1
ATOM 5967 C CA . PRO B 1 122 ? 20.571 -33.281 23.012 1.00 53.87 121 PRO B CA 1
ATOM 5968 C C . PRO B 1 122 ? 21.953 -32.676 23.296 1.00 53.33 121 PRO B C 1
ATOM 5969 O O . PRO B 1 122 ? 22.178 -32.191 24.398 1.00 54.45 121 PRO B O 1
ATOM 5973 N N . GLU B 1 123 ? 22.840 -32.623 22.283 1.00 55.30 122 GLU B N 1
ATOM 5974 C CA . GLU B 1 123 ? 24.212 -32.154 22.467 1.00 57.73 122 GLU B CA 1
ATOM 5975 C C . GLU B 1 123 ? 24.380 -30.708 22.016 1.00 52.28 122 GLU B C 1
ATOM 5976 O O . GLU B 1 123 ? 25.489 -30.259 21.730 1.00 44.23 122 GLU B O 1
ATOM 5982 N N . ARG B 1 124 ? 23.273 -29.984 21.836 1.00 42.39 123 ARG B N 1
ATOM 5983 C CA . ARG B 1 124 ? 23.396 -28.640 21.318 1.00 40.71 123 ARG B CA 1
ATOM 5984 C C . ARG B 1 124 ? 24.167 -27.771 22.323 1.00 38.88 123 ARG B C 1
ATOM 5985 O O . ARG B 1 124 ? 24.095 -27.948 23.523 1.00 41.39 123 ARG B O 1
ATOM 5993 N N . ASP B 1 125 ? 24.786 -26.740 21.793 1.00 41.91 124 ASP B N 1
ATOM 5994 C CA . ASP B 1 125 ? 25.584 -25.798 22.549 1.00 45.67 124 ASP B CA 1
ATOM 5995 C C . ASP B 1 125 ? 24.723 -24.786 23.292 1.00 46.88 124 ASP B C 1
ATOM 5996 O O . ASP B 1 125 ? 25.149 -24.228 24.297 1.00 44.05 124 ASP B O 1
ATOM 6001 N N . SER B 1 126 ? 23.518 -24.529 22.759 1.00 36.14 125 SER B N 1
ATOM 6002 C CA . SER B 1 126 ? 22.671 -23.467 23.245 1.00 39.91 125 SER B CA 1
ATOM 6003 C C . SER B 1 126 ? 21.224 -23.964 23.201 1.00 38.29 125 SER B C 1
ATOM 6004 O O . SER B 1 126 ? 20.886 -24.678 22.265 1.00 35.33 125 SER B O 1
ATOM 6007 N N . ILE B 1 127 ? 20.409 -23.579 24.188 1.00 38.48 126 ILE B N 1
ATOM 6008 C CA . ILE B 1 127 ? 18.976 -23.874 24.183 1.00 46.16 126 ILE B CA 1
ATOM 6009 C C . ILE B 1 127 ? 18.304 -23.085 23.064 1.00 43.22 126 ILE B C 1
ATOM 6010 O O . ILE B 1 127 ? 17.176 -23.386 22.711 1.00 42.96 126 ILE B O 1
ATOM 6015 N N . TYR B 1 128 ? 19.000 -22.094 22.497 1.00 37.48 127 TYR B N 1
ATOM 6016 C CA . TYR B 1 128 ? 18.420 -21.256 21.468 1.00 43.83 127 TYR B CA 1
ATOM 6017 C C . TYR B 1 128 ? 18.536 -21.937 20.102 1.00 43.80 127 TYR B C 1
ATOM 6018 O O . TYR B 1 128 ? 17.937 -21.465 19.134 1.00 40.02 127 TYR B O 1
ATOM 6027 N N . ASP B 1 129 ? 19.292 -23.043 20.021 1.00 41.34 128 ASP B N 1
ATOM 6028 C CA . ASP B 1 129 ? 19.420 -23.770 18.771 1.00 38.07 128 ASP B CA 1
ATOM 6029 C C . ASP B 1 129 ? 18.429 -24.927 18.748 1.00 33.64 128 ASP B C 1
ATOM 6030 O O . ASP B 1 129 ? 18.293 -25.638 19.726 1.00 39.23 128 ASP B O 1
ATOM 6035 N N . ILE B 1 130 ? 17.724 -25.067 17.625 1.00 33.41 129 ILE B N 1
ATOM 6036 C CA . ILE B 1 130 ? 16.773 -26.148 17.433 1.00 34.86 129 ILE B CA 1
ATOM 6037 C C . ILE B 1 130 ? 17.230 -26.927 16.211 1.00 32.97 129 ILE B C 1
ATOM 6038 O O . ILE B 1 130 ? 17.272 -26.401 15.123 1.00 35.12 129 ILE B O 1
ATOM 6043 N N . TYR B 1 131 ? 17.498 -28.200 16.409 1.00 34.95 130 TYR B N 1
ATOM 6044 C CA . TYR B 1 131 ? 17.880 -29.077 15.324 1.00 37.85 130 TYR B CA 1
ATOM 6045 C C . TYR B 1 131 ? 16.663 -29.934 14.979 1.00 36.78 130 TYR B C 1
ATOM 6046 O O . TYR B 1 131 ? 16.134 -30.601 15.858 1.00 35.99 130 TYR B O 1
ATOM 6055 N N . LEU B 1 132 ? 16.310 -29.967 13.688 1.00 36.74 131 LEU B N 1
ATOM 6056 C CA . LEU B 1 132 ? 15.135 -30.679 13.199 1.00 37.85 131 LEU B CA 1
ATOM 6057 C C . LEU B 1 132 ? 15.557 -31.983 12.534 1.00 40.05 131 LEU B C 1
ATOM 6058 O O . LEU B 1 132 ? 16.578 -32.010 11.884 1.00 40.95 131 LEU B O 1
ATOM 6063 N N . GLU B 1 133 ? 14.713 -33.008 12.656 1.00 45.82 132 GLU B N 1
ATOM 6064 C CA . GLU B 1 133 ? 14.746 -34.172 11.783 1.00 45.54 132 GLU B CA 1
ATOM 6065 C C . GLU B 1 133 ? 14.574 -33.698 10.347 1.00 44.40 132 GLU B C 1
ATOM 6066 O O . GLU B 1 133 ? 13.953 -32.662 10.102 1.00 42.62 132 GLU B O 1
ATOM 6072 N N . PRO B 1 134 ? 15.166 -34.397 9.346 1.00 44.45 133 PRO B N 1
ATOM 6073 C CA . PRO B 1 134 ? 15.139 -33.931 7.957 1.00 43.09 133 PRO B CA 1
ATOM 6074 C C . PRO B 1 134 ? 13.880 -34.322 7.185 1.00 49.67 133 PRO B C 1
ATOM 6075 O O . PRO B 1 134 ? 13.954 -34.955 6.136 1.00 53.42 133 PRO B O 1
ATOM 6079 N N . ASN B 1 135 ? 12.709 -33.938 7.707 1.00 42.62 134 ASN B N 1
ATOM 6080 C CA . ASN B 1 135 ? 11.457 -34.151 7.012 1.00 44.23 134 ASN B CA 1
ATOM 6081 C C . ASN B 1 135 ? 10.735 -32.809 6.920 1.00 44.61 134 ASN B C 1
ATOM 6082 O O . ASN B 1 135 ? 10.871 -31.941 7.797 1.00 38.72 134 ASN B O 1
ATOM 6087 N N . LYS B 1 136 ? 9.979 -32.653 5.840 1.00 39.44 135 LYS B N 1
ATOM 6088 C CA . LYS B 1 136 ? 9.409 -31.368 5.473 1.00 41.73 135 LYS B CA 1
ATOM 6089 C C . LYS B 1 136 ? 8.291 -31.009 6.452 1.00 35.73 135 LYS B C 1
ATOM 6090 O O . LYS B 1 136 ? 8.103 -29.820 6.728 1.00 32.10 135 LYS B O 1
ATOM 6096 N N . ASN B 1 137 ? 7.622 -32.029 7.025 1.00 33.19 136 ASN B N 1
ATOM 6097 C CA . ASN B 1 137 ? 6.527 -31.793 7.953 1.00 37.27 136 ASN B CA 1
ATOM 6098 C C . ASN B 1 137 ? 7.004 -30.939 9.136 1.00 34.22 136 ASN B C 1
ATOM 6099 O O . ASN B 1 137 ? 6.396 -29.913 9.444 1.00 32.38 136 ASN B O 1
ATOM 6104 N N . VAL B 1 138 ? 8.066 -31.381 9.816 1.00 33.82 137 VAL B N 1
ATOM 6105 C CA . VAL B 1 138 ? 8.513 -30.712 11.025 1.00 34.74 137 VAL B CA 1
ATOM 6106 C C . VAL B 1 138 ? 9.148 -29.375 10.636 1.00 30.19 137 VAL B C 1
ATOM 6107 O O . VAL B 1 138 ? 8.985 -28.396 11.365 1.00 29.42 137 VAL B O 1
ATOM 6111 N N . LEU B 1 139 ? 9.750 -29.282 9.442 1.00 32.23 138 LEU B N 1
ATOM 6112 C CA . LEU B 1 139 ? 10.306 -28.016 8.987 1.00 29.98 138 LEU B CA 1
ATOM 6113 C C . LEU B 1 139 ? 9.205 -26.972 8.800 1.00 32.70 138 LEU B C 1
ATOM 6114 O O . LEU B 1 139 ? 9.350 -25.815 9.202 1.00 29.98 138 LEU B O 1
ATOM 6119 N N . MET B 1 140 ? 8.080 -27.382 8.195 1.00 27.82 139 MET B N 1
ATOM 6120 C CA . MET B 1 140 ? 6.959 -26.478 7.979 1.00 28.63 139 MET B CA 1
ATOM 6121 C C . MET B 1 140 ? 6.314 -26.082 9.311 1.00 25.85 139 MET B C 1
ATOM 6122 O O . MET B 1 140 ? 5.934 -24.938 9.468 1.00 28.28 139 MET B O 1
ATOM 6127 N N . LYS B 1 141 ? 6.212 -26.989 10.289 1.00 26.36 140 LYS B N 1
ATOM 6128 C CA . LYS B 1 141 ? 5.585 -26.628 11.551 1.00 27.78 140 LYS B CA 1
ATOM 6129 C C . LYS B 1 141 ? 6.495 -25.665 12.307 1.00 27.00 140 LYS B C 1
ATOM 6130 O O . LYS B 1 141 ? 6.014 -24.717 12.913 1.00 25.30 140 LYS B O 1
ATOM 6136 N N . PHE B 1 142 ? 7.794 -25.946 12.249 1.00 25.94 141 PHE B N 1
ATOM 6137 C CA . PHE B 1 142 ? 8.800 -25.048 12.803 1.00 25.70 141 PHE B CA 1
ATOM 6138 C C . PHE B 1 142 ? 8.650 -23.650 12.214 1.00 26.22 141 PHE B C 1
ATOM 6139 O O . PHE B 1 142 ? 8.574 -22.659 12.953 1.00 27.64 141 PHE B O 1
ATOM 6147 N N . ALA B 1 143 ? 8.586 -23.563 10.880 1.00 26.45 142 ALA B N 1
ATOM 6148 C CA . ALA B 1 143 ? 8.607 -22.276 10.192 1.00 27.94 142 ALA B CA 1
ATOM 6149 C C . ALA B 1 143 ? 7.312 -21.507 10.457 1.00 28.57 142 ALA B C 1
ATOM 6150 O O . ALA B 1 143 ? 7.344 -20.291 10.685 1.00 26.28 142 ALA B O 1
ATOM 6152 N N . VAL B 1 144 ? 6.176 -22.211 10.481 1.00 26.23 143 VAL B N 1
ATOM 6153 C CA . VAL B 1 144 ? 4.913 -21.546 10.739 1.00 25.53 143 VAL B CA 1
ATOM 6154 C C . VAL B 1 144 ? 4.939 -20.899 12.116 1.00 24.80 143 VAL B C 1
ATOM 6155 O O . VAL B 1 144 ? 4.413 -19.799 12.277 1.00 25.45 143 VAL B O 1
ATOM 6159 N N . LEU B 1 145 ? 5.577 -21.561 13.095 1.00 24.41 144 LEU B N 1
ATOM 6160 C CA . LEU B 1 145 ? 5.598 -21.026 14.449 1.00 23.94 144 LEU B CA 1
ATOM 6161 C C . LEU B 1 145 ? 6.897 -20.298 14.787 1.00 25.15 144 LEU B C 1
ATOM 6162 O O . LEU B 1 145 ? 7.120 -19.996 15.960 1.00 26.34 144 LEU B O 1
ATOM 6167 N N . TYR B 1 146 ? 7.706 -19.974 13.778 1.00 24.78 145 TYR B N 1
ATOM 6168 C CA . TYR B 1 146 ? 8.856 -19.106 13.991 1.00 26.85 145 TYR B CA 1
ATOM 6169 C C . TYR B 1 146 ? 8.358 -17.668 13.896 1.00 24.29 145 TYR B C 1
ATOM 6170 O O . TYR B 1 146 ? 8.417 -17.044 12.837 1.00 25.01 145 TYR B O 1
ATOM 6179 N N . LEU B 1 147 ? 7.849 -17.154 15.021 1.00 23.12 146 LEU B N 1
ATOM 6180 C CA . LEU B 1 147 ? 7.094 -15.931 15.039 1.00 24.91 146 LEU B CA 1
ATOM 6181 C C . LEU B 1 147 ? 8.008 -14.710 15.199 1.00 24.70 146 LEU B C 1
ATOM 6182 O O . LEU B 1 147 ? 9.151 -14.794 15.643 1.00 25.81 146 LEU B O 1
ATOM 6187 N N . PRO B 1 148 ? 7.517 -13.525 14.821 1.00 26.45 147 PRO B N 1
ATOM 6188 C CA . PRO B 1 148 ? 8.242 -12.277 15.033 1.00 26.13 147 PRO B CA 1
ATOM 6189 C C . PRO B 1 148 ? 8.870 -12.131 16.417 1.00 27.15 147 PRO B C 1
ATOM 6190 O O . PRO B 1 148 ? 9.971 -11.607 16.526 1.00 28.20 147 PRO B O 1
ATOM 6194 N N . GLU B 1 149 ? 8.237 -12.674 17.470 1.00 26.30 148 GLU B N 1
ATOM 6195 C CA . GLU B 1 149 ? 8.693 -12.516 18.835 1.00 27.91 148 GLU B CA 1
ATOM 6196 C C . GLU B 1 149 ? 9.566 -13.673 19.308 1.00 27.76 148 GLU B C 1
ATOM 6197 O O . GLU B 1 149 ? 9.937 -13.735 20.464 1.00 28.74 148 GLU B O 1
ATOM 6203 N N . SER B 1 150 ? 9.946 -14.584 18.410 1.00 25.36 149 SER B N 1
ATOM 6204 C CA . SER B 1 150 ? 10.704 -15.755 18.774 1.00 25.00 149 SER B CA 1
ATOM 6205 C C . SER B 1 150 ? 12.117 -15.373 19.245 1.00 26.67 149 SER B C 1
ATOM 6206 O O . SER B 1 150 ? 12.709 -14.483 18.675 1.00 25.61 149 SER B O 1
ATOM 6209 N N . ASN B 1 151 ? 12.649 -16.151 20.188 1.00 24.90 150 ASN B N 1
ATOM 6210 C CA . ASN B 1 151 ? 14.010 -15.962 20.660 1.00 28.47 150 ASN B CA 1
ATOM 6211 C C . ASN B 1 151 ? 14.916 -17.084 20.159 1.00 31.05 150 ASN B C 1
ATOM 6212 O O . ASN B 1 151 ? 16.074 -17.165 20.539 1.00 31.76 150 ASN B O 1
ATOM 6217 N N . VAL B 1 152 ? 14.387 -17.937 19.280 1.00 27.83 151 VAL B N 1
ATOM 6218 C CA . VAL B 1 152 ? 15.115 -19.056 18.744 1.00 27.75 151 VAL B CA 1
ATOM 6219 C C . VAL B 1 152 ? 16.050 -18.574 17.645 1.00 29.12 151 VAL B C 1
ATOM 6220 O O . VAL B 1 152 ? 15.745 -17.652 16.884 1.00 29.89 151 VAL B O 1
ATOM 6224 N N . ASN B 1 153 ? 17.250 -19.191 17.613 1.00 32.22 152 ASN B N 1
ATOM 6225 C CA . ASN B 1 153 ? 18.207 -18.931 16.549 1.00 34.34 152 ASN B CA 1
ATOM 6226 C C . ASN B 1 153 ? 17.697 -19.487 15.223 1.00 35.33 152 ASN B C 1
ATOM 6227 O O . ASN B 1 153 ? 17.227 -20.618 15.156 1.00 35.32 152 ASN B O 1
ATOM 6232 N N . LEU B 1 154 ? 17.860 -18.708 14.158 1.00 33.93 153 LEU B N 1
ATOM 6233 C CA . LEU B 1 154 ? 17.610 -19.201 12.825 1.00 34.99 153 LEU B CA 1
ATOM 6234 C C . LEU B 1 154 ? 18.620 -18.582 11.873 1.00 34.25 153 LEU B C 1
ATOM 6235 O O . LEU B 1 154 ? 18.741 -17.368 11.796 1.00 37.44 153 LEU B O 1
ATOM 6240 N N . ASN B 1 155 ? 19.293 -19.460 11.141 1.00 33.00 154 ASN B N 1
ATOM 6241 C CA . ASN B 1 155 ? 20.283 -19.034 10.174 1.00 37.10 154 ASN B CA 1
ATOM 6242 C C . ASN B 1 155 ? 19.647 -19.133 8.802 1.00 32.66 154 ASN B C 1
ATOM 6243 O O . ASN B 1 155 ? 19.362 -20.242 8.353 1.00 32.39 154 ASN B O 1
ATOM 6248 N N . LEU B 1 156 ? 19.462 -17.977 8.156 1.00 33.47 155 LEU B N 1
ATOM 6249 C CA . LEU B 1 156 ? 18.716 -17.923 6.904 1.00 33.12 155 LEU B CA 1
ATOM 6250 C C . LEU B 1 156 ? 19.394 -18.717 5.791 1.00 33.92 155 LEU B C 1
ATOM 6251 O O . LEU B 1 156 ? 18.717 -19.417 5.043 1.00 30.66 155 LEU B O 1
ATOM 6256 N N . ASP B 1 157 ? 20.743 -18.673 5.700 1.00 34.11 156 ASP B N 1
ATOM 6257 C CA . ASP B 1 157 ? 21.445 -19.445 4.687 1.00 33.56 156 ASP B CA 1
ATOM 6258 C C . ASP B 1 157 ? 21.162 -20.935 4.891 1.00 34.33 156 ASP B C 1
ATOM 6259 O O . ASP B 1 157 ? 21.015 -21.634 3.912 1.00 36.36 156 ASP B O 1
ATOM 6264 N N . THR B 1 158 ? 21.079 -21.405 6.145 1.00 36.14 157 THR B N 1
ATOM 6265 C CA . THR B 1 158 ? 20.811 -22.817 6.410 1.00 40.05 157 THR B CA 1
ATOM 6266 C C . THR B 1 158 ? 19.408 -23.182 5.912 1.00 36.28 157 THR B C 1
ATOM 6267 O O . THR B 1 158 ? 19.189 -24.164 5.219 1.00 35.44 157 THR B O 1
ATOM 6271 N N . MET B 1 159 ? 18.452 -22.351 6.273 1.00 35.24 158 MET B N 1
ATOM 6272 C CA . MET B 1 159 ? 17.080 -22.612 5.903 1.00 35.18 158 MET B CA 1
ATOM 6273 C C . MET B 1 159 ? 16.897 -22.590 4.384 1.00 31.71 158 MET B C 1
ATOM 6274 O O . MET B 1 159 ? 16.181 -23.424 3.827 1.00 31.32 158 MET B O 1
ATOM 6279 N N . TRP B 1 160 ? 17.514 -21.609 3.707 1.00 31.94 159 TRP B N 1
ATOM 6280 C CA . TRP B 1 160 ? 17.454 -21.459 2.260 1.00 30.31 159 TRP B CA 1
ATOM 6281 C C . TRP B 1 160 ? 17.948 -22.716 1.545 1.00 33.14 159 TRP B C 1
ATOM 6282 O O . TRP B 1 160 ? 17.316 -23.167 0.603 1.00 33.86 159 TRP B O 1
ATOM 6293 N N . GLU B 1 161 ? 19.064 -23.256 2.014 1.00 40.20 160 GLU B N 1
ATOM 6294 C CA . GLU B 1 161 ? 19.624 -24.464 1.422 1.00 47.98 160 GLU B CA 1
ATOM 6295 C C . GLU B 1 161 ? 18.722 -25.662 1.723 1.00 45.71 160 GLU B C 1
ATOM 6296 O O . GLU B 1 161 ? 18.642 -26.570 0.908 1.00 46.71 160 GLU B O 1
ATOM 6302 N N . THR B 1 162 ? 18.036 -25.676 2.880 1.00 40.08 161 THR B N 1
ATOM 6303 C CA . THR B 1 162 ? 17.153 -26.802 3.196 1.00 40.92 161 THR B CA 1
ATOM 6304 C C . THR B 1 162 ? 15.894 -26.772 2.327 1.00 40.62 161 THR B C 1
ATOM 6305 O O . THR B 1 162 ? 15.481 -27.782 1.759 1.00 37.41 161 THR B O 1
ATOM 6309 N N . ASP B 1 163 ? 15.218 -25.625 2.260 1.00 33.21 162 ASP B N 1
ATOM 6310 C CA . ASP B 1 163 ? 13.992 -25.556 1.489 1.00 33.30 162 ASP B CA 1
ATOM 6311 C C . ASP B 1 163 ? 13.694 -24.108 1.124 1.00 33.95 162 ASP B C 1
ATOM 6312 O O . ASP B 1 163 ? 13.239 -23.331 1.973 1.00 33.92 162 ASP B O 1
ATOM 6317 N N . LYS B 1 164 ? 13.894 -23.780 -0.149 1.00 32.58 163 LYS B N 1
ATOM 6318 C CA . LYS B 1 164 ? 13.787 -22.398 -0.598 1.00 33.19 163 LYS B CA 1
ATOM 6319 C C . LYS B 1 164 ? 12.364 -21.859 -0.463 1.00 30.90 163 LYS B C 1
ATOM 6320 O O . LYS B 1 164 ? 12.183 -20.713 -0.063 1.00 31.98 163 LYS B O 1
ATOM 6326 N N . ASN B 1 165 ? 11.348 -22.646 -0.807 1.00 29.62 164 ASN B N 1
ATOM 6327 C CA . ASN B 1 165 ? 9.976 -22.138 -0.747 1.00 32.63 164 ASN B CA 1
ATOM 6328 C C . ASN B 1 165 ? 9.532 -21.841 0.690 1.00 28.22 164 ASN B C 1
ATOM 6329 O O . ASN B 1 165 ? 8.863 -20.843 0.956 1.00 27.83 164 ASN B O 1
ATOM 6334 N N . ILE B 1 166 ? 9.902 -22.723 1.633 1.00 28.96 165 ILE B N 1
ATOM 6335 C CA . ILE B 1 166 ? 9.530 -22.514 3.030 1.00 31.35 165 ILE B CA 1
ATOM 6336 C C . ILE B 1 166 ? 10.278 -21.305 3.581 1.00 30.64 165 ILE B C 1
ATOM 6337 O O . ILE B 1 166 ? 9.707 -20.467 4.277 1.00 28.94 165 ILE B O 1
ATOM 6342 N N . CYS B 1 167 ? 11.549 -21.210 3.238 1.00 28.44 166 CYS B N 1
ATOM 6343 C CA . CYS B 1 167 ? 12.369 -20.108 3.697 1.00 28.16 166 CYS B CA 1
ATOM 6344 C C . CYS B 1 167 ? 11.768 -18.807 3.195 1.00 26.26 166 CYS B C 1
ATOM 6345 O O . CYS B 1 167 ? 11.625 -17.852 3.957 1.00 29.37 166 CYS B O 1
ATOM 6348 N N . GLY B 1 168 ? 11.447 -18.773 1.893 1.00 29.12 167 GLY B N 1
ATOM 6349 C CA . GLY B 1 168 ? 10.904 -17.580 1.286 1.00 29.37 167 GLY B CA 1
ATOM 6350 C C . GLY B 1 168 ? 9.543 -17.219 1.883 1.00 27.75 167 GLY B C 1
ATOM 6351 O O . GLY B 1 168 ? 9.234 -16.051 2.106 1.00 28.89 167 GLY B O 1
ATOM 6352 N N . SER B 1 169 ? 8.732 -18.246 2.162 1.00 27.61 168 SER B N 1
ATOM 6353 C CA . SER B 1 169 ? 7.417 -18.042 2.756 1.00 27.69 168 SER B CA 1
ATOM 6354 C C . SER B 1 169 ? 7.561 -17.420 4.148 1.00 25.84 168 SER B C 1
ATOM 6355 O O . SER B 1 169 ? 6.796 -16.534 4.505 1.00 25.47 168 SER B O 1
ATOM 6358 N N . LEU B 1 170 ? 8.478 -17.944 4.969 1.00 26.65 169 LEU B N 1
ATOM 6359 C CA . LEU B 1 170 ? 8.673 -17.408 6.302 1.00 28.34 169 LEU B CA 1
ATOM 6360 C C . LEU B 1 170 ? 9.145 -15.964 6.187 1.00 28.55 169 LEU B C 1
ATOM 6361 O O . LEU B 1 170 ? 8.717 -15.112 6.979 1.00 26.47 169 LEU B O 1
ATOM 6366 N N . CYS B 1 171 ? 10.021 -15.663 5.210 1.00 27.38 170 CYS B N 1
ATOM 6367 C CA . CYS B 1 171 ? 10.477 -14.286 5.080 1.00 26.41 170 CYS B CA 1
ATOM 6368 C C . CYS B 1 171 ? 9.318 -13.362 4.717 1.00 27.48 170 CYS B C 1
ATOM 6369 O O . CYS B 1 171 ? 9.256 -12.237 5.203 1.00 27.11 170 CYS B O 1
ATOM 6372 N N . PHE B 1 172 ? 8.408 -13.811 3.840 1.00 24.09 171 PHE B N 1
ATOM 6373 C CA . PHE B 1 172 ? 7.211 -13.015 3.590 1.00 26.10 171 PHE B CA 1
ATOM 6374 C C . PHE B 1 172 ? 6.436 -12.780 4.892 1.00 24.95 171 PHE B C 1
ATOM 6375 O O . PHE B 1 172 ? 6.045 -11.655 5.210 1.00 24.99 171 PHE B O 1
ATOM 6383 N N . ALA B 1 173 ? 6.177 -13.862 5.634 1.00 25.23 172 ALA B N 1
ATOM 6384 C CA . ALA B 1 173 ? 5.366 -13.780 6.831 1.00 24.72 172 ALA B CA 1
ATOM 6385 C C . ALA B 1 173 ? 5.955 -12.761 7.800 1.00 25.20 172 ALA B C 1
ATOM 6386 O O . ALA B 1 173 ? 5.214 -11.992 8.386 1.00 25.99 172 ALA B O 1
ATOM 6388 N N . LEU B 1 174 ? 7.276 -12.792 8.025 1.00 26.44 173 LEU B N 1
ATOM 6389 C CA . LEU B 1 174 ? 7.908 -11.924 9.021 1.00 26.68 173 LEU B CA 1
ATOM 6390 C C . LEU B 1 174 ? 7.951 -10.448 8.603 1.00 25.98 173 LEU B C 1
ATOM 6391 O O . LEU B 1 174 ? 8.118 -9.558 9.468 1.00 25.67 173 LEU B O 1
ATOM 6396 N N . GLN B 1 175 ? 7.674 -10.163 7.337 1.00 26.70 174 GLN B N 1
ATOM 6397 C CA . GLN B 1 175 ? 7.605 -8.787 6.849 1.00 26.04 174 GLN B CA 1
ATOM 6398 C C . GLN B 1 175 ? 6.169 -8.244 6.888 1.00 26.10 174 GLN B C 1
ATOM 6399 O O . GLN B 1 175 ? 5.945 -7.064 6.676 1.00 26.71 174 GLN B O 1
ATOM 6405 N N . SER B 1 176 ? 5.181 -9.117 7.118 1.00 25.74 175 SER B N 1
ATOM 6406 C CA . SER B 1 176 ? 3.782 -8.818 6.849 1.00 23.67 175 SER B CA 1
ATOM 6407 C C . SER B 1 176 ? 3.018 -8.126 7.985 1.00 24.51 175 SER B C 1
ATOM 6408 O O . SER B 1 176 ? 2.002 -7.506 7.677 1.00 25.60 175 SER B O 1
ATOM 6411 N N . PRO B 1 177 ? 3.368 -8.221 9.290 1.00 25.12 176 PRO B N 1
ATOM 6412 C CA . PRO B 1 177 ? 2.554 -7.528 10.301 1.00 25.86 176 PRO B CA 1
ATOM 6413 C C . PRO B 1 177 ? 2.505 -6.012 10.104 1.00 25.77 176 PRO B C 1
ATOM 6414 O O . PRO B 1 177 ? 3.458 -5.403 9.603 1.00 25.56 176 PRO B O 1
ATOM 6418 N N . ARG B 1 178 ? 1.402 -5.397 10.568 1.00 27.74 177 ARG B N 1
ATOM 6419 C CA . ARG B 1 178 ? 1.271 -3.956 10.598 1.00 29.24 177 ARG B CA 1
ATOM 6420 C C . ARG B 1 178 ? 1.910 -3.344 11.840 1.00 27.81 177 ARG B C 1
ATOM 6421 O O . ARG B 1 178 ? 1.917 -2.116 11.963 1.00 29.23 177 ARG B O 1
ATOM 6429 N N . PHE B 1 179 ? 2.394 -4.197 12.757 1.00 26.07 178 PHE B N 1
ATOM 6430 C CA . PHE B 1 179 ? 3.203 -3.756 13.872 1.00 28.78 178 PHE B CA 1
ATOM 6431 C C . PHE B 1 179 ? 4.430 -4.676 13.965 1.00 27.62 178 PHE B C 1
ATOM 6432 O O . PHE B 1 179 ? 4.284 -5.853 14.261 1.00 28.09 178 PHE B O 1
ATOM 6440 N N . ILE B 1 180 ? 5.587 -4.099 13.639 1.00 25.52 179 ILE B N 1
ATOM 6441 C CA . ILE B 1 180 ? 6.886 -4.739 13.593 1.00 26.93 179 ILE B CA 1
ATOM 6442 C C . ILE B 1 180 ? 7.839 -3.825 14.358 1.00 30.25 179 ILE B C 1
ATOM 6443 O O . ILE B 1 180 ? 8.795 -3.277 13.790 1.00 34.71 179 ILE B O 1
ATOM 6448 N N . GLY B 1 181 ? 7.469 -3.544 15.587 1.00 29.79 180 GLY B N 1
ATOM 6449 C CA . GLY B 1 181 ? 8.138 -2.481 16.323 1.00 31.69 180 GLY B CA 1
ATOM 6450 C C . GLY B 1 181 ? 9.116 -2.961 17.390 1.00 31.08 180 GLY B C 1
ATOM 6451 O O . GLY B 1 181 ? 9.991 -2.189 17.810 1.00 28.66 180 GLY B O 1
ATOM 6452 N N . THR B 1 182 ? 8.919 -4.182 17.894 1.00 27.92 181 THR B N 1
ATOM 6453 C CA . THR B 1 182 ? 9.684 -4.680 19.010 1.00 27.55 181 THR B CA 1
ATOM 6454 C C . THR B 1 182 ? 11.114 -4.990 18.586 1.00 30.88 181 THR B C 1
ATOM 6455 O O . THR B 1 182 ? 11.384 -5.212 17.426 1.00 28.41 181 THR B O 1
ATOM 6459 N N . PRO B 1 183 ? 12.101 -4.980 19.509 1.00 31.49 182 PRO B N 1
ATOM 6460 C CA . PRO B 1 183 ? 13.462 -5.358 19.133 1.00 31.60 182 PRO B CA 1
ATOM 6461 C C . PRO B 1 183 ? 13.522 -6.687 18.388 1.00 29.14 182 PRO B C 1
ATOM 6462 O O . PRO B 1 183 ? 14.212 -6.785 17.373 1.00 28.91 182 PRO B O 1
ATOM 6466 N N . ALA B 1 184 ? 12.767 -7.686 18.842 1.00 27.99 183 ALA B N 1
ATOM 6467 C CA . ALA B 1 184 ? 12.833 -9.003 18.214 1.00 30.99 183 ALA B CA 1
ATOM 6468 C C . ALA B 1 184 ? 12.228 -9.006 16.803 1.00 28.83 183 ALA B C 1
ATOM 6469 O O . ALA B 1 184 ? 12.834 -9.561 15.872 1.00 27.95 183 ALA B O 1
ATOM 6471 N N . ALA B 1 185 ? 11.050 -8.383 16.619 1.00 27.42 184 ALA B N 1
ATOM 6472 C CA . ALA B 1 185 ? 10.364 -8.368 15.326 1.00 25.40 184 ALA B CA 1
ATOM 6473 C C . ALA B 1 185 ? 11.124 -7.470 14.325 1.00 26.71 184 ALA B C 1
ATOM 6474 O O . ALA B 1 185 ? 11.314 -7.829 13.171 1.00 26.06 184 ALA B O 1
ATOM 6476 N N . PHE B 1 186 ? 11.548 -6.297 14.791 1.00 24.89 185 PHE B N 1
ATOM 6477 C CA . PHE B 1 186 ? 12.212 -5.316 13.942 1.00 25.06 185 PHE B CA 1
ATOM 6478 C C . PHE B 1 186 ? 13.577 -5.824 13.497 1.00 23.26 185 PHE B C 1
ATOM 6479 O O . PHE B 1 186 ? 14.002 -5.564 12.372 1.00 26.90 185 PHE B O 1
ATOM 6487 N N . SER B 1 187 ? 14.260 -6.531 14.400 1.00 25.93 186 SER B N 1
ATOM 6488 C CA . SER B 1 187 ? 15.549 -7.141 14.088 1.00 29.99 186 SER B CA 1
ATOM 6489 C C . SER B 1 187 ? 15.419 -8.190 12.983 1.00 28.65 186 SER B C 1
ATOM 6490 O O . SER B 1 187 ? 16.189 -8.222 12.036 1.00 26.14 186 SER B O 1
ATOM 6493 N N . LYS B 1 188 ? 14.426 -9.076 13.100 1.00 26.03 187 LYS B N 1
ATOM 6494 C CA . LYS B 1 188 ? 14.244 -10.085 12.050 1.00 25.41 187 LYS B CA 1
ATOM 6495 C C . LYS B 1 188 ? 13.950 -9.432 10.707 1.00 28.23 187 LYS B C 1
ATOM 6496 O O . LYS B 1 188 ? 14.509 -9.789 9.668 1.00 26.83 187 LYS B O 1
ATOM 6502 N N . ARG B 1 189 ? 13.035 -8.469 10.706 1.00 25.62 188 ARG B N 1
ATOM 6503 C CA . ARG B 1 189 ? 12.639 -7.841 9.473 1.00 27.26 188 ARG B CA 1
ATOM 6504 C C . ARG B 1 189 ? 13.828 -7.095 8.859 1.00 26.29 188 ARG B C 1
ATOM 6505 O O . ARG B 1 189 ? 14.026 -7.164 7.639 1.00 26.97 188 ARG B O 1
ATOM 6513 N N . SER B 1 190 ? 14.585 -6.401 9.709 1.00 27.34 189 SER B N 1
ATOM 6514 C CA . SER B 1 190 ? 15.812 -5.721 9.288 1.00 26.34 189 SER B CA 1
ATOM 6515 C C . SER B 1 190 ? 16.744 -6.670 8.536 1.00 25.39 189 SER B C 1
ATOM 6516 O O . SER B 1 190 ? 17.205 -6.372 7.443 1.00 30.44 189 SER B O 1
ATOM 6519 N N . THR B 1 191 ? 17.035 -7.813 9.129 1.00 27.42 190 THR B N 1
ATOM 6520 C CA . THR B 1 191 ? 17.933 -8.790 8.547 1.00 31.68 190 THR B CA 1
ATOM 6521 C C . THR B 1 191 ? 17.373 -9.299 7.222 1.00 29.42 190 THR B C 1
ATOM 6522 O O . THR B 1 191 ? 18.101 -9.463 6.247 1.00 29.05 190 THR B O 1
ATOM 6526 N N . ILE B 1 192 ? 16.059 -9.531 7.171 1.00 27.21 191 ILE B N 1
ATOM 6527 C CA . ILE B 1 192 ? 15.415 -9.977 5.948 1.00 27.21 191 ILE B CA 1
ATOM 6528 C C . ILE B 1 192 ? 15.549 -8.946 4.828 1.00 27.26 191 ILE B C 1
ATOM 6529 O O . ILE B 1 192 ? 15.813 -9.330 3.686 1.00 30.81 191 ILE B O 1
ATOM 6534 N N . LEU B 1 193 ? 15.441 -7.656 5.142 1.00 26.84 192 LEU B N 1
ATOM 6535 C CA . LEU B 1 193 ? 15.532 -6.650 4.089 1.00 29.36 192 LEU B CA 1
ATOM 6536 C C . LEU B 1 193 ? 16.919 -6.639 3.457 1.00 29.80 192 LEU B C 1
ATOM 6537 O O . LEU B 1 193 ? 17.050 -6.203 2.312 1.00 32.33 192 LEU B O 1
ATOM 6542 N N . GLN B 1 194 ? 17.937 -7.081 4.204 1.00 29.74 193 GLN B N 1
ATOM 6543 C CA . GLN B 1 194 ? 19.306 -7.113 3.695 1.00 30.23 193 GLN B CA 1
ATOM 6544 C C . GLN B 1 194 ? 19.584 -8.421 2.961 1.00 34.37 193 GLN B C 1
ATOM 6545 O O . GLN B 1 194 ? 20.257 -8.406 1.933 1.00 36.09 193 GLN B O 1
ATOM 6551 N N . TRP B 1 195 ? 19.064 -9.544 3.476 1.00 30.29 194 TRP B N 1
ATOM 6552 C CA . TRP B 1 195 ? 19.473 -10.857 3.008 1.00 31.83 194 TRP B CA 1
ATOM 6553 C C . TRP B 1 195 ? 18.542 -11.337 1.888 1.00 31.33 194 TRP B C 1
ATOM 6554 O O . TRP B 1 195 ? 18.973 -11.974 0.923 1.00 30.00 194 TRP B O 1
ATOM 6565 N N . PHE B 1 196 ? 17.243 -11.027 1.999 1.00 28.19 195 PHE B N 1
ATOM 6566 C CA . PHE B 1 196 ? 16.231 -11.718 1.209 1.00 28.09 195 PHE B CA 1
ATOM 6567 C C . PHE B 1 196 ? 16.143 -11.233 -0.240 1.00 29.44 195 PHE B C 1
ATOM 6568 O O . PHE B 1 196 ? 15.846 -12.054 -1.124 1.00 29.96 195 PHE B O 1
ATOM 6576 N N . PRO B 1 197 ? 16.376 -9.949 -0.594 1.00 31.40 196 PRO B N 1
ATOM 6577 C CA . PRO B 1 197 ? 16.173 -9.523 -1.984 1.00 32.44 196 PRO B CA 1
ATOM 6578 C C . PRO B 1 197 ? 16.933 -10.357 -3.024 1.00 30.90 196 PRO B C 1
ATOM 6579 O O . PRO B 1 197 ? 16.331 -10.782 -4.017 1.00 32.90 196 PRO B O 1
ATOM 6583 N N . ALA B 1 198 ? 18.198 -10.695 -2.744 1.00 30.92 197 ALA B N 1
ATOM 6584 C CA . ALA B 1 198 ? 18.982 -11.516 -3.673 1.00 33.47 197 ALA B CA 1
ATOM 6585 C C . ALA B 1 198 ? 18.423 -12.939 -3.814 1.00 33.66 197 ALA B C 1
ATOM 6586 O O . ALA B 1 198 ? 18.671 -13.633 -4.804 1.00 33.11 197 ALA B O 1
ATOM 6588 N N . LYS B 1 199 ? 17.727 -13.425 -2.789 1.00 31.50 198 LYS B N 1
ATOM 6589 C CA . LYS B 1 199 ? 17.115 -14.733 -2.861 1.00 32.60 198 LYS B CA 1
ATOM 6590 C C . LYS B 1 199 ? 15.759 -14.657 -3.551 1.00 30.67 198 LYS B C 1
ATOM 6591 O O . LYS B 1 199 ? 15.431 -15.514 -4.388 1.00 32.21 198 LYS B O 1
ATOM 6597 N N . LEU B 1 200 ? 14.917 -13.704 -3.129 1.00 29.32 199 LEU B N 1
ATOM 6598 C CA . LEU B 1 200 ? 13.606 -13.539 -3.727 1.00 30.30 199 LEU B CA 1
ATOM 6599 C C . LEU B 1 200 ? 13.672 -13.402 -5.252 1.00 32.23 199 LEU B C 1
ATOM 6600 O O . LEU B 1 200 ? 12.834 -13.959 -5.962 1.00 30.25 199 LEU B O 1
ATOM 6605 N N . GLU B 1 201 ? 14.677 -12.659 -5.745 1.00 33.76 200 GLU B N 1
ATOM 6606 C CA . GLU B 1 201 ? 14.941 -12.454 -7.165 1.00 36.49 200 GLU B CA 1
ATOM 6607 C C . GLU B 1 201 ? 14.986 -13.779 -7.937 1.00 34.00 200 GLU B C 1
ATOM 6608 O O . GLU B 1 201 ? 14.872 -13.773 -9.151 1.00 36.70 200 GLU B O 1
ATOM 6614 N N . GLN B 1 202 ? 15.282 -14.887 -7.263 1.00 33.30 201 GLN B N 1
ATOM 6615 C CA . GLN B 1 202 ? 15.457 -16.189 -7.905 1.00 35.65 201 GLN B CA 1
ATOM 6616 C C . GLN B 1 202 ? 14.138 -16.922 -8.105 1.00 37.22 201 GLN B C 1
ATOM 6617 O O . GLN B 1 202 ? 14.101 -17.917 -8.820 1.00 36.80 201 GLN B O 1
ATOM 6623 N N . PHE B 1 203 ? 13.043 -16.454 -7.505 1.00 33.14 202 PHE B N 1
ATOM 6624 C CA . PHE B 1 203 ? 11.755 -17.083 -7.769 1.00 33.80 202 PHE B CA 1
ATOM 6625 C C . PHE B 1 203 ? 11.214 -16.678 -9.132 1.00 33.32 202 PHE B C 1
ATOM 6626 O O . PHE B 1 203 ? 11.396 -15.534 -9.567 1.00 35.31 202 PHE B O 1
ATOM 6634 N N . HIS B 1 204 ? 10.555 -17.641 -9.810 1.00 30.77 203 HIS B N 1
ATOM 6635 C CA . HIS B 1 204 ? 10.000 -17.435 -11.132 1.00 32.45 203 HIS B CA 1
ATOM 6636 C C . HIS B 1 204 ? 8.493 -17.216 -11.079 1.00 34.07 203 HIS B C 1
ATOM 6637 O O . HIS B 1 204 ? 7.935 -16.644 -12.004 1.00 34.33 203 HIS B O 1
ATOM 6644 N N . VAL B 1 205 ? 7.844 -17.693 -10.009 1.00 34.53 204 VAL B N 1
ATOM 6645 C CA . VAL B 1 205 ? 6.411 -17.525 -9.846 1.00 35.47 204 VAL B CA 1
ATOM 6646 C C . VAL B 1 205 ? 6.133 -17.247 -8.366 1.00 33.22 204 VAL B C 1
ATOM 6647 O O . VAL B 1 205 ? 6.997 -17.463 -7.525 1.00 32.53 204 VAL B O 1
ATOM 6651 N N . LEU B 1 206 ? 4.892 -16.872 -8.053 1.00 36.61 205 LEU B N 1
ATOM 6652 C CA . LEU B 1 206 ? 4.452 -16.647 -6.677 1.00 34.96 205 LEU B CA 1
ATOM 6653 C C . LEU B 1 206 ? 3.746 -17.885 -6.093 1.00 35.98 205 LEU B C 1
ATOM 6654 O O . LEU B 1 206 ? 3.369 -17.899 -4.922 1.00 34.42 205 LEU B O 1
ATOM 6659 N N . ASP B 1 207 ? 3.589 -18.946 -6.894 1.00 34.33 206 ASP B N 1
ATOM 6660 C CA . ASP B 1 207 ? 2.753 -20.088 -6.538 1.00 36.59 206 ASP B CA 1
ATOM 6661 C C . ASP B 1 207 ? 3.073 -20.721 -5.184 1.00 35.38 206 ASP B C 1
ATOM 6662 O O . ASP B 1 207 ? 2.163 -21.211 -4.531 1.00 37.36 206 ASP B O 1
ATOM 6667 N N . ASP B 1 208 ? 4.340 -20.752 -4.759 1.00 31.77 207 ASP B N 1
ATOM 6668 C CA . ASP B 1 208 ? 4.732 -21.480 -3.558 1.00 33.10 207 ASP B CA 1
ATOM 6669 C C . ASP B 1 208 ? 5.033 -20.512 -2.397 1.00 34.51 207 ASP B C 1
ATOM 6670 O O . ASP B 1 208 ? 5.625 -20.905 -1.392 1.00 33.06 207 ASP B O 1
ATOM 6675 N N . LEU B 1 209 ? 4.740 -19.241 -2.625 1.00 34.09 208 LEU B N 1
ATOM 6676 C CA . LEU B 1 209 ? 4.859 -18.186 -1.636 1.00 28.55 208 LEU B CA 1
ATOM 6677 C C . LEU B 1 209 ? 3.450 -17.780 -1.192 1.00 30.29 208 LEU B C 1
ATOM 6678 O O . LEU B 1 209 ? 2.414 -18.083 -1.835 1.00 29.25 208 LEU B O 1
ATOM 6683 N N . PRO B 1 210 ? 3.372 -17.076 -0.046 1.00 31.28 209 PRO B N 1
ATOM 6684 C CA . PRO B 1 210 ? 2.099 -16.552 0.471 1.00 32.24 209 PRO B CA 1
ATOM 6685 C C . PRO B 1 210 ? 1.711 -15.271 -0.256 1.00 31.66 209 PRO B C 1
ATOM 6686 O O . PRO B 1 210 ? 1.908 -14.163 0.248 1.00 35.03 209 PRO B O 1
ATOM 6690 N N . SER B 1 211 ? 1.140 -15.430 -1.457 1.00 32.38 210 SER B N 1
ATOM 6691 C CA . SER B 1 211 ? 1.036 -14.317 -2.372 1.00 30.40 210 SER B CA 1
ATOM 6692 C C . SER B 1 211 ? 0.059 -13.264 -1.858 1.00 31.00 210 SER B C 1
ATOM 6693 O O . SER B 1 211 ? 0.229 -12.097 -2.183 1.00 32.59 210 SER B O 1
ATOM 6696 N N . ASN B 1 212 ? -0.921 -13.642 -1.027 1.00 31.29 211 ASN B N 1
ATOM 6697 C CA . ASN B 1 212 ? -1.897 -12.692 -0.518 1.00 34.83 211 ASN B CA 1
ATOM 6698 C C . ASN B 1 212 ? -1.293 -11.674 0.464 1.00 34.75 211 ASN B C 1
ATOM 6699 O O . ASN B 1 212 ? -2.003 -10.753 0.856 1.00 34.43 211 ASN B O 1
ATOM 6704 N N . ILE B 1 213 ? -0.029 -11.831 0.897 1.00 30.01 212 ILE B N 1
ATOM 6705 C CA . ILE B 1 213 ? 0.586 -10.789 1.728 1.00 30.05 212 ILE B CA 1
ATOM 6706 C C . ILE B 1 213 ? 1.743 -10.108 0.987 1.00 31.96 212 ILE B C 1
ATOM 6707 O O . ILE B 1 213 ? 2.537 -9.386 1.620 1.00 30.09 212 ILE B O 1
ATOM 6712 N N . SER B 1 214 ? 1.869 -10.378 -0.323 1.00 27.67 213 SER B N 1
ATOM 6713 C CA . SER B 1 214 ? 2.905 -9.759 -1.153 1.00 30.43 213 SER B CA 1
ATOM 6714 C C . SER B 1 214 ? 2.853 -8.237 -1.068 1.00 29.52 213 SER B C 1
ATOM 6715 O O . SER B 1 214 ? 3.901 -7.599 -1.071 1.00 30.84 213 SER B O 1
ATOM 6718 N N . HIS B 1 215 ? 1.649 -7.647 -1.035 1.00 28.99 214 HIS B N 1
ATOM 6719 C CA . HIS B 1 215 ? 1.585 -6.207 -1.063 1.00 31.03 214 HIS B CA 1
ATOM 6720 C C . HIS B 1 215 ? 1.990 -5.616 0.290 1.00 31.55 214 HIS B C 1
ATOM 6721 O O . HIS B 1 215 ? 2.501 -4.516 0.351 1.00 29.46 214 HIS B O 1
ATOM 6728 N N . ASP B 1 216 ? 1.816 -6.370 1.375 1.00 30.78 215 ASP B N 1
ATOM 6729 C CA . ASP B 1 216 ? 2.339 -5.977 2.680 1.00 32.60 215 ASP B CA 1
ATOM 6730 C C . ASP B 1 216 ? 3.870 -6.007 2.687 1.00 30.48 215 ASP B C 1
ATOM 6731 O O . ASP B 1 216 ? 4.498 -5.113 3.239 1.00 28.71 215 ASP B O 1
ATOM 6736 N N . VAL B 1 217 ? 4.489 -7.013 2.066 1.00 27.26 216 VAL B N 1
ATOM 6737 C CA . VAL B 1 217 ? 5.937 -7.048 1.904 1.00 28.41 216 VAL B CA 1
ATOM 6738 C C . VAL B 1 217 ? 6.399 -5.803 1.160 1.00 28.03 216 VAL B C 1
ATOM 6739 O O . VAL B 1 217 ? 7.380 -5.151 1.550 1.00 28.65 216 VAL B O 1
ATOM 6743 N N . TYR B 1 218 ? 5.669 -5.463 0.106 1.00 28.42 217 TYR B N 1
ATOM 6744 C CA . TYR B 1 218 ? 6.011 -4.352 -0.766 1.00 28.81 217 TYR B CA 1
ATOM 6745 C C . TYR B 1 218 ? 5.969 -3.036 0.013 1.00 28.60 217 TYR B C 1
ATOM 6746 O O . TYR B 1 218 ? 6.844 -2.190 -0.169 1.00 29.84 217 TYR B O 1
ATOM 6755 N N . MET B 1 219 ? 4.911 -2.843 0.800 1.00 26.39 218 MET B N 1
ATOM 6756 C CA . MET B 1 219 ? 4.712 -1.596 1.535 1.00 29.29 218 MET B CA 1
ATOM 6757 C C . MET B 1 219 ? 5.597 -1.470 2.773 1.00 29.21 218 MET B C 1
ATOM 6758 O O . MET B 1 219 ? 6.126 -0.379 3.074 1.00 32.63 218 MET B O 1
ATOM 6763 N N . HIS B 1 220 ? 5.715 -2.554 3.555 1.00 27.54 219 HIS B N 1
ATOM 6764 C CA . HIS B 1 220 ? 6.206 -2.455 4.922 1.00 26.60 219 HIS B CA 1
ATOM 6765 C C . HIS B 1 220 ? 7.714 -2.213 5.019 1.00 27.93 219 HIS B C 1
ATOM 6766 O O . HIS B 1 220 ? 8.194 -1.776 6.058 1.00 30.25 219 HIS B O 1
ATOM 6773 N N . CYS B 1 221 ? 8.484 -2.538 3.974 1.00 27.84 220 CYS B N 1
ATOM 6774 C CA . CYS B 1 221 ? 9.923 -2.286 3.983 1.00 26.53 220 CYS B CA 1
ATOM 6775 C C . CYS B 1 221 ? 10.213 -0.803 4.216 1.00 29.23 220 CYS B C 1
ATOM 6776 O O . CYS B 1 221 ? 11.256 -0.457 4.770 1.00 27.64 220 CYS B O 1
ATOM 6779 N N . SER B 1 222 ? 9.254 0.080 3.879 1.00 30.76 221 SER B N 1
ATOM 6780 C CA . SER B 1 222 ? 9.407 1.524 4.067 1.00 30.71 221 SER B CA 1
ATOM 6781 C C . SER B 1 222 ? 9.540 1.961 5.530 1.00 31.81 221 SER B C 1
ATOM 6782 O O . SER B 1 222 ? 10.031 3.062 5.777 1.00 30.97 221 SER B O 1
ATOM 6785 N N . TYR B 1 223 ? 9.121 1.128 6.501 1.00 29.15 222 TYR B N 1
ATOM 6786 C CA . TYR B 1 223 ? 9.124 1.486 7.922 1.00 30.74 222 TYR B CA 1
ATOM 6787 C C . TYR B 1 223 ? 10.425 1.069 8.614 1.00 29.27 222 TYR B C 1
ATOM 6788 O O . TYR B 1 223 ? 10.635 1.350 9.787 1.00 31.60 222 TYR B O 1
ATOM 6797 N N . ASP B 1 224 ? 11.312 0.361 7.891 1.00 30.36 223 ASP B N 1
ATOM 6798 C CA . ASP B 1 224 ? 12.653 0.080 8.392 1.00 29.36 223 ASP B CA 1
ATOM 6799 C C . ASP B 1 224 ? 13.520 1.344 8.277 1.00 30.05 223 ASP B C 1
ATOM 6800 O O . ASP B 1 224 ? 13.097 2.342 7.698 1.00 28.80 223 ASP B O 1
ATOM 6805 N N . THR B 1 225 ? 14.736 1.291 8.813 1.00 31.97 224 THR B N 1
ATOM 6806 C CA . THR B 1 225 ? 15.608 2.466 8.841 1.00 34.57 224 THR B CA 1
ATOM 6807 C C . THR B 1 225 ? 16.764 2.412 7.843 1.00 37.73 224 THR B C 1
ATOM 6808 O O . THR B 1 225 ? 17.415 3.445 7.642 1.00 36.42 224 THR B O 1
ATOM 6812 N N . ALA B 1 226 ? 17.022 1.244 7.237 1.00 33.29 225 ALA B N 1
ATOM 6813 C CA . ALA B 1 226 ? 18.144 1.121 6.305 1.00 34.41 225 ALA B CA 1
ATOM 6814 C C . ALA B 1 226 ? 17.949 1.963 5.046 1.00 32.92 225 ALA B C 1
ATOM 6815 O O . ALA B 1 226 ? 16.861 2.060 4.484 1.00 32.94 225 ALA B O 1
ATOM 6817 N N . GLU B 1 227 ? 19.055 2.526 4.540 1.00 32.52 226 GLU B N 1
ATOM 6818 C CA . GLU B 1 227 ? 18.992 3.343 3.330 1.00 37.47 226 GLU B CA 1
ATOM 6819 C C . GLU B 1 227 ? 18.464 2.548 2.131 1.00 34.55 226 GLU B C 1
ATOM 6820 O O . GLU B 1 227 ? 17.769 3.099 1.293 1.00 36.43 226 GLU B O 1
ATOM 6826 N N . ASN B 1 228 ? 18.854 1.272 2.032 1.00 31.53 227 ASN B N 1
ATOM 6827 C CA . ASN B 1 228 ? 18.512 0.415 0.921 1.00 31.26 227 ASN B CA 1
ATOM 6828 C C . ASN B 1 228 ? 17.283 -0.448 1.218 1.00 32.93 227 ASN B C 1
ATOM 6829 O O . ASN B 1 228 ? 17.088 -1.486 0.581 1.00 32.69 227 ASN B O 1
ATOM 6834 N N . LYS B 1 229 ? 16.452 -0.022 2.173 1.00 31.69 228 LYS B N 1
ATOM 6835 C CA . LYS B 1 229 ? 15.318 -0.810 2.626 1.00 30.73 228 LYS B CA 1
ATOM 6836 C C . LYS B 1 229 ? 14.369 -1.184 1.496 1.00 29.98 228 LYS B C 1
ATOM 6837 O O . LYS B 1 229 ? 13.683 -2.198 1.606 1.00 32.14 228 LYS B O 1
ATOM 6843 N N . HIS B 1 230 ? 14.265 -0.386 0.430 1.00 30.66 229 HIS B N 1
ATOM 6844 C CA . HIS B 1 230 ? 13.299 -0.689 -0.610 1.00 31.00 229 HIS B CA 1
ATOM 6845 C C . HIS B 1 230 ? 13.771 -1.740 -1.623 1.00 30.18 229 HIS B C 1
ATOM 6846 O O . HIS B 1 230 ? 13.056 -2.039 -2.588 1.00 31.06 229 HIS B O 1
ATOM 6853 N N . ASN B 1 231 ? 14.966 -2.309 -1.425 1.00 31.35 230 ASN B N 1
ATOM 6854 C CA . ASN B 1 231 ? 15.534 -3.238 -2.392 1.00 30.20 230 ASN B CA 1
ATOM 6855 C C . ASN B 1 231 ? 14.605 -4.434 -2.639 1.00 32.40 230 ASN B C 1
ATOM 6856 O O . ASN B 1 231 ? 14.573 -4.969 -3.752 1.00 32.13 230 ASN B O 1
ATOM 6861 N N . VAL B 1 232 ? 13.902 -4.892 -1.597 1.00 30.10 231 VAL B N 1
ATOM 6862 C CA . VAL B 1 232 ? 13.004 -6.037 -1.717 1.00 30.03 231 VAL B CA 1
ATOM 6863 C C . VAL B 1 232 ? 11.923 -5.781 -2.764 1.00 30.68 231 VAL B C 1
ATOM 6864 O O . VAL B 1 232 ? 11.405 -6.739 -3.333 1.00 30.58 231 VAL B O 1
ATOM 6868 N N . LYS B 1 233 ? 11.542 -4.514 -2.964 1.00 30.05 232 LYS B N 1
ATOM 6869 C CA . LYS B 1 233 ? 10.540 -4.163 -3.960 1.00 30.16 232 LYS B CA 1
ATOM 6870 C C . LYS B 1 233 ? 11.000 -4.516 -5.373 1.00 28.86 232 LYS B C 1
ATOM 6871 O O . LYS B 1 233 ? 10.207 -5.003 -6.197 1.00 30.51 232 LYS B O 1
ATOM 6877 N N . LYS B 1 234 ? 12.272 -4.249 -5.658 1.00 31.09 233 LYS B N 1
ATOM 6878 C CA . LYS B 1 234 ? 12.875 -4.550 -6.946 1.00 33.42 233 LYS B CA 1
ATOM 6879 C C . LYS B 1 234 ? 12.819 -6.046 -7.198 1.00 31.44 233 LYS B C 1
ATOM 6880 O O . LYS B 1 234 ? 12.412 -6.485 -8.268 1.00 32.44 233 LYS B O 1
ATOM 6886 N N . ALA B 1 235 ? 13.214 -6.818 -6.185 1.00 31.12 234 ALA B N 1
ATOM 6887 C CA . ALA B 1 235 ? 13.155 -8.257 -6.255 1.00 31.37 234 ALA B CA 1
ATOM 6888 C C . ALA B 1 235 ? 11.725 -8.758 -6.447 1.00 30.44 234 ALA B C 1
ATOM 6889 O O . ALA B 1 235 ? 11.484 -9.625 -7.291 1.00 32.72 234 ALA B O 1
ATOM 6891 N N . LEU B 1 236 ? 10.752 -8.224 -5.690 1.00 28.93 235 LEU B N 1
ATOM 6892 C CA . LEU B 1 236 ? 9.374 -8.676 -5.817 1.00 29.00 235 LEU B CA 1
ATOM 6893 C C . LEU B 1 236 ? 8.827 -8.331 -7.206 1.00 32.49 235 LEU B C 1
ATOM 6894 O O . LEU B 1 236 ? 8.079 -9.106 -7.808 1.00 31.85 235 LEU B O 1
ATOM 6899 N N . ASN B 1 237 ? 9.195 -7.175 -7.761 1.00 29.30 236 ASN B N 1
ATOM 6900 C CA . ASN B 1 237 ? 8.757 -6.831 -9.101 1.00 30.91 236 ASN B CA 1
ATOM 6901 C C . ASN B 1 237 ? 9.247 -7.848 -10.132 1.00 32.68 236 ASN B C 1
ATOM 6902 O O . ASN B 1 237 ? 8.546 -8.191 -11.068 1.00 32.96 236 ASN B O 1
ATOM 6907 N N . GLN B 1 238 ? 10.479 -8.301 -9.972 1.00 33.15 237 GLN B N 1
ATOM 6908 C CA . GLN B 1 238 ? 11.021 -9.266 -10.910 1.00 32.50 237 GLN B CA 1
ATOM 6909 C C . GLN B 1 238 ? 10.208 -10.551 -10.877 1.00 34.33 237 GLN B C 1
ATOM 6910 O O . GLN B 1 238 ? 9.982 -11.155 -11.917 1.00 36.18 237 GLN B O 1
ATOM 6916 N N . VAL B 1 239 ? 9.880 -11.013 -9.676 1.00 33.75 238 VAL B N 1
ATOM 6917 C CA . VAL B 1 239 ? 9.097 -12.217 -9.517 1.00 33.11 238 VAL B CA 1
ATOM 6918 C C . VAL B 1 239 ? 7.721 -12.002 -10.152 1.00 32.41 238 VAL B C 1
ATOM 6919 O O . VAL B 1 239 ? 7.216 -12.884 -10.841 1.00 31.98 238 VAL B O 1
ATOM 6923 N N . ILE B 1 240 ? 7.097 -10.862 -9.852 1.00 29.92 239 ILE B N 1
ATOM 6924 C CA . ILE B 1 240 ? 5.766 -10.566 -10.373 1.00 33.97 239 ILE B CA 1
ATOM 6925 C C . ILE B 1 240 ? 5.767 -10.509 -11.903 1.00 34.05 239 ILE B C 1
ATOM 6926 O O . ILE B 1 240 ? 4.886 -11.064 -12.560 1.00 34.21 239 ILE B O 1
ATOM 6931 N N . ARG B 1 241 ? 6.772 -9.852 -12.479 1.00 34.85 240 ARG B N 1
ATOM 6932 C CA . ARG B 1 241 ? 6.895 -9.751 -13.926 1.00 34.86 240 ARG B CA 1
ATOM 6933 C C . ARG B 1 241 ? 7.046 -11.150 -14.521 1.00 34.91 240 ARG B C 1
ATOM 6934 O O . ARG B 1 241 ? 6.373 -11.467 -15.499 1.00 34.84 240 ARG B O 1
ATOM 6942 N N . SER B 1 242 ? 7.886 -11.994 -13.902 1.00 33.79 241 SER B N 1
ATOM 6943 C CA . SER B 1 242 ? 8.105 -13.356 -14.366 1.00 36.92 241 SER B CA 1
ATOM 6944 C C . SER B 1 242 ? 6.804 -14.147 -14.283 1.00 37.49 241 SER B C 1
ATOM 6945 O O . SER B 1 242 ? 6.431 -14.859 -15.209 1.00 38.17 241 SER B O 1
ATOM 6948 N N . HIS B 1 243 ? 6.114 -14.014 -13.154 1.00 35.74 242 HIS B N 1
ATOM 6949 C CA . HIS B 1 243 ? 4.868 -14.725 -12.919 1.00 37.07 242 HIS B CA 1
ATOM 6950 C C . HIS B 1 243 ? 3.851 -14.329 -13.982 1.00 37.04 242 HIS B C 1
ATOM 6951 O O . HIS B 1 243 ? 3.207 -15.178 -14.604 1.00 37.82 242 HIS B O 1
ATOM 6958 N N . LEU B 1 244 ? 3.761 -13.027 -14.222 1.00 36.02 243 LEU B N 1
ATOM 6959 C CA . LEU B 1 244 ? 2.808 -12.499 -15.189 1.00 40.32 243 LEU B CA 1
ATOM 6960 C C . LEU B 1 244 ? 3.090 -13.055 -16.582 1.00 43.13 243 LEU B C 1
ATOM 6961 O O . LEU B 1 244 ? 2.167 -13.518 -17.259 1.00 41.84 243 LEU B O 1
ATOM 6966 N N . LEU B 1 245 ? 4.360 -13.014 -17.018 1.00 38.93 244 LEU B N 1
ATOM 6967 C CA . LEU B 1 245 ? 4.724 -13.559 -18.321 1.00 40.78 244 LEU B CA 1
ATOM 6968 C C . LEU B 1 245 ? 4.418 -15.052 -18.389 1.00 43.30 244 LEU B C 1
ATOM 6969 O O . LEU B 1 245 ? 3.955 -15.516 -19.429 1.00 42.45 244 LEU B O 1
ATOM 6974 N N . LYS B 1 246 ? 4.673 -15.800 -17.307 1.00 44.95 245 LYS B N 1
ATOM 6975 C CA . LYS B 1 246 ? 4.420 -17.237 -17.292 1.00 47.75 245 LYS B CA 1
ATOM 6976 C C . LYS B 1 246 ? 2.918 -17.548 -17.330 1.00 46.53 245 LYS B C 1
ATOM 6977 O O . LYS B 1 246 ? 2.552 -18.689 -17.624 1.00 48.82 245 LYS B O 1
ATOM 6983 N N . CYS B 1 247 ? 2.063 -16.547 -17.080 1.00 44.39 246 CYS B N 1
ATOM 6984 C CA . CYS B 1 247 ? 0.623 -16.694 -17.270 1.00 47.59 246 CYS B CA 1
ATOM 6985 C C . CYS B 1 247 ? 0.187 -16.326 -18.690 1.00 51.00 246 CYS B C 1
ATOM 6986 O O . CYS B 1 247 ? -0.999 -16.325 -18.965 1.00 48.67 246 CYS B O 1
ATOM 6989 N N . GLY B 1 248 ? 1.125 -15.984 -19.581 1.00 51.08 247 GLY B N 1
ATOM 6990 C CA . GLY B 1 248 ? 0.797 -15.713 -20.973 1.00 51.21 247 GLY B CA 1
ATOM 6991 C C . GLY B 1 248 ? 0.598 -14.231 -21.278 1.00 51.13 247 GLY B C 1
ATOM 6992 O O . GLY B 1 248 ? 0.191 -13.886 -22.388 1.00 44.54 247 GLY B O 1
ATOM 6993 N N . TRP B 1 249 ? 0.877 -13.356 -20.298 1.00 40.90 248 TRP B N 1
ATOM 6994 C CA . TRP B 1 249 ? 0.718 -11.922 -20.476 1.00 46.03 248 TRP B CA 1
ATOM 6995 C C . TRP B 1 249 ? 1.530 -11.419 -21.668 1.00 43.43 248 TRP B C 1
ATOM 6996 O O . TRP B 1 249 ? 2.702 -11.765 -21.829 1.00 42.08 248 TRP B O 1
ATOM 7007 N N . GLN B 1 250 ? 0.925 -10.490 -22.411 1.00 42.33 249 GLN B N 1
ATOM 7008 C CA . GLN B 1 250 ? 1.647 -9.676 -23.375 1.00 46.59 249 GLN B CA 1
ATOM 7009 C C . GLN B 1 250 ? 1.326 -8.197 -23.156 1.00 44.04 249 GLN B C 1
ATOM 7010 O O . GLN B 1 250 ? 0.176 -7.790 -23.001 1.00 46.33 249 GLN B O 1
ATOM 7016 N N . ASP B 1 251 ? 2.384 -7.392 -23.191 1.00 43.78 250 ASP B N 1
ATOM 7017 C CA . ASP B 1 251 ? 2.286 -5.956 -23.040 1.00 44.87 250 ASP B CA 1
ATOM 7018 C C . ASP B 1 251 ? 1.490 -5.371 -24.199 1.00 46.55 250 ASP B C 1
ATOM 7019 O O . ASP B 1 251 ? 1.475 -5.923 -25.295 1.00 45.23 250 ASP B O 1
ATOM 7024 N N . ARG B 1 252 ? 0.864 -4.226 -23.957 1.00 46.58 251 ARG B N 1
ATOM 7025 C CA . ARG B 1 252 ? 0.220 -3.482 -25.030 1.00 47.27 251 ARG B CA 1
ATOM 7026 C C . ARG B 1 252 ? 1.275 -2.913 -25.971 1.00 49.70 251 ARG B C 1
ATOM 7027 O O . ARG B 1 252 ? 2.313 -2.416 -25.522 1.00 50.51 251 ARG B O 1
ATOM 7035 N N . GLN B 1 253 ? 0.998 -3.000 -27.285 1.00 49.04 252 GLN B N 1
ATOM 7036 C CA . GLN B 1 253 ? 1.775 -2.299 -28.290 1.00 52.80 252 GLN B CA 1
ATOM 7037 C C . GLN B 1 253 ? 1.195 -0.894 -28.410 1.00 53.44 252 GLN B C 1
ATOM 7038 O O . GLN B 1 253 ? -0.024 -0.747 -28.519 1.00 51.20 252 GLN B O 1
ATOM 7044 N N . ILE B 1 254 ? 2.063 0.124 -28.302 1.00 50.43 253 ILE B N 1
ATOM 7045 C CA . ILE B 1 254 ? 1.654 1.514 -28.409 1.00 53.05 253 ILE B CA 1
ATOM 7046 C C . ILE B 1 254 ? 1.821 1.917 -29.872 1.00 52.12 253 ILE B C 1
ATOM 7047 O O . ILE B 1 254 ? 2.951 2.014 -30.333 1.00 52.92 253 ILE B O 1
ATOM 7052 N N . THR B 1 255 ? 0.708 2.121 -30.590 1.00 53.66 254 THR B N 1
ATOM 7053 C CA . THR B 1 255 ? 0.747 2.455 -32.007 1.00 54.96 254 THR B CA 1
ATOM 7054 C C . THR B 1 255 ? 0.139 3.834 -32.274 1.00 57.81 254 THR B C 1
ATOM 7055 O O . THR B 1 255 ? 0.372 4.396 -33.333 1.00 56.73 254 THR B O 1
ATOM 7059 N N . GLN B 1 256 ? -0.591 4.396 -31.297 1.00 56.34 255 GLN B N 1
ATOM 7060 C CA . GLN B 1 256 ? -1.517 5.495 -31.499 1.00 57.63 255 GLN B CA 1
ATOM 7061 C C . GLN B 1 256 ? -1.749 6.217 -30.172 1.00 55.78 255 GLN B C 1
ATOM 7062 O O . GLN B 1 256 ? -1.755 5.609 -29.111 1.00 54.52 255 GLN B O 1
ATOM 7068 N N . ILE B 1 257 ? -1.977 7.525 -30.243 1.00 52.00 256 ILE B N 1
ATOM 7069 C CA . ILE B 1 257 ? -2.486 8.304 -29.128 1.00 49.98 256 ILE B CA 1
ATOM 7070 C C . ILE B 1 257 ? -3.942 8.653 -29.398 1.00 54.17 256 ILE B C 1
ATOM 7071 O O . ILE B 1 257 ? -4.216 9.518 -30.230 1.00 59.35 256 ILE B O 1
ATOM 7076 N N . GLY B 1 258 ? -4.866 7.973 -28.712 1.00 53.92 257 GLY B N 1
ATOM 7077 C CA . GLY B 1 258 ? -6.291 8.220 -28.899 1.00 53.36 257 GLY B CA 1
ATOM 7078 C C . GLY B 1 258 ? -6.693 9.568 -28.299 1.00 55.55 257 GLY B C 1
ATOM 7079 O O . GLY B 1 258 ? -5.943 10.115 -27.483 1.00 48.93 257 GLY B O 1
ATOM 7080 N N . MET B 1 259 ? -7.858 10.096 -28.732 1.00 51.39 258 MET B N 1
ATOM 7081 C CA . MET B 1 259 ? -8.444 11.298 -28.151 1.00 52.39 258 MET B CA 1
ATOM 7082 C C . MET B 1 259 ? -9.885 11.008 -27.736 1.00 51.67 258 MET B C 1
ATOM 7083 O O . MET B 1 259 ? -10.585 10.200 -28.340 1.00 49.15 258 MET B O 1
ATOM 7088 N N . ARG B 1 260 ? -10.350 11.729 -26.719 1.00 51.76 259 ARG B N 1
ATOM 7089 C CA . ARG B 1 260 ? -11.767 11.770 -26.414 1.00 57.74 259 ARG B CA 1
ATOM 7090 C C . ARG B 1 260 ? -12.112 13.187 -25.971 1.00 52.20 259 ARG B C 1
ATOM 7091 O O . ARG B 1 260 ? -11.341 13.808 -25.259 1.00 50.04 259 ARG B O 1
ATOM 7099 N N . ASN B 1 261 ? -13.214 13.722 -26.509 1.00 54.71 260 ASN B N 1
ATOM 7100 C CA . ASN B 1 261 ? -13.548 15.134 -26.368 1.00 54.94 260 ASN B CA 1
ATOM 7101 C C . ASN B 1 261 ? -12.323 15.986 -26.698 1.00 53.60 260 ASN B C 1
ATOM 7102 O O . ASN B 1 261 ? -12.044 16.988 -26.030 1.00 55.27 260 ASN B O 1
ATOM 7107 N N . GLY B 1 262 ? -11.594 15.535 -27.723 1.00 48.92 261 GLY B N 1
ATOM 7108 C CA . GLY B 1 262 ? -10.487 16.266 -28.302 1.00 52.72 261 GLY B CA 1
ATOM 7109 C C . GLY B 1 262 ? -9.249 16.285 -27.419 1.00 50.35 261 GLY B C 1
ATOM 7110 O O . GLY B 1 262 ? -8.334 17.063 -27.688 1.00 51.01 261 GLY B O 1
ATOM 7111 N N . LYS B 1 263 ? -9.203 15.424 -26.386 1.00 52.08 262 LYS B N 1
ATOM 7112 C CA . LYS B 1 263 ? -8.058 15.409 -25.487 1.00 53.05 262 LYS B CA 1
ATOM 7113 C C . LYS B 1 263 ? -7.454 14.013 -25.412 1.00 50.15 262 LYS B C 1
ATOM 7114 O O . LYS B 1 263 ? -8.164 13.009 -25.552 1.00 42.77 262 LYS B O 1
ATOM 7120 N N . PRO B 1 264 ? -6.125 13.903 -25.191 1.00 49.40 263 PRO B N 1
ATOM 7121 C CA . PRO B 1 264 ? -5.506 12.587 -24.977 1.00 48.64 263 PRO B CA 1
ATOM 7122 C C . PRO B 1 264 ? -6.063 11.992 -23.683 1.00 46.61 263 PRO B C 1
ATOM 7123 O O . PRO B 1 264 ? -6.604 12.719 -22.843 1.00 45.05 263 PRO B O 1
ATOM 7127 N N . VAL B 1 265 ? -5.946 10.669 -23.541 1.00 48.64 264 VAL B N 1
ATOM 7128 C CA . VAL B 1 265 ? -6.643 9.944 -22.492 1.00 49.10 264 VAL B CA 1
ATOM 7129 C C . VAL B 1 265 ? -5.660 9.507 -21.400 1.00 46.16 264 VAL B C 1
ATOM 7130 O O . VAL B 1 265 ? -4.634 8.884 -21.673 1.00 44.05 264 VAL B O 1
ATOM 7134 N N . MET B 1 266 ? -6.017 9.856 -20.162 1.00 47.56 265 MET B N 1
ATOM 7135 C CA . MET B 1 266 ? -5.317 9.394 -18.973 1.00 43.63 265 MET B CA 1
ATOM 7136 C C . MET B 1 266 ? -6.214 8.399 -18.244 1.00 43.30 265 MET B C 1
ATOM 7137 O O . MET B 1 266 ? -7.325 8.728 -17.850 1.00 45.53 265 MET B O 1
ATOM 7142 N N . VAL B 1 267 ? -5.708 7.173 -18.054 1.00 43.76 266 VAL B N 1
ATOM 7143 C CA . VAL B 1 267 ? -6.444 6.173 -17.305 1.00 43.19 266 VAL B CA 1
ATOM 7144 C C . VAL B 1 267 ? -5.855 6.148 -15.893 1.00 45.37 266 VAL B C 1
ATOM 7145 O O . VAL B 1 267 ? -4.633 6.033 -15.752 1.00 43.94 266 VAL B O 1
ATOM 7149 N N . VAL B 1 268 ? -6.724 6.321 -14.880 1.00 42.75 267 VAL B N 1
ATOM 7150 C CA . VAL B 1 268 ? -6.315 6.353 -13.477 1.00 40.66 267 VAL B CA 1
ATOM 7151 C C . VAL B 1 268 ? -6.735 5.054 -12.796 1.00 43.88 267 VAL B C 1
ATOM 7152 O O . VAL B 1 268 ? -7.914 4.710 -12.750 1.00 42.41 267 VAL B O 1
ATOM 7156 N N . VAL B 1 269 ? -5.742 4.329 -12.254 1.00 40.07 268 VAL B N 1
ATOM 7157 C CA . VAL B 1 269 ? -6.028 3.082 -11.550 1.00 40.49 268 VAL B CA 1
ATOM 7158 C C . VAL B 1 269 ? -5.919 3.344 -10.050 1.00 39.86 268 VAL B C 1
ATOM 7159 O O . VAL B 1 269 ? -4.871 3.810 -9.589 1.00 39.20 268 VAL B O 1
ATOM 7163 N N . LEU B 1 270 ? -7.015 3.085 -9.318 1.00 38.66 269 LEU B N 1
ATOM 7164 C CA . LEU B 1 270 ? -7.189 3.565 -7.954 1.00 40.97 269 LEU B CA 1
ATOM 7165 C C . LEU B 1 270 ? -7.094 2.409 -6.963 1.00 44.09 269 LEU B C 1
ATOM 7166 O O . LEU B 1 270 ? -7.565 1.313 -7.263 1.00 48.72 269 LEU B O 1
ATOM 7171 N N . GLU B 1 271 ? -6.499 2.652 -5.782 1.00 41.03 270 GLU B N 1
ATOM 7172 C CA . GLU B 1 271 ? -6.540 1.654 -4.723 1.00 44.53 270 GLU B CA 1
ATOM 7173 C C . GLU B 1 271 ? -7.642 1.999 -3.721 1.00 52.24 270 GLU B C 1
ATOM 7174 O O . GLU B 1 271 ? -8.619 1.274 -3.586 1.00 60.24 270 GLU B O 1
ATOM 7180 N N . HIS B 1 272 ? -7.485 3.103 -3.001 1.00 56.07 271 HIS B N 1
ATOM 7181 C CA . HIS B 1 272 ? -8.557 3.600 -2.148 1.00 63.48 271 HIS B CA 1
ATOM 7182 C C . HIS B 1 272 ? -8.919 4.993 -2.636 1.00 63.44 271 HIS B C 1
ATOM 7183 O O . HIS B 1 272 ? -8.032 5.830 -2.797 1.00 58.29 271 HIS B O 1
ATOM 7190 N N . PHE B 1 273 ? -10.195 5.249 -2.928 1.00 57.13 272 PHE B N 1
ATOM 7191 C CA . PHE B 1 273 ? -10.503 6.585 -3.397 1.00 53.30 272 PHE B CA 1
ATOM 7192 C C . PHE B 1 273 ? -11.853 7.096 -2.910 1.00 56.17 272 PHE B C 1
ATOM 7193 O O . PHE B 1 273 ? -12.396 8.041 -3.494 1.00 58.74 272 PHE B O 1
ATOM 7201 N N . HIS B 1 274 ? -12.369 6.508 -1.829 1.00 52.28 273 HIS B N 1
ATOM 7202 C CA . HIS B 1 274 ? -13.549 7.068 -1.189 1.00 49.15 273 HIS B CA 1
ATOM 7203 C C . HIS B 1 274 ? -13.220 8.507 -0.787 1.00 50.05 273 HIS B C 1
ATOM 7204 O O . HIS B 1 274 ? -12.073 8.795 -0.454 1.00 47.77 273 HIS B O 1
ATOM 7211 N N . SER B 1 275 ? -14.198 9.421 -0.831 1.00 44.54 274 SER B N 1
ATOM 7212 C CA . SER B 1 275 ? -13.919 10.820 -0.569 1.00 48.53 274 SER B CA 1
ATOM 7213 C C . SER B 1 275 ? -13.571 11.040 0.899 1.00 48.33 274 SER B C 1
ATOM 7214 O O . SER B 1 275 ? -13.075 12.100 1.257 1.00 48.98 274 SER B O 1
ATOM 7217 N N . SER B 1 276 ? -13.805 10.041 1.749 1.00 46.02 275 SER B N 1
ATOM 7218 C CA . SER B 1 276 ? -13.391 10.143 3.141 1.00 45.85 275 SER B CA 1
ATOM 7219 C C . SER B 1 276 ? -11.916 9.781 3.334 1.00 46.66 275 SER B C 1
ATOM 7220 O O . SER B 1 276 ? -11.409 9.937 4.437 1.00 48.87 275 SER B O 1
ATOM 7223 N N . HIS B 1 277 ? -11.225 9.288 2.293 1.00 39.18 276 HIS B N 1
ATOM 7224 C CA . HIS B 1 277 ? -9.853 8.815 2.434 1.00 41.37 276 HIS B CA 1
ATOM 7225 C C . HIS B 1 277 ? -8.852 9.940 2.155 1.00 40.67 276 HIS B C 1
ATOM 7226 O O . HIS B 1 277 ? -9.113 10.839 1.352 1.00 38.24 276 HIS B O 1
ATOM 7233 N N . SER B 1 278 ? -7.671 9.863 2.796 1.00 41.17 277 SER B N 1
ATOM 7234 C CA . SER B 1 278 ? -6.595 10.831 2.604 1.00 41.16 277 SER B CA 1
ATOM 7235 C C . SER B 1 278 ? -6.279 11.032 1.127 1.00 39.98 277 SER B C 1
ATOM 7236 O O . SER B 1 278 ? -5.953 12.139 0.718 1.00 40.42 277 SER B O 1
ATOM 7239 N N . ILE B 1 279 ? -6.254 9.938 0.352 1.00 38.27 278 ILE B N 1
ATOM 7240 C CA . ILE B 1 279 ? -5.758 10.035 -1.008 1.00 44.58 278 ILE B CA 1
ATOM 7241 C C . ILE B 1 279 ? -6.690 10.911 -1.863 1.00 41.41 278 ILE B C 1
ATOM 7242 O O . ILE B 1 279 ? -6.241 11.636 -2.738 1.00 41.52 278 ILE B O 1
ATOM 7247 N N . TYR B 1 280 ? -7.987 10.884 -1.586 1.00 40.58 279 TYR B N 1
ATOM 7248 C CA . TYR B 1 280 ? -8.889 11.858 -2.182 1.00 40.14 279 TYR B CA 1
ATOM 7249 C C . TYR B 1 280 ? -8.542 13.283 -1.736 1.00 40.82 279 TYR B C 1
ATOM 7250 O O . TYR B 1 280 ? -8.506 14.213 -2.548 1.00 42.85 279 TYR B O 1
ATOM 7259 N N . ARG B 1 281 ? -8.260 13.454 -0.443 1.00 40.37 280 ARG B N 1
ATOM 7260 C CA . ARG B 1 281 ? -7.998 14.782 0.089 1.00 41.97 280 ARG B CA 1
ATOM 7261 C C . ARG B 1 281 ? -6.713 15.351 -0.504 1.00 44.88 280 ARG B C 1
ATOM 7262 O O . ARG B 1 281 ? -6.620 16.556 -0.710 1.00 46.74 280 ARG B O 1
ATOM 7270 N N . THR B 1 282 ? -5.725 14.487 -0.783 1.00 41.80 281 THR B N 1
ATOM 7271 C CA . THR B 1 282 ? -4.422 14.977 -1.198 1.00 42.81 281 THR B CA 1
ATOM 7272 C C . THR B 1 282 ? -4.353 15.115 -2.719 1.00 45.04 281 THR B C 1
ATOM 7273 O O . THR B 1 282 ? -3.697 16.029 -3.206 1.00 46.52 281 THR B O 1
ATOM 7277 N N . HIS B 1 283 ? -5.012 14.210 -3.463 1.00 43.48 282 HIS B N 1
ATOM 7278 C CA . HIS B 1 283 ? -4.718 14.007 -4.878 1.00 46.87 282 HIS B CA 1
ATOM 7279 C C . HIS B 1 283 ? -5.907 14.275 -5.800 1.00 45.02 282 HIS B C 1
ATOM 7280 O O . HIS B 1 283 ? -5.701 14.236 -7.003 1.00 49.09 282 HIS B O 1
ATOM 7287 N N . SER B 1 284 ? -7.102 14.614 -5.275 1.00 45.48 283 SER B N 1
ATOM 7288 C CA . SER B 1 284 ? -8.267 14.811 -6.137 1.00 46.40 283 SER B CA 1
ATOM 7289 C C . SER B 1 284 ? -8.188 16.130 -6.900 1.00 49.14 283 SER B C 1
ATOM 7290 O O . SER B 1 284 ? -8.618 16.196 -8.043 1.00 48.71 283 SER B O 1
ATOM 7293 N N . THR B 1 285 ? -7.704 17.210 -6.276 1.00 51.89 284 THR B N 1
ATOM 7294 C CA . THR B 1 285 ? -7.790 18.517 -6.918 1.00 52.80 284 THR B CA 1
ATOM 7295 C C . THR B 1 285 ? -6.912 18.581 -8.167 1.00 49.55 284 THR B C 1
ATOM 7296 O O . THR B 1 285 ? -7.293 19.236 -9.148 1.00 47.35 284 THR B O 1
ATOM 7300 N N . SER B 1 286 ? -5.736 17.927 -8.125 1.00 48.55 285 SER B N 1
ATOM 7301 C CA . SER B 1 286 ? -4.836 17.921 -9.267 1.00 50.33 285 SER B CA 1
ATOM 7302 C C . SER B 1 286 ? -5.388 17.041 -10.382 1.00 49.70 285 SER B C 1
ATOM 7303 O O . SER B 1 286 ? -5.120 17.331 -11.545 1.00 51.23 285 SER B O 1
ATOM 7306 N N . MET B 1 287 ? -6.151 15.989 -10.049 1.00 48.83 286 MET B N 1
ATOM 7307 C CA . MET B 1 287 ? -6.766 15.167 -11.092 1.00 46.65 286 MET B CA 1
ATOM 7308 C C . MET B 1 287 ? -7.877 15.947 -11.805 1.00 46.66 286 MET B C 1
ATOM 7309 O O . MET B 1 287 ? -7.951 15.967 -13.033 1.00 48.71 286 MET B O 1
ATOM 7314 N N . ILE B 1 288 ? -8.750 16.608 -11.037 1.00 48.14 287 ILE B N 1
ATOM 7315 C CA . ILE B 1 288 ? -9.809 17.420 -11.630 1.00 47.92 287 ILE B CA 1
ATOM 7316 C C . ILE B 1 288 ? -9.206 18.438 -12.602 1.00 48.90 287 ILE B C 1
ATOM 7317 O O . ILE B 1 288 ? -9.644 18.538 -13.748 1.00 48.43 287 ILE B O 1
ATOM 7322 N N . ALA B 1 289 ? -8.165 19.151 -12.158 1.00 45.71 288 ALA B N 1
ATOM 7323 C CA . ALA B 1 289 ? -7.513 20.183 -12.953 1.00 49.99 288 ALA B CA 1
ATOM 7324 C C . ALA B 1 289 ? -6.816 19.614 -14.196 1.00 47.49 288 ALA B C 1
ATOM 7325 O O . ALA B 1 289 ? -6.642 20.323 -15.182 1.00 46.90 288 ALA B O 1
ATOM 7327 N N . ALA B 1 290 ? -6.399 18.341 -14.165 1.00 46.18 289 ALA B N 1
ATOM 7328 C CA . ALA B 1 290 ? -5.771 17.722 -15.337 1.00 43.43 289 ALA B CA 1
ATOM 7329 C C . ALA B 1 290 ? -6.781 17.450 -16.452 1.00 42.62 289 ALA B C 1
ATOM 7330 O O . ALA B 1 290 ? -6.392 17.157 -17.582 1.00 44.92 289 ALA B O 1
ATOM 7332 N N . ARG B 1 291 ? -8.077 17.498 -16.151 1.00 49.55 290 ARG B N 1
ATOM 7333 C CA . ARG B 1 291 ? -9.095 17.352 -17.191 1.00 51.10 290 ARG B CA 1
ATOM 7334 C C . ARG B 1 291 ? -9.072 18.504 -18.194 1.00 51.85 290 ARG B C 1
ATOM 7335 O O . ARG B 1 291 ? -9.607 18.366 -19.297 1.00 54.17 290 ARG B O 1
ATOM 7343 N N . GLU B 1 292 ? -8.425 19.620 -17.842 1.00 50.46 291 GLU B N 1
ATOM 7344 C CA . GLU B 1 292 ? -8.203 20.702 -18.792 1.00 54.77 291 GLU B CA 1
ATOM 7345 C C . GLU B 1 292 ? -7.323 20.208 -19.943 1.00 54.32 291 GLU B C 1
ATOM 7346 O O . GLU B 1 292 ? -7.448 20.700 -21.062 1.00 57.31 291 GLU B O 1
ATOM 7352 N N . GLN B 1 293 ? -6.404 19.267 -19.678 1.00 50.73 292 GLN B N 1
ATOM 7353 C CA . GLN B 1 293 ? -5.501 18.798 -20.721 1.00 53.47 292 GLN B CA 1
ATOM 7354 C C . GLN B 1 293 ? -5.852 17.390 -21.199 1.00 53.90 292 GLN B C 1
ATOM 7355 O O . GLN B 1 293 ? -5.545 17.068 -22.344 1.00 49.47 292 GLN B O 1
ATOM 7361 N N . PHE B 1 294 ? -6.399 16.536 -20.312 1.00 49.74 293 PHE B N 1
ATOM 7362 C CA . PHE B 1 294 ? -6.659 15.135 -20.633 1.00 45.82 293 PHE B CA 1
ATOM 7363 C C . PHE B 1 294 ? -8.130 14.800 -20.414 1.00 42.76 293 PHE B C 1
ATOM 7364 O O . PHE B 1 294 ? -8.830 15.469 -19.667 1.00 45.92 293 PHE B O 1
ATOM 7372 N N . TYR B 1 295 ? -8.581 13.766 -21.122 1.00 44.00 294 TYR B N 1
ATOM 7373 C CA . TYR B 1 295 ? -9.789 13.046 -20.763 1.00 44.66 294 TYR B CA 1
ATOM 7374 C C . TYR B 1 295 ? -9.424 11.957 -19.752 1.00 43.12 294 TYR B C 1
ATOM 7375 O O . TYR B 1 295 ? -8.613 11.082 -20.071 1.00 44.37 294 TYR B O 1
ATOM 7384 N N . LEU B 1 296 ? -10.055 12.004 -18.564 1.00 43.29 295 LEU B N 1
ATOM 7385 C CA . LEU B 1 296 ? -9.694 11.136 -17.442 1.00 45.66 295 LEU B CA 1
ATOM 7386 C C . LEU B 1 296 ? -10.706 10.005 -17.274 1.00 46.68 295 LEU B C 1
ATOM 7387 O O . LEU B 1 296 ? -11.901 10.252 -17.087 1.00 48.08 295 LEU B O 1
ATOM 7392 N N . ILE B 1 297 ? -10.192 8.769 -17.283 1.00 45.00 296 ILE B N 1
ATOM 7393 C CA . ILE B 1 297 ? -10.994 7.585 -17.008 1.00 45.05 296 ILE B CA 1
ATOM 7394 C C . ILE B 1 297 ? -10.506 6.958 -15.700 1.00 46.79 296 ILE B C 1
ATOM 7395 O O . ILE B 1 297 ? -9.365 6.525 -15.622 1.00 46.33 296 ILE B O 1
ATOM 7400 N N . GLY B 1 298 ? -11.384 6.865 -14.703 1.00 45.04 297 GLY B N 1
ATOM 7401 C CA . GLY B 1 298 ? -11.016 6.298 -13.421 1.00 42.93 297 GLY B CA 1
ATOM 7402 C C . GLY B 1 298 ? -11.465 4.845 -13.313 1.00 44.77 297 GLY B C 1
ATOM 7403 O O . GLY B 1 298 ? -12.599 4.549 -13.656 1.00 44.98 297 GLY B O 1
ATOM 7404 N N . LEU B 1 299 ? -10.555 3.958 -12.859 1.00 43.63 298 LEU B N 1
ATOM 7405 C CA . LEU B 1 299 ? -10.876 2.574 -12.561 1.00 45.70 298 LEU B CA 1
ATOM 7406 C C . LEU B 1 299 ? -10.649 2.353 -11.069 1.00 53.63 298 LEU B C 1
ATOM 7407 O O . LEU B 1 299 ? -9.535 2.551 -10.590 1.00 45.99 298 LEU B O 1
ATOM 7412 N N . GLY B 1 300 ? -11.712 1.974 -10.353 1.00 54.55 299 GLY B N 1
ATOM 7413 C CA . GLY B 1 300 ? -11.658 1.736 -8.919 1.00 58.74 299 GLY B CA 1
ATOM 7414 C C . GLY B 1 300 ? -12.649 0.651 -8.511 1.00 59.01 299 GLY B C 1
ATOM 7415 O O . GLY B 1 300 ? -13.340 0.112 -9.366 1.00 56.45 299 GLY B O 1
ATOM 7416 N N . ASN B 1 301 ? -12.682 0.320 -7.211 1.00 56.51 300 ASN B N 1
ATOM 7417 C CA . ASN B 1 301 ? -13.571 -0.712 -6.698 1.00 60.80 300 ASN B CA 1
ATOM 7418 C C . ASN B 1 301 ? -14.966 -0.117 -6.453 1.00 60.26 300 ASN B C 1
ATOM 7419 O O . ASN B 1 301 ? -15.177 1.085 -6.627 1.00 58.02 300 ASN B O 1
ATOM 7424 N N . ASN B 1 302 ? -15.904 -0.987 -6.042 1.00 61.08 301 ASN B N 1
ATOM 7425 C CA . ASN B 1 302 ? -17.290 -0.661 -5.722 1.00 70.57 301 ASN B CA 1
ATOM 7426 C C . ASN B 1 302 ? -17.434 0.432 -4.670 1.00 66.90 301 ASN B C 1
ATOM 7427 O O . ASN B 1 302 ? -18.443 1.124 -4.655 1.00 73.28 301 ASN B O 1
ATOM 7432 N N . ALA B 1 303 ? -16.473 0.495 -3.745 1.00 66.11 302 ALA B N 1
ATOM 7433 C CA . ALA B 1 303 ? -16.580 1.301 -2.540 1.00 62.82 302 ALA B CA 1
ATOM 7434 C C . ALA B 1 303 ? -16.320 2.774 -2.832 1.00 63.19 302 ALA B C 1
ATOM 7435 O O . ALA B 1 303 ? -16.555 3.598 -1.951 1.00 69.97 302 ALA B O 1
ATOM 7437 N N . VAL B 1 304 ? -15.825 3.117 -4.030 1.00 54.57 303 VAL B N 1
ATOM 7438 C CA . VAL B 1 304 ? -15.669 4.527 -4.357 1.00 53.31 303 VAL B CA 1
ATOM 7439 C C . VAL B 1 304 ? -17.055 5.173 -4.407 1.00 53.46 303 VAL B C 1
ATOM 7440 O O . VAL B 1 304 ? -17.946 4.676 -5.089 1.00 57.58 303 VAL B O 1
ATOM 7444 N N . ASP B 1 305 ? -17.215 6.288 -3.681 1.00 56.44 304 ASP B N 1
ATOM 7445 C CA . ASP B 1 305 ? -18.487 6.997 -3.583 1.00 54.33 304 ASP B CA 1
ATOM 7446 C C . ASP B 1 305 ? -18.606 7.965 -4.762 1.00 58.21 304 ASP B C 1
ATOM 7447 O O . ASP B 1 305 ? -17.679 8.090 -5.574 1.00 52.30 304 ASP B O 1
ATOM 7452 N N . GLN B 1 306 ? -19.757 8.654 -4.851 1.00 55.36 305 GLN B N 1
ATOM 7453 C CA . GLN B 1 306 ? -20.035 9.464 -6.023 1.00 52.39 305 GLN B CA 1
ATOM 7454 C C . GLN B 1 306 ? -18.987 10.567 -6.160 1.00 50.85 305 GLN B C 1
ATOM 7455 O O . GLN B 1 306 ? -18.541 10.836 -7.269 1.00 55.59 305 GLN B O 1
ATOM 7461 N N . ALA B 1 307 ? -18.620 11.217 -5.047 1.00 52.05 306 ALA B N 1
ATOM 7462 C CA . ALA B 1 307 ? -17.684 12.339 -5.081 1.00 50.99 306 ALA B CA 1
ATOM 7463 C C . ALA B 1 307 ? -16.337 11.857 -5.617 1.00 48.54 306 ALA B C 1
ATOM 7464 O O . ALA B 1 307 ? -15.676 12.571 -6.371 1.00 50.25 306 ALA B O 1
ATOM 7466 N N . GLY B 1 308 ? -15.956 10.631 -5.233 1.00 47.71 307 GLY B N 1
ATOM 7467 C CA . GLY B 1 308 ? -14.753 10.001 -5.757 1.00 51.24 307 GLY B CA 1
ATOM 7468 C C . GLY B 1 308 ? -14.854 9.759 -7.264 1.00 48.65 307 GLY B C 1
ATOM 7469 O O . GLY B 1 308 ? -13.929 10.087 -8.023 1.00 51.13 307 GLY B O 1
ATOM 7470 N N . ARG B 1 309 ? -16.006 9.238 -7.701 1.00 50.25 308 ARG B N 1
ATOM 7471 C CA . ARG B 1 309 ? -16.204 8.923 -9.114 1.00 50.90 308 ARG B CA 1
ATOM 7472 C C . ARG B 1 309 ? -16.216 10.190 -9.967 1.00 51.11 308 ARG B C 1
ATOM 7473 O O . ARG B 1 309 ? -15.716 10.184 -11.095 1.00 48.36 308 ARG B O 1
ATOM 7481 N N . ASP B 1 310 ? -16.790 11.261 -9.406 1.00 50.00 309 ASP B N 1
ATOM 7482 C CA . ASP B 1 310 ? -16.996 12.515 -10.105 1.00 50.58 309 ASP B CA 1
ATOM 7483 C C . ASP B 1 310 ? -15.693 13.249 -10.400 1.00 50.23 309 ASP B C 1
ATOM 7484 O O . ASP B 1 310 ? -15.718 14.223 -11.148 1.00 47.26 309 ASP B O 1
ATOM 7489 N N . VAL B 1 311 ? -14.547 12.816 -9.854 1.00 46.48 310 VAL B N 1
ATOM 7490 C CA . VAL B 1 311 ? -13.325 13.534 -10.200 1.00 49.42 310 VAL B CA 1
ATOM 7491 C C . VAL B 1 311 ? -12.953 13.205 -11.654 1.00 44.35 310 VAL B C 1
ATOM 7492 O O . VAL B 1 311 ? -12.188 13.958 -12.262 1.00 47.15 310 VAL B O 1
ATOM 7496 N N . PHE B 1 312 ? -13.530 12.128 -12.206 1.00 43.96 311 PHE B N 1
ATOM 7497 C CA . PHE B 1 312 ? -13.173 11.644 -13.541 1.00 45.47 311 PHE B CA 1
ATOM 7498 C C . PHE B 1 312 ? -14.252 11.996 -14.563 1.00 48.38 311 PHE B C 1
ATOM 7499 O O . PHE B 1 312 ? -15.413 12.185 -14.197 1.00 51.18 311 PHE B O 1
ATOM 7507 N N . ASP B 1 313 ? -13.852 12.043 -15.842 1.00 52.02 312 ASP B N 1
ATOM 7508 C CA . ASP B 1 313 ? -14.789 12.179 -16.955 1.00 52.43 312 ASP B CA 1
ATOM 7509 C C . ASP B 1 313 ? -15.663 10.923 -17.021 1.00 50.66 312 ASP B C 1
ATOM 7510 O O . ASP B 1 313 ? -16.860 11.007 -17.242 1.00 52.89 312 ASP B O 1
ATOM 7515 N N . GLU B 1 314 ? -15.079 9.741 -16.810 1.00 53.81 313 GLU B N 1
ATOM 7516 C CA . GLU B 1 314 ? -15.901 8.556 -16.633 1.00 52.38 313 GLU B CA 1
ATOM 7517 C C . GLU B 1 314 ? -15.211 7.610 -15.662 1.00 51.69 313 GLU B C 1
ATOM 7518 O O . GLU B 1 314 ? -13.998 7.703 -15.452 1.00 50.79 313 GLU B O 1
ATOM 7524 N N . PHE B 1 315 ? -16.022 6.706 -15.099 1.00 46.72 314 PHE B N 1
ATOM 7525 C CA . PHE B 1 315 ? -15.570 5.807 -14.059 1.00 51.77 314 PHE B CA 1
ATOM 7526 C C . PHE B 1 315 ? -16.052 4.405 -14.391 1.00 52.45 314 PHE B C 1
ATOM 7527 O O . PHE B 1 315 ? -17.181 4.237 -14.838 1.00 51.37 314 PHE B O 1
ATOM 7535 N N . HIS B 1 316 ? -15.184 3.422 -14.148 1.00 48.81 315 HIS B N 1
ATOM 7536 C CA . HIS B 1 316 ? -15.535 2.016 -14.256 1.00 50.83 315 HIS B CA 1
ATOM 7537 C C . HIS B 1 316 ? -15.100 1.290 -12.986 1.00 53.20 315 HIS B C 1
ATOM 7538 O O . HIS B 1 316 ? -14.009 1.537 -12.457 1.00 46.41 315 HIS B O 1
ATOM 7545 N N . GLU B 1 317 ? -15.937 0.339 -12.555 1.00 53.54 316 GLU B N 1
ATOM 7546 C CA . GLU B 1 317 ? -15.618 -0.552 -11.454 1.00 60.45 316 GLU B CA 1
ATOM 7547 C C . GLU B 1 317 ? -14.683 -1.666 -11.922 1.00 66.58 316 GLU B C 1
ATOM 7548 O O . GLU B 1 317 ? -14.836 -2.168 -13.032 1.00 55.18 316 GLU B O 1
ATOM 7554 N N . PHE B 1 318 ? -13.719 -2.044 -11.065 1.00 78.41 317 PHE B N 1
ATOM 7555 C CA . PHE B 1 318 ? -12.972 -3.288 -11.213 1.00 90.55 317 PHE B CA 1
ATOM 7556 C C . PHE B 1 318 ? -13.754 -4.481 -10.655 1.00 102.16 317 PHE B C 1
ATOM 7557 O O . PHE B 1 318 ? -13.802 -4.671 -9.434 1.00 102.29 317 PHE B O 1
ATOM 7565 N N . ASP B 1 319 ? -14.277 -5.321 -11.564 1.00 107.67 318 ASP B N 1
ATOM 7566 C CA . ASP B 1 319 ? -15.264 -6.340 -11.227 1.00 111.14 318 ASP B CA 1
ATOM 7567 C C . ASP B 1 319 ? -14.560 -7.596 -10.715 1.00 104.13 318 ASP B C 1
ATOM 7568 O O . ASP B 1 319 ? -14.063 -8.394 -11.504 1.00 97.44 318 ASP B O 1
ATOM 7573 N N . GLY B 1 320 ? -14.523 -7.755 -9.381 1.00 101.09 319 GLY B N 1
ATOM 7574 C CA . GLY B 1 320 ? -13.916 -8.914 -8.739 1.00 95.12 319 GLY B CA 1
ATOM 7575 C C . GLY B 1 320 ? -12.534 -8.605 -8.165 1.00 85.28 319 GLY B C 1
ATOM 7576 O O . GLY B 1 320 ? -12.121 -7.447 -8.141 1.00 82.32 319 GLY B O 1
ATOM 7577 N N . SER B 1 321 ? -11.862 -9.661 -7.671 1.00 83.60 320 SER B N 1
ATOM 7578 C CA . SER B 1 321 ? -10.518 -9.600 -7.106 1.00 75.45 320 SER B CA 1
ATOM 7579 C C . SER B 1 321 ? -9.543 -10.564 -7.803 1.00 68.79 320 SER B C 1
ATOM 7580 O O . SER B 1 321 ? -8.511 -10.913 -7.231 1.00 69.82 320 SER B O 1
ATOM 7583 N N . ASN B 1 322 ? -9.885 -11.068 -8.997 1.00 62.69 321 ASN B N 1
ATOM 7584 C CA . ASN B 1 322 ? -8.956 -11.830 -9.825 1.00 59.41 321 ASN B CA 1
ATOM 7585 C C . ASN B 1 322 ? -7.999 -10.863 -10.524 1.00 51.35 321 ASN B C 1
ATOM 7586 O O . ASN B 1 322 ? -8.436 -9.993 -11.280 1.00 48.33 321 ASN B O 1
ATOM 7591 N N . ILE B 1 323 ? -6.690 -11.037 -10.304 1.00 48.96 322 ILE B N 1
ATOM 7592 C CA . ILE B 1 323 ? -5.718 -10.045 -10.736 1.00 47.03 322 ILE B CA 1
ATOM 7593 C C . ILE B 1 323 ? -5.558 -10.045 -12.258 1.00 44.07 322 ILE B C 1
ATOM 7594 O O . ILE B 1 323 ? -5.515 -8.980 -12.882 1.00 41.72 322 ILE B O 1
ATOM 7599 N N . LEU B 1 324 ? -5.423 -11.240 -12.849 1.00 45.61 323 LEU B N 1
ATOM 7600 C CA . LEU B 1 324 ? -5.262 -11.366 -14.289 1.00 50.27 323 LEU B CA 1
ATOM 7601 C C . LEU B 1 324 ? -6.453 -10.744 -15.030 1.00 48.60 323 LEU B C 1
ATOM 7602 O O . LEU B 1 324 ? -6.266 -10.067 -16.042 1.00 46.94 323 LEU B O 1
ATOM 7607 N N . LYS B 1 325 ? -7.671 -10.909 -14.508 1.00 48.61 324 LYS B N 1
ATOM 7608 C CA . LYS B 1 325 ? -8.844 -10.312 -15.137 1.00 51.94 324 LYS B CA 1
ATOM 7609 C C . LYS B 1 325 ? -8.812 -8.794 -15.019 1.00 52.49 324 LYS B C 1
ATOM 7610 O O . LYS B 1 325 ? -9.283 -8.104 -15.920 1.00 51.44 324 LYS B O 1
ATOM 7616 N N . LYS B 1 326 ? -8.287 -8.267 -13.899 1.00 48.41 325 LYS B N 1
ATOM 7617 C CA . LYS B 1 326 ? -8.158 -6.823 -13.757 1.00 47.39 325 LYS B CA 1
ATOM 7618 C C . LYS B 1 326 ? -7.200 -6.276 -14.811 1.00 45.15 325 LYS B C 1
ATOM 7619 O O . LYS B 1 326 ? -7.472 -5.218 -15.388 1.00 41.99 325 LYS B O 1
ATOM 7625 N N . LEU B 1 327 ? -6.068 -6.960 -15.033 1.00 41.05 326 LEU B N 1
ATOM 7626 C CA . LEU B 1 327 ? -5.070 -6.445 -15.958 1.00 44.81 326 LEU B CA 1
ATOM 7627 C C . LEU B 1 327 ? -5.629 -6.513 -17.387 1.00 46.14 326 LEU B C 1
ATOM 7628 O O . LEU B 1 327 ? -5.336 -5.657 -18.219 1.00 45.00 326 LEU B O 1
ATOM 7633 N N . ALA B 1 328 ? -6.385 -7.582 -17.672 1.00 46.61 327 ALA B N 1
ATOM 7634 C CA . ALA B 1 328 ? -7.014 -7.761 -18.980 1.00 52.13 327 ALA B CA 1
ATOM 7635 C C . ALA B 1 328 ? -8.020 -6.639 -19.233 1.00 48.32 327 ALA B C 1
ATOM 7636 O O . ALA B 1 328 ? -8.022 -6.044 -20.313 1.00 54.96 327 ALA B O 1
ATOM 7638 N N . PHE B 1 329 ? -8.818 -6.311 -18.207 1.00 47.70 328 PHE B N 1
ATOM 7639 C CA . PHE B 1 329 ? -9.798 -5.243 -18.288 1.00 47.72 328 PHE B CA 1
ATOM 7640 C C . PHE B 1 329 ? -9.080 -3.916 -18.519 1.00 47.08 328 PHE B C 1
ATOM 7641 O O . PHE B 1 329 ? -9.484 -3.125 -19.367 1.00 43.87 328 PHE B O 1
ATOM 7649 N N . LEU B 1 330 ? -7.991 -3.675 -17.777 1.00 44.30 329 LEU B N 1
ATOM 7650 C CA . LEU B 1 330 ? -7.244 -2.438 -17.958 1.00 43.53 329 LEU B CA 1
ATOM 7651 C C . LEU B 1 330 ? -6.616 -2.387 -19.353 1.00 42.30 329 LEU B C 1
ATOM 7652 O O . LEU B 1 330 ? -6.571 -1.325 -19.984 1.00 43.55 329 LEU B O 1
ATOM 7657 N N . LYS B 1 331 ? -6.087 -3.523 -19.817 1.00 40.31 330 LYS B N 1
ATOM 7658 C CA . LYS B 1 331 ? -5.489 -3.562 -21.142 1.00 43.62 330 LYS B CA 1
ATOM 7659 C C . LYS B 1 331 ? -6.528 -3.180 -22.212 1.00 43.97 330 LYS B C 1
ATOM 7660 O O . LYS B 1 331 ? -6.205 -2.431 -23.133 1.00 43.65 330 LYS B O 1
ATOM 7666 N N . GLU B 1 332 ? -7.747 -3.716 -22.094 1.00 45.60 331 GLU B N 1
ATOM 7667 C CA . GLU B 1 332 ? -8.835 -3.465 -23.040 1.00 50.22 331 GLU B CA 1
ATOM 7668 C C . GLU B 1 332 ? -9.246 -1.994 -23.006 1.00 48.84 331 GLU B C 1
ATOM 7669 O O . GLU B 1 332 ? -9.570 -1.384 -24.032 1.00 50.56 331 GLU B O 1
ATOM 7675 N N . MET B 1 333 ? -9.255 -1.414 -21.798 1.00 46.61 332 MET B N 1
ATOM 7676 C CA . MET B 1 333 ? -9.623 -0.024 -21.644 1.00 50.21 332 MET B CA 1
ATOM 7677 C C . MET B 1 333 ? -8.564 0.856 -22.311 1.00 49.62 332 MET B C 1
ATOM 7678 O O . MET B 1 333 ? -8.891 1.848 -22.958 1.00 47.87 332 MET B O 1
ATOM 7683 N N . CYS B 1 334 ? -7.282 0.516 -22.139 1.00 44.13 333 CYS B N 1
ATOM 7684 C CA . CYS B 1 334 ? -6.201 1.285 -22.739 1.00 46.59 333 CYS B CA 1
ATOM 7685 C C . CYS B 1 334 ? -6.150 1.098 -24.265 1.00 49.28 333 CYS B C 1
ATOM 7686 O O . CYS B 1 334 ? -5.748 2.017 -24.983 1.00 46.97 333 CYS B O 1
ATOM 7689 N N . GLU B 1 335 ? -6.495 -0.111 -24.736 1.00 48.72 334 GLU B N 1
ATOM 7690 C CA . GLU B 1 335 ? -6.520 -0.454 -26.153 1.00 54.98 334 GLU B CA 1
ATOM 7691 C C . GLU B 1 335 ? -7.637 0.325 -26.853 1.00 54.46 334 GLU B C 1
ATOM 7692 O O . GLU B 1 335 ? -7.404 0.981 -27.865 1.00 48.04 334 GLU B O 1
ATOM 7698 N N . LYS B 1 336 ? -8.846 0.250 -26.296 1.00 50.85 335 LYS B N 1
ATOM 7699 C CA . LYS B 1 336 ? -9.999 0.928 -26.863 1.00 57.44 335 LYS B CA 1
ATOM 7700 C C . LYS B 1 336 ? -9.747 2.443 -26.960 1.00 61.79 335 LYS B C 1
ATOM 7701 O O . LYS B 1 336 ? -10.134 3.079 -27.946 1.00 59.02 335 LYS B O 1
ATOM 7707 N N . ASN B 1 337 ? -9.108 3.041 -25.940 1.00 50.67 336 ASN B N 1
ATOM 7708 C CA . ASN B 1 337 ? -8.945 4.482 -25.891 1.00 49.75 336 ASN B CA 1
ATOM 7709 C C . ASN B 1 337 ? -7.555 4.921 -26.361 1.00 52.44 336 ASN B C 1
ATOM 7710 O O . ASN B 1 337 ? -7.276 6.122 -26.388 1.00 58.28 336 ASN B O 1
ATOM 7715 N N . ASP B 1 338 ? -6.693 3.973 -26.744 1.00 48.55 337 ASP B N 1
ATOM 7716 C CA . ASP B 1 338 ? -5.301 4.271 -27.061 1.00 52.17 337 ASP B CA 1
ATOM 7717 C C . ASP B 1 338 ? -4.747 5.263 -26.042 1.00 49.60 337 ASP B C 1
ATOM 7718 O O . ASP B 1 338 ? -4.246 6.332 -26.397 1.00 45.00 337 ASP B O 1
ATOM 7723 N N . ALA B 1 339 ? -4.761 4.825 -24.770 1.00 49.33 338 ALA B N 1
ATOM 7724 C CA . ALA B 1 339 ? -4.452 5.687 -23.642 1.00 46.20 338 ALA B CA 1
ATOM 7725 C C . ALA B 1 339 ? -3.061 6.289 -23.811 1.00 46.31 338 ALA B C 1
ATOM 7726 O O . ALA B 1 339 ? -2.128 5.592 -24.219 1.00 44.09 338 ALA B O 1
ATOM 7728 N N . ALA B 1 340 ? -2.923 7.567 -23.425 1.00 43.06 339 ALA B N 1
ATOM 7729 C CA . ALA B 1 340 ? -1.629 8.238 -23.405 1.00 47.11 339 ALA B CA 1
ATOM 7730 C C . ALA B 1 340 ? -0.902 8.038 -22.068 1.00 45.51 339 ALA B C 1
ATOM 7731 O O . ALA B 1 340 ? 0.316 7.869 -22.048 1.00 45.72 339 ALA B O 1
ATOM 7733 N N . VAL B 1 341 ? -1.641 8.171 -20.965 1.00 46.71 340 VAL B N 1
ATOM 7734 C CA . VAL B 1 341 ? -1.039 8.176 -19.639 1.00 46.34 340 VAL B CA 1
ATOM 7735 C C . VAL B 1 341 ? -1.778 7.168 -18.758 1.00 42.57 340 VAL B C 1
ATOM 7736 O O . VAL B 1 341 ? -3.010 7.114 -18.772 1.00 43.71 340 VAL B O 1
ATOM 7740 N N . LEU B 1 342 ? -0.999 6.380 -18.004 1.00 41.78 341 LEU B N 1
ATOM 7741 C CA . LEU B 1 342 ? -1.498 5.534 -16.927 1.00 41.29 341 LEU B CA 1
ATOM 7742 C C . LEU B 1 342 ? -1.002 6.131 -15.612 1.00 38.00 341 LEU B C 1
ATOM 7743 O O . LEU B 1 342 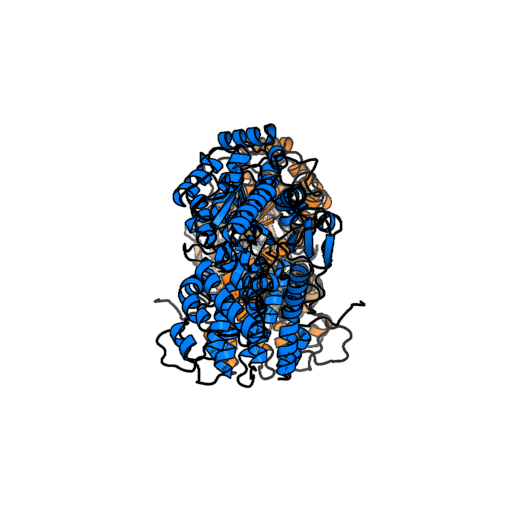? 0.199 6.359 -15.461 1.00 38.95 341 LEU B O 1
ATOM 7748 N N . TYR B 1 343 ? -1.947 6.472 -14.730 1.00 37.17 342 TYR B N 1
ATOM 7749 C CA . TYR B 1 343 ? -1.651 7.154 -13.478 1.00 39.89 342 TYR B CA 1
ATOM 7750 C C . TYR B 1 343 ? -2.186 6.356 -12.279 1.00 42.13 342 TYR B C 1
ATOM 7751 O O . TYR B 1 343 ? -3.339 5.925 -12.254 1.00 40.56 342 TYR B O 1
ATOM 7760 N N . MET B 1 344 ? -1.323 6.134 -11.288 1.00 38.93 343 MET B N 1
ATOM 7761 C CA . MET B 1 344 ? -1.720 5.479 -10.049 1.00 37.28 343 MET B CA 1
ATOM 7762 C C . MET B 1 344 ? -1.369 6.416 -8.902 1.00 35.40 343 MET B C 1
ATOM 7763 O O . MET B 1 344 ? -0.192 6.579 -8.573 1.00 38.27 343 MET B O 1
ATOM 7768 N N . PRO B 1 345 ? -2.339 7.142 -8.309 1.00 36.57 344 PRO B N 1
ATOM 7769 C CA . PRO B 1 345 ? -2.013 8.047 -7.211 1.00 38.93 344 PRO B CA 1
ATOM 7770 C C . PRO B 1 345 ? -1.422 7.339 -5.993 1.00 32.52 344 PRO B C 1
ATOM 7771 O O . PRO B 1 345 ? -0.623 7.942 -5.285 1.00 33.54 344 PRO B O 1
ATOM 7775 N N . SER B 1 346 ? -1.776 6.078 -5.770 1.00 36.89 345 SER B N 1
ATOM 7776 C CA . SER B 1 346 ? -1.071 5.254 -4.786 1.00 37.60 345 SER B CA 1
ATOM 7777 C C . SER B 1 346 ? -0.772 3.876 -5.358 1.00 35.28 345 SER B C 1
ATOM 7778 O O . SER B 1 346 ? -1.573 3.312 -6.115 1.00 35.82 345 SER B O 1
ATOM 7781 N N . ILE B 1 347 ? 0.355 3.315 -4.944 1.00 35.60 346 ILE B N 1
ATOM 7782 C CA . ILE B 1 347 ? 0.671 1.953 -5.329 1.00 34.43 346 ILE B CA 1
ATOM 7783 C C . ILE B 1 347 ? 1.220 1.222 -4.101 1.00 35.08 346 ILE B C 1
ATOM 7784 O O . ILE B 1 347 ? 2.166 1.676 -3.458 1.00 33.54 346 ILE B O 1
ATOM 7789 N N . GLY B 1 348 ? 0.598 0.082 -3.800 1.00 32.74 347 GLY B N 1
ATOM 7790 C CA . GLY B 1 348 ? 1.072 -0.819 -2.764 1.00 36.60 347 GLY B CA 1
ATOM 7791 C C . GLY B 1 348 ? -0.057 -1.341 -1.889 1.00 37.75 347 GLY B C 1
ATOM 7792 O O . GLY B 1 348 ? 0.056 -2.402 -1.313 1.00 33.54 347 GLY B O 1
ATOM 7793 N N . MET B 1 349 ? -1.166 -0.601 -1.784 1.00 35.46 348 MET B N 1
ATOM 7794 C CA . MET B 1 349 ? -2.235 -1.036 -0.913 1.00 33.15 348 MET B CA 1
ATOM 7795 C C . MET B 1 349 ? -3.002 -2.207 -1.522 1.00 36.32 348 MET B C 1
ATOM 7796 O O . MET B 1 349 ? -3.677 -2.909 -0.784 1.00 38.78 348 MET B O 1
ATOM 7801 N N . ASP B 1 350 ? -2.842 -2.469 -2.836 1.00 36.01 349 ASP B N 1
ATOM 7802 C CA . ASP B 1 350 ? -3.473 -3.612 -3.475 1.00 36.02 349 ASP B CA 1
ATOM 7803 C C . ASP B 1 350 ? -2.452 -4.298 -4.374 1.00 35.58 349 ASP B C 1
ATOM 7804 O O . ASP B 1 350 ? -1.706 -3.630 -5.103 1.00 34.27 349 ASP B O 1
ATOM 7809 N N . LEU B 1 351 ? -2.448 -5.642 -4.335 1.00 32.99 350 LEU B N 1
ATOM 7810 C CA . LEU B 1 351 ? -1.500 -6.412 -5.121 1.00 35.24 350 LEU B CA 1
ATOM 7811 C C . LEU B 1 351 ? -1.745 -6.242 -6.626 1.00 35.55 350 LEU B C 1
ATOM 7812 O O . LEU B 1 351 ? -0.798 -6.230 -7.414 1.00 35.93 350 LEU B O 1
ATOM 7817 N N . ALA B 1 352 ? -3.015 -6.060 -7.016 1.00 37.15 351 ALA B N 1
ATOM 7818 C CA . ALA B 1 352 ? -3.364 -5.804 -8.414 1.00 34.80 351 ALA B CA 1
ATOM 7819 C C . ALA B 1 352 ? -2.550 -4.638 -8.979 1.00 34.55 351 ALA B C 1
ATOM 7820 O O . ALA B 1 352 ? -2.026 -4.727 -10.080 1.00 35.47 351 ALA B O 1
ATOM 7822 N N . THR B 1 353 ? -2.461 -3.542 -8.222 1.00 33.69 352 THR B N 1
ATOM 7823 C CA . THR B 1 353 ? -1.762 -2.352 -8.667 1.00 34.50 352 THR B CA 1
ATOM 7824 C C . THR B 1 353 ? -0.284 -2.647 -8.883 1.00 35.00 352 THR B C 1
ATOM 7825 O O . THR B 1 353 ? 0.371 -2.033 -9.718 1.00 35.33 352 THR B O 1
ATOM 7829 N N . ILE B 1 354 ? 0.292 -3.517 -8.045 1.00 33.44 353 ILE B N 1
ATOM 7830 C CA . ILE B 1 354 ? 1.697 -3.828 -8.195 1.00 31.09 353 ILE B CA 1
ATOM 7831 C C . ILE B 1 354 ? 1.885 -4.614 -9.486 1.00 30.67 353 ILE B C 1
ATOM 7832 O O . ILE B 1 354 ? 2.841 -4.374 -10.232 1.00 33.05 353 ILE B O 1
ATOM 7837 N N . PHE B 1 355 ? 0.973 -5.552 -9.774 1.00 32.95 354 PHE B N 1
ATOM 7838 C CA . PHE B 1 355 ? 1.033 -6.235 -11.072 1.00 34.68 354 PHE B CA 1
ATOM 7839 C C . PHE B 1 355 ? 0.973 -5.233 -12.234 1.00 33.76 354 PHE B C 1
ATOM 7840 O O . PHE B 1 355 ? 1.759 -5.317 -13.177 1.00 33.73 354 PHE B O 1
ATOM 7848 N N . VAL B 1 356 ? 0.055 -4.255 -12.147 1.00 33.56 355 VAL B N 1
ATOM 7849 C CA . VAL B 1 356 ? -0.133 -3.248 -13.186 1.00 32.94 355 VAL B CA 1
ATOM 7850 C C . VAL B 1 356 ? 1.168 -2.509 -13.445 1.00 35.71 355 VAL B C 1
ATOM 7851 O O . VAL B 1 356 ? 1.538 -2.289 -14.591 1.00 36.36 355 VAL B O 1
ATOM 7855 N N . SER B 1 357 ? 1.865 -2.135 -12.368 1.00 33.50 356 SER B N 1
ATOM 7856 C CA . SER B 1 357 ? 3.125 -1.411 -12.465 1.00 37.24 356 SER B CA 1
ATOM 7857 C C . SER B 1 357 ? 4.241 -2.233 -13.097 1.00 34.68 356 SER B C 1
ATOM 7858 O O . SER B 1 357 ? 5.301 -1.668 -13.378 1.00 35.05 356 SER B O 1
ATOM 7861 N N . ASN B 1 358 ? 4.015 -3.536 -13.298 1.00 35.04 357 ASN B N 1
ATOM 7862 C CA . ASN B 1 358 ? 5.004 -4.410 -13.933 1.00 34.42 357 ASN B CA 1
ATOM 7863 C C . ASN B 1 358 ? 4.621 -4.779 -15.364 1.00 34.88 357 ASN B C 1
ATOM 7864 O O . ASN B 1 358 ? 5.070 -5.803 -15.873 1.00 34.10 357 ASN B O 1
ATOM 7869 N N . ALA B 1 359 ? 3.834 -3.918 -16.048 1.00 35.74 358 ALA B N 1
ATOM 7870 C CA . ALA B 1 359 ? 3.441 -4.194 -17.421 1.00 36.27 358 ALA B CA 1
ATOM 7871 C C . ALA B 1 359 ? 3.226 -2.868 -18.147 1.00 36.84 358 ALA B C 1
ATOM 7872 O O . ALA B 1 359 ? 3.199 -1.811 -17.519 1.00 36.24 358 ALA B O 1
ATOM 7874 N N . ARG B 1 360 ? 3.137 -2.936 -19.478 1.00 35.83 359 ARG B N 1
ATOM 7875 C CA . ARG B 1 360 ? 3.065 -1.753 -20.329 1.00 38.98 359 ARG B CA 1
ATOM 7876 C C . ARG B 1 360 ? 1.652 -1.580 -20.866 1.00 40.55 359 ARG B C 1
ATOM 7877 O O . ARG B 1 360 ? 1.140 -2.479 -21.534 1.00 43.89 359 ARG B O 1
ATOM 7885 N N . PHE B 1 361 ? 1.039 -0.437 -20.544 1.00 38.90 360 PHE B N 1
ATOM 7886 C CA . PHE B 1 361 ? -0.325 -0.120 -20.939 1.00 40.45 360 PHE B CA 1
ATOM 7887 C C . PHE B 1 361 ? -0.420 1.200 -21.692 1.00 39.91 360 PHE B C 1
ATOM 7888 O O . PHE B 1 361 ? -1.370 1.407 -22.452 1.00 39.63 360 PHE B O 1
ATOM 7896 N N . ALA B 1 362 ? 0.502 2.125 -21.403 1.00 37.41 361 ALA B N 1
ATOM 7897 C CA . ALA B 1 362 ? 0.496 3.447 -21.993 1.00 40.88 361 ALA B CA 1
ATOM 7898 C C . ALA B 1 362 ? 1.945 3.874 -22.105 1.00 43.94 361 ALA B C 1
ATOM 7899 O O . ALA B 1 362 ? 2.780 3.383 -21.353 1.00 45.22 361 ALA B O 1
ATOM 7901 N N . PRO B 1 363 ? 2.300 4.766 -23.049 1.00 45.02 362 PRO B N 1
ATOM 7902 C CA . PRO B 1 363 ? 3.697 5.176 -23.201 1.00 45.90 362 PRO B CA 1
ATOM 7903 C C . PRO B 1 363 ? 4.252 5.955 -22.009 1.00 43.95 362 PRO B C 1
ATOM 7904 O O . PRO B 1 363 ? 5.471 6.006 -21.822 1.00 44.80 362 PRO B O 1
ATOM 7908 N N . ILE B 1 364 ? 3.362 6.618 -21.260 1.00 47.04 363 ILE B N 1
ATOM 7909 C CA . ILE B 1 364 ? 3.740 7.335 -20.042 1.00 45.57 363 ILE B CA 1
ATOM 7910 C C . ILE B 1 364 ? 3.024 6.706 -18.843 1.00 41.53 363 ILE B C 1
ATOM 7911 O O . ILE B 1 364 ? 1.807 6.769 -18.765 1.00 42.44 363 ILE B O 1
ATOM 7916 N N . GLN B 1 365 ? 3.769 6.115 -17.902 1.00 41.03 364 GLN B N 1
ATOM 7917 C CA . GLN B 1 365 ? 3.184 5.517 -16.703 1.00 40.42 364 GLN B CA 1
ATOM 7918 C C . GLN B 1 365 ? 3.778 6.202 -15.472 1.00 37.45 364 GLN B C 1
ATOM 7919 O O . GLN B 1 365 ? 4.979 6.411 -15.406 1.00 36.74 364 GLN B O 1
ATOM 7925 N N . VAL B 1 366 ? 2.880 6.612 -14.566 1.00 37.47 365 VAL B N 1
ATOM 7926 C CA . VAL B 1 366 ? 3.129 7.607 -13.528 1.00 37.79 365 VAL B CA 1
ATOM 7927 C C . VAL B 1 366 ? 2.482 7.131 -12.241 1.00 37.57 365 VAL B C 1
ATOM 7928 O O . VAL B 1 366 ? 1.351 6.665 -12.269 1.00 37.05 365 VAL B O 1
ATOM 7932 N N . ILE B 1 367 ? 3.181 7.310 -11.111 1.00 35.62 366 ILE B N 1
ATOM 7933 C CA . ILE B 1 367 ? 2.575 7.119 -9.805 1.00 37.13 366 ILE B CA 1
ATOM 7934 C C . ILE B 1 367 ? 2.641 8.433 -9.050 1.00 36.23 366 ILE B C 1
ATOM 7935 O O . ILE B 1 367 ? 3.418 9.321 -9.392 1.00 39.86 366 ILE B O 1
ATOM 7940 N N . ALA B 1 368 ? 1.775 8.553 -8.048 1.00 37.60 367 ALA B N 1
ATOM 7941 C CA . ALA B 1 368 ? 1.991 9.524 -6.991 1.00 39.70 367 ALA B CA 1
ATOM 7942 C C . ALA B 1 368 ? 2.309 8.757 -5.703 1.00 39.92 367 ALA B C 1
ATOM 7943 O O . ALA B 1 368 ? 2.444 7.524 -5.716 1.00 37.02 367 ALA B O 1
ATOM 7945 N N . LEU B 1 369 ? 2.417 9.496 -4.596 1.00 38.20 368 LEU B N 1
ATOM 7946 C CA . LEU B 1 369 ? 3.022 8.934 -3.401 1.00 37.71 368 LEU B CA 1
ATOM 7947 C C . LEU B 1 369 ? 1.995 8.741 -2.284 1.00 37.96 368 LEU B C 1
ATOM 7948 O O . LEU B 1 369 ? 2.307 8.905 -1.111 1.00 35.85 368 LEU B O 1
ATOM 7953 N N . GLY B 1 370 ? 0.793 8.296 -2.632 1.00 35.68 369 GLY B N 1
ATOM 7954 C CA . GLY B 1 370 ? -0.191 7.886 -1.640 1.00 34.00 369 GLY B CA 1
ATOM 7955 C C . GLY B 1 370 ? 0.395 6.898 -0.630 1.00 36.15 369 GLY B C 1
ATOM 7956 O O . GLY B 1 370 ? 0.090 6.942 0.549 1.00 38.24 369 GLY B O 1
ATOM 7957 N N . HIS B 1 371 ? 1.202 5.970 -1.126 1.00 30.80 370 HIS B N 1
ATOM 7958 C CA . HIS B 1 371 ? 2.166 5.240 -0.326 1.00 33.09 370 HIS B CA 1
ATOM 7959 C C . HIS B 1 371 ? 3.545 5.740 -0.731 1.00 33.85 370 HIS B C 1
ATOM 7960 O O . HIS B 1 371 ? 3.993 5.516 -1.854 1.00 34.44 370 HIS B O 1
ATOM 7967 N N . PRO B 1 372 ? 4.208 6.543 0.127 1.00 35.07 371 PRO B N 1
ATOM 7968 C CA . PRO B 1 372 ? 5.371 7.313 -0.317 1.00 35.28 371 PRO B CA 1
ATOM 7969 C C . PRO B 1 372 ? 6.694 6.553 -0.384 1.00 35.97 371 PRO B C 1
ATOM 7970 O O . PRO B 1 372 ? 7.572 6.730 0.476 1.00 34.14 371 PRO B O 1
ATOM 7974 N N . ALA B 1 373 ? 6.832 5.753 -1.443 1.00 32.36 372 ALA B N 1
ATOM 7975 C CA . ALA B 1 373 ? 8.043 4.992 -1.652 1.00 33.36 372 ALA B CA 1
ATOM 7976 C C . ALA B 1 373 ? 8.173 4.616 -3.121 1.00 32.32 372 ALA B C 1
ATOM 7977 O O . ALA B 1 373 ? 7.168 4.422 -3.802 1.00 33.93 372 ALA B O 1
ATOM 7979 N N . THR B 1 374 ? 9.416 4.540 -3.586 1.00 33.02 373 THR B N 1
ATOM 7980 C CA . THR B 1 374 ? 9.721 4.202 -4.967 1.00 36.92 373 THR B CA 1
ATOM 7981 C C . THR B 1 374 ? 9.185 2.811 -5.293 1.00 36.49 373 THR B C 1
ATOM 7982 O O . THR B 1 374 ? 9.180 1.933 -4.417 1.00 36.38 373 THR B O 1
ATOM 7986 N N . THR B 1 375 ? 8.833 2.600 -6.563 1.00 35.68 374 THR B N 1
ATOM 7987 C CA . THR B 1 375 ? 8.374 1.292 -7.031 1.00 34.13 374 THR B CA 1
ATOM 7988 C C . THR B 1 375 ? 9.524 0.355 -7.379 1.00 33.82 374 THR B C 1
ATOM 7989 O O . THR B 1 375 ? 9.346 -0.866 -7.312 1.00 36.23 374 THR B O 1
ATOM 7993 N N . HIS B 1 376 ? 10.667 0.902 -7.829 1.00 32.77 375 HIS B N 1
ATOM 7994 C CA . HIS B 1 376 ? 11.730 0.108 -8.452 1.00 33.76 375 HIS B CA 1
ATOM 7995 C C . HIS B 1 376 ? 11.231 -0.664 -9.681 1.00 38.37 375 HIS B C 1
ATOM 7996 O O . HIS B 1 376 ? 11.773 -1.725 -10.029 1.00 37.73 375 HIS B O 1
ATOM 8003 N N . SER B 1 377 ? 10.148 -0.189 -10.306 1.00 36.75 376 SER B N 1
ATOM 8004 C CA . SER B 1 377 ? 9.643 -0.846 -11.494 1.00 38.50 376 SER B CA 1
ATOM 8005 C C . SER B 1 377 ? 10.249 -0.202 -12.748 1.00 39.91 376 SER B C 1
ATOM 8006 O O . SER B 1 377 ? 10.223 1.018 -12.889 1.00 40.15 376 SER B O 1
ATOM 8009 N N . GLU B 1 378 ? 10.684 -1.053 -13.687 1.00 40.40 377 GLU B N 1
ATOM 8010 C CA . GLU B 1 378 ? 11.123 -0.633 -15.007 1.00 43.10 377 GLU B CA 1
ATOM 8011 C C . GLU B 1 378 ? 9.980 -0.060 -15.844 1.00 41.16 377 GLU B C 1
ATOM 8012 O O . GLU B 1 378 ? 10.268 0.592 -16.839 1.00 42.54 377 GLU B O 1
ATOM 8018 N N . PHE B 1 379 ? 8.713 -0.273 -15.459 1.00 39.59 378 PHE B N 1
ATOM 8019 C CA . PHE B 1 379 ? 7.582 0.155 -16.269 1.00 36.50 378 PHE B CA 1
ATOM 8020 C C . PHE B 1 379 ? 6.963 1.466 -15.775 1.00 37.35 378 PHE B C 1
ATOM 8021 O O . PHE B 1 379 ? 5.960 1.912 -16.335 1.00 40.45 378 PHE B O 1
ATOM 8029 N N . ILE B 1 380 ? 7.570 2.114 -14.780 1.00 36.42 379 ILE B N 1
ATOM 8030 C CA . ILE B 1 380 ? 7.068 3.380 -14.269 1.00 35.63 379 ILE B CA 1
ATOM 8031 C C . ILE B 1 380 ? 8.103 4.454 -14.573 1.00 37.85 379 ILE B C 1
ATOM 8032 O O . ILE B 1 380 ? 9.233 4.388 -14.093 1.00 38.56 379 ILE B O 1
ATOM 8037 N N . GLU B 1 381 ? 7.695 5.429 -15.395 1.00 36.03 380 GLU B N 1
ATOM 8038 C CA . GLU B 1 381 ? 8.587 6.495 -15.837 1.00 38.91 380 GLU B CA 1
ATOM 8039 C C . GLU B 1 381 ? 8.727 7.577 -14.760 1.00 37.03 380 GLU B C 1
ATOM 8040 O O . GLU B 1 381 ? 9.835 8.045 -14.479 1.00 38.88 380 GLU B O 1
ATOM 8046 N N . TYR B 1 382 ? 7.603 7.984 -14.171 1.00 38.19 381 TYR B N 1
ATOM 8047 C CA . TYR B 1 382 ? 7.556 9.215 -13.401 1.00 40.47 381 TYR B CA 1
ATOM 8048 C C . TYR B 1 382 ? 6.877 9.045 -12.045 1.00 38.61 381 TYR B C 1
ATOM 8049 O O . TYR B 1 382 ? 5.971 8.233 -11.874 1.00 37.69 381 TYR B O 1
ATOM 8058 N N . VAL B 1 383 ? 7.287 9.927 -11.117 1.00 38.89 382 VAL B N 1
ATOM 8059 C CA . VAL B 1 383 ? 6.597 10.118 -9.854 1.00 40.27 382 VAL B CA 1
ATOM 8060 C C . VAL B 1 383 ? 6.152 11.571 -9.723 1.00 40.77 382 VAL B C 1
ATOM 8061 O O . VAL B 1 383 ? 6.963 12.493 -9.859 1.00 42.29 382 VAL B O 1
ATOM 8065 N N . ILE B 1 384 ? 4.881 11.761 -9.378 1.00 41.15 383 ILE B N 1
ATOM 8066 C CA . ILE B 1 384 ? 4.344 13.083 -9.081 1.00 43.78 383 ILE B CA 1
ATOM 8067 C C . ILE B 1 384 ? 4.562 13.385 -7.599 1.00 39.67 383 ILE B C 1
ATOM 8068 O O . ILE B 1 384 ? 4.103 12.631 -6.748 1.00 38.96 383 ILE B O 1
ATOM 8073 N N . VAL B 1 385 ? 5.255 14.487 -7.283 1.00 39.07 384 VAL B N 1
ATOM 8074 C CA . VAL B 1 385 ? 5.479 14.872 -5.902 1.00 40.62 384 VAL B CA 1
ATOM 8075 C C . VAL B 1 385 ? 5.723 16.373 -5.792 1.00 44.64 384 VAL B C 1
ATOM 8076 O O . VAL B 1 385 ? 6.317 16.994 -6.685 1.00 46.37 384 VAL B O 1
ATOM 8080 N N . GLU B 1 386 ? 5.296 16.915 -4.644 1.00 41.10 385 GLU B N 1
ATOM 8081 C CA . GLU B 1 386 ? 5.484 18.313 -4.323 1.00 41.63 385 GLU B CA 1
ATOM 8082 C C . GLU B 1 386 ? 6.971 18.549 -4.087 1.00 45.86 385 GLU B C 1
ATOM 8083 O O . GLU B 1 386 ? 7.618 17.800 -3.353 1.00 42.88 385 GLU B O 1
ATOM 8089 N N . ASP B 1 387 ? 7.493 19.618 -4.694 1.00 45.04 386 ASP B N 1
ATOM 8090 C CA . ASP B 1 387 ? 8.911 19.946 -4.631 1.00 46.22 386 ASP B CA 1
ATOM 8091 C C . ASP B 1 387 ? 9.431 19.982 -3.202 1.00 44.49 386 ASP B C 1
ATOM 8092 O O . ASP B 1 387 ? 10.571 19.589 -2.976 1.00 45.95 386 ASP B O 1
ATOM 8097 N N . ASP B 1 388 ? 8.626 20.488 -2.246 1.00 43.38 387 ASP B N 1
ATOM 8098 C CA . ASP B 1 388 ? 9.084 20.738 -0.885 1.00 45.08 387 ASP B CA 1
ATOM 8099 C C . ASP B 1 388 ? 9.022 19.480 -0.009 1.00 44.41 387 ASP B C 1
ATOM 8100 O O . ASP B 1 388 ? 9.365 19.540 1.165 1.00 41.46 387 ASP B O 1
ATOM 8105 N N . TYR B 1 389 ? 8.547 18.366 -0.575 1.00 45.90 388 TYR B N 1
ATOM 8106 C CA . TYR B 1 389 ? 8.462 17.104 0.156 1.00 42.82 388 TYR B CA 1
ATOM 8107 C C . TYR B 1 389 ? 9.602 16.169 -0.242 1.00 41.06 388 TYR B C 1
ATOM 8108 O O . TYR B 1 389 ? 9.726 15.077 0.313 1.00 42.47 388 TYR B O 1
ATOM 8117 N N . VAL B 1 390 ? 10.438 16.591 -1.202 1.00 42.09 389 VAL B N 1
ATOM 8118 C CA . VAL B 1 390 ? 11.478 15.732 -1.742 1.00 42.00 389 VAL B CA 1
ATOM 8119 C C . VAL B 1 390 ? 12.743 15.973 -0.942 1.00 40.51 389 VAL B C 1
ATOM 8120 O O . VAL B 1 390 ? 13.089 17.115 -0.651 1.00 39.12 389 VAL B O 1
ATOM 8124 N N . GLY B 1 391 ? 13.406 14.882 -0.550 1.00 39.43 390 GLY B N 1
ATOM 8125 C CA . GLY B 1 391 ? 14.715 14.978 0.066 1.00 39.63 390 GLY B CA 1
ATOM 8126 C C . GLY B 1 391 ? 15.795 14.786 -0.987 1.00 45.84 390 GLY B C 1
ATOM 8127 O O . GLY B 1 391 ? 16.127 15.746 -1.682 1.00 44.57 390 GLY B O 1
ATOM 8128 N N . SER B 1 392 ? 16.244 13.531 -1.155 1.00 40.45 391 SER B N 1
ATOM 8129 C CA . SER B 1 392 ? 17.169 13.145 -2.211 1.00 43.54 391 SER B CA 1
ATOM 8130 C C . SER B 1 392 ? 16.413 12.475 -3.356 1.00 46.61 391 SER B C 1
ATOM 8131 O O . SER B 1 392 ? 15.561 11.619 -3.115 1.00 42.24 391 SER B O 1
ATOM 8134 N N . GLU B 1 393 ? 16.760 12.823 -4.608 1.00 43.00 392 GLU B N 1
ATOM 8135 C CA . GLU B 1 393 ? 16.152 12.180 -5.763 1.00 42.51 392 GLU B CA 1
ATOM 8136 C C . GLU B 1 393 ? 16.628 10.736 -5.903 1.00 38.36 392 GLU B C 1
ATOM 8137 O O . GLU B 1 393 ? 15.954 9.927 -6.553 1.00 37.89 392 GLU B O 1
ATOM 8143 N N . SER B 1 394 ? 17.773 10.429 -5.289 1.00 39.27 393 SER B N 1
ATOM 8144 C CA . SER B 1 394 ? 18.386 9.123 -5.435 1.00 40.26 393 SER B CA 1
ATOM 8145 C C . SER B 1 394 ? 17.572 8.048 -4.695 1.00 41.09 393 SER B C 1
ATOM 8146 O O . SER B 1 394 ? 17.867 6.868 -4.832 1.00 43.55 393 SER B O 1
ATOM 8149 N N . CYS B 1 395 ? 16.568 8.453 -3.897 1.00 39.45 394 CYS B N 1
ATOM 8150 C CA . CYS B 1 395 ? 15.688 7.507 -3.211 1.00 37.90 394 CYS B CA 1
ATOM 8151 C C . CYS B 1 395 ? 14.698 6.861 -4.179 1.00 36.45 394 CYS B C 1
ATOM 8152 O O . CYS B 1 395 ? 14.022 5.925 -3.803 1.00 36.09 394 CYS B O 1
ATOM 8155 N N . PHE B 1 396 ? 14.567 7.397 -5.397 1.00 35.38 395 PHE B N 1
ATOM 8156 C CA . PHE B 1 396 ? 13.592 6.918 -6.360 1.00 34.81 395 PHE B CA 1
ATOM 8157 C C . PHE B 1 396 ? 14.286 6.386 -7.615 1.00 38.90 395 PHE B C 1
ATOM 8158 O O . PHE B 1 396 ? 15.220 6.994 -8.132 1.00 41.59 395 PHE B O 1
ATOM 8166 N N . SER B 1 397 ? 13.758 5.278 -8.140 1.00 38.69 396 SER B N 1
ATOM 8167 C CA . SER B 1 397 ? 14.205 4.710 -9.403 1.00 40.02 396 SER B CA 1
ATOM 8168 C C . SER B 1 397 ? 13.608 5.496 -10.572 1.00 42.28 396 SER B C 1
ATOM 8169 O O . SER B 1 397 ? 14.204 5.561 -11.641 1.00 38.23 396 SER B O 1
ATOM 8172 N N . GLU B 1 398 ? 12.433 6.096 -10.326 1.00 38.96 397 GLU B N 1
ATOM 8173 C CA . GLU B 1 398 ? 11.713 6.868 -11.317 1.00 41.45 397 GLU B CA 1
ATOM 8174 C C . GLU B 1 398 ? 12.312 8.268 -11.470 1.00 40.17 397 GLU B C 1
ATOM 8175 O O . GLU B 1 398 ? 13.057 8.743 -10.608 1.00 39.27 397 GLU B O 1
ATOM 8181 N N . THR B 1 399 ? 11.910 8.955 -12.550 1.00 40.88 398 THR B N 1
ATOM 8182 C CA . THR B 1 399 ? 12.158 10.387 -12.665 1.00 41.59 398 THR B CA 1
ATOM 8183 C C . THR B 1 399 ? 11.086 11.162 -11.900 1.00 38.46 398 THR B C 1
ATOM 8184 O O . THR B 1 399 ? 9.906 10.991 -12.165 1.00 39.63 398 THR B O 1
ATOM 8188 N N . LEU B 1 400 ? 11.512 12.033 -10.985 1.00 40.98 399 LEU B N 1
ATOM 8189 C CA . LEU B 1 400 ? 10.571 12.824 -10.209 1.00 43.65 399 LEU B CA 1
ATOM 8190 C C . LEU B 1 400 ? 10.116 14.038 -11.021 1.00 47.07 399 LEU B C 1
ATOM 8191 O O . LEU B 1 400 ? 10.940 14.785 -11.551 1.00 44.41 399 LEU B O 1
ATOM 8196 N N . LEU B 1 401 ? 8.800 14.238 -11.054 1.00 42.61 400 LEU B N 1
ATOM 8197 C CA . LEU B 1 401 ? 8.191 15.445 -11.571 1.00 47.49 400 LEU B CA 1
ATOM 8198 C C . LEU B 1 401 ? 7.826 16.287 -10.362 1.00 44.29 400 LEU B C 1
ATOM 8199 O O . LEU B 1 401 ? 6.825 16.037 -9.685 1.00 42.69 400 LEU B O 1
ATOM 8204 N N . ARG B 1 402 ? 8.747 17.200 -10.056 1.00 43.55 401 ARG B N 1
ATOM 8205 C CA . ARG B 1 402 ? 8.701 17.966 -8.839 1.00 44.45 401 ARG B CA 1
ATOM 8206 C C . ARG B 1 402 ? 7.814 19.166 -9.114 1.00 48.17 401 ARG B C 1
ATOM 8207 O O . ARG B 1 402 ? 8.239 20.089 -9.806 1.00 50.97 401 ARG B O 1
ATOM 8215 N N . LEU B 1 403 ? 6.579 19.114 -8.620 1.00 46.61 402 LEU B N 1
ATOM 8216 C CA . LEU B 1 403 ? 5.610 20.166 -8.879 1.00 47.05 402 LEU B CA 1
ATOM 8217 C C . LEU B 1 403 ? 5.808 21.291 -7.871 1.00 48.13 402 LEU B C 1
ATOM 8218 O O . LEU B 1 403 ? 6.379 21.086 -6.800 1.00 46.59 402 LEU B O 1
ATOM 8223 N N . PRO B 1 404 ? 5.300 22.512 -8.156 1.00 50.15 403 PRO B N 1
ATOM 8224 C CA . PRO B 1 404 ? 5.222 23.573 -7.145 1.00 48.22 403 PRO B CA 1
ATOM 8225 C C . PRO B 1 404 ? 4.538 23.155 -5.844 1.00 50.20 403 PRO B C 1
ATOM 8226 O O . PRO B 1 404 ? 3.615 22.339 -5.853 1.00 48.67 403 PRO B O 1
ATOM 8230 N N . LYS B 1 405 ? 4.983 23.771 -4.737 1.00 46.45 404 LYS B N 1
ATOM 8231 C CA . LYS B 1 405 ? 4.616 23.337 -3.402 1.00 48.38 404 LYS B CA 1
ATOM 8232 C C . LYS B 1 405 ? 3.119 23.503 -3.175 1.00 51.40 404 LYS B C 1
ATOM 8233 O O . LYS B 1 405 ? 2.585 22.920 -2.229 1.00 48.90 404 LYS B O 1
ATOM 8239 N N . ASP B 1 406 ? 2.456 24.307 -4.025 1.00 51.26 405 ASP B N 1
ATOM 8240 C CA . ASP B 1 406 ? 1.018 24.516 -3.908 1.00 53.03 405 ASP B CA 1
ATOM 8241 C C . ASP B 1 406 ? 0.255 23.878 -5.074 1.00 53.94 405 ASP B C 1
ATOM 8242 O O . ASP B 1 406 ? -0.899 24.219 -5.318 1.00 54.69 405 ASP B O 1
ATOM 8247 N N . ALA B 1 407 ? 0.870 22.927 -5.786 1.00 47.34 406 ALA B N 1
ATOM 8248 C CA . ALA B 1 407 ? 0.233 22.315 -6.949 1.00 45.94 406 ALA B CA 1
ATOM 8249 C C . ALA B 1 407 ? -0.743 21.193 -6.576 1.00 44.48 406 ALA B C 1
ATOM 8250 O O . ALA B 1 407 ? -1.493 20.715 -7.433 1.00 44.15 406 ALA B O 1
ATOM 8252 N N . LEU B 1 408 ? -0.719 20.724 -5.325 1.00 47.86 407 LEU B N 1
ATOM 8253 C CA . LEU B 1 408 ? -1.653 19.701 -4.876 1.00 46.02 407 LEU B CA 1
ATOM 8254 C C . LEU B 1 408 ? -2.435 20.238 -3.685 1.00 47.60 407 LEU B C 1
ATOM 8255 O O . LEU B 1 408 ? -2.251 19.766 -2.562 1.00 44.84 407 LEU B O 1
ATOM 8260 N N . PRO B 1 409 ? -3.335 21.220 -3.888 1.00 45.60 408 PRO B N 1
ATOM 8261 C CA . PRO B 1 409 ? -4.139 21.757 -2.788 1.00 49.65 408 PRO B CA 1
ATOM 8262 C C . PRO B 1 409 ? -5.014 20.650 -2.204 1.00 47.75 408 PRO B C 1
ATOM 8263 O O . PRO B 1 409 ? -5.547 19.833 -2.933 1.00 43.94 408 PRO B O 1
ATOM 8267 N N . TYR B 1 410 ? -5.082 20.600 -0.875 1.00 48.17 409 TYR B N 1
ATOM 8268 C CA . TYR B 1 410 ? -5.817 19.575 -0.156 1.00 49.44 409 TYR B CA 1
ATOM 8269 C C . TYR B 1 410 ? -7.298 19.949 -0.096 1.00 52.10 409 TYR B C 1
ATOM 8270 O O . TYR B 1 410 ? -7.656 21.133 -0.060 1.00 50.41 409 TYR B O 1
ATOM 8279 N N . VAL B 1 411 ? -8.151 18.926 -0.024 1.00 49.02 410 VAL B N 1
ATOM 8280 C CA . VAL B 1 411 ? -9.546 19.107 0.348 1.00 54.17 410 VAL B CA 1
ATOM 8281 C C . VAL B 1 411 ? -9.679 18.895 1.849 1.00 52.27 410 VAL B C 1
ATOM 8282 O O . VAL B 1 411 ? -9.287 17.842 2.356 1.00 53.42 410 VAL B O 1
ATOM 8286 N N . PRO B 1 412 ? -10.263 19.850 2.608 1.00 53.04 411 PRO B N 1
ATOM 8287 C CA . PRO B 1 412 ? -10.514 19.626 4.027 1.00 50.35 411 PRO B CA 1
ATOM 8288 C C . PRO B 1 412 ? -11.453 18.449 4.278 1.00 49.69 411 PRO B C 1
ATOM 8289 O O . PRO B 1 412 ? -1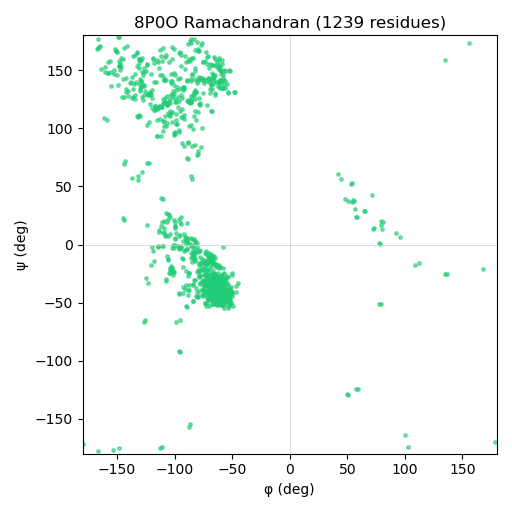2.407 18.239 3.538 1.00 51.32 411 PRO B O 1
ATOM 8293 N N . SER B 1 413 ? -11.134 17.662 5.310 1.00 47.50 412 SER B N 1
ATOM 8294 C CA . SER B 1 413 ? -12.013 16.643 5.848 1.00 52.84 412 SER B CA 1
ATOM 8295 C C . SER B 1 413 ? -13.312 17.293 6.317 1.00 57.54 412 SER B C 1
ATOM 8296 O O . SER B 1 413 ? -13.294 18.357 6.945 1.00 57.11 412 SER B O 1
ATOM 8299 N N . SER B 1 414 ? -14.429 16.616 6.029 1.00 60.57 413 SER B N 1
ATOM 8300 C CA . SER B 1 414 ? -15.747 17.053 6.448 1.00 65.13 413 SER B CA 1
ATOM 8301 C C . SER B 1 414 ? -15.930 16.849 7.959 1.00 64.38 413 SER B C 1
ATOM 8302 O O . SER B 1 414 ? -16.820 17.458 8.550 1.00 62.72 413 SER B O 1
ATOM 8305 N N . LEU B 1 415 ? -15.075 16.020 8.585 1.00 59.62 414 LEU B N 1
ATOM 8306 C CA . LEU B 1 415 ? -15.134 15.749 10.015 1.00 60.66 414 LEU B CA 1
ATOM 8307 C C . LEU B 1 415 ? -14.281 16.739 10.812 1.00 58.44 414 LEU B C 1
ATOM 8308 O O . LEU B 1 415 ? -14.159 16.597 12.026 1.00 60.81 414 LEU B O 1
ATOM 8313 N N . ALA B 1 416 ? -13.681 17.728 10.133 1.00 57.89 415 ALA B N 1
ATOM 8314 C CA . ALA B 1 416 ? -12.803 18.693 10.780 1.00 58.64 415 ALA B CA 1
ATOM 8315 C C . ALA B 1 416 ? -13.574 19.466 11.851 1.00 60.31 415 ALA B C 1
ATOM 8316 O O . ALA B 1 416 ? -14.690 19.911 11.596 1.00 56.56 415 ALA B O 1
ATOM 8318 N N . PRO B 1 417 ? -13.016 19.653 13.071 1.00 58.90 416 PRO B N 1
ATOM 8319 C CA . PRO B 1 417 ? -13.733 20.344 14.149 1.00 62.80 416 PRO B CA 1
ATOM 8320 C C . PRO B 1 417 ? -13.750 21.841 13.855 1.00 66.26 416 PRO B C 1
ATOM 8321 O O . PRO B 1 417 ? -12.760 22.378 13.355 1.00 69.54 416 PRO B O 1
ATOM 8325 N N . THR B 1 418 ? -14.869 22.506 14.170 1.00 74.85 417 THR B N 1
ATOM 8326 C CA . THR B 1 418 ? -15.121 23.853 13.673 1.00 77.99 417 THR B CA 1
ATOM 8327 C C . THR B 1 418 ? -14.837 24.916 14.737 1.00 81.05 417 THR B C 1
ATOM 8328 O O . THR B 1 418 ? -14.515 26.049 14.394 1.00 84.75 417 THR B O 1
ATOM 8332 N N . ASP B 1 419 ? -14.939 24.560 16.016 1.00 76.30 418 ASP B N 1
ATOM 8333 C CA . ASP B 1 419 ? -14.838 25.544 17.079 1.00 84.47 418 ASP B CA 1
ATOM 8334 C C . ASP B 1 419 ? -13.963 24.964 18.184 1.00 78.02 418 ASP B C 1
ATOM 8335 O O . ASP B 1 419 ? -14.390 24.861 19.332 1.00 83.10 418 ASP B O 1
ATOM 8340 N N . VAL B 1 420 ? -12.729 24.582 17.840 1.00 70.34 419 VAL B N 1
ATOM 8341 C CA . VAL B 1 420 ? -11.829 24.008 18.832 1.00 67.65 419 VAL B CA 1
ATOM 8342 C C . VAL B 1 420 ? -11.642 24.998 19.982 1.00 71.04 419 VAL B C 1
ATOM 8343 O O . VAL B 1 420 ? -11.391 26.175 19.735 1.00 71.01 419 VAL B O 1
ATOM 8347 N N . GLN B 1 421 ? -11.727 24.499 21.223 1.00 75.22 420 GLN B N 1
ATOM 8348 C CA . GLN B 1 421 ? -11.358 25.271 22.402 1.00 76.11 420 GLN B CA 1
ATOM 8349 C C . GLN B 1 421 ? -9.947 24.842 22.799 1.00 71.48 420 GLN B C 1
ATOM 8350 O O . GLN B 1 421 ? -9.677 23.660 22.952 1.00 78.86 420 GLN B O 1
ATOM 8356 N N . TYR B 1 422 ? -9.033 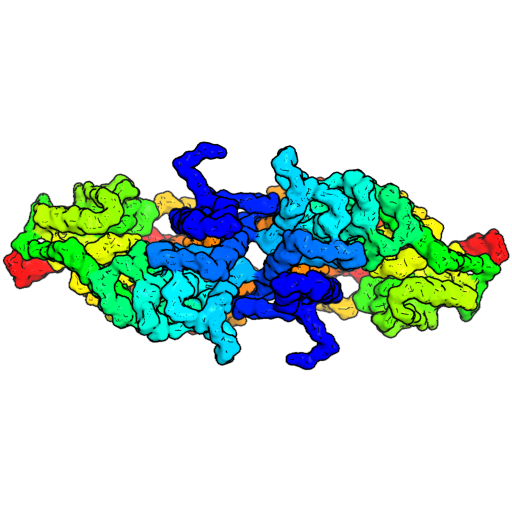25.808 22.847 1.00 67.66 421 TYR B N 1
ATOM 8357 C CA . TYR B 1 422 ? -7.618 25.525 23.000 1.00 65.73 421 TYR B CA 1
ATOM 8358 C C . TYR B 1 422 ? -7.293 25.465 24.489 1.00 69.68 421 TYR B C 1
ATOM 8359 O O . TYR B 1 422 ? -7.855 26.228 25.273 1.00 70.68 421 TYR B O 1
ATOM 8368 N N . VAL B 1 423 ? -6.427 24.526 24.881 1.00 67.72 422 VAL B N 1
ATOM 8369 C CA . VAL B 1 423 ? -5.944 24.445 26.247 1.00 63.98 422 VAL B CA 1
ATOM 8370 C C . VAL B 1 423 ? -4.456 24.780 26.218 1.00 66.80 422 VAL B C 1
ATOM 8371 O O . VAL B 1 423 ? -3.666 23.995 25.702 1.00 66.62 422 VAL B O 1
ATOM 8375 N N . LEU B 1 424 ? -4.103 25.972 26.721 1.00 63.22 423 LEU B N 1
ATOM 8376 C CA . LEU B 1 424 ? -2.719 26.400 26.816 1.00 60.97 423 LEU B CA 1
ATOM 8377 C C . LEU B 1 424 ? -2.337 26.456 28.284 1.00 62.97 423 LEU B C 1
ATOM 8378 O O . LEU B 1 424 ? -2.573 27.472 28.930 1.00 71.96 423 LEU B O 1
ATOM 8383 N N . ARG B 1 425 ? -1.764 25.368 28.803 1.00 54.73 424 ARG B N 1
ATOM 8384 C CA . ARG B 1 425 ? -1.386 25.305 30.199 1.00 55.01 424 ARG B CA 1
ATOM 8385 C C . ARG B 1 425 ? -0.082 26.059 30.412 1.00 60.77 424 ARG B C 1
ATOM 8386 O O . ARG B 1 425 ? 0.907 25.779 29.734 1.00 49.31 424 ARG B O 1
ATOM 8394 N N . GLU B 1 426 ? -0.090 27.010 31.362 1.00 58.34 425 GLU B N 1
ATOM 8395 C CA . GLU B 1 426 ? 1.040 27.902 31.551 1.00 63.16 425 GLU B CA 1
ATOM 8396 C C . GLU B 1 426 ? 2.262 27.144 32.080 1.00 53.95 425 GLU B C 1
ATOM 8397 O O . GLU B 1 426 ? 3.372 27.296 31.565 1.00 66.97 425 GLU B O 1
ATOM 8403 N N . THR B 1 427 ? 2.087 26.377 33.145 1.00 53.43 426 THR B N 1
ATOM 8404 C CA . THR B 1 427 ? 3.230 25.760 33.795 1.00 56.87 426 THR B CA 1
ATOM 8405 C C . THR B 1 427 ? 2.779 24.387 34.246 1.00 55.62 426 THR B C 1
ATOM 8406 O O . THR B 1 427 ? 2.567 24.149 35.425 1.00 55.24 426 THR B O 1
ATOM 8410 N N . PRO B 1 428 ? 2.578 23.445 33.300 1.00 55.43 427 PRO B N 1
ATOM 8411 C CA . PRO B 1 428 ? 2.047 22.138 33.670 1.00 49.10 427 PRO B CA 1
ATOM 8412 C C . PRO B 1 428 ? 3.080 21.420 34.523 1.00 47.46 427 PRO B C 1
ATOM 8413 O O . PRO B 1 428 ? 4.275 21.492 34.266 1.00 47.47 427 PRO B O 1
ATOM 8417 N N . GLU B 1 429 ? 2.590 20.682 35.506 1.00 45.84 428 GLU B N 1
ATOM 8418 C CA . GLU B 1 429 ? 3.425 19.885 36.377 1.00 52.44 428 GLU B CA 1
ATOM 8419 C C . GLU B 1 429 ? 4.064 18.734 35.592 1.00 51.94 428 GLU B C 1
ATOM 8420 O O . GLU B 1 429 ? 5.187 18.306 35.892 1.00 47.27 428 GLU B O 1
ATOM 8426 N N . VAL B 1 430 ? 3.279 18.180 34.662 1.00 46.81 429 VAL B N 1
ATOM 8427 C CA . VAL B 1 430 ? 3.715 17.091 33.788 1.00 49.09 429 VAL B CA 1
ATOM 8428 C C . VAL B 1 430 ? 3.412 17.550 32.372 1.00 44.05 429 VAL B C 1
ATOM 8429 O O . VAL B 1 430 ? 2.289 17.987 32.102 1.00 47.21 429 VAL B O 1
ATOM 8433 N N . VAL B 1 431 ? 4.437 17.563 31.506 1.00 43.13 430 VAL B N 1
ATOM 8434 C CA . VAL B 1 431 ? 4.234 17.896 30.108 1.00 38.44 430 VAL B CA 1
ATOM 8435 C C . VAL B 1 431 ? 3.689 16.648 29.402 1.00 38.57 430 VAL B C 1
ATOM 8436 O O . VAL B 1 431 ? 4.364 15.624 29.346 1.00 40.38 430 VAL B O 1
ATOM 8440 N N . ASN B 1 432 ? 2.434 16.740 28.931 1.00 39.76 431 ASN B N 1
ATOM 8441 C CA . ASN B 1 432 ? 1.793 15.659 28.202 1.00 40.66 431 ASN B CA 1
ATOM 8442 C C . ASN B 1 432 ? 2.191 15.772 26.745 1.00 36.55 431 ASN B C 1
ATOM 8443 O O . ASN B 1 432 ? 1.925 16.795 26.115 1.00 40.56 431 ASN B O 1
ATOM 8448 N N . ILE B 1 433 ? 2.749 14.678 26.206 1.00 37.42 432 ILE B N 1
ATOM 8449 C CA . ILE B 1 433 ? 3.274 14.668 24.849 1.00 36.39 432 ILE B CA 1
ATOM 8450 C C . ILE B 1 433 ? 2.480 13.675 24.014 1.00 33.44 432 ILE B C 1
ATOM 8451 O O . ILE B 1 433 ? 2.479 12.499 24.329 1.00 34.09 432 ILE B O 1
ATOM 8456 N N . GLY B 1 434 ? 1.775 14.180 23.009 1.00 35.04 433 GLY B N 1
ATOM 8457 C CA . GLY B 1 434 ? 0.986 13.319 22.132 1.00 36.89 433 GLY B CA 1
ATOM 8458 C C . GLY B 1 434 ? 1.838 12.757 20.998 1.00 38.90 433 GLY B C 1
ATOM 8459 O O . GLY B 1 434 ? 2.628 13.476 20.386 1.00 37.11 433 GLY B O 1
ATOM 8460 N N . ILE B 1 435 ? 1.601 11.485 20.664 1.00 35.29 434 ILE B N 1
ATOM 8461 C CA . ILE B 1 435 ? 2.217 10.858 19.511 1.00 35.06 434 ILE B CA 1
ATOM 8462 C C . ILE B 1 435 ? 1.102 10.192 18.710 1.00 31.58 434 ILE B C 1
ATOM 8463 O O . ILE B 1 435 ? 0.448 9.273 19.207 1.00 35.07 434 ILE B O 1
ATOM 8468 N N . ALA B 1 436 ? 0.832 10.750 17.540 1.00 34.74 435 ALA B N 1
ATOM 8469 C CA . ALA B 1 436 ? -0.200 10.226 16.653 1.00 34.38 435 ALA B CA 1
ATOM 8470 C C . ALA B 1 436 ? 0.520 9.380 15.633 1.00 37.38 435 ALA B C 1
ATOM 8471 O O . ALA B 1 436 ? 1.191 9.928 14.765 1.00 37.90 435 ALA B O 1
ATOM 8473 N N . ALA B 1 437 ? 0.435 8.059 15.791 1.00 38.54 436 ALA B N 1
ATOM 8474 C CA . ALA B 1 437 ? 1.131 7.201 14.854 1.00 41.65 436 ALA B CA 1
ATOM 8475 C C . ALA B 1 437 ? 0.387 5.888 14.669 1.00 38.11 436 ALA B C 1
ATOM 8476 O O . ALA B 1 437 ? 0.003 5.266 15.650 1.00 38.24 436 ALA B O 1
ATOM 8478 N N . THR B 1 438 ? 0.299 5.440 13.416 1.00 37.72 437 THR B N 1
ATOM 8479 C CA . THR B 1 438 ? -0.041 4.061 13.147 1.00 36.70 437 THR B CA 1
ATOM 8480 C C . THR B 1 438 ? 1.067 3.181 13.728 1.00 33.08 437 THR B C 1
ATOM 8481 O O . THR B 1 438 ? 2.228 3.592 13.818 1.00 30.48 437 THR B O 1
ATOM 8485 N N . THR B 1 439 ? 0.718 1.924 14.005 1.00 31.22 438 THR B N 1
ATOM 8486 C CA . THR B 1 439 ? 1.679 1.002 14.598 1.00 29.29 438 THR B CA 1
ATOM 8487 C C . THR B 1 439 ? 2.883 0.755 13.692 1.00 29.57 438 THR B C 1
ATOM 8488 O O . THR B 1 439 ? 3.960 0.465 14.220 1.00 29.59 438 THR B O 1
ATOM 8492 N N . MET B 1 440 ? 2.714 0.850 12.370 1.00 28.05 439 MET B N 1
ATOM 8493 C CA . MET B 1 440 ? 3.809 0.608 11.428 1.00 28.33 439 MET B CA 1
ATOM 8494 C C . MET B 1 440 ? 4.977 1.566 11.670 1.00 28.99 439 MET B C 1
ATOM 8495 O O . MET B 1 440 ? 6.135 1.235 11.408 1.00 28.60 439 MET B O 1
ATOM 8500 N N . LYS B 1 441 ? 4.660 2.747 12.218 1.00 29.90 440 LYS B N 1
ATOM 8501 C CA . LYS B 1 441 ? 5.639 3.821 12.379 1.00 30.73 440 LYS B CA 1
ATOM 8502 C C . LYS B 1 441 ? 6.442 3.708 13.673 1.00 30.67 440 LYS B C 1
ATOM 8503 O O . LYS B 1 441 ? 7.414 4.429 13.834 1.00 30.93 440 LYS B O 1
ATOM 8509 N N . LEU B 1 442 ? 6.083 2.771 14.565 1.00 27.64 441 LEU B N 1
ATOM 8510 C CA . LEU B 1 442 ? 6.814 2.511 15.777 1.00 30.54 441 LEU B CA 1
ATOM 8511 C C . LEU B 1 442 ? 7.964 1.543 15.519 1.00 29.94 441 LEU B C 1
ATOM 8512 O O . LEU B 1 442 ? 7.868 0.601 14.727 1.00 28.80 441 LEU B O 1
ATOM 8517 N N . ASN B 1 443 ? 9.045 1.764 16.256 1.00 28.36 442 ASN B N 1
ATOM 8518 C CA . ASN B 1 443 ? 10.229 0.933 16.122 1.00 29.54 442 ASN B CA 1
ATOM 8519 C C . ASN B 1 443 ? 11.154 1.206 17.301 1.00 30.53 442 ASN B C 1
ATOM 8520 O O . ASN B 1 443 ? 10.914 2.127 18.106 1.00 29.33 442 ASN B O 1
ATOM 8525 N N . PRO B 1 444 ? 12.205 0.395 17.498 1.00 29.57 443 PRO B N 1
ATOM 8526 C CA . PRO B 1 444 ? 13.058 0.558 18.657 1.00 32.39 443 PRO B CA 1
ATOM 8527 C C . PRO B 1 444 ? 13.859 1.856 18.710 1.00 32.02 443 PRO B C 1
ATOM 8528 O O . PRO B 1 444 ? 14.136 2.335 19.803 1.00 33.06 443 PRO B O 1
ATOM 8532 N N . TYR B 1 445 ? 14.230 2.400 17.554 1.00 32.22 444 TYR B N 1
ATOM 8533 C CA . TYR B 1 445 ? 14.960 3.651 17.556 1.00 35.79 444 TYR B CA 1
ATOM 8534 C C . TYR B 1 445 ? 14.078 4.764 18.103 1.00 35.19 444 TYR B C 1
ATOM 8535 O O . TYR B 1 445 ? 14.523 5.586 18.905 1.00 35.44 444 TYR B O 1
ATOM 8544 N N . PHE B 1 446 ? 12.843 4.815 17.616 1.00 31.33 445 PHE B N 1
ATOM 8545 C CA . PHE B 1 446 ? 11.920 5.858 18.021 1.00 33.48 445 PHE B CA 1
ATOM 8546 C C . PHE B 1 446 ? 11.635 5.731 19.513 1.00 32.22 445 PHE B C 1
ATOM 8547 O O . PHE B 1 446 ? 11.674 6.729 20.232 1.00 34.42 445 PHE B O 1
ATOM 8555 N N . LEU B 1 447 ? 11.307 4.510 19.983 1.00 33.39 446 LEU B N 1
ATOM 8556 C CA . LEU B 1 447 ? 10.996 4.332 21.395 1.00 31.35 446 LEU B CA 1
ATOM 8557 C C . LEU B 1 447 ? 12.200 4.628 22.299 1.00 33.42 446 LEU B C 1
ATOM 8558 O O . LEU B 1 447 ? 12.023 5.209 23.368 1.00 32.75 446 LEU B O 1
ATOM 8563 N N . GLU B 1 448 ? 13.400 4.202 21.904 1.00 33.54 447 GLU B N 1
ATOM 8564 C CA . GLU B 1 448 ? 14.607 4.487 22.681 1.00 35.48 447 GLU B CA 1
ATOM 8565 C C . GLU B 1 448 ? 14.832 6.007 22.776 1.00 32.02 447 GLU B C 1
ATOM 8566 O O . GLU B 1 448 ? 15.263 6.509 23.838 1.00 35.99 447 GLU B O 1
ATOM 8572 N N . THR B 1 449 ? 14.489 6.714 21.692 1.00 33.93 448 THR B N 1
ATOM 8573 C CA . THR B 1 449 ? 14.589 8.159 21.617 1.00 37.41 448 THR B CA 1
ATOM 8574 C C . THR B 1 449 ? 13.648 8.819 22.628 1.00 38.78 448 THR B C 1
ATOM 8575 O O . THR B 1 449 ? 14.066 9.695 23.393 1.00 36.27 448 THR B O 1
ATOM 8579 N N . LEU B 1 450 ? 12.403 8.341 22.698 1.00 37.40 449 LEU B N 1
ATOM 8580 C CA . LEU B 1 450 ? 11.459 8.860 23.669 1.00 37.64 449 LEU B CA 1
ATOM 8581 C C . LEU B 1 450 ? 11.965 8.592 25.079 1.00 39.19 449 LEU B C 1
ATOM 8582 O O . LEU B 1 450 ? 11.845 9.465 25.949 1.00 39.47 449 LEU B O 1
ATOM 8587 N N . LYS B 1 451 ? 12.532 7.400 25.320 1.00 34.20 450 LYS B N 1
ATOM 8588 C CA . LYS B 1 451 ? 13.021 7.077 26.643 1.00 35.63 450 LYS B CA 1
ATOM 8589 C C . LYS B 1 451 ? 14.142 8.041 27.055 1.00 38.21 450 LYS B C 1
ATOM 8590 O O . LYS B 1 451 ? 14.232 8.466 28.212 1.00 38.14 450 LYS B O 1
ATOM 8596 N N . THR B 1 452 ? 15.001 8.386 26.108 1.00 37.69 451 THR B N 1
ATOM 8597 C CA . THR B 1 452 ? 16.095 9.311 26.395 1.00 37.86 451 THR B CA 1
ATOM 8598 C C . THR B 1 452 ? 15.546 10.712 26.693 1.00 38.64 451 THR B C 1
ATOM 8599 O O . THR B 1 452 ? 16.032 11.386 27.599 1.00 41.06 451 THR B O 1
ATOM 8603 N N . ILE B 1 453 ? 14.534 11.168 25.944 1.00 36.76 452 ILE B N 1
ATOM 8604 C CA . ILE B 1 453 ? 13.911 12.454 26.192 1.00 38.34 452 ILE B CA 1
ATOM 8605 C C . ILE B 1 453 ? 13.393 12.468 27.630 1.00 42.19 452 ILE B C 1
ATOM 8606 O O . ILE B 1 453 ? 13.635 13.421 28.393 1.00 42.86 452 ILE B O 1
ATOM 8611 N N . ARG B 1 454 ? 12.711 11.389 28.015 1.00 38.92 453 ARG B N 1
ATOM 8612 C CA . ARG B 1 454 ? 12.161 11.272 29.356 1.00 43.08 453 ARG B CA 1
ATOM 8613 C C . ARG B 1 454 ? 13.288 11.342 30.387 1.00 46.15 453 ARG B C 1
ATOM 8614 O O . ARG B 1 454 ? 13.182 12.058 31.374 1.00 41.67 453 ARG B O 1
ATOM 8622 N N . ASP B 1 455 ? 14.364 10.590 30.147 1.00 40.77 454 ASP B N 1
ATOM 8623 C CA . ASP B 1 455 ? 15.401 10.400 31.136 1.00 42.95 454 ASP B CA 1
ATOM 8624 C C . ASP B 1 455 ? 16.230 11.671 31.302 1.00 46.15 454 ASP B C 1
ATOM 8625 O O . ASP B 1 455 ? 16.802 11.885 32.363 1.00 45.71 454 ASP B O 1
ATOM 8630 N N . ARG B 1 456 ? 16.299 12.506 30.265 1.00 44.92 455 ARG B N 1
ATOM 8631 C CA . ARG B 1 456 ? 17.185 13.656 30.298 1.00 46.94 455 ARG B CA 1
ATOM 8632 C C . ARG B 1 456 ? 16.441 14.954 30.599 1.00 47.99 455 ARG B C 1
ATOM 8633 O O . ARG B 1 456 ? 17.079 15.954 30.938 1.00 50.60 455 ARG B O 1
ATOM 8641 N N . ALA B 1 457 ? 15.138 15.005 30.344 1.00 44.93 456 ALA B N 1
ATOM 8642 C CA . ALA B 1 457 ? 14.409 16.255 30.474 1.00 47.17 456 ALA B CA 1
ATOM 8643 C C . ALA B 1 457 ? 14.379 16.671 31.940 1.00 48.12 456 ALA B C 1
ATOM 8644 O O . ALA B 1 457 ? 14.273 15.822 32.823 1.00 50.84 456 ALA B O 1
ATOM 8646 N N . LYS B 1 458 ? 14.458 17.984 32.194 1.00 49.57 457 LYS B N 1
ATOM 8647 C CA . LYS B 1 458 ? 14.371 18.459 33.568 1.00 51.68 457 LYS B CA 1
ATOM 8648 C C . LYS B 1 458 ? 12.919 18.729 33.962 1.00 54.29 457 LYS B C 1
ATOM 8649 O O . LYS B 1 458 ? 12.675 19.228 35.052 1.00 50.61 457 LYS B O 1
ATOM 8655 N N . VAL B 1 459 ? 11.951 18.411 33.092 1.00 45.59 458 VAL B N 1
ATOM 8656 C CA . VAL B 1 459 ? 10.546 18.438 33.471 1.00 44.93 458 VAL B CA 1
ATOM 8657 C C . VAL B 1 459 ? 10.023 17.006 33.414 1.00 48.75 458 VAL B C 1
ATOM 8658 O O . VAL B 1 459 ? 10.589 16.176 32.689 1.00 51.12 458 VAL B O 1
ATOM 8662 N N . LYS B 1 460 ? 8.939 16.741 34.148 1.00 42.20 459 LYS B N 1
ATOM 8663 C CA . LYS B 1 460 ? 8.244 15.468 34.073 1.00 44.57 459 LYS B CA 1
ATOM 8664 C C . LYS B 1 460 ? 7.451 15.407 32.775 1.00 41.58 459 LYS B C 1
ATOM 8665 O O . LYS B 1 460 ? 6.856 16.398 32.363 1.00 39.98 459 LYS B O 1
ATOM 8671 N N . VAL B 1 461 ? 7.457 14.234 32.116 1.00 42.32 460 VAL B N 1
ATOM 8672 C CA . VAL B 1 461 ? 6.716 14.099 30.879 1.00 41.92 460 VAL B CA 1
ATOM 8673 C C . VAL B 1 461 ? 5.838 12.853 30.960 1.00 39.51 460 VAL B C 1
ATOM 8674 O O . VAL B 1 461 ? 6.091 11.953 31.764 1.00 36.88 460 VAL B O 1
ATOM 8678 N N . HIS B 1 462 ? 4.801 12.841 30.112 1.00 39.28 461 HIS B N 1
ATOM 8679 C CA . HIS B 1 462 ? 3.991 11.650 29.923 1.00 39.48 461 HIS B CA 1
ATOM 8680 C C . HIS B 1 462 ? 3.645 11.545 28.442 1.00 37.85 461 HIS B C 1
ATOM 8681 O O . HIS B 1 462 ? 3.172 12.532 27.873 1.00 38.52 461 HIS B O 1
ATOM 8688 N N . PHE B 1 463 ? 3.834 10.359 27.847 1.00 34.86 462 PHE B N 1
ATOM 8689 C CA . PHE B 1 463 ? 3.582 10.163 26.427 1.00 34.44 462 PHE B CA 1
ATOM 8690 C C . PHE B 1 463 ? 2.228 9.497 26.201 1.00 34.06 462 PHE B C 1
ATOM 8691 O O . PHE B 1 463 ? 1.962 8.427 26.742 1.00 36.77 462 PHE B O 1
ATOM 8699 N N . HIS B 1 464 ? 1.358 10.151 25.437 1.00 34.48 463 HIS B N 1
ATOM 8700 C CA . HIS B 1 464 ? 0.076 9.577 25.065 1.00 34.54 463 HIS B CA 1
ATOM 8701 C C . HIS B 1 464 ? 0.164 9.122 23.609 1.00 31.65 463 HIS B C 1
ATOM 8702 O O . HIS B 1 464 ? 0.228 9.948 22.704 1.00 36.02 463 HIS B O 1
ATOM 8709 N N . PHE B 1 465 ? 0.158 7.812 23.383 1.00 33.18 464 PHE B N 1
ATOM 8710 C CA . PHE B 1 465 ? 0.220 7.265 22.034 1.00 33.80 464 PHE B CA 1
ATOM 8711 C C . PHE B 1 465 ? -1.196 7.006 21.533 1.00 31.96 464 PHE B C 1
ATOM 8712 O O . PHE B 1 465 ? -1.927 6.227 22.156 1.00 31.77 464 PHE B O 1
ATOM 8720 N N . ALA B 1 466 ? -1.579 7.711 20.466 1.00 31.48 465 ALA B N 1
ATOM 8721 C CA . ALA B 1 466 ? -2.849 7.482 19.789 1.00 34.14 465 ALA B CA 1
ATOM 8722 C C . ALA B 1 466 ? -2.579 6.551 18.612 1.00 31.50 465 ALA B C 1
ATOM 8723 O O . ALA B 1 466 ? -2.078 6.997 17.578 1.00 35.22 465 ALA B O 1
ATOM 8725 N N . LEU B 1 467 ? -2.852 5.257 18.806 1.00 33.70 466 LEU B N 1
ATOM 8726 C CA . LEU B 1 467 ? -2.289 4.186 17.973 1.00 32.94 466 LEU B CA 1
ATOM 8727 C C . LEU B 1 467 ? -3.258 3.670 16.897 1.00 37.73 466 LEU B C 1
ATOM 8728 O O . LEU B 1 467 ? -4.007 2.714 17.129 1.00 37.79 466 LEU B O 1
ATOM 8733 N N . GLY B 1 468 ? -3.141 4.208 15.682 1.00 35.05 467 GLY B N 1
ATOM 8734 C CA . GLY B 1 468 ? -3.825 3.645 14.528 1.00 33.66 467 GLY B CA 1
ATOM 8735 C C . GLY B 1 468 ? -3.414 2.187 14.302 1.00 33.31 467 GLY B C 1
ATOM 8736 O O . GLY B 1 468 ? -2.226 1.864 14.365 1.00 29.55 467 GLY B O 1
ATOM 8737 N N . GLN B 1 469 ? -4.405 1.325 14.049 1.00 30.60 468 GLN B N 1
ATOM 8738 C CA . GLN B 1 469 ? -4.226 -0.089 13.748 1.00 32.22 468 GLN B CA 1
ATOM 8739 C C . GLN B 1 469 ? -3.944 -0.903 15.024 1.00 30.99 468 GLN B C 1
ATOM 8740 O O . GLN B 1 469 ? -3.729 -2.110 14.922 1.00 32.69 468 GLN B O 1
ATOM 8746 N N . SER B 1 470 ? -3.920 -0.288 16.217 1.00 28.93 469 SER B N 1
ATOM 8747 C CA . SER B 1 470 ? -3.804 -1.070 17.445 1.00 29.58 469 SER B CA 1
ATOM 8748 C C . SER B 1 470 ? -5.217 -1.443 17.903 1.00 32.39 469 SER B C 1
ATOM 8749 O O . SER B 1 470 ? -5.872 -0.671 18.613 1.00 31.33 469 SER B O 1
ATOM 8752 N N . ILE B 1 471 ? -5.702 -2.573 17.368 1.00 32.10 470 ILE B N 1
ATOM 8753 C CA . ILE B 1 471 ? -7.092 -3.011 17.469 1.00 34.03 470 ILE B CA 1
ATOM 8754 C C . ILE B 1 471 ? -7.096 -4.436 18.014 1.00 31.26 470 ILE B C 1
ATOM 8755 O O . ILE B 1 471 ? -6.317 -5.266 17.531 1.00 27.72 470 ILE B O 1
ATOM 8760 N N . GLY B 1 472 ? -8.005 -4.731 18.948 1.00 30.49 471 GLY B N 1
ATOM 8761 C CA . GLY B 1 472 ? -8.262 -6.104 19.355 1.00 30.64 471 GLY B CA 1
ATOM 8762 C C . GLY B 1 472 ? -7.008 -6.792 19.908 1.00 28.57 471 GLY B C 1
ATOM 8763 O O . GLY B 1 472 ? -6.373 -6.264 20.834 1.00 29.66 471 GLY B O 1
ATOM 8764 N N . ILE B 1 473 ? -6.644 -7.938 19.324 1.00 27.53 472 ILE B N 1
ATOM 8765 C CA . ILE B 1 473 ? -5.577 -8.761 19.863 1.00 29.58 472 ILE B CA 1
ATOM 8766 C C . ILE B 1 473 ? -4.199 -8.125 19.607 1.00 27.33 472 ILE B C 1
ATOM 8767 O O . ILE B 1 473 ? -3.212 -8.605 20.141 1.00 27.97 472 ILE B O 1
ATOM 8772 N N . THR B 1 474 ? -4.133 -7.043 18.829 1.00 25.52 473 THR B N 1
ATOM 8773 C CA . THR B 1 474 ? -2.891 -6.346 18.597 1.00 24.73 473 THR B CA 1
ATOM 8774 C C . THR B 1 474 ? -2.470 -5.580 19.842 1.00 27.29 473 THR B C 1
ATOM 8775 O O . THR B 1 474 ? -1.275 -5.406 20.082 1.00 27.80 473 THR B O 1
ATOM 8779 N N . HIS B 1 475 ? -3.446 -5.066 20.580 1.00 27.25 474 HIS B N 1
ATOM 8780 C CA . HIS B 1 475 ? -3.207 -4.027 21.565 1.00 27.04 474 HIS B CA 1
ATOM 8781 C C . HIS B 1 475 ? -2.343 -4.481 22.739 1.00 26.33 474 HIS B C 1
ATOM 8782 O O . HIS B 1 475 ? -1.428 -3.738 23.106 1.00 28.83 474 HIS B O 1
ATOM 8789 N N . PRO B 1 476 ? -2.609 -5.593 23.443 1.00 26.11 475 PRO B N 1
ATOM 8790 C CA . PRO B 1 476 ? -1.755 -5.942 24.579 1.00 26.60 475 PRO B CA 1
ATOM 8791 C C . PRO B 1 476 ? -0.271 -5.983 24.233 1.00 28.46 475 PRO B C 1
ATOM 8792 O O . PRO B 1 476 ? 0.566 -5.524 25.023 1.00 27.96 475 PRO B O 1
ATOM 8796 N N . TYR B 1 477 ? 0.050 -6.550 23.069 1.00 26.31 476 TYR B N 1
ATOM 8797 C CA . TYR B 1 477 ? 1.415 -6.625 22.574 1.00 26.48 476 TYR B CA 1
ATOM 8798 C C . TYR B 1 477 ? 2.030 -5.235 22.412 1.00 27.94 476 TYR B C 1
ATOM 8799 O O . TYR B 1 477 ? 3.122 -4.971 22.895 1.00 26.46 476 TYR B O 1
ATOM 8808 N N . VAL B 1 478 ? 1.292 -4.313 21.777 1.00 26.22 477 VAL B N 1
ATOM 8809 C CA . VAL B 1 478 ? 1.791 -2.968 21.560 1.00 27.59 477 VAL B CA 1
ATOM 8810 C C . VAL B 1 478 ? 1.931 -2.222 22.887 1.00 28.56 477 VAL B C 1
ATOM 8811 O O . VAL B 1 478 ? 2.944 -1.537 23.126 1.00 27.40 477 VAL B O 1
ATOM 8815 N N . ALA B 1 479 ? 0.962 -2.407 23.785 1.00 27.99 478 ALA B N 1
ATOM 8816 C CA . ALA B 1 479 ? 1.031 -1.744 25.078 1.00 30.16 478 ALA B CA 1
ATOM 8817 C C . ALA B 1 479 ? 2.248 -2.228 25.865 1.00 28.96 478 ALA B C 1
ATOM 8818 O O . ALA B 1 479 ? 2.928 -1.420 26.517 1.00 27.42 478 ALA B O 1
ATOM 8820 N N . ARG B 1 480 ? 2.507 -3.546 25.826 1.00 26.75 479 ARG B N 1
ATOM 8821 C CA . ARG B 1 480 ? 3.629 -4.104 26.555 1.00 27.61 479 ARG B CA 1
ATOM 8822 C C . ARG B 1 480 ? 4.949 -3.569 25.988 1.00 28.77 479 ARG B C 1
ATOM 8823 O O . ARG B 1 480 ? 5.894 -3.254 26.751 1.00 29.44 479 ARG B O 1
ATOM 8831 N N . PHE B 1 481 ? 5.044 -3.532 24.650 1.00 29.07 480 PHE B N 1
ATOM 8832 C CA . PHE B 1 481 ? 6.177 -2.905 23.967 1.00 29.87 480 PHE B CA 1
ATOM 8833 C C . PHE B 1 481 ? 6.435 -1.508 24.537 1.00 30.45 480 PHE B C 1
ATOM 8834 O O . PHE B 1 481 ? 7.581 -1.168 24.887 1.00 29.04 480 PHE B O 1
ATOM 8842 N N . ILE B 1 482 ? 5.383 -0.672 24.579 1.00 28.44 481 ILE B N 1
ATOM 8843 C CA . ILE B 1 482 ? 5.568 0.719 24.996 1.00 30.35 481 ILE B CA 1
ATOM 8844 C C . ILE B 1 482 ? 6.020 0.741 26.458 1.00 31.94 481 ILE B C 1
ATOM 8845 O O . ILE B 1 482 ? 6.955 1.474 26.822 1.00 30.79 481 ILE B O 1
ATOM 8850 N N . ARG B 1 483 ? 5.383 -0.094 27.286 1.00 30.19 482 ARG B N 1
ATOM 8851 C CA . ARG B 1 483 ? 5.727 -0.176 28.688 1.00 33.25 482 ARG B CA 1
ATOM 8852 C C . ARG B 1 483 ? 7.174 -0.621 28.890 1.00 34.07 482 ARG B C 1
ATOM 8853 O O . ARG B 1 483 ? 7.829 -0.176 29.832 1.00 32.91 482 ARG B O 1
ATOM 8861 N N . SER B 1 484 ? 7.692 -1.468 27.997 1.00 29.81 483 SER B N 1
ATOM 8862 C CA . SER B 1 484 ? 9.035 -1.966 28.172 1.00 30.68 483 SER B CA 1
ATOM 8863 C C . SER B 1 484 ? 10.050 -0.824 28.059 1.00 32.07 483 SER B C 1
ATOM 8864 O O . SER B 1 484 ? 11.117 -0.904 28.648 1.00 31.79 483 SER B O 1
ATOM 8867 N N . TYR B 1 485 ? 9.719 0.250 27.349 1.00 30.72 484 TYR B N 1
ATOM 8868 C CA . TYR B 1 485 ? 10.621 1.399 27.264 1.00 32.37 484 TYR B CA 1
ATOM 8869 C C . TYR B 1 485 ? 10.283 2.498 28.274 1.00 34.02 484 TYR B C 1
ATOM 8870 O O . TYR B 1 485 ? 11.192 3.117 28.831 1.00 34.36 484 TYR B O 1
ATOM 8879 N N . LEU B 1 486 ? 8.988 2.790 28.446 1.00 33.05 485 LEU B N 1
ATOM 8880 C CA . LEU B 1 486 ? 8.564 3.986 29.142 1.00 34.55 485 LEU B CA 1
ATOM 8881 C C . LEU B 1 486 ? 7.835 3.736 30.468 1.00 35.45 485 LEU B C 1
ATOM 8882 O O . LEU B 1 486 ? 7.486 4.707 31.154 1.00 37.52 485 LEU B O 1
ATOM 8887 N N . GLY B 1 487 ? 7.627 2.478 30.859 1.00 34.25 486 GLY B N 1
ATOM 8888 C CA . GLY B 1 487 ? 6.991 2.152 32.132 1.00 37.25 486 GLY B CA 1
ATOM 8889 C C . GLY B 1 487 ? 5.677 2.906 32.328 1.00 36.61 486 GLY B C 1
ATOM 8890 O O . GLY B 1 487 ? 4.826 2.911 31.436 1.00 36.59 486 GLY B O 1
ATOM 8891 N N . ASP B 1 488 ? 5.529 3.558 33.483 1.00 35.42 487 ASP B N 1
ATOM 8892 C CA . ASP B 1 488 ? 4.310 4.287 33.804 1.00 42.77 487 ASP B CA 1
ATOM 8893 C C . ASP B 1 488 ? 4.277 5.667 33.141 1.00 38.35 487 ASP B C 1
ATOM 8894 O O . ASP B 1 488 ? 3.299 6.381 33.302 1.00 37.06 487 ASP B O 1
ATOM 8899 N N . ASP B 1 489 ? 5.296 6.044 32.356 1.00 36.16 488 ASP B N 1
ATOM 8900 C CA . ASP B 1 489 ? 5.328 7.386 31.779 1.00 36.80 488 ASP B CA 1
ATOM 8901 C C . ASP B 1 489 ? 4.743 7.434 30.362 1.00 34.22 488 ASP B C 1
ATOM 8902 O O . ASP B 1 489 ? 4.933 8.395 29.604 1.00 35.21 488 ASP B O 1
ATOM 8907 N N . ALA B 1 490 ? 3.975 6.412 29.994 1.00 34.07 489 ALA B N 1
ATOM 8908 C CA . ALA B 1 490 ? 3.296 6.434 28.714 1.00 35.71 489 ALA B CA 1
ATOM 8909 C C . ALA B 1 490 ? 1.970 5.699 28.838 1.00 31.30 489 ALA B C 1
ATOM 8910 O O . ALA B 1 490 ? 1.859 4.781 29.635 1.00 31.53 489 ALA B O 1
ATOM 8912 N N . THR B 1 491 ? 1.016 6.129 28.028 1.00 33.96 490 THR B N 1
ATOM 8913 C CA . THR B 1 491 ? -0.283 5.484 27.868 1.00 37.04 490 THR B CA 1
ATOM 8914 C C . THR B 1 491 ? -0.486 5.127 26.396 1.00 36.04 490 THR B C 1
ATOM 8915 O O . THR B 1 491 ? -0.330 5.969 25.504 1.00 34.60 490 THR B O 1
ATOM 8919 N N . ALA B 1 492 ? -0.837 3.870 26.159 1.00 36.88 491 ALA B N 1
ATOM 8920 C CA . ALA B 1 492 ? -1.074 3.341 24.830 1.00 34.19 491 ALA B CA 1
ATOM 8921 C C . ALA B 1 492 ? -2.576 3.330 24.571 1.00 33.81 491 ALA B C 1
ATOM 8922 O O . ALA B 1 492 ? -3.287 2.529 25.147 1.00 34.73 491 ALA B O 1
ATOM 8924 N N . HIS B 1 493 ? -3.047 4.281 23.775 1.00 32.56 492 HIS B N 1
ATOM 8925 C CA . HIS B 1 493 ? -4.455 4.360 23.476 1.00 37.00 492 HIS B CA 1
ATOM 8926 C C . HIS B 1 493 ? -4.765 3.506 22.247 1.00 36.69 492 HIS B C 1
ATOM 8927 O O . HIS B 1 493 ? -4.220 3.753 21.178 1.00 33.66 492 HIS B O 1
ATOM 8934 N N . PRO B 1 494 ? -5.697 2.535 22.325 1.00 36.21 493 PRO B N 1
ATOM 8935 C CA . PRO B 1 494 ? -6.094 1.784 21.139 1.00 36.68 493 PRO B CA 1
ATOM 8936 C C . PRO B 1 494 ? -6.710 2.694 20.081 1.00 36.94 493 PRO B C 1
ATOM 8937 O O . PRO B 1 494 ? -7.136 3.804 20.359 1.00 38.61 493 PRO B O 1
ATOM 8941 N N . HIS B 1 495 ? -6.734 2.196 18.854 1.00 35.41 494 HIS B N 1
ATOM 8942 C CA . HIS B 1 495 ? -7.357 2.856 17.731 1.00 39.73 494 HIS B CA 1
ATOM 8943 C C . HIS B 1 495 ? -8.750 3.283 18.172 1.00 39.40 494 HIS B C 1
ATOM 8944 O O . HIS B 1 495 ? -9.480 2.479 18.754 1.00 38.40 494 HIS B O 1
ATOM 8951 N N . SER B 1 496 ? -9.103 4.540 17.910 1.00 40.89 495 SER B N 1
ATOM 8952 C CA . SER B 1 496 ? -10.327 5.079 18.466 1.00 40.15 495 SER B CA 1
ATOM 8953 C C . SER B 1 496 ? -11.083 5.835 17.379 1.00 43.27 495 SER B C 1
ATOM 8954 O O . SER B 1 496 ? -10.515 6.177 16.350 1.00 44.35 495 SER B O 1
ATOM 8957 N N . PRO B 1 497 ? -12.385 6.123 17.569 1.00 46.81 496 PRO B N 1
ATOM 8958 C CA . PRO B 1 497 ? -13.092 7.028 16.662 1.00 49.74 496 PRO B CA 1
ATOM 8959 C C . PRO B 1 497 ? -12.445 8.414 16.691 1.00 43.81 496 PRO B C 1
ATOM 8960 O O . PRO B 1 497 ? -11.823 8.794 17.684 1.00 43.12 496 PRO B O 1
ATOM 8964 N N . TYR B 1 498 ? -12.685 9.192 15.630 1.00 45.89 497 TYR B N 1
ATOM 8965 C CA . TYR B 1 498 ? -11.977 10.442 15.377 1.00 50.05 497 TYR B CA 1
ATOM 8966 C C . TYR B 1 498 ? -12.095 11.398 16.562 1.00 51.50 497 TYR B C 1
ATOM 8967 O O . TYR B 1 498 ? -11.100 11.990 16.979 1.00 49.70 497 TYR B O 1
ATOM 8976 N N . ASN B 1 499 ? -13.294 11.525 17.140 1.00 51.04 498 ASN B N 1
ATOM 8977 C CA . ASN B 1 499 ? -13.533 12.533 18.169 1.00 56.49 498 ASN B CA 1
ATOM 8978 C C . ASN B 1 499 ? -12.786 12.181 19.457 1.00 48.63 498 ASN B C 1
ATOM 8979 O O . ASN B 1 499 ? -12.308 13.069 20.149 1.00 45.58 498 ASN B O 1
ATOM 8984 N N . ARG B 1 500 ? -12.721 10.890 19.799 1.00 47.78 499 ARG B N 1
ATOM 8985 C CA . ARG B 1 500 ? -11.971 10.410 20.952 1.00 46.82 499 ARG B CA 1
ATOM 8986 C C . ARG B 1 500 ? -10.474 10.663 20.732 1.00 46.24 499 ARG B C 1
ATOM 8987 O O . ARG B 1 500 ? -9.771 11.122 21.627 1.00 46.85 499 ARG B O 1
ATOM 8995 N N . TYR B 1 501 ? -10.002 10.345 19.521 1.00 49.00 500 TYR B N 1
ATOM 8996 C CA . TYR B 1 501 ? -8.627 10.573 19.109 1.00 43.64 500 TYR B CA 1
ATOM 8997 C C . TYR B 1 501 ? -8.254 12.043 19.289 1.00 45.60 500 TYR B C 1
ATOM 8998 O O . TYR B 1 501 ? -7.213 12.338 19.871 1.00 43.60 500 TYR B O 1
ATOM 9007 N N . LEU B 1 502 ? -9.109 12.968 18.828 1.00 46.21 501 LEU B N 1
ATOM 9008 C CA . LEU B 1 502 ? -8.843 14.390 19.014 1.00 47.94 501 LEU B CA 1
ATOM 9009 C C . LEU B 1 502 ? -8.865 14.782 20.493 1.00 47.53 501 LEU B C 1
ATOM 9010 O O . LEU B 1 502 ? -8.068 15.620 20.896 1.00 46.79 501 LEU B O 1
ATOM 9015 N N . ASP B 1 503 ? -9.754 14.183 21.301 1.00 52.13 502 ASP B N 1
ATOM 9016 C CA . ASP B 1 503 ? -9.774 14.443 22.741 1.00 57.48 502 ASP B CA 1
ATOM 9017 C C . ASP B 1 503 ? -8.441 14.060 23.385 1.00 49.02 502 ASP B C 1
ATOM 9018 O O . ASP B 1 503 ? -7.933 14.782 24.230 1.00 47.01 502 ASP B O 1
ATOM 9023 N N . ILE B 1 504 ? -7.870 12.912 22.987 1.00 49.58 503 ILE B N 1
ATOM 9024 C CA . ILE B 1 504 ? -6.588 12.459 23.524 1.00 45.48 503 ILE B CA 1
ATOM 9025 C C . ILE B 1 504 ? -5.510 13.510 23.234 1.00 44.39 503 ILE B C 1
ATOM 9026 O O . ILE B 1 504 ? -4.819 14.001 24.128 1.00 47.38 503 ILE B O 1
ATOM 9031 N N . LEU B 1 505 ? -5.419 13.949 21.986 1.00 40.75 504 LEU B N 1
ATOM 9032 C CA . LEU B 1 505 ? -4.363 14.881 21.622 1.00 44.23 504 LEU B CA 1
ATOM 9033 C C . LEU B 1 505 ? -4.580 16.258 22.244 1.00 47.86 504 LEU B C 1
ATOM 9034 O O . LEU B 1 505 ? -3.615 16.909 22.625 1.00 43.98 504 LEU B O 1
ATOM 9039 N N . HIS B 1 506 ? -5.840 16.687 22.369 1.00 48.66 505 HIS B N 1
ATOM 9040 C CA . HIS B 1 506 ? -6.183 18.027 22.826 1.00 51.81 505 HIS B CA 1
ATOM 9041 C C . HIS B 1 506 ? -5.721 18.251 24.273 1.00 51.30 505 HIS B C 1
ATOM 9042 O O . HIS B 1 506 ? -5.405 19.378 24.672 1.00 48.74 505 HIS B O 1
ATOM 9049 N N . ASN B 1 507 ? -5.627 17.138 25.008 1.00 49.71 506 ASN B N 1
ATOM 9050 C CA . ASN B 1 507 ? -5.211 17.074 26.400 1.00 49.95 506 ASN B CA 1
ATOM 9051 C C . ASN B 1 507 ? -3.685 17.201 26.537 1.00 52.24 506 ASN B C 1
ATOM 9052 O O . ASN B 1 507 ? -3.176 17.259 27.663 1.00 46.64 506 ASN B O 1
ATOM 9057 N N . CYS B 1 508 ? -2.952 17.236 25.407 1.00 44.10 507 CYS B N 1
ATOM 9058 C CA . CYS B 1 508 ? -1.502 17.271 25.424 1.00 41.13 507 CYS B CA 1
ATOM 9059 C C . CYS B 1 508 ? -1.013 18.709 25.303 1.00 42.54 507 CYS B C 1
ATOM 9060 O O . CYS B 1 508 ? -1.771 19.587 24.891 1.00 45.23 507 CYS B O 1
ATOM 9063 N N . ASP B 1 509 ? 0.268 18.910 25.629 1.00 40.38 508 ASP B N 1
ATOM 9064 C CA . ASP B 1 509 ? 0.895 20.225 25.624 1.00 42.30 508 ASP B CA 1
ATOM 9065 C C . ASP B 1 509 ? 1.774 20.396 24.390 1.00 46.01 508 ASP B C 1
ATOM 9066 O O . ASP B 1 509 ? 2.152 21.512 24.062 1.00 42.90 508 ASP B O 1
ATOM 9071 N N . MET B 1 510 ? 2.142 19.275 23.746 1.00 39.49 509 MET B N 1
ATOM 9072 C CA . MET B 1 510 ? 2.990 19.285 22.566 1.00 38.51 509 MET B CA 1
ATOM 9073 C C . MET B 1 510 ? 2.878 17.896 21.937 1.00 36.62 509 MET B C 1
ATOM 9074 O O . MET B 1 510 ? 2.356 16.980 22.548 1.00 34.88 509 MET B O 1
ATOM 9079 N N . MET B 1 511 ? 3.413 17.757 20.741 1.00 36.36 510 MET B N 1
ATOM 9080 C CA . MET B 1 511 ? 3.381 16.472 20.063 1.00 36.15 510 MET B CA 1
ATOM 9081 C C . MET B 1 511 ? 4.782 16.151 19.564 1.00 38.74 510 MET B C 1
ATOM 9082 O O . MET B 1 511 ? 5.637 17.029 19.515 1.00 38.49 510 MET B O 1
ATOM 9087 N N . LEU B 1 512 ? 5.029 14.860 19.309 1.00 35.83 511 LEU B N 1
ATOM 9088 C CA . LEU B 1 512 ? 6.278 14.420 18.716 1.00 36.14 511 LEU B CA 1
ATOM 9089 C C . LEU B 1 512 ? 5.950 13.486 17.555 1.00 35.52 511 LEU B C 1
ATOM 9090 O O . LEU B 1 512 ? 5.111 12.618 17.713 1.00 37.06 511 LEU B O 1
ATOM 9095 N N . ASN B 1 513 ? 6.674 13.635 16.448 1.00 35.86 512 ASN B N 1
ATOM 9096 C CA . ASN B 1 513 ? 6.382 12.857 15.250 1.00 35.85 512 ASN B CA 1
ATOM 9097 C C . ASN B 1 513 ? 7.305 11.650 15.188 1.00 36.29 512 ASN B C 1
ATOM 9098 O O . ASN B 1 513 ? 8.489 11.706 15.521 1.00 34.30 512 ASN B O 1
ATOM 9103 N N . PRO B 1 514 ? 6.792 10.488 14.725 1.00 35.52 513 PRO B N 1
ATOM 9104 C CA . PRO B 1 514 ? 7.618 9.293 14.623 1.00 33.12 513 PRO B CA 1
ATOM 9105 C C . PRO B 1 514 ? 8.624 9.437 13.495 1.00 31.54 513 PRO B C 1
ATOM 9106 O O . PRO B 1 514 ? 8.507 10.307 12.610 1.00 32.65 513 PRO B O 1
ATOM 9110 N N . PHE B 1 515 ? 9.637 8.571 13.579 1.00 31.56 514 PHE B N 1
ATOM 9111 C CA . PHE B 1 515 ? 10.562 8.436 12.477 1.00 35.48 514 PHE B CA 1
ATOM 9112 C C . PHE B 1 515 ? 10.994 6.980 12.391 1.00 32.90 514 PHE B C 1
ATOM 9113 O O . PHE B 1 515 ? 10.853 6.262 13.376 1.00 32.97 514 PHE B O 1
ATOM 9121 N N . PRO B 1 516 ? 11.506 6.490 11.234 1.00 35.86 515 PRO B N 1
ATOM 9122 C CA . PRO B 1 516 ? 11.809 7.309 10.056 1.00 36.86 515 PRO B CA 1
ATOM 9123 C C . PRO B 1 516 ? 10.624 7.773 9.214 1.00 38.06 515 PRO B C 1
ATOM 9124 O O . PRO B 1 516 ? 10.694 8.742 8.465 1.00 39.91 515 PRO B O 1
ATOM 9128 N N . PHE B 1 517 ? 9.513 7.069 9.352 1.00 34.77 516 PHE B N 1
ATOM 9129 C CA . PHE B 1 517 ? 8.347 7.356 8.553 1.00 34.36 516 PHE B CA 1
ATOM 9130 C C . PHE B 1 517 ? 7.464 8.302 9.361 1.00 39.36 516 PHE B C 1
ATOM 9131 O O . PHE B 1 517 ? 6.907 7.905 10.385 1.00 38.06 516 PHE B O 1
ATOM 9139 N N . GLY B 1 518 ? 7.384 9.568 8.914 1.00 37.84 517 GLY B N 1
ATOM 9140 C CA . GLY B 1 518 ? 6.671 10.579 9.677 1.00 39.41 517 GLY B CA 1
ATOM 9141 C C . GLY B 1 518 ? 5.173 10.625 9.373 1.00 41.83 517 GLY B C 1
ATOM 9142 O O . GLY B 1 518 ? 4.588 9.650 8.875 1.00 36.87 517 GLY B O 1
ATOM 9143 N N . ASN B 1 519 ? 4.590 11.810 9.611 1.00 38.24 518 ASN B N 1
ATOM 9144 C CA . ASN B 1 519 ? 3.153 12.047 9.590 1.00 40.34 518 ASN B CA 1
ATOM 9145 C C . ASN B 1 519 ? 2.781 13.057 8.509 1.00 39.41 518 ASN B C 1
ATOM 9146 O O . ASN B 1 519 ? 3.640 13.816 8.068 1.00 43.71 518 ASN B O 1
ATOM 9151 N N . THR B 1 520 ? 1.514 12.994 8.048 1.00 38.52 519 THR B N 1
ATOM 9152 C CA . THR B 1 520 ? 0.890 14.047 7.253 1.00 40.65 519 THR B CA 1
ATOM 9153 C C . THR B 1 520 ? -0.416 14.467 7.930 1.00 38.70 519 THR B C 1
ATOM 9154 O O . THR B 1 520 ? -0.557 15.594 8.425 1.00 41.70 519 THR B O 1
ATOM 9158 N N . ASN B 1 521 ? -1.375 13.538 7.981 1.00 37.87 520 ASN B N 1
ATOM 9159 C CA . ASN B 1 521 ? -2.633 13.780 8.675 1.00 38.89 520 ASN B CA 1
ATOM 9160 C C . ASN B 1 521 ? -2.380 14.240 10.101 1.00 40.63 520 ASN B C 1
ATOM 9161 O O . ASN B 1 521 ? -3.071 15.132 10.599 1.00 41.34 520 ASN B O 1
ATOM 9166 N N . GLY B 1 522 ? -1.428 13.584 10.779 1.00 40.63 521 GLY B N 1
ATOM 9167 C CA . GLY B 1 522 ? -1.219 13.868 12.185 1.00 42.59 521 GLY B CA 1
ATOM 9168 C C . GLY B 1 522 ? -0.745 15.303 12.418 1.00 40.57 521 GLY B C 1
ATOM 9169 O O . GLY B 1 522 ? -1.011 15.882 13.476 1.00 41.01 521 GLY B O 1
ATOM 9170 N N . ILE B 1 523 ? -0.048 15.869 11.415 1.00 38.44 522 ILE B N 1
ATOM 9171 C CA . ILE B 1 523 ? 0.417 17.251 11.491 1.00 41.22 522 ILE B CA 1
ATOM 9172 C C . ILE B 1 523 ? -0.759 18.217 11.323 1.00 38.12 522 ILE B C 1
ATOM 9173 O O . ILE B 1 523 ? -0.853 19.228 12.022 1.00 40.76 522 ILE B O 1
ATOM 9178 N N . ILE B 1 524 ? -1.663 17.895 10.405 1.00 39.81 523 ILE B N 1
ATOM 9179 C CA . ILE B 1 524 ? -2.885 18.671 10.227 1.00 42.79 523 ILE B CA 1
ATOM 9180 C C . ILE B 1 524 ? -3.698 18.669 11.528 1.00 42.49 523 ILE B C 1
ATOM 9181 O O . ILE B 1 524 ? -4.176 19.731 11.955 1.00 44.07 523 ILE B O 1
ATOM 9186 N N . ASP B 1 525 ? -3.828 17.498 12.163 1.00 44.64 524 ASP B N 1
ATOM 9187 C CA . ASP B 1 525 ? -4.513 17.369 13.445 1.00 41.87 524 ASP B CA 1
ATOM 9188 C C . ASP B 1 525 ? -3.811 18.237 14.501 1.00 48.56 524 ASP B C 1
ATOM 9189 O O . ASP B 1 525 ? -4.468 18.914 15.303 1.00 45.11 524 ASP B O 1
ATOM 9194 N N . MET B 1 526 ? -2.469 18.190 14.528 1.00 44.37 525 MET B N 1
ATOM 9195 C CA . MET B 1 526 ? -1.695 18.961 15.486 1.00 43.17 525 MET B CA 1
ATOM 9196 C C . MET B 1 526 ? -2.084 20.446 15.427 1.00 43.41 525 MET B C 1
ATOM 9197 O O . MET B 1 526 ? -2.446 21.051 16.446 1.00 45.74 525 MET B O 1
ATOM 9202 N N . VAL B 1 527 ? -2.017 21.032 14.234 1.00 45.98 526 VAL B N 1
ATOM 9203 C CA . VAL B 1 527 ? -2.201 22.469 14.108 1.00 48.87 526 VAL B CA 1
ATOM 9204 C C . VAL B 1 527 ? -3.678 22.821 14.243 1.00 49.11 526 VAL B C 1
ATOM 9205 O O . VAL B 1 527 ? -4.000 23.894 14.766 1.00 51.97 526 VAL B O 1
ATOM 9209 N N . THR B 1 528 ? -4.568 21.923 13.824 1.00 46.18 527 THR B N 1
ATOM 9210 C CA . THR B 1 528 ? -5.987 22.069 14.110 1.00 51.20 527 THR B CA 1
ATOM 9211 C C . THR B 1 528 ? -6.256 22.329 15.593 1.00 53.25 527 THR B C 1
ATOM 9212 O O . THR B 1 528 ? -7.127 23.144 15.917 1.00 55.35 527 THR B O 1
ATOM 9216 N N . LEU B 1 529 ? -5.522 21.637 16.479 1.00 51.96 528 LEU B N 1
ATOM 9217 C CA . LEU B 1 529 ? -5.690 21.750 17.923 1.00 52.73 528 LEU B CA 1
ATOM 9218 C C . LEU B 1 529 ? -4.792 22.852 18.497 1.00 49.52 528 LEU B C 1
ATOM 9219 O O . LEU B 1 529 ? -4.660 22.977 19.709 1.00 55.12 528 LEU B O 1
ATOM 9224 N N . GLY B 1 530 ? -4.114 23.597 17.616 1.00 50.59 529 GLY B N 1
ATOM 9225 C CA . GLY B 1 530 ? -3.208 24.669 18.000 1.00 49.09 529 GLY B CA 1
ATOM 9226 C C . GLY B 1 530 ? -1.980 24.162 18.757 1.00 50.20 529 GLY B C 1
ATOM 9227 O O . GLY B 1 530 ? -1.422 24.883 19.589 1.00 50.32 529 GLY B O 1
ATOM 9228 N N . LEU B 1 531 ? -1.569 22.921 18.463 1.00 46.80 530 LEU B N 1
ATOM 9229 C CA . LEU B 1 531 ? -0.408 22.326 19.108 1.00 41.64 530 LEU B CA 1
ATOM 9230 C C . LEU B 1 531 ? 0.827 22.533 18.240 1.00 43.19 530 LEU B C 1
ATOM 9231 O O . LEU B 1 531 ? 0.732 22.883 17.063 1.00 44.42 530 LEU B O 1
ATOM 9236 N N . VAL B 1 532 ? 1.977 22.302 18.862 1.00 44.28 531 VAL B N 1
ATOM 9237 C CA . VAL B 1 532 ? 3.273 22.387 18.215 1.00 45.38 531 VAL B CA 1
ATOM 9238 C C . VAL B 1 532 ? 4.023 21.110 18.574 1.00 40.71 531 VAL B C 1
ATOM 9239 O O . VAL B 1 532 ? 3.671 20.409 19.528 1.00 41.69 531 VAL B O 1
ATOM 9243 N N . GLY B 1 533 ? 5.031 20.775 17.772 1.00 43.02 532 GLY B N 1
ATOM 9244 C CA . GLY B 1 533 ? 5.811 19.582 18.052 1.00 43.11 532 GLY B CA 1
ATOM 9245 C C . GLY B 1 533 ? 7.098 19.549 17.249 1.00 44.04 532 GLY B C 1
ATOM 9246 O O . GLY B 1 533 ? 7.407 20.509 16.549 1.00 47.59 532 GLY B O 1
ATOM 9247 N N . VAL B 1 534 ? 7.841 18.450 17.428 1.00 42.29 533 VAL B N 1
ATOM 9248 C CA . VAL B 1 534 ? 9.130 18.243 16.799 1.00 40.83 533 VAL B CA 1
ATOM 9249 C C . VAL B 1 534 ? 9.000 17.104 15.793 1.00 39.67 533 VAL B C 1
ATOM 9250 O O . VAL B 1 534 ? 8.295 16.134 16.056 1.00 35.12 533 VAL B O 1
ATOM 9254 N N . CYS B 1 535 ? 9.741 17.214 14.688 1.00 37.18 534 CYS B N 1
ATOM 9255 C CA . CYS B 1 535 ? 9.830 16.135 13.717 1.00 38.92 534 CYS B CA 1
ATOM 9256 C C . CYS B 1 535 ? 11.287 15.894 13.336 1.00 43.38 534 CYS B C 1
ATOM 9257 O O . CYS B 1 535 ? 12.187 16.670 13.692 1.00 39.84 534 CYS B O 1
ATOM 9260 N N . LYS B 1 536 ? 11.512 14.741 12.697 1.00 39.64 535 LYS B N 1
ATOM 9261 C CA . LYS B 1 536 ? 12.805 14.409 12.132 1.00 41.62 535 LYS B CA 1
ATOM 9262 C C . LYS B 1 536 ? 12.680 14.478 10.614 1.00 42.28 535 LYS B C 1
ATOM 9263 O O . LYS B 1 536 ? 11.661 14.093 10.042 1.00 44.26 535 LYS B O 1
ATOM 9269 N N . THR B 1 537 ? 13.727 14.987 9.964 1.00 43.76 536 THR B N 1
ATOM 9270 C CA . THR B 1 537 ? 13.780 15.005 8.519 1.00 40.73 536 THR B CA 1
ATOM 9271 C C . THR B 1 537 ? 14.830 14.011 8.030 1.00 39.64 536 THR B C 1
ATOM 9272 O O . THR B 1 537 ? 15.651 13.523 8.803 1.00 47.00 536 THR B O 1
ATOM 9276 N N . GLY B 1 538 ? 14.809 13.769 6.721 1.00 41.20 537 GLY B N 1
ATOM 9277 C CA . GLY B 1 538 ? 15.814 12.958 6.066 1.00 41.10 537 GLY B CA 1
ATOM 9278 C C . GLY B 1 538 ? 15.509 12.810 4.586 1.00 40.52 537 GLY B C 1
ATOM 9279 O O . GLY B 1 538 ? 14.678 13.538 4.053 1.00 38.79 537 GLY B O 1
ATOM 9280 N N . PRO B 1 539 ? 16.228 11.909 3.873 1.00 38.48 538 PRO B N 1
ATOM 9281 C CA . PRO B 1 539 ? 16.223 11.935 2.410 1.00 39.63 538 PRO B CA 1
ATOM 9282 C C . PRO B 1 539 ? 14.966 11.381 1.706 1.00 36.74 538 PRO B C 1
ATOM 9283 O O . PRO B 1 539 ? 14.588 11.858 0.640 1.00 39.32 538 PRO B O 1
ATOM 9287 N N . GLU B 1 540 ? 14.289 10.391 2.296 1.00 36.91 539 GLU B N 1
ATOM 9288 C CA . GLU B 1 540 ? 13.089 9.843 1.672 1.00 35.95 539 GLU B CA 1
ATOM 9289 C C . GLU B 1 540 ? 11.971 10.865 1.741 1.00 33.76 539 GLU B C 1
ATOM 9290 O O . GLU B 1 540 ? 11.885 11.632 2.698 1.00 35.37 539 GLU B O 1
ATOM 9296 N N . VAL B 1 541 ? 11.052 10.807 0.782 1.00 33.80 540 VAL B N 1
ATOM 9297 C CA . VAL B 1 541 ? 9.849 11.600 0.893 1.00 36.32 540 VAL B CA 1
ATOM 9298 C C . VAL B 1 541 ? 9.154 11.328 2.231 1.00 38.78 540 VAL B C 1
ATOM 9299 O O . VAL B 1 541 ? 8.703 12.280 2.877 1.00 35.80 540 VAL B O 1
ATOM 9303 N N . HIS B 1 542 ? 9.074 10.064 2.690 1.00 35.21 541 HIS B N 1
ATOM 9304 C CA . HIS B 1 542 ? 8.322 9.824 3.922 1.00 34.20 541 HIS B CA 1
ATOM 9305 C C . HIS B 1 542 ? 9.049 10.347 5.170 1.00 36.37 541 HIS B C 1
ATOM 9306 O O . HIS B 1 542 ? 8.449 10.422 6.232 1.00 35.52 541 HIS B O 1
ATOM 9313 N N . GLU B 1 543 ? 10.340 10.667 5.034 1.00 36.83 542 GLU B N 1
ATOM 9314 C CA . GLU B 1 543 ? 11.107 11.325 6.065 1.00 36.27 542 GLU B CA 1
ATOM 9315 C C . GLU B 1 543 ? 11.005 12.856 5.956 1.00 40.79 542 GLU B C 1
ATOM 9316 O O . GLU B 1 543 ? 11.162 13.544 6.959 1.00 43.84 542 GLU B O 1
ATOM 9322 N N . HIS B 1 544 ? 10.761 13.372 4.746 1.00 40.09 543 HIS B N 1
ATOM 9323 C CA . HIS B 1 544 ? 10.975 14.782 4.448 1.00 42.02 543 HIS B CA 1
ATOM 9324 C C . HIS B 1 544 ? 9.665 15.560 4.438 1.00 41.49 543 HIS B C 1
ATOM 9325 O O . HIS B 1 544 ? 9.695 16.774 4.567 1.00 42.74 543 HIS B O 1
ATOM 9332 N N . ILE B 1 545 ? 8.521 14.874 4.268 1.00 40.96 544 ILE B N 1
ATOM 9333 C CA . ILE B 1 545 ? 7.219 15.533 4.249 1.00 42.27 544 ILE B CA 1
ATOM 9334 C C . ILE B 1 545 ? 7.010 16.414 5.482 1.00 41.94 544 ILE B C 1
ATOM 9335 O O . ILE B 1 545 ? 6.418 17.493 5.359 1.00 44.38 544 ILE B O 1
ATOM 9340 N N . ASP B 1 546 ? 7.393 15.919 6.663 1.00 38.33 545 ASP B N 1
ATOM 9341 C CA . ASP B 1 546 ? 7.131 16.624 7.914 1.00 41.24 545 ASP B CA 1
ATOM 9342 C C . ASP B 1 546 ? 7.829 17.991 7.884 1.00 44.33 545 ASP B C 1
ATOM 9343 O O . ASP B 1 546 ? 7.272 18.998 8.338 1.00 44.14 545 ASP B O 1
ATOM 9348 N N . GLU B 1 547 ? 9.064 18.003 7.370 1.00 41.89 546 GLU B N 1
ATOM 9349 C CA . GLU B 1 547 ? 9.827 19.227 7.197 1.00 43.90 546 GLU B CA 1
ATOM 9350 C C . GLU B 1 547 ? 9.068 20.184 6.282 1.00 46.84 546 GLU B C 1
ATOM 9351 O O . GLU B 1 547 ? 8.887 21.358 6.603 1.00 45.21 546 GLU B O 1
ATOM 9357 N N . GLY B 1 548 ? 8.610 19.681 5.142 1.00 43.67 547 GLY B N 1
ATOM 9358 C CA . GLY B 1 548 ? 7.929 20.532 4.188 1.00 47.12 547 GLY B CA 1
ATOM 9359 C C . GLY B 1 548 ? 6.614 21.082 4.727 1.00 49.36 547 GLY B C 1
ATOM 9360 O O . GLY B 1 548 ? 6.310 22.270 4.512 1.00 45.96 547 GLY B O 1
ATOM 9361 N N . LEU B 1 549 ? 5.856 20.213 5.425 1.00 44.68 548 LEU B N 1
ATOM 9362 C CA . LEU B 1 549 ? 4.563 20.592 5.975 1.00 44.71 548 LEU B CA 1
ATOM 9363 C C . LEU B 1 549 ? 4.718 21.616 7.086 1.00 45.52 548 LEU B C 1
ATOM 9364 O O . LEU B 1 549 ? 3.902 22.525 7.180 1.00 44.37 548 LEU B O 1
ATOM 9369 N N . PHE B 1 550 ? 5.711 21.415 7.948 1.00 42.95 549 PHE B N 1
ATOM 9370 C CA . PHE B 1 550 ? 5.984 22.355 9.021 1.00 43.30 549 PHE B CA 1
ATOM 9371 C C . PHE B 1 550 ? 6.230 23.733 8.405 1.00 45.07 549 PHE B C 1
ATOM 9372 O O . PHE B 1 550 ? 5.699 24.744 8.875 1.00 49.19 549 PHE B O 1
ATOM 9380 N N . LYS B 1 551 ? 7.017 23.770 7.329 1.00 47.91 550 LYS B N 1
ATOM 9381 C CA . LYS B 1 551 ? 7.362 25.048 6.710 1.00 48.61 550 LYS B CA 1
ATOM 9382 C C . LYS B 1 551 ? 6.121 25.674 6.074 1.00 53.69 550 LYS B C 1
ATOM 9383 O O . LYS B 1 551 ? 5.919 26.872 6.220 1.00 56.26 550 LYS B O 1
ATOM 9389 N N . ARG B 1 552 ? 5.285 24.879 5.383 1.00 45.96 551 ARG B N 1
ATOM 9390 C CA . ARG B 1 552 ? 4.073 25.404 4.777 1.00 50.90 551 ARG B CA 1
ATOM 9391 C C . ARG B 1 552 ? 3.189 26.034 5.848 1.00 52.20 551 ARG B C 1
ATOM 9392 O O . ARG B 1 552 ? 2.566 27.071 5.595 1.00 49.70 551 ARG B O 1
ATOM 9400 N N . LEU B 1 553 ? 3.165 25.407 7.027 1.00 47.00 552 LEU B N 1
ATOM 9401 C CA . LEU B 1 553 ? 2.264 25.812 8.096 1.00 49.68 552 LEU B CA 1
ATOM 9402 C C . LEU B 1 553 ? 2.881 26.930 8.941 1.00 49.51 552 LEU B C 1
ATOM 9403 O O . LEU B 1 553 ? 2.248 27.370 9.881 1.00 52.38 552 LEU B O 1
ATOM 9408 N N . GLY B 1 554 ? 4.113 27.361 8.639 1.00 50.17 553 GLY B N 1
ATOM 9409 C CA . GLY B 1 554 ? 4.733 28.477 9.335 1.00 50.72 553 GLY B CA 1
ATOM 9410 C C . GLY B 1 554 ? 5.346 28.102 10.680 1.00 54.56 553 GLY B C 1
ATOM 9411 O O . GLY B 1 554 ? 5.563 28.985 11.513 1.00 60.72 553 GLY B O 1
ATOM 9412 N N . LEU B 1 555 ? 5.614 26.805 10.914 1.00 49.27 554 LEU B N 1
ATOM 9413 C CA . LEU B 1 555 ? 6.331 26.394 12.113 1.00 51.37 554 LEU B CA 1
ATOM 9414 C C . LEU B 1 555 ? 7.814 26.663 11.918 1.00 49.84 554 LEU B C 1
ATOM 9415 O O . LEU B 1 555 ? 8.337 26.535 10.812 1.00 47.17 554 LEU B O 1
ATOM 9420 N N . PRO B 1 556 ? 8.534 27.085 12.973 1.00 53.15 555 PRO B N 1
ATOM 9421 C CA . PRO B 1 556 ? 9.941 27.449 12.824 1.00 55.11 555 PRO B CA 1
ATOM 9422 C C . PRO B 1 556 ? 10.868 26.248 12.682 1.00 53.62 555 PRO B C 1
ATOM 9423 O O . PRO B 1 556 ? 10.588 25.159 13.166 1.00 49.55 555 PRO B O 1
ATOM 9427 N N . GLU B 1 557 ? 12.021 26.512 12.081 1.00 55.01 556 GLU B N 1
ATOM 9428 C CA . GLU B 1 557 ? 12.939 25.506 11.574 1.00 54.52 556 GLU B CA 1
ATOM 9429 C C . GLU B 1 557 ? 13.587 24.724 12.716 1.00 52.70 556 GLU B C 1
ATOM 9430 O O . GLU B 1 557 ? 13.996 23.583 12.520 1.00 49.93 556 GLU B O 1
ATOM 9436 N N . TRP B 1 558 ? 13.741 25.340 13.901 1.00 49.75 557 TRP B N 1
ATOM 9437 C CA . TRP B 1 558 ? 14.354 24.627 15.016 1.00 46.60 557 TRP B CA 1
ATOM 9438 C C . TRP B 1 558 ? 13.574 23.368 15.420 1.00 45.50 557 TRP B C 1
ATOM 9439 O O . TRP B 1 558 ? 14.134 22.518 16.100 1.00 42.31 557 TRP B O 1
ATOM 9450 N N . LEU B 1 559 ? 12.297 23.246 15.042 1.00 47.19 558 LEU B N 1
ATOM 9451 C CA . LEU B 1 559 ? 11.468 22.094 15.405 1.00 45.53 558 LEU B CA 1
ATOM 9452 C C . LEU B 1 559 ? 11.715 20.929 14.444 1.00 45.09 558 LEU B C 1
ATOM 9453 O O . LEU B 1 559 ? 11.176 19.842 14.651 1.00 42.46 558 LEU B O 1
ATOM 9458 N N . ILE B 1 560 ? 12.509 21.186 13.393 1.00 43.43 559 ILE B N 1
ATOM 9459 C CA . ILE B 1 560 ? 12.845 20.193 12.385 1.00 45.17 559 ILE B CA 1
ATOM 9460 C C . ILE B 1 560 ? 14.268 19.688 12.629 1.00 47.91 559 ILE B C 1
ATOM 9461 O O . ILE B 1 560 ? 15.241 20.424 12.483 1.00 46.56 559 ILE B O 1
ATOM 9466 N N . ALA B 1 561 ? 14.379 18.412 12.998 1.00 42.14 560 ALA B N 1
ATOM 9467 C CA . ALA B 1 561 ? 15.648 17.834 13.420 1.00 40.59 560 ALA B CA 1
ATOM 9468 C C . ALA B 1 561 ? 16.251 16.986 12.308 1.00 47.75 560 ALA B C 1
ATOM 9469 O O . ALA B 1 561 ? 15.518 16.261 11.645 1.00 44.87 560 ALA B O 1
ATOM 9471 N N . ASP B 1 562 ? 17.584 17.048 12.138 1.00 48.62 561 ASP B N 1
ATOM 9472 C CA . ASP B 1 562 ? 18.265 16.250 11.129 1.00 54.03 561 ASP B CA 1
ATOM 9473 C C . ASP B 1 562 ? 18.656 14.892 11.710 1.00 50.80 561 ASP B C 1
ATOM 9474 O O . ASP B 1 562 ? 18.278 13.848 11.184 1.00 50.63 561 ASP B O 1
ATOM 9479 N N . SER B 1 563 ? 19.371 14.909 12.830 1.00 49.03 562 SER B N 1
ATOM 9480 C CA . SER B 1 563 ? 19.836 13.690 13.473 1.00 43.48 562 SER B CA 1
ATOM 9481 C C . SER B 1 563 ? 18.938 13.319 14.656 1.00 42.23 562 SER B C 1
ATOM 9482 O O . SER B 1 563 ? 18.140 14.122 15.138 1.00 42.14 562 SER B O 1
ATOM 9485 N N . VAL B 1 564 ? 19.126 12.105 15.168 1.00 41.53 563 VAL B N 1
ATOM 9486 C CA . VAL B 1 564 ? 18.383 11.652 16.329 1.00 42.08 563 VAL B CA 1
ATOM 9487 C C . VAL B 1 564 ? 18.791 12.505 17.528 1.00 44.43 563 VAL B C 1
ATOM 9488 O O . VAL B 1 564 ? 17.941 12.899 18.319 1.00 39.96 563 VAL B O 1
ATOM 9492 N N . GLU B 1 565 ? 20.087 12.823 17.640 1.00 46.59 564 GLU B N 1
ATOM 9493 C CA . GLU B 1 565 ? 20.537 13.649 18.749 1.00 49.75 564 GLU B CA 1
ATOM 9494 C C . GLU B 1 565 ? 19.871 15.025 18.684 1.00 44.81 564 GLU B C 1
ATOM 9495 O O . GLU B 1 565 ? 19.430 15.542 19.712 1.00 48.80 564 GLU B O 1
ATOM 9501 N N . ASP B 1 566 ? 19.784 15.595 17.484 1.00 43.34 565 ASP B N 1
ATOM 9502 C CA . ASP B 1 566 ? 19.080 16.846 17.265 1.00 44.79 565 ASP B CA 1
ATOM 9503 C C . ASP B 1 566 ? 17.642 16.726 17.768 1.00 43.08 565 ASP B C 1
ATOM 9504 O O . ASP B 1 566 ? 17.139 17.610 18.446 1.00 40.25 565 ASP B O 1
ATOM 9509 N N . TYR B 1 567 ? 16.960 15.638 17.383 1.00 41.72 566 TYR B N 1
ATOM 9510 C CA . TYR B 1 567 ? 15.571 15.420 17.763 1.00 41.43 566 TYR B CA 1
ATOM 9511 C C . TYR B 1 567 ? 15.403 15.437 19.281 1.00 39.34 566 TYR B C 1
ATOM 9512 O O . TYR B 1 567 ? 14.488 16.071 19.797 1.00 39.05 566 TYR B O 1
ATOM 9521 N N . ILE B 1 568 ? 16.278 14.706 19.981 1.00 37.35 567 ILE B N 1
ATOM 9522 C CA . ILE B 1 568 ? 16.275 14.655 21.429 1.00 40.76 567 ILE B CA 1
ATOM 9523 C C . ILE B 1 568 ? 16.405 16.060 22.010 1.00 41.41 567 ILE B C 1
ATOM 9524 O O . ILE B 1 568 ? 15.635 16.421 22.885 1.00 38.10 567 ILE B O 1
ATOM 9529 N N . GLU B 1 569 ? 17.354 16.841 21.481 1.00 43.94 568 GLU B N 1
ATOM 9530 C CA . GLU B 1 569 ? 17.626 18.167 22.018 1.00 48.50 568 GLU B CA 1
ATOM 9531 C C . GLU B 1 569 ? 16.420 19.077 21.808 1.00 42.00 568 GLU B C 1
ATOM 9532 O O . GLU B 1 569 ? 16.037 19.788 22.727 1.00 45.62 568 GLU B O 1
ATOM 9538 N N . ARG B 1 570 ? 15.820 19.035 20.616 1.00 42.27 569 ARG B N 1
ATOM 9539 C CA . ARG B 1 570 ? 14.689 19.901 20.305 1.00 43.26 569 ARG B CA 1
ATOM 9540 C C . ARG B 1 570 ? 13.463 19.505 21.126 1.00 42.72 569 ARG B C 1
ATOM 9541 O O . ARG B 1 570 ? 12.695 20.366 21.552 1.00 39.56 569 ARG B O 1
ATOM 9549 N N . ALA B 1 571 ? 13.233 18.194 21.276 1.00 45.51 570 ALA B N 1
ATOM 9550 C CA . ALA B 1 571 ? 12.089 17.712 22.043 1.00 43.20 570 ALA B CA 1
ATOM 9551 C C . ALA B 1 571 ? 12.213 18.173 23.498 1.00 42.81 570 ALA B C 1
ATOM 9552 O O . ALA B 1 571 ? 11.230 18.603 24.090 1.00 40.83 570 ALA B O 1
ATOM 9554 N N . ILE B 1 572 ? 13.402 18.016 24.090 1.00 41.43 571 ILE B N 1
ATOM 9555 C CA . ILE B 1 572 ? 13.623 18.472 25.458 1.00 45.71 571 ILE B CA 1
ATOM 9556 C C . ILE B 1 572 ? 13.385 19.982 25.568 1.00 48.26 571 ILE B C 1
ATOM 9557 O O . ILE B 1 572 ? 12.751 20.434 26.525 1.00 52.37 571 ILE B O 1
ATOM 9562 N N . ARG B 1 573 ? 13.914 20.751 24.606 1.00 46.13 572 ARG B N 1
ATOM 9563 C CA . ARG B 1 573 ? 13.761 22.198 24.610 1.00 47.69 572 ARG B CA 1
ATOM 9564 C C . ARG B 1 573 ? 12.276 22.570 24.585 1.00 50.53 572 ARG B C 1
ATOM 9565 O O . ARG B 1 573 ? 11.816 23.385 25.383 1.00 48.58 572 ARG B O 1
ATOM 9573 N N . LEU B 1 574 ? 11.499 21.924 23.716 1.00 43.85 573 LEU B N 1
ATOM 9574 C CA . LEU B 1 574 ? 10.092 22.270 23.599 1.00 44.05 573 LEU B CA 1
ATOM 9575 C C . LEU B 1 574 ? 9.334 21.905 24.875 1.00 42.74 573 LEU B C 1
ATOM 9576 O O . LEU B 1 574 ? 8.389 22.610 25.237 1.00 46.00 573 LEU B O 1
ATOM 9581 N N . ALA B 1 575 ? 9.764 20.835 25.565 1.00 40.28 574 ALA B N 1
ATOM 9582 C CA . ALA B 1 575 ? 9.099 20.384 26.776 1.00 42.64 574 ALA B CA 1
ATOM 9583 C C . ALA B 1 575 ? 9.431 21.314 27.946 1.00 48.26 574 ALA B C 1
ATOM 9584 O O . ALA B 1 575 ? 8.562 21.636 28.755 1.00 45.32 574 ALA B O 1
ATOM 9586 N N . GLU B 1 576 ? 10.716 21.662 28.053 1.00 47.23 575 GLU B N 1
ATOM 9587 C CA . GLU B 1 576 ? 11.241 22.401 29.191 1.00 51.33 575 GLU B CA 1
ATOM 9588 C C . GLU B 1 576 ? 10.840 23.879 29.125 1.00 48.52 575 GLU B C 1
ATOM 9589 O O . GLU B 1 576 ? 10.572 24.486 30.162 1.00 51.84 575 GLU B O 1
ATOM 9595 N N . ASN B 1 577 ? 10.848 24.457 27.920 1.00 50.29 576 ASN B N 1
ATOM 9596 C CA . ASN B 1 577 ? 10.716 25.901 27.728 1.00 48.01 576 ASN B CA 1
ATOM 9597 C C . ASN B 1 577 ? 9.234 26.262 27.597 1.00 46.82 576 ASN B C 1
ATOM 9598 O O . ASN B 1 577 ? 8.767 26.553 26.512 1.00 48.91 576 ASN B O 1
ATOM 9603 N N . HIS B 1 578 ? 8.513 26.237 28.726 1.00 49.89 577 HIS B N 1
ATOM 9604 C CA . HIS B 1 578 ? 7.065 26.369 28.753 1.00 53.52 577 HIS B CA 1
ATOM 9605 C C . HIS B 1 578 ? 6.607 27.640 28.053 1.00 55.85 577 HIS B C 1
ATOM 9606 O O . HIS B 1 578 ? 5.682 27.623 27.254 1.00 61.00 577 HIS B O 1
ATOM 9613 N N . GLN B 1 579 ? 7.228 28.765 28.397 1.00 60.26 578 GLN B N 1
ATOM 9614 C CA . GLN B 1 579 ? 6.823 30.051 27.855 1.00 61.91 578 GLN B CA 1
ATOM 9615 C C . GLN B 1 579 ? 7.120 30.104 26.352 1.00 59.40 578 GLN B C 1
ATOM 9616 O O . GLN B 1 579 ? 6.306 30.591 25.568 1.00 62.84 578 GLN B O 1
ATOM 9622 N N . GLU B 1 580 ? 8.278 29.582 25.926 1.00 58.53 579 GLU B N 1
ATOM 9623 C CA . GLU B 1 580 ? 8.625 29.546 24.516 1.00 56.55 579 GLU B CA 1
ATOM 9624 C C . GLU B 1 580 ? 7.596 28.707 23.765 1.00 52.92 579 GLU B C 1
ATOM 9625 O O . GLU B 1 580 ? 7.189 29.073 22.664 1.00 54.96 579 GLU B O 1
ATOM 9631 N N . ARG B 1 581 ? 7.206 27.562 24.358 1.00 52.00 580 ARG B N 1
ATOM 9632 C CA . ARG B 1 581 ? 6.259 26.651 23.724 1.00 51.24 580 ARG B CA 1
ATOM 9633 C C . ARG B 1 581 ? 4.919 27.363 23.569 1.00 51.84 580 ARG B C 1
ATOM 9634 O O . ARG B 1 581 ? 4.318 27.328 22.502 1.00 52.47 580 ARG B O 1
ATOM 9642 N N . LEU B 1 582 ? 4.443 28.005 24.645 1.00 56.36 581 LEU B N 1
ATOM 9643 C CA . LEU B 1 582 ? 3.144 28.659 24.587 1.00 59.99 581 LEU B CA 1
ATOM 9644 C C . LEU B 1 582 ? 3.142 29.802 23.574 1.00 61.27 581 LEU B C 1
ATOM 9645 O O . LEU B 1 582 ? 2.127 30.038 22.927 1.00 59.88 581 LEU B O 1
ATOM 9650 N N . ALA B 1 583 ? 4.268 30.510 23.453 1.00 63.05 582 ALA B N 1
ATOM 9651 C CA . ALA B 1 583 ? 4.370 31.587 22.482 1.00 67.53 582 ALA B CA 1
ATOM 9652 C C . ALA B 1 583 ? 4.171 31.037 21.067 1.00 61.72 582 ALA B C 1
ATOM 9653 O O . ALA B 1 583 ? 3.377 31.584 20.293 1.00 65.60 582 ALA B O 1
ATOM 9655 N N . LEU B 1 584 ? 4.852 29.921 20.744 1.00 61.76 583 LEU B N 1
ATOM 9656 C CA . LEU B 1 584 ? 4.710 29.324 19.427 1.00 57.41 583 LEU B CA 1
ATOM 9657 C C . LEU B 1 584 ? 3.268 28.912 19.181 1.00 55.88 583 LEU B C 1
ATOM 9658 O O . LEU B 1 584 ? 2.772 29.052 18.063 1.00 63.72 583 LEU B O 1
ATOM 9663 N N . ARG B 1 585 ? 2.624 28.333 20.195 1.00 53.09 584 ARG B N 1
ATOM 9664 C CA . ARG B 1 585 ? 1.256 27.874 20.028 1.00 54.27 584 ARG B CA 1
ATOM 9665 C C . ARG B 1 585 ? 0.351 29.060 19.702 1.00 58.88 584 ARG B C 1
ATOM 9666 O O . ARG B 1 585 ? -0.513 28.940 18.838 1.00 57.68 584 ARG B O 1
ATOM 9674 N N . ARG B 1 586 ? 0.569 30.205 20.374 1.00 65.25 585 ARG B N 1
ATOM 9675 C CA . ARG B 1 586 ? -0.227 31.402 20.119 1.00 65.55 585 ARG B CA 1
ATOM 9676 C C . ARG B 1 586 ? -0.028 31.912 18.691 1.00 65.96 585 ARG B C 1
ATOM 9677 O O . ARG B 1 586 ? -0.987 32.313 18.025 1.00 64.98 585 ARG B O 1
ATOM 9685 N N . HIS B 1 587 ? 1.232 31.918 18.243 1.00 69.32 586 HIS B N 1
ATOM 9686 C CA . HIS B 1 587 ? 1.556 32.201 16.854 1.00 72.10 586 HIS B CA 1
ATOM 9687 C C . HIS B 1 587 ? 0.744 31.306 15.910 1.00 69.03 586 HIS B C 1
ATOM 9688 O O . HIS B 1 587 ? 0.122 31.803 14.979 1.00 70.35 586 HIS B O 1
ATOM 9695 N N . ILE B 1 588 ? 0.735 29.989 16.158 1.00 63.62 587 ILE B N 1
ATOM 9696 C CA . ILE B 1 588 ? 0.095 29.022 15.267 1.00 60.70 587 ILE B CA 1
ATOM 9697 C C . ILE B 1 588 ? -1.433 29.183 15.265 1.00 56.11 587 ILE B C 1
ATOM 9698 O O . ILE B 1 588 ? -2.069 29.076 14.218 1.00 67.99 587 ILE B O 1
ATOM 9703 N N . ILE B 1 589 ? -2.029 29.393 16.447 1.00 63.44 588 ILE B N 1
ATOM 9704 C CA . ILE B 1 589 ? -3.468 29.611 16.569 1.00 66.05 588 ILE B CA 1
ATOM 9705 C C . ILE B 1 589 ? -3.878 30.869 15.790 1.00 72.52 588 ILE B C 1
ATOM 9706 O O . ILE B 1 589 ? -4.864 30.847 15.061 1.00 63.95 588 ILE B O 1
ATOM 9711 N N . GLU B 1 590 ? -3.105 31.952 15.925 1.00 76.74 589 GLU B N 1
ATOM 9712 C CA . GLU B 1 590 ? -3.422 33.211 15.257 1.00 82.76 589 GLU B CA 1
ATOM 9713 C C . GLU B 1 590 ? -3.168 33.135 13.748 1.00 82.14 589 GLU B C 1
ATOM 9714 O O . GLU B 1 590 ? -3.905 33.745 12.973 1.00 76.29 589 GLU B O 1
ATOM 9720 N N . ASN B 1 591 ? -2.134 32.389 13.332 1.00 90.23 590 ASN B N 1
ATOM 9721 C CA . ASN B 1 591 ? -1.716 32.321 11.939 1.00 91.30 590 ASN B CA 1
ATOM 9722 C C . ASN B 1 591 ? -2.644 31.478 11.077 1.00 85.09 590 ASN B C 1
ATOM 9723 O O . ASN B 1 591 ? -2.874 31.821 9.922 1.00 79.47 590 ASN B O 1
ATOM 9728 N N . ASN B 1 592 ? -3.079 30.329 11.602 1.00 91.48 591 ASN B N 1
ATOM 9729 C CA . ASN B 1 592 ? -3.998 29.482 10.858 1.00 92.40 591 ASN B CA 1
ATOM 9730 C C . ASN B 1 592 ? -3.394 29.183 9.478 1.00 84.79 591 ASN B C 1
ATOM 9731 O O . ASN B 1 592 ? -4.044 29.395 8.449 1.00 76.26 591 ASN B O 1
ATOM 9736 N N . GLY B 1 593 ? -2.142 28.689 9.463 1.00 76.05 592 GLY B N 1
ATOM 9737 C CA . GLY B 1 593 ? -1.459 28.296 8.232 1.00 69.61 592 GLY B CA 1
ATOM 9738 C C . GLY B 1 593 ? -2.183 27.172 7.486 1.00 61.86 592 GLY B C 1
ATOM 9739 O O . GLY B 1 593 ? -1.967 26.954 6.298 1.00 55.60 592 GLY B O 1
ATOM 9740 N N . LEU B 1 594 ? -3.066 26.485 8.214 1.00 61.74 593 LEU B N 1
ATOM 9741 C CA . LEU B 1 594 ? -3.864 25.383 7.707 1.00 64.03 593 LEU B CA 1
ATOM 9742 C C . LEU B 1 594 ? -4.596 25.804 6.437 1.00 67.24 593 LEU B C 1
ATOM 9743 O O . LEU B 1 594 ? -4.563 25.106 5.424 1.00 65.05 593 LEU B O 1
ATOM 9748 N N . LYS B 1 595 ? -5.193 26.999 6.468 1.00 70.36 594 LYS B N 1
ATOM 9749 C CA . LYS B 1 595 ? -6.009 27.491 5.365 1.00 73.23 594 LYS B CA 1
ATOM 9750 C C . LYS B 1 595 ? -5.221 27.496 4.048 1.00 62.15 594 LYS B C 1
ATOM 9751 O O . LYS B 1 595 ? -5.809 27.283 2.994 1.00 56.26 594 LYS B O 1
ATOM 9757 N N . THR B 1 596 ? -3.889 27.692 4.106 1.00 55.59 595 THR B N 1
ATOM 9758 C CA . THR B 1 596 ? -3.052 27.772 2.912 1.00 57.83 595 THR B CA 1
ATOM 9759 C C . THR B 1 596 ? -2.842 26.398 2.266 1.00 59.41 595 THR B C 1
ATOM 9760 O O . THR B 1 596 ? -2.403 26.326 1.130 1.00 58.44 595 THR B O 1
ATOM 9764 N N . LEU B 1 597 ? -3.137 25.301 2.978 1.00 56.77 596 LEU B N 1
ATOM 9765 C CA . LEU B 1 597 ? -3.028 23.968 2.396 1.00 54.86 596 LEU B CA 1
ATOM 9766 C C . LEU B 1 597 ? -4.126 23.763 1.361 1.00 56.62 596 LEU B C 1
ATOM 9767 O O . LEU B 1 597 ? -3.981 22.921 0.483 1.00 49.60 596 LEU B O 1
ATOM 9772 N N . PHE B 1 598 ? -5.225 24.523 1.480 1.00 55.36 597 PHE B N 1
ATOM 9773 C CA . PHE B 1 598 ? -6.421 24.303 0.677 1.00 58.88 597 PHE B CA 1
ATOM 9774 C C . PHE B 1 598 ? -6.417 25.227 -0.539 1.00 56.16 597 PHE B C 1
ATOM 9775 O O . PHE B 1 598 ? -7.284 25.145 -1.399 1.00 55.72 597 PHE B O 1
ATOM 9783 N N . SER B 1 599 ? -5.408 26.092 -0.615 1.00 58.78 598 SER B N 1
ATOM 9784 C CA . SER B 1 599 ? -5.253 27.000 -1.728 1.00 65.57 598 SER B CA 1
ATOM 9785 C C . SER B 1 599 ? -4.038 26.601 -2.531 1.00 64.72 598 SER B C 1
ATOM 9786 O O . SER B 1 599 ? -3.131 25.943 -2.035 1.00 77.68 598 SER B O 1
ATOM 9789 N N . GLY B 1 600 ? -4.010 27.101 -3.749 1.00 60.22 599 GLY B N 1
ATOM 9790 C CA . GLY B 1 600 ? -2.964 26.746 -4.675 1.00 58.54 599 GLY B CA 1
ATOM 9791 C C . GLY B 1 600 ? -3.579 26.432 -6.021 1.00 59.62 599 GLY B C 1
ATOM 9792 O O . GLY B 1 600 ? -4.762 26.117 -6.106 1.00 62.14 599 GLY B O 1
ATOM 9793 N N . ASP B 1 601 ? -2.729 26.521 -7.037 1.00 58.00 600 ASP B N 1
ATOM 9794 C CA . ASP B 1 601 ? -3.138 26.316 -8.402 1.00 56.76 600 ASP B CA 1
ATOM 9795 C C . ASP B 1 601 ? -2.833 24.860 -8.729 1.00 54.48 600 ASP B C 1
ATOM 9796 O O . ASP B 1 601 ? -1.663 24.474 -8.735 1.00 47.04 600 ASP B O 1
ATOM 9801 N N . PRO B 1 602 ? -3.887 24.049 -8.990 1.00 54.56 601 PRO B N 1
ATOM 9802 C CA . PRO B 1 602 ? -3.755 22.609 -9.198 1.00 53.58 601 PRO B CA 1
ATOM 9803 C C . PRO B 1 602 ? -3.398 22.138 -10.598 1.00 56.59 601 PRO B C 1
ATOM 9804 O O . PRO B 1 602 ? -3.377 20.930 -10.830 1.00 55.16 601 PRO B O 1
ATOM 9808 N N . SER B 1 603 ? -3.127 23.078 -11.525 1.00 54.69 602 SER B N 1
ATOM 9809 C CA . SER B 1 603 ? -3.009 22.742 -12.939 1.00 55.30 602 SER B CA 1
ATOM 9810 C C . SER B 1 603 ? -1.658 22.120 -13.298 1.00 53.41 602 SER B C 1
ATOM 9811 O O . SER B 1 603 ? -1.552 21.509 -14.366 1.00 48.76 602 SER B O 1
ATOM 9814 N N . PRO B 1 604 ? -0.554 22.311 -12.532 1.00 47.98 603 PRO B N 1
ATOM 9815 C CA . PRO B 1 604 ? 0.754 21.813 -12.984 1.00 50.05 603 PRO B CA 1
ATOM 9816 C C . PRO B 1 604 ? 0.879 20.331 -13.343 1.00 50.01 603 PRO B C 1
ATOM 9817 O O . PRO B 1 604 ? 1.631 19.992 -14.254 1.00 47.80 603 PRO B O 1
ATOM 9821 N N . MET B 1 605 ? 0.165 19.441 -12.642 1.00 50.15 604 MET B N 1
ATOM 9822 C CA . MET B 1 605 ? 0.317 18.024 -12.942 1.00 50.07 604 MET B CA 1
ATOM 9823 C C . MET B 1 605 ? -0.142 17.771 -14.380 1.00 47.14 604 MET B C 1
ATOM 9824 O O . MET B 1 605 ? 0.585 17.145 -15.148 1.00 44.25 604 MET B O 1
ATOM 9829 N N . GLY B 1 606 ? -1.355 18.236 -14.716 1.00 49.85 605 GLY B N 1
ATOM 9830 C CA . GLY B 1 606 ? -1.902 18.108 -16.070 1.00 52.94 605 GLY B CA 1
ATOM 9831 C C . GLY B 1 606 ? -0.965 18.700 -17.128 1.00 50.95 605 GLY B C 1
ATOM 9832 O O . GLY B 1 606 ? -0.723 18.085 -18.181 1.00 47.70 605 GLY B O 1
ATOM 9833 N N . LYS B 1 607 ? -0.423 19.891 -16.822 1.00 48.81 606 LYS B N 1
ATOM 9834 C CA . LYS B 1 607 ? 0.396 20.623 -17.780 1.00 56.22 606 LYS B CA 1
ATOM 9835 C C . LYS B 1 607 ? 1.724 19.909 -17.980 1.00 50.38 606 LYS B C 1
ATOM 9836 O O . LYS B 1 607 ? 2.193 19.812 -19.113 1.00 47.04 606 LYS B O 1
ATOM 9842 N N . THR B 1 608 ? 2.287 19.378 -16.885 1.00 48.88 607 THR B N 1
ATOM 9843 C CA . THR B 1 608 ? 3.579 18.715 -16.973 1.00 49.56 607 THR B CA 1
ATOM 9844 C C . THR B 1 608 ? 3.438 17.422 -17.770 1.00 46.35 607 THR B C 1
ATOM 9845 O O . THR B 1 608 ? 4.301 17.090 -18.590 1.00 47.30 607 THR B O 1
ATOM 9849 N N . LEU B 1 609 ? 2.365 16.666 -17.506 1.00 46.01 608 LEU B N 1
ATOM 9850 C CA . LEU B 1 609 ? 2.201 15.374 -18.165 1.00 48.15 608 LEU B CA 1
ATOM 9851 C C . LEU B 1 609 ? 1.870 15.564 -19.642 1.00 49.35 608 LEU B C 1
ATOM 9852 O O . LEU B 1 609 ? 2.277 14.756 -20.478 1.00 45.83 608 LEU B O 1
ATOM 9857 N N . PHE B 1 610 ? 1.157 16.658 -19.960 1.00 52.60 609 PHE B N 1
ATOM 9858 C CA . PHE B 1 610 ? 0.823 16.960 -21.347 1.00 50.24 609 PHE B CA 1
ATOM 9859 C C . PHE B 1 610 ? 2.112 17.300 -22.098 1.00 52.56 609 PHE B C 1
ATOM 9860 O O . PHE B 1 610 ? 2.339 16.786 -23.184 1.00 52.46 609 PHE B O 1
ATOM 9868 N N . ALA B 1 611 ? 2.989 18.125 -21.499 1.00 54.10 610 ALA B N 1
ATOM 9869 C CA . ALA B 1 611 ? 4.278 18.435 -22.107 1.00 55.11 610 ALA B CA 1
ATOM 9870 C C . ALA B 1 611 ? 5.085 17.160 -22.329 1.00 53.78 610 ALA B C 1
ATOM 9871 O O . ALA B 1 611 ? 5.725 17.010 -23.363 1.00 53.58 610 ALA B O 1
ATOM 9873 N N . LYS B 1 612 ? 5.063 16.232 -21.362 1.00 51.23 611 LYS B N 1
ATOM 9874 C CA . LYS B 1 612 ? 5.803 14.995 -21.532 1.00 47.92 611 LYS B CA 1
ATOM 9875 C C . LYS B 1 612 ? 5.248 14.208 -22.704 1.00 47.01 611 LYS B C 1
ATOM 9876 O O . LYS B 1 612 ? 6.013 13.579 -23.428 1.00 52.55 611 LYS B O 1
ATOM 9882 N N . LEU B 1 613 ? 3.925 14.192 -22.846 1.00 46.32 612 LEU B N 1
ATOM 9883 C CA . LEU B 1 613 ? 3.314 13.479 -23.956 1.00 49.43 612 LEU B CA 1
ATOM 9884 C C . LEU B 1 613 ? 3.715 14.124 -25.300 1.00 57.19 612 LEU B C 1
ATOM 9885 O O . LEU B 1 613 ? 4.086 13.428 -26.260 1.00 48.80 612 LEU B O 1
ATOM 9890 N N . THR B 1 614 ? 3.639 15.464 -25.355 1.00 56.64 613 THR B N 1
ATOM 9891 C CA . THR B 1 614 ? 4.051 16.222 -26.534 1.00 58.27 613 THR B CA 1
ATOM 9892 C C . THR B 1 614 ? 5.465 15.800 -26.939 1.00 60.93 613 THR B C 1
ATOM 9893 O O . THR B 1 614 ? 5.700 15.512 -28.111 1.00 56.85 613 THR B O 1
ATOM 9897 N N . GLU B 1 615 ? 6.388 15.761 -25.958 1.00 60.84 614 GLU B N 1
ATOM 9898 C CA . GLU B 1 615 ? 7.793 15.475 -26.215 1.00 66.21 614 GLU B CA 1
ATOM 9899 C C . GLU B 1 615 ? 7.937 14.044 -26.717 1.00 63.58 614 GLU B C 1
ATOM 9900 O O . GLU B 1 615 ? 8.744 13.773 -27.611 1.00 62.76 614 GLU B O 1
ATOM 9906 N N . TRP B 1 616 ? 7.170 13.137 -26.102 1.00 61.05 615 TRP B N 1
ATOM 9907 C CA . TRP B 1 616 ? 7.175 11.737 -26.489 1.00 58.35 615 TRP B CA 1
ATOM 9908 C C . TRP B 1 616 ? 6.737 11.580 -27.948 1.00 64.04 615 TRP B C 1
ATOM 9909 O O . TRP B 1 616 ? 7.284 10.736 -28.664 1.00 58.12 615 TRP B O 1
ATOM 9920 N N . ARG B 1 617 ? 5.724 12.356 -28.366 1.00 63.11 616 ARG B N 1
ATOM 9921 C CA . ARG B 1 617 ? 5.136 12.245 -29.698 1.00 70.78 616 ARG B CA 1
ATOM 9922 C C . ARG B 1 617 ? 6.140 12.440 -30.847 1.00 72.99 616 ARG B C 1
ATOM 9923 O O . ARG B 1 617 ? 5.788 12.188 -31.987 1.00 75.35 616 ARG B O 1
ATOM 9931 N N . GLN B 1 618 ? 7.412 12.737 -30.558 1.00 83.05 617 GLN B N 1
ATOM 9932 C CA . GLN B 1 618 ? 8.489 12.571 -31.525 1.00 83.38 617 GLN B CA 1
ATOM 9933 C C . GLN B 1 618 ? 9.098 11.151 -31.454 1.00 89.59 617 GLN B C 1
ATOM 9934 O O . GLN B 1 618 ? 10.197 10.901 -31.943 1.00 84.94 617 GLN B O 1
ATOM 9940 N N . THR B 1 619 ? 8.415 10.164 -30.863 1.00 84.69 618 THR B N 1
ATOM 9941 C CA . THR B 1 619 ? 8.735 8.772 -31.146 1.00 78.84 618 THR B CA 1
ATOM 9942 C C . THR B 1 619 ? 8.212 8.433 -32.539 1.00 86.17 618 THR B C 1
ATOM 9943 O O . THR B 1 619 ? 8.869 7.711 -33.286 1.00 102.65 618 THR B O 1
ATOM 9947 N N . ASN B 1 620 ? 7.029 8.958 -32.870 1.00 84.92 619 ASN B N 1
ATOM 9948 C CA . ASN B 1 620 ? 6.392 8.723 -34.159 1.00 94.54 619 ASN B CA 1
ATOM 9949 C C . ASN B 1 620 ? 4.929 9.183 -34.153 1.00 84.48 619 ASN B C 1
ATOM 9950 O O . ASN B 1 620 ? 4.360 9.353 -35.225 1.00 80.24 619 ASN B O 1
ATOM 9955 N N . GLY B 1 621 ? 4.306 9.309 -32.972 1.00 75.11 620 GLY B N 1
ATOM 9956 C CA . GLY B 1 621 ? 2.902 9.680 -32.858 1.00 76.25 620 GLY B CA 1
ATOM 9957 C C . GLY B 1 621 ? 2.004 8.452 -32.842 1.00 76.38 620 GLY B C 1
ATOM 9958 O O . GLY B 1 621 ? 2.437 7.427 -32.252 1.00 63.51 620 GLY B O 1
#